Protein 1RSG (pdb70)

CATH classification: 3.50.50.60 (+1 more: 3.90.660.10)

B-factor: mean 35.5, std 12.24, range [12.29, 93.6]

Foldseek 3Di:
DAEAAEEEEAQALLSLLLQLLLVVLPHDRYAYEAQAQDHHQQFDWDADPPRDIDGFGDWKDFLCVDLPLNVVVVVVCVVPVDDFWFQADKQEFEQELPPGTDGPDPPLPLVVVLVCLVQLVVVQFAFQLLSLLVCLVCVVPHDLVNSFCNSLVNQVLCLQFQADRRVHGSNPRDDDINDTMIGGPRVVVSSVVSNVSHDVVRYDYNFQWQEWEQDPVRWIWIAGVVGDIYIHNFYAYAFDPVLALCCLPPDSVQGSHYPYVVGFDPLSNVVNPDDFDKFKKDKKWAWPADLFAPNHQKYKYTADTDSVLSVLSVPQPDSVSSVVDPDAPRHHMDIKGCCCNGPVGRMMMHPPVLVVCLVCVVPFVVVCVRCQSVQQSVVSRVAGGEDDDVPSHIYTHDMDIRNQCPPSRRNGRGGRFACVSLVSCVASDPRYHYAYLCNASRRRHSSRSNVRSSVVSVVSSVVVVCVPPD/DAAEEEEAQALLSLLLQLLLVVLVGDRYAYEYQAQDHHQQFDWDADPPRDIDGQGDWKQFLCVPQPLNVVVVVVCVVVVDDFWFQADDQEFEQELPPGTDGPDPPLVLVVVLVCLVQLCVVCPVNCAFQLLSLCVLLVCVVPHDLVNNWCNVLVNQVLCLQFQADRVPHHSNPRRDDTNDTMIGGPPVVVVSVVSNVSHDPVNYDYSFQWLEWEQDPVRKIKIHGPVGDIDIHNFYAYEFDPQLQLCCVPDDSPQRSHYPYVVGQDPLSNVVVVDDFDKAKKDKKWAWPADLFAPNHQKYKYTAHTDSVLSVLSVPDPDSVSSVCPDDDQDDAPNHHMDIKGCCCNTPVGRMMMHPPVQVVCLVCQVVVVVVCVRCQSVVQSVVSGVAGGEAEQVHDDDCVCVNHTYTHDMGIDNQCPDSRRNTHAGGFHCVSLVSCCASDPRGHYAYLCNHSRRRHSSRSNVRSSVVSVVSSVVVVVVD

Sequence (950 aa):
PAKKKVIIIGAGIAGLKAASTLHQNGIQDCLVLEARDRVGGRLQTVTGYQGRKYDIGASWHHDTLTNPLFLEEAQLSLNDGRTRFVFDDDNFIYIDEERGRVDHDKELLLEIVDNESKFAELEFDCSFFQLVKYLLQRRQFLTNDQIRYLPQLCRYLELWHGLDWKLLSAKDTYFGHQGRNAFALNYDSVVQRIAQSFPQNWLKLSCEVKSITREPSKNVTVNCEDGTVYNADYVIITVPQSVLNLSVQPEKNLRGRIEFQPPLKPVIQDAFDKIHFGALGKVIFEFEECCWSNESSKIVTLANSTNEFVEIVRNAENLDELDSLSVTCWSQPLFFVNLSKSTGVASFLQAPLTNHIESIREDKERLFSFFQPVLNKIKCLDSEDVIDGRANKPVLRNIIVSNWTRDPYSRGAYSACFPVDVVASNGQDSRIRFAGEHTIDGAGCAYGAWESGRREATRISDLLKLEHHHKKKVIIIGAGIAGLKAASTLHQNGIQDCLVLEARDRVGGRLQTVTGYQGRKYDIGASWHHDTLTNPLFLEEAQLSLNDGRTRFVFDDDNFIYIDEERGRVDHDKELLLEIVDNESKFAELEFHQHLCSFFQLVKYLLQRRQFLTNDQIRYLPQLCRYLELWHGLDWKLLSAKDTYFGHQGRNAFALNYDSVVQRIAQSFPQNWLKLSCEVKSITREPSKNVTVNCEDGTVYNADYVIITVPQSVLNLSVQPEKNLRGRIEFQPPLKPVIQDAFDKIHFGALGKVIFEFEECCWSNESSKIVTLANSTNEFVEIVRNAENLDELDSLERETSVTCWSQPLFFVNLSKSTGVASFLQAPLTNHIESIREDKERLFSFFQPVLNKIKCLDSEDVIDGRPIENIANANKPVLRNIIVSNWTRDPYSRGAYSACFPVDVVASNGQDSRIRFAGEHTIDGAGCAYGAWESGRREATRISDLLKLEH

Nearest PDB structures (foldseek):
  1rsg-assembly1_A  TM=1.002E+00  e=1.233E-103  Saccharomyces cerevisiae
  1rsg-assembly1_B  TM=9.920E-01  e=1.516E-94  Saccharomyces cerevisiae
  3cnp-assembly1_A  TM=9.879E-01  e=1.669E-93  Saccharomyces cerevisiae
  3cns-assembly1_A  TM=9.877E-01  e=1.669E-93  Saccharomyces cerevisiae
  4ech-assembly1_B  TM=9.874E-01  e=1.553E-90  Saccharomyces cerevisiae S288C

Structure (mmCIF, N/CA/C/O backbone):
data_1RSG
#
_entry.id   1RSG
#
_cell.length_a   162.385
_cell.length_b   103.126
_cell.length_c   77.590
_cell.angle_alpha   90.00
_cell.angle_beta   94.98
_cell.angle_gamma   90.00
#
_symmetry.space_group_name_H-M   'C 1 2 1'
#
loop_
_entity.id
_entity.type
_entity.pdbx_description
1 polymer 'FMS1 protein'
2 non-polymer 'FLAVIN-ADENINE DINUCLEOTIDE'
3 water water
#
loop_
_atom_site.group_PDB
_atom_site.id
_atom_site.type_symbol
_atom_site.label_atom_id
_atom_site.label_alt_id
_atom_site.label_comp_id
_atom_site.label_asym_id
_atom_site.label_entity_id
_atom_site.label_seq_id
_atom_site.pdbx_PDB_ins_code
_atom_site.Cartn_x
_atom_site.Cartn_y
_atom_site.Cartn_z
_atom_site.occupancy
_atom_site.B_iso_or_equiv
_atom_site.auth_seq_id
_atom_site.auth_comp_id
_atom_site.auth_asym_id
_atom_site.auth_atom_id
_atom_site.pdbx_PDB_model_num
ATOM 1 N N . PRO A 1 6 ? -17.175 46.830 14.569 1.00 43.79 6 PRO A N 1
ATOM 2 C CA . PRO A 1 6 ? -16.120 45.795 14.697 1.00 43.03 6 PRO A CA 1
ATOM 3 C C . PRO A 1 6 ? -16.435 44.794 15.803 1.00 42.41 6 PRO A C 1
ATOM 4 O O . PRO A 1 6 ? -16.923 45.164 16.871 1.00 42.41 6 PRO A O 1
ATOM 8 N N . ALA A 1 7 ? -16.155 43.523 15.538 1.00 41.12 7 ALA A N 1
ATOM 9 C CA . ALA A 1 7 ? -16.409 42.466 16.508 1.00 39.55 7 ALA A CA 1
ATOM 10 C C . ALA A 1 7 ? -15.474 42.589 17.705 1.00 38.02 7 ALA A C 1
ATOM 11 O O . ALA A 1 7 ? -14.266 42.773 17.544 1.00 34.64 7 ALA A O 1
ATOM 13 N N . LYS A 1 8 ? -16.048 42.485 18.902 1.00 36.38 8 LYS A N 1
ATOM 14 C CA . LYS A 1 8 ? -15.295 42.576 20.149 1.00 35.17 8 LYS A CA 1
ATOM 15 C C . LYS A 1 8 ? -14.767 41.209 20.579 1.00 33.47 8 LYS A C 1
ATOM 16 O O . LYS A 1 8 ? -15.501 40.219 20.584 1.00 34.80 8 LYS A O 1
ATOM 22 N N . LYS A 1 9 ? -13.496 41.167 20.958 1.00 30.20 9 LYS A N 1
ATOM 23 C CA . LYS A 1 9 ? -12.857 39.926 21.385 1.00 26.64 9 LYS A CA 1
ATOM 24 C C . LYS A 1 9 ? -12.023 40.192 22.630 1.00 25.76 9 LYS A C 1
ATOM 25 O O . LYS A 1 9 ? -11.586 41.312 22.854 1.00 25.81 9 LYS A O 1
ATOM 31 N N . LYS A 1 10 ? -11.788 39.162 23.434 1.00 26.76 10 LYS A N 1
ATOM 32 C CA . LYS A 1 10 ? -10.985 39.339 24.636 1.00 26.24 10 LYS A CA 1
ATOM 33 C C . LYS A 1 10 ? -9.514 39.439 24.240 1.00 24.31 10 LYS A C 1
ATOM 34 O O . LYS A 1 10 ? -8.801 40.351 24.662 1.00 22.61 10 LYS A O 1
ATOM 40 N N . VAL A 1 11 ? -9.062 38.500 23.417 1.00 21.25 11 VAL A N 1
ATOM 41 C CA . VAL A 1 11 ? -7.670 38.505 22.972 1.00 19.34 11 VAL A CA 1
ATOM 42 C C . VAL A 1 11 ? -7.611 38.135 21.499 1.00 18.30 11 VAL A C 1
ATOM 43 O O . VAL A 1 11 ? -8.342 37.252 21.053 1.00 18.65 11 VAL A O 1
ATOM 47 N N . ILE A 1 12 ? -6.761 38.825 20.748 1.00 19.02 12 ILE A N 1
ATOM 48 C CA . ILE A 1 12 ? -6.572 38.496 19.333 1.00 18.04 12 ILE A CA 1
ATOM 49 C C . ILE A 1 12 ? -5.105 38.119 19.162 1.00 18.08 12 ILE A C 1
ATOM 50 O O . ILE A 1 12 ? -4.210 38.861 19.547 1.00 18.55 12 ILE A O 1
ATOM 55 N N . ILE A 1 13 ? -4.872 36.940 18.606 1.00 17.03 13 ILE A N 1
ATOM 56 C CA . ILE A 1 13 ? -3.525 36.452 18.382 1.00 17.06 13 ILE A CA 1
ATOM 57 C C . ILE A 1 13 ? -3.256 36.578 16.889 1.00 17.86 13 ILE A C 1
ATOM 58 O O . ILE A 1 13 ? -4.071 36.159 16.073 1.00 18.33 13 ILE A O 1
ATOM 63 N N . ILE A 1 14 ? -2.123 37.167 16.537 1.00 17.77 14 ILE A N 1
ATOM 64 C CA . ILE A 1 14 ? -1.781 37.318 15.136 1.00 20.06 14 ILE A CA 1
ATOM 65 C C . ILE A 1 14 ? -0.735 36.261 14.782 1.00 16.65 14 ILE A C 1
ATOM 66 O O . ILE A 1 14 ? 0.367 36.248 15.339 1.00 17.32 14 ILE A O 1
ATOM 71 N N . GLY A 1 15 ? -1.103 35.366 13.871 1.00 16.77 15 GLY A N 1
ATOM 72 C CA . GLY A 1 15 ? -0.203 34.308 13.450 1.00 16.19 15 GLY A CA 1
ATOM 73 C C . GLY A 1 15 ? -0.562 32.980 14.084 1.00 18.17 15 GLY A C 1
ATOM 74 O O . GLY A 1 15 ? -0.727 32.888 15.311 1.00 17.20 15 GLY A O 1
ATOM 75 N N . ALA A 1 16 ? -0.697 31.949 13.255 1.00 17.29 16 ALA A N 1
ATOM 76 C CA . ALA A 1 16 ? -1.037 30.623 13.754 1.00 17.26 16 ALA A CA 1
ATOM 77 C C . ALA A 1 16 ? 0.109 29.621 13.652 1.00 14.44 16 ALA A C 1
ATOM 78 O O . ALA A 1 16 ? -0.092 28.462 13.278 1.00 14.91 16 ALA A O 1
ATOM 80 N N . GLY A 1 17 ? 1.308 30.092 13.970 1.00 15.35 17 GLY A N 1
ATOM 81 C CA . GLY A 1 17 ? 2.468 29.225 14.010 1.00 16.25 17 GLY A CA 1
ATOM 82 C C . GLY A 1 17 ? 2.335 28.574 15.377 1.00 18.15 17 GLY A C 1
ATOM 83 O O . GLY A 1 17 ? 1.296 28.741 16.023 1.00 13.87 17 GLY A O 1
ATOM 84 N N . ILE A 1 18 ? 3.363 27.883 15.856 1.00 16.35 18 ILE A N 1
ATOM 85 C CA . ILE A 1 18 ? 3.225 27.215 17.140 1.00 17.06 18 ILE A CA 1
ATOM 86 C C . ILE A 1 18 ? 3.094 28.181 18.323 1.00 17.11 18 ILE A C 1
ATOM 87 O O . ILE A 1 18 ? 2.426 27.861 19.303 1.00 17.94 18 ILE A O 1
ATOM 92 N N . ALA A 1 19 ? 3.702 29.363 18.235 1.00 16.53 19 ALA A N 1
ATOM 93 C CA . ALA A 1 19 ? 3.587 30.334 19.325 1.00 18.00 19 ALA A CA 1
ATOM 94 C C . ALA A 1 19 ? 2.131 30.778 19.457 1.00 19.24 19 ALA A C 1
ATOM 95 O O . ALA A 1 19 ? 1.548 30.742 20.552 1.00 17.67 19 ALA A O 1
ATOM 97 N N . GLY A 1 20 ? 1.541 31.185 18.336 1.00 15.88 20 GLY A N 1
ATOM 98 C CA . GLY A 1 20 ? 0.153 31.622 18.347 1.00 15.54 20 GLY A CA 1
ATOM 99 C C . GLY A 1 20 ? -0.824 30.523 18.734 1.00 16.56 20 GLY A C 1
ATOM 100 O O . GLY A 1 20 ? -1.806 30.771 19.452 1.00 15.87 20 GLY A O 1
ATOM 101 N N . LEU A 1 21 ? -0.573 29.307 18.256 1.00 15.97 21 LEU A N 1
ATOM 102 C CA . LEU A 1 21 ? -1.444 28.181 18.577 1.00 16.36 21 LEU A CA 1
ATOM 103 C C . LEU A 1 21 ? -1.365 27.849 20.069 1.00 17.60 21 LEU A C 1
ATOM 104 O O . LEU A 1 21 ? -2.393 27.593 20.717 1.00 14.24 21 LEU A O 1
ATOM 109 N N . LYS A 1 22 ? -0.156 27.859 20.625 1.00 15.21 22 LYS A N 1
ATOM 110 C CA . LYS A 1 22 ? -0.017 27.555 22.052 1.00 17.34 22 LYS A CA 1
ATOM 111 C C . LYS A 1 22 ? -0.632 28.691 22.881 1.00 18.43 22 LYS A C 1
ATOM 112 O O . LYS A 1 22 ? -1.195 28.453 23.954 1.00 16.58 22 LYS A O 1
ATOM 118 N N . ALA A 1 23 ? -0.540 29.922 22.387 1.00 17.56 23 ALA A N 1
ATOM 119 C CA . ALA A 1 23 ? -1.136 31.038 23.114 1.00 19.31 23 ALA A CA 1
ATOM 120 C C . ALA A 1 23 ? -2.649 30.801 23.229 1.00 18.56 23 ALA A C 1
ATOM 121 O O . ALA A 1 23 ? -3.227 30.928 24.311 1.00 19.67 23 ALA A O 1
ATOM 123 N N . ALA A 1 24 ? -3.277 30.432 22.113 1.00 18.54 24 ALA A N 1
ATOM 124 C CA . ALA A 1 24 ? -4.716 30.173 22.063 1.00 19.01 24 ALA A CA 1
ATOM 125 C C . ALA A 1 24 ? -5.082 28.987 22.945 1.00 20.74 24 ALA A C 1
ATOM 126 O O . ALA A 1 24 ? -6.077 29.020 23.688 1.00 18.72 24 ALA A O 1
ATOM 128 N N . SER A 1 25 ? -4.270 27.942 22.852 1.00 16.82 25 SER A N 1
ATOM 129 C CA . SER A 1 25 ? -4.458 26.731 23.634 1.00 19.36 25 SER A CA 1
ATOM 130 C C . SER A 1 25 ? -4.437 27.051 25.130 1.00 19.41 25 SER A C 1
ATOM 131 O O . SER A 1 25 ? -5.260 26.544 25.891 1.00 22.29 25 SER A O 1
ATOM 134 N N . THR A 1 26 ? -3.497 27.898 25.539 1.00 19.05 26 THR A N 1
ATOM 135 C CA . THR A 1 26 ? -3.351 28.280 26.939 1.00 19.62 26 THR A CA 1
ATOM 136 C C . THR A 1 26 ? -4.509 29.168 27.417 1.00 19.69 26 THR A C 1
ATOM 137 O O . THR A 1 26 ? -5.031 28.989 28.534 1.00 17.95 26 THR A O 1
ATOM 141 N N . LEU A 1 27 ? -4.912 30.119 26.578 1.00 16.84 27 LEU A N 1
ATOM 142 C CA . LEU A 1 27 ? -6.025 31.001 26.909 1.00 19.43 27 LEU A CA 1
ATOM 143 C C . LEU A 1 27 ? -7.280 30.167 27.171 1.00 22.10 27 LEU A C 1
ATOM 144 O O . LEU A 1 27 ? -7.999 30.399 28.155 1.00 24.23 27 LEU A O 1
ATOM 149 N N . HIS A 1 28 ? -7.537 29.187 26.311 1.00 19.53 28 HIS A N 1
ATOM 150 C CA . HIS A 1 28 ? -8.704 28.325 26.487 1.00 20.73 28 HIS A CA 1
ATOM 151 C C . HIS A 1 28 ? -8.577 27.465 27.744 1.00 22.81 28 HIS A C 1
ATOM 152 O O . HIS A 1 28 ? -9.549 27.300 28.496 1.00 20.41 28 HIS A O 1
ATOM 159 N N . GLN A 1 29 ? -7.385 26.912 27.958 1.00 21.93 29 GLN A N 1
ATOM 160 C CA . GLN A 1 29 ? -7.115 26.081 29.132 1.00 23.96 29 GLN A CA 1
ATOM 161 C C . GLN A 1 29 ? -7.403 26.868 30.409 1.00 24.77 29 GLN A C 1
ATOM 162 O O . GLN A 1 29 ? -7.833 26.301 31.417 1.00 23.19 29 GLN A O 1
ATOM 168 N N . ASN A 1 30 ? -7.163 28.175 30.366 1.00 22.44 30 ASN A N 1
ATOM 169 C CA . ASN A 1 30 ? -7.397 29.022 31.528 1.00 25.49 30 ASN A CA 1
ATOM 170 C C . ASN A 1 30 ? -8.809 29.613 31.579 1.00 24.35 30 ASN A C 1
ATOM 171 O O . ASN A 1 30 ? -9.091 30.518 32.364 1.00 25.99 30 ASN A O 1
ATOM 176 N N . GLY A 1 31 ? -9.692 29.090 30.734 1.00 25.65 31 GLY A N 1
ATOM 177 C CA . GLY A 1 31 ? -11.073 29.544 30.711 1.00 24.96 31 GLY A CA 1
ATOM 178 C C . GLY A 1 31 ? -11.371 30.893 30.084 1.00 26.02 31 GLY A C 1
ATOM 179 O O . GLY A 1 31 ? -12.425 31.471 30.353 1.00 23.76 31 GLY A O 1
ATOM 180 N N . ILE A 1 32 ? -10.466 31.401 29.250 1.00 21.45 32 ILE A N 1
ATOM 181 C CA . ILE A 1 32 ? -10.687 32.689 28.607 1.00 22.90 32 ILE A CA 1
ATOM 182 C C . ILE A 1 32 ? -11.503 32.455 27.340 1.00 24.64 32 ILE A C 1
ATOM 183 O O . ILE A 1 32 ? -11.150 31.620 26.505 1.00 24.00 32 ILE A O 1
ATOM 188 N N . GLN A 1 33 ? -12.596 33.198 27.200 1.00 23.78 33 GLN A N 1
ATOM 189 C CA . GLN A 1 33 ? -13.487 33.050 26.056 1.00 23.79 33 GLN A CA 1
ATOM 190 C C . GLN A 1 33 ? -13.413 34.202 25.048 1.00 23.29 33 GLN A C 1
ATOM 191 O O . GLN A 1 33 ? -12.779 35.231 25.286 1.00 20.52 33 GLN A O 1
ATOM 197 N N . ASP A 1 34 ? -14.075 34.000 23.915 1.00 25.08 34 ASP A N 1
ATOM 198 C CA . ASP A 1 34 ? -14.168 34.999 22.856 1.00 26.57 34 ASP A CA 1
ATOM 199 C C . ASP A 1 34 ? -12.831 35.519 22.368 1.00 25.31 34 ASP A C 1
ATOM 200 O O . ASP A 1 34 ? -12.573 36.724 22.395 1.00 24.33 34 ASP A O 1
ATOM 205 N N . CYS A 1 35 ? -11.976 34.609 21.923 1.00 23.90 35 CYS A N 1
ATOM 206 C CA . CYS A 1 35 ? -10.673 35.002 21.419 1.00 22.23 35 CYS A CA 1
ATOM 207 C C . CYS A 1 35 ? -10.623 34.728 19.921 1.00 21.43 35 CYS A C 1
ATOM 208 O O . CYS A 1 35 ? -11.563 34.181 19.351 1.00 20.11 35 CYS A O 1
ATOM 211 N N 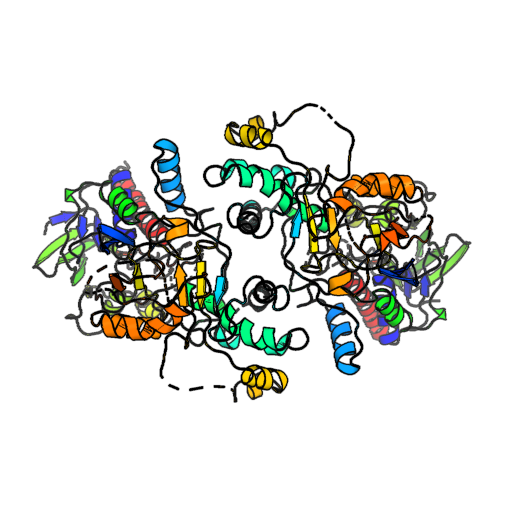. LEU A 1 36 ? -9.526 35.108 19.285 1.00 21.78 36 LEU A N 1
ATOM 212 C CA . LEU A 1 36 ? -9.421 34.914 17.848 1.00 21.19 36 LEU A CA 1
ATOM 213 C C . LEU A 1 36 ? -7.967 34.768 17.428 1.00 18.48 36 LEU A C 1
ATOM 214 O O . LEU A 1 36 ? -7.080 35.379 18.015 1.00 18.13 36 LEU A O 1
ATOM 219 N N . VAL A 1 37 ? -7.730 33.943 16.415 1.00 17.80 37 VAL A N 1
ATOM 220 C CA . VAL A 1 37 ? -6.388 33.742 15.888 1.00 17.72 37 VAL A CA 1
ATOM 221 C C . VAL A 1 37 ? -6.464 34.128 14.412 1.00 17.74 37 VAL A C 1
ATOM 222 O O . VAL A 1 37 ? -7.184 33.497 13.648 1.00 18.05 37 VAL A O 1
ATOM 226 N N . LEU A 1 38 ? -5.731 35.164 14.022 1.00 17.56 38 LEU A N 1
ATOM 227 C CA . LEU A 1 38 ? -5.746 35.629 12.641 1.00 19.28 38 LEU A CA 1
ATOM 228 C C . LEU A 1 38 ? -4.445 35.212 11.967 1.00 17.78 38 LEU A C 1
ATOM 229 O O . LEU A 1 38 ? -3.355 35.570 12.423 1.00 18.41 38 LEU A O 1
ATOM 234 N N . GLU A 1 39 ? -4.575 34.469 10.872 1.00 17.85 39 GLU A N 1
ATOM 235 C CA . GLU A 1 39 ? -3.425 33.955 10.140 1.00 17.56 39 GLU A CA 1
ATOM 236 C C . GLU A 1 39 ? -3.518 34.322 8.656 1.00 15.89 39 GLU A C 1
ATOM 237 O O . GLU A 1 39 ? -4.561 34.133 8.025 1.00 17.16 39 GLU A O 1
ATOM 243 N N . ALA A 1 40 ? -2.427 34.861 8.117 1.00 18.01 40 ALA A N 1
ATOM 244 C CA . ALA A 1 40 ? -2.374 35.283 6.714 1.00 18.01 40 ALA A CA 1
ATOM 245 C C . ALA A 1 40 ? -2.397 34.126 5.710 1.00 20.71 40 ALA A C 1
ATOM 246 O O . ALA A 1 40 ? -2.995 34.246 4.633 1.00 20.69 40 ALA A O 1
ATOM 248 N N . ARG A 1 41 ? -1.742 33.016 6.048 1.00 21.40 41 ARG A N 1
ATOM 249 C CA . ARG A 1 41 ? -1.692 31.840 5.163 1.00 20.36 41 ARG A CA 1
ATOM 250 C C . ARG A 1 41 ? -3.024 31.100 5.190 1.00 21.34 41 ARG A C 1
ATOM 251 O O . ARG A 1 41 ? -3.875 31.377 6.033 1.00 20.16 41 ARG A O 1
ATOM 259 N N . ASP A 1 42 ? -3.208 30.154 4.271 1.00 20.45 42 ASP A N 1
ATOM 260 C CA . ASP A 1 42 ? -4.439 29.372 4.254 1.00 20.68 42 ASP A CA 1
ATOM 261 C C . ASP A 1 42 ? -4.231 28.058 5.020 1.00 20.11 42 ASP A C 1
ATOM 262 O O . ASP A 1 42 ? -4.940 27.076 4.800 1.00 20.75 42 ASP A O 1
ATOM 267 N N . ARG A 1 43 ? -3.260 28.063 5.930 1.00 17.98 43 ARG A N 1
ATOM 268 C CA . ARG A 1 43 ? -2.934 26.892 6.757 1.00 19.03 43 ARG A CA 1
ATOM 269 C C . ARG A 1 43 ? -2.329 27.365 8.077 1.00 18.10 43 ARG A C 1
ATOM 270 O O . ARG A 1 43 ? -1.850 28.498 8.179 1.00 17.24 43 ARG A O 1
ATOM 278 N N . VAL A 1 44 ? -2.346 26.488 9.078 1.00 18.53 44 VAL A N 1
ATOM 279 C CA . VAL A 1 44 ? -1.741 26.793 10.369 1.00 17.64 44 VAL A CA 1
ATOM 280 C C . VAL A 1 44 ? -0.367 26.132 10.367 1.00 17.94 44 VAL A C 1
ATOM 281 O O . VAL A 1 44 ? -0.052 25.371 9.451 1.00 20.16 44 VAL A O 1
ATOM 285 N N . GLY A 1 45 ? 0.456 26.437 11.368 1.00 15.92 45 GLY A N 1
ATOM 286 C CA . GLY A 1 45 ? 1.769 25.813 11.452 1.00 16.87 45 GLY A CA 1
ATOM 287 C C . GLY A 1 45 ? 2.975 26.716 11.266 1.00 15.91 45 GLY A C 1
ATOM 288 O O . GLY A 1 45 ? 4.016 26.501 11.889 1.00 17.12 45 GLY A O 1
ATOM 289 N N . GLY A 1 46 ? 2.842 27.716 10.402 1.00 15.35 46 GLY A N 1
ATOM 290 C CA . GLY A 1 46 ? 3.939 28.631 10.159 1.00 16.29 46 GLY A CA 1
ATOM 291 C C . GLY A 1 46 ? 5.162 27.883 9.670 1.00 17.94 46 GLY A C 1
ATOM 292 O O . GLY A 1 46 ? 5.084 27.140 8.688 1.00 19.42 46 GLY A O 1
ATOM 293 N N . ARG A 1 47 ? 6.284 28.073 10.363 1.00 17.48 47 ARG A N 1
ATOM 294 C CA . ARG A 1 47 ? 7.543 27.425 10.004 1.00 17.73 47 ARG A CA 1
ATOM 295 C C . ARG A 1 47 ? 7.601 25.942 10.355 1.00 18.84 47 ARG A C 1
ATOM 296 O O . ARG A 1 47 ? 8.658 25.307 10.296 1.00 19.20 47 ARG A O 1
ATOM 304 N N . LEU A 1 48 ? 6.444 25.400 10.715 1.00 19.78 48 LEU A N 1
ATOM 305 C CA . LEU A 1 48 ? 6.292 23.976 10.975 1.00 19.37 48 LEU A CA 1
ATOM 306 C C . LEU A 1 48 ? 5.366 23.553 9.838 1.00 21.42 48 LEU A C 1
ATOM 307 O O . LEU A 1 48 ? 4.157 23.802 9.892 1.00 19.16 48 LEU A O 1
ATOM 312 N N . GLN A 1 49 ? 5.930 22.957 8.791 1.00 20.02 49 GLN A N 1
ATOM 313 C CA . GLN A 1 49 ? 5.123 22.511 7.660 1.00 22.68 49 GLN A CA 1
ATOM 314 C C . GLN A 1 49 ? 5.583 21.156 7.154 1.00 22.61 49 GLN A C 1
ATOM 315 O O . GLN A 1 49 ? 6.761 20.961 6.846 1.00 19.11 49 GLN A O 1
ATOM 321 N N . THR A 1 50 ? 4.642 20.221 7.074 1.00 24.11 50 THR A N 1
ATOM 322 C CA . THR A 1 50 ? 4.924 18.880 6.583 1.00 26.15 50 THR A CA 1
ATOM 323 C C . THR A 1 50 ? 4.357 18.787 5.158 1.00 28.34 50 THR A C 1
ATOM 324 O O . THR A 1 50 ? 3.162 18.997 4.945 1.00 27.50 50 THR A O 1
ATOM 328 N N . VAL A 1 51 ? 5.215 18.503 4.182 1.00 28.11 51 VAL A N 1
ATOM 329 C CA . VAL A 1 51 ? 4.762 18.395 2.797 1.00 28.63 51 VAL A CA 1
ATOM 330 C C . VAL A 1 51 ? 4.710 16.946 2.324 1.00 30.92 51 VAL A C 1
ATOM 331 O O . VAL A 1 51 ? 5.259 16.050 2.965 1.00 29.36 51 VAL A O 1
ATOM 335 N N . THR A 1 52 ? 4.036 16.722 1.200 1.00 31.85 52 THR A N 1
ATOM 336 C CA . THR A 1 52 ? 3.904 15.386 0.633 1.00 32.75 52 THR A CA 1
ATOM 337 C C . THR A 1 52 ? 4.674 15.308 -0.681 1.00 32.52 52 THR A C 1
ATOM 338 O O . THR A 1 52 ? 4.659 16.244 -1.482 1.00 33.04 52 THR A O 1
ATOM 342 N N . GLY A 1 53 ? 5.356 14.189 -0.894 1.00 33.19 53 GLY A N 1
ATOM 343 C CA . GLY A 1 53 ? 6.117 14.026 -2.117 1.00 32.88 53 GLY A CA 1
ATOM 344 C C . GLY A 1 53 ? 5.800 12.729 -2.834 1.00 33.69 53 GLY A C 1
ATOM 345 O O . GLY A 1 53 ? 4.656 12.271 -2.847 1.00 31.97 53 GLY A O 1
ATOM 346 N N . TYR A 1 54 ? 6.833 12.141 -3.428 1.00 35.35 54 TYR A N 1
ATOM 347 C CA . TYR A 1 54 ? 6.725 10.890 -4.170 1.00 35.99 54 TYR A CA 1
ATOM 348 C C . TYR A 1 54 ? 6.007 9.783 -3.399 1.00 36.59 54 TYR A C 1
ATOM 349 O O . TYR A 1 54 ? 6.381 9.446 -2.276 1.00 36.57 54 TYR A O 1
ATOM 358 N N . GLN A 1 55 ? 4.972 9.220 -4.016 1.00 37.29 55 GLN A N 1
ATOM 359 C CA . GLN A 1 55 ? 4.197 8.136 -3.421 1.00 38.12 55 GLN A CA 1
ATOM 360 C C . GLN A 1 55 ? 3.615 8.425 -2.039 1.00 37.90 55 GLN A C 1
ATOM 361 O O . GLN A 1 55 ? 3.505 7.526 -1.204 1.00 38.90 55 GLN A O 1
ATOM 367 N N . GLY A 1 56 ? 3.245 9.676 -1.798 1.00 37.33 56 GLY A N 1
ATOM 368 C CA . GLY A 1 56 ? 2.661 10.040 -0.520 1.00 36.95 56 GLY A CA 1
ATOM 369 C C . GLY A 1 56 ? 3.619 10.125 0.655 1.00 35.81 56 GLY A C 1
ATOM 370 O O . GLY A 1 56 ? 3.178 10.149 1.805 1.00 36.47 56 GLY A O 1
ATOM 371 N N . ARG A 1 57 ? 4.922 10.168 0.382 1.00 33.91 57 ARG A N 1
ATOM 372 C CA . ARG A 1 57 ? 5.913 10.260 1.453 1.00 32.44 57 ARG A CA 1
ATOM 373 C C . ARG A 1 57 ? 5.833 11.659 2.054 1.00 30.87 57 ARG A C 1
ATOM 374 O O . ARG A 1 57 ? 5.652 12.637 1.328 1.00 31.16 57 ARG A O 1
ATOM 382 N N . LYS A 1 58 ? 5.976 11.753 3.374 1.00 29.87 58 LYS A N 1
ATOM 383 C CA . LYS A 1 58 ? 5.889 13.041 4.061 1.00 29.17 58 LYS A CA 1
ATOM 384 C C . LYS A 1 58 ? 7.215 13.517 4.658 1.00 27.39 58 LYS A C 1
ATOM 385 O O . LYS A 1 58 ? 8.007 12.712 5.146 1.00 28.59 58 LYS A O 1
ATOM 391 N N . TYR A 1 59 ? 7.447 14.828 4.621 1.00 23.89 59 TYR A N 1
ATOM 392 C CA . TYR A 1 59 ? 8.668 15.410 5.181 1.00 24.72 59 TYR A CA 1
ATOM 393 C C . TYR A 1 59 ? 8.413 16.775 5.807 1.00 23.41 59 TYR A C 1
ATOM 394 O O . TYR A 1 59 ? 7.640 17.575 5.281 1.00 20.95 59 TYR A O 1
ATOM 403 N N . ASP A 1 60 ? 9.078 17.046 6.922 1.00 22.66 60 ASP A N 1
ATOM 404 C CA . ASP A 1 60 ? 8.949 18.349 7.555 1.00 22.33 60 ASP A CA 1
ATOM 405 C C . ASP A 1 60 ? 9.933 19.253 6.812 1.00 23.87 60 ASP A C 1
ATOM 406 O O . ASP A 1 60 ? 11.139 19.036 6.873 1.00 25.35 60 ASP A O 1
ATOM 411 N N . ILE A 1 61 ? 9.422 20.253 6.098 1.00 21.95 61 ILE A N 1
ATOM 412 C CA . ILE A 1 61 ? 10.284 21.143 5.335 1.00 22.14 61 ILE A CA 1
ATOM 413 C C . ILE A 1 61 ? 10.708 22.344 6.179 1.00 21.82 61 ILE A C 1
ATOM 414 O O . ILE A 1 61 ? 11.557 23.136 5.777 1.00 21.75 61 ILE A O 1
ATOM 419 N N . GLY A 1 62 ? 10.090 22.470 7.351 1.00 21.45 62 GLY A N 1
ATOM 420 C CA . GLY A 1 62 ? 10.451 23.512 8.291 1.00 18.62 62 GLY A CA 1
ATOM 421 C C . GLY A 1 62 ? 11.140 22.743 9.411 1.00 20.84 62 GLY A C 1
ATOM 422 O O . GLY A 1 62 ? 12.017 21.927 9.134 1.00 18.54 62 GLY A O 1
ATOM 423 N N . ALA A 1 63 ? 10.745 22.964 10.664 1.00 18.84 63 ALA A N 1
ATOM 424 C CA . ALA A 1 63 ? 11.353 22.239 11.782 1.00 19.43 63 ALA A CA 1
ATOM 425 C C . ALA A 1 63 ? 11.175 20.728 11.641 1.00 19.48 63 ALA A C 1
ATOM 426 O O . ALA A 1 63 ? 10.116 20.264 11.217 1.00 19.48 63 ALA A O 1
ATOM 428 N N . SER A 1 64 ? 12.210 19.970 12.009 1.00 17.78 64 SER A N 1
ATOM 429 C CA . SER A 1 64 ? 12.173 18.506 11.950 1.00 20.34 64 SER A CA 1
ATOM 430 C C . SER A 1 64 ? 12.459 17.811 13.285 1.00 19.86 64 SER A C 1
ATOM 431 O O . SER A 1 64 ? 11.931 16.734 13.548 1.00 19.23 64 SER A O 1
ATOM 434 N N . TRP A 1 65 ? 13.296 18.422 14.119 1.00 18.89 65 TRP A N 1
ATOM 435 C CA . TRP A 1 65 ? 13.682 17.818 15.394 1.00 19.40 65 TRP A CA 1
ATOM 436 C C . TRP A 1 65 ? 13.188 18.477 16.673 1.00 18.91 65 TRP A C 1
ATOM 437 O O . TRP A 1 65 ? 12.923 19.674 16.712 1.00 14.03 65 TRP A O 1
ATOM 448 N N . HIS A 1 66 ? 13.099 17.656 17.718 1.00 19.11 66 HIS A N 1
ATOM 449 C CA . HIS A 1 66 ? 12.786 18.114 19.059 1.00 20.22 66 HIS A CA 1
ATOM 450 C C . HIS A 1 66 ? 14.209 18.175 19.628 1.00 19.11 66 HIS A C 1
ATOM 451 O O . HIS A 1 66 ? 14.853 17.133 19.771 1.00 20.62 66 HIS A O 1
ATOM 458 N N . HIS A 1 67 ? 14.714 19.371 19.922 1.00 20.09 67 HIS A N 1
ATOM 459 C CA . HIS A 1 67 ? 16.062 19.509 20.489 1.00 20.50 67 HIS A CA 1
ATOM 460 C C . HIS A 1 67 ? 15.997 19.559 22.019 1.00 20.48 67 HIS A C 1
ATOM 461 O O . HIS A 1 67 ? 14.920 19.713 22.597 1.00 21.06 67 HIS A O 1
ATOM 468 N N . ASP A 1 68 ? 17.154 19.423 22.664 1.00 20.63 68 ASP A N 1
ATOM 469 C CA . ASP A 1 68 ? 17.260 19.486 24.124 1.00 21.98 68 ASP A CA 1
ATOM 470 C C . ASP A 1 68 ? 16.196 18.656 24.837 1.00 19.58 68 ASP A C 1
ATOM 471 O O . ASP A 1 68 ? 15.525 19.145 25.754 1.00 20.02 68 ASP A O 1
ATOM 476 N N . THR A 1 69 ? 16.068 17.397 24.435 1.00 20.29 69 THR A N 1
ATOM 477 C CA . THR A 1 69 ? 15.055 16.504 24.994 1.00 21.43 69 THR A CA 1
ATOM 478 C C . THR A 1 69 ? 15.084 16.239 26.498 1.00 21.23 69 THR A C 1
ATOM 479 O O . THR A 1 69 ? 14.120 15.698 27.041 1.00 18.43 69 THR A O 1
ATOM 483 N N . LEU A 1 70 ? 16.168 16.605 27.177 1.00 22.49 70 LEU A N 1
ATOM 484 C CA . LEU A 1 70 ? 16.215 16.399 28.621 1.00 23.16 70 LEU A CA 1
ATOM 485 C C . LEU A 1 70 ? 15.315 17.409 29.331 1.00 25.50 70 LEU A C 1
ATOM 486 O O . LEU A 1 70 ? 14.755 17.116 30.384 1.00 24.23 70 LEU A O 1
ATOM 491 N N . THR A 1 71 ? 15.146 18.584 28.731 1.00 25.39 71 THR A N 1
ATOM 492 C CA . THR A 1 71 ? 14.351 19.641 29.350 1.00 25.39 71 THR A CA 1
ATOM 493 C C . THR A 1 71 ? 13.236 20.247 28.489 1.00 24.06 71 THR A C 1
ATOM 494 O O . THR A 1 71 ? 12.371 20.961 29.001 1.00 24.03 71 THR A O 1
ATOM 498 N N . ASN A 1 72 ? 13.265 19.970 27.190 1.00 20.44 72 ASN A N 1
ATOM 499 C CA . ASN A 1 72 ? 12.265 20.489 26.255 1.00 21.20 72 ASN A CA 1
ATOM 500 C C . ASN A 1 72 ? 10.838 20.163 26.718 1.00 20.09 72 ASN A C 1
ATOM 501 O O . ASN A 1 72 ? 10.391 19.028 26.600 1.00 20.09 72 ASN A O 1
ATOM 506 N N . PRO A 1 73 ? 10.095 21.165 27.220 1.00 21.51 73 PRO A N 1
ATOM 507 C CA . PRO A 1 73 ? 8.722 20.945 27.695 1.00 21.41 73 PRO A CA 1
ATOM 508 C C . PRO A 1 73 ? 7.734 20.453 26.633 1.00 21.99 73 PRO A C 1
ATOM 509 O O . PRO A 1 73 ? 6.829 19.674 26.937 1.00 21.45 73 PRO A O 1
ATOM 513 N N . LEU A 1 74 ? 7.900 20.902 25.390 1.00 20.39 74 LEU A N 1
ATOM 514 C CA . LEU A 1 74 ? 7.013 20.466 24.311 1.00 19.53 74 LEU A CA 1
ATOM 515 C C . LEU A 1 74 ? 7.255 18.987 24.047 1.00 20.41 74 LEU A C 1
ATOM 516 O O . LEU A 1 74 ? 6.308 18.193 23.945 1.00 19.57 74 LEU A O 1
ATOM 521 N N . PHE A 1 75 ? 8.527 18.616 23.931 1.00 20.01 75 PHE A N 1
ATOM 522 C CA . PHE A 1 75 ? 8.888 17.219 23.716 1.00 20.90 75 PHE A CA 1
ATOM 523 C C . PHE A 1 75 ? 8.370 16.338 24.853 1.00 20.71 75 PHE A C 1
ATOM 524 O O . PHE A 1 75 ? 7.816 15.270 24.613 1.00 21.99 75 PHE A O 1
ATOM 532 N N . LEU A 1 76 ? 8.576 16.781 26.089 1.00 22.17 76 LEU A N 1
ATOM 533 C CA . LEU A 1 76 ? 8.143 16.006 27.250 1.00 23.37 76 LEU A CA 1
ATOM 534 C C . LEU A 1 76 ? 6.634 15.768 27.232 1.00 25.26 76 LEU A C 1
ATOM 535 O O . LEU A 1 76 ? 6.146 14.738 27.697 1.00 24.30 76 LEU A O 1
ATOM 540 N N . GLU A 1 77 ? 5.901 16.717 26.664 1.00 24.62 77 GLU A N 1
ATOM 541 C CA . GLU A 1 77 ? 4.454 16.613 26.558 1.00 25.75 77 GLU A CA 1
ATOM 542 C C . GLU A 1 77 ? 4.118 15.538 25.517 1.00 25.14 77 GLU A C 1
ATOM 543 O O . GLU A 1 77 ? 3.215 14.723 25.711 1.00 24.00 77 GLU A O 1
ATOM 549 N N . GLU A 1 78 ? 4.869 15.531 24.419 1.00 23.05 78 GLU A N 1
ATOM 550 C CA . GLU A 1 78 ? 4.679 14.562 23.349 1.00 24.26 78 GLU A CA 1
ATOM 551 C C . GLU A 1 78 ? 5.037 13.160 23.839 1.00 24.16 78 GLU A C 1
ATOM 552 O O . GLU A 1 78 ? 4.366 12.181 23.507 1.00 25.11 78 GLU A O 1
ATOM 558 N N . ALA A 1 79 ? 6.108 13.073 24.621 1.00 22.91 79 ALA A N 1
ATOM 559 C CA . ALA A 1 79 ? 6.559 11.794 25.156 1.00 24.26 79 ALA A CA 1
ATOM 560 C C . ALA A 1 79 ? 5.518 11.196 26.107 1.00 24.29 79 ALA A C 1
ATOM 561 O O . ALA A 1 79 ? 5.274 9.987 26.091 1.00 25.22 79 ALA A O 1
ATOM 563 N N . GLN A 1 80 ? 4.907 12.038 26.932 1.00 25.57 80 GLN A N 1
ATOM 564 C CA . GLN A 1 80 ? 3.899 11.553 27.871 1.00 27.35 80 GLN A CA 1
ATOM 565 C C . GLN A 1 80 ? 2.734 10.955 27.089 1.00 27.15 80 GLN A C 1
ATOM 566 O O . GLN A 1 80 ? 2.199 9.906 27.451 1.00 27.99 80 GLN A O 1
ATOM 572 N N . LEU A 1 81 ? 2.356 11.611 25.998 1.00 29.95 81 LEU A N 1
ATOM 573 C CA . LEU A 1 81 ? 1.276 11.121 25.152 1.00 31.14 81 LEU A CA 1
ATOM 574 C C . LEU A 1 81 ? 1.607 9.733 24.605 1.00 32.89 81 LEU A C 1
ATOM 575 O O . LEU A 1 81 ? 0.785 8.818 24.671 1.00 33.09 81 LEU A O 1
ATOM 580 N N . SER A 1 82 ? 2.811 9.579 24.059 1.00 30.44 82 SER A N 1
ATOM 581 C CA . SER A 1 82 ? 3.229 8.299 23.500 1.00 30.28 82 SER A CA 1
ATOM 582 C C . SER A 1 82 ? 3.310 7.212 24.567 1.00 30.75 82 SER A C 1
ATOM 583 O O . SER A 1 82 ? 3.014 6.051 24.302 1.00 29.94 82 SER A O 1
ATOM 586 N N . LEU A 1 83 ? 3.710 7.595 25.773 1.00 33.66 83 LEU A N 1
ATOM 587 C CA . LEU A 1 83 ? 3.817 6.641 26.867 1.00 35.97 83 LEU A CA 1
ATOM 588 C C . LEU A 1 83 ? 2.443 6.089 27.241 1.00 39.16 83 LEU A C 1
ATOM 589 O O . LEU A 1 83 ? 2.331 4.960 27.725 1.00 39.81 83 LEU A O 1
ATOM 594 N N . ASN A 1 84 ? 1.397 6.878 27.006 1.00 40.43 84 ASN A N 1
ATOM 595 C CA . ASN A 1 84 ? 0.040 6.459 27.348 1.00 42.54 84 ASN A CA 1
ATOM 596 C C . ASN A 1 84 ? -0.762 5.750 26.263 1.00 42.63 84 ASN A C 1
ATOM 597 O O . ASN A 1 84 ? -1.643 4.952 26.580 1.00 42.97 84 ASN A O 1
ATOM 602 N N . ASP A 1 85 ? -0.479 6.031 24.995 1.00 42.09 85 ASP A N 1
ATOM 603 C CA . ASP A 1 85 ? -1.227 5.393 23.916 1.00 41.71 85 ASP A CA 1
ATOM 604 C C . ASP A 1 85 ? -0.383 4.521 22.993 1.00 41.59 85 ASP A C 1
ATOM 605 O O . ASP A 1 85 ? -0.897 3.935 22.039 1.00 42.10 85 ASP A O 1
ATOM 610 N N . GLY A 1 86 ? 0.912 4.442 23.277 1.00 40.93 86 GLY A N 1
ATOM 611 C CA . GLY A 1 86 ? 1.799 3.623 22.470 1.00 40.56 86 GLY A CA 1
ATOM 612 C C . GLY A 1 86 ? 1.975 4.057 21.028 1.00 40.57 86 GLY A C 1
ATOM 613 O O . GLY A 1 86 ? 2.560 3.325 20.232 1.00 40.58 86 GLY A O 1
ATOM 614 N N . ARG A 1 87 ? 1.478 5.236 20.674 1.00 39.90 87 ARG A N 1
ATOM 615 C CA . ARG A 1 87 ? 1.628 5.706 19.301 1.00 39.29 87 ARG A CA 1
ATOM 616 C C . ARG A 1 87 ? 3.000 6.350 19.107 1.00 38.51 87 ARG A C 1
ATOM 617 O O . ARG A 1 87 ? 3.512 7.027 19.998 1.00 36.02 87 ARG A O 1
ATOM 625 N N . THR A 1 88 ? 3.594 6.122 17.940 1.00 36.58 88 THR A N 1
ATOM 626 C CA . THR A 1 88 ? 4.908 6.674 17.623 1.00 36.51 88 THR A CA 1
ATOM 627 C C . THR A 1 88 ? 4.778 8.121 17.160 1.00 33.82 88 THR A C 1
ATOM 628 O O . THR A 1 88 ? 4.074 8.406 16.195 1.00 34.92 88 THR A O 1
ATOM 632 N N . ARG A 1 89 ? 5.465 9.026 17.848 1.00 30.99 89 ARG A N 1
ATOM 633 C CA . ARG A 1 89 ? 5.421 10.444 17.500 1.00 29.31 89 ARG A CA 1
ATOM 634 C C . ARG A 1 89 ? 6.802 11.000 17.149 1.00 28.03 89 ARG A C 1
ATOM 635 O O . ARG A 1 89 ? 6.919 12.109 16.625 1.00 26.86 89 ARG A O 1
ATOM 643 N N . PHE A 1 90 ? 7.847 10.230 17.435 1.00 25.98 90 PHE A N 1
ATOM 644 C CA . PHE A 1 90 ? 9.209 10.676 17.169 1.00 23.58 90 PHE A CA 1
ATOM 645 C C . PHE A 1 90 ? 10.186 9.509 17.266 1.00 24.44 90 PHE A C 1
ATOM 646 O O . PHE A 1 90 ? 9.833 8.434 17.742 1.00 24.25 90 PHE A O 1
ATOM 654 N N . VAL A 1 91 ? 11.414 9.726 16.813 1.00 24.98 91 VAL A N 1
ATOM 655 C CA . VAL A 1 91 ? 12.431 8.688 16.883 1.00 25.10 91 VAL A CA 1
ATOM 656 C C . VAL A 1 91 ? 13.788 9.310 17.200 1.00 25.00 91 VAL A C 1
ATOM 657 O O . VAL A 1 91 ? 14.199 10.285 16.567 1.00 25.72 91 VAL A O 1
ATOM 661 N N . PHE A 1 92 ? 14.473 8.773 18.205 1.00 22.65 92 PHE A N 1
ATOM 662 C CA . PHE A 1 92 ? 15.788 9.293 18.556 1.00 25.25 92 PHE A CA 1
ATOM 663 C C . PHE A 1 92 ? 16.761 8.836 17.481 1.00 26.42 92 PHE A C 1
ATOM 664 O O . PHE A 1 92 ? 17.216 7.689 17.482 1.00 27.39 92 PHE A O 1
ATOM 672 N N . ASP A 1 93 ? 17.079 9.750 16.569 1.00 26.37 93 ASP A N 1
ATOM 673 C CA . ASP A 1 93 ? 17.945 9.448 15.434 1.00 27.49 93 ASP A CA 1
ATOM 674 C C . ASP A 1 93 ? 19.394 9.934 15.483 1.00 27.44 93 ASP A C 1
ATOM 675 O O . ASP A 1 93 ? 20.053 9.973 14.443 1.00 28.41 93 ASP A O 1
ATOM 680 N N . ASP A 1 94 ? 19.905 10.323 16.649 1.00 26.90 94 ASP A N 1
ATOM 681 C CA . ASP A 1 94 ? 21.304 10.747 16.684 1.00 27.09 94 ASP A CA 1
ATOM 682 C C . ASP A 1 94 ? 22.123 9.531 16.261 1.00 26.29 94 ASP A C 1
ATOM 683 O O . ASP A 1 94 ? 21.721 8.392 16.506 1.00 24.58 94 ASP A O 1
ATOM 688 N N . ASP A 1 95 ? 23.264 9.765 15.627 1.00 26.25 95 ASP A N 1
ATOM 689 C CA . ASP A 1 95 ? 24.078 8.655 15.152 1.00 25.49 95 ASP A CA 1
ATOM 690 C C . ASP A 1 95 ? 25.529 9.077 15.032 1.00 26.66 95 ASP A C 1
ATOM 691 O O . ASP A 1 95 ? 25.861 10.254 15.174 1.00 25.06 95 ASP A O 1
ATOM 696 N N . ASN A 1 96 ? 26.392 8.104 14.763 1.00 25.98 96 ASN A N 1
ATOM 697 C CA . ASN A 1 96 ? 27.801 8.386 14.574 1.00 26.70 96 ASN A CA 1
ATOM 698 C C . ASN A 1 96 ? 27.867 8.971 13.176 1.00 26.27 96 ASN A C 1
ATOM 699 O O . ASN A 1 96 ? 27.439 8.337 12.215 1.00 26.94 96 ASN A O 1
ATOM 704 N N . PHE A 1 97 ? 28.375 10.192 13.073 1.00 26.51 97 PHE A N 1
ATOM 705 C CA . PHE A 1 97 ? 28.468 10.871 11.788 1.00 27.64 97 PHE A CA 1
ATOM 706 C C . PHE A 1 97 ? 29.457 10.245 10.830 1.00 28.43 97 PHE A C 1
ATOM 707 O O . PHE A 1 97 ? 30.543 9.818 11.220 1.00 30.01 97 PHE A O 1
ATOM 715 N N . ILE A 1 98 ? 29.063 10.192 9.566 1.00 28.62 98 ILE A N 1
ATOM 716 C CA . ILE A 1 98 ? 29.926 9.684 8.515 1.00 27.90 98 ILE A CA 1
ATOM 717 C C . ILE A 1 98 ? 30.391 10.945 7.804 1.00 29.82 98 ILE A C 1
ATOM 718 O O . ILE A 1 98 ? 29.567 11.730 7.323 1.00 29.66 98 ILE A O 1
ATOM 723 N N . TYR A 1 99 ? 31.702 11.164 7.770 1.00 29.75 99 TYR A N 1
ATOM 724 C CA . TYR A 1 99 ? 32.249 12.346 7.119 1.00 29.92 99 TYR A CA 1
ATOM 725 C C . TYR A 1 99 ? 32.894 11.953 5.800 1.00 30.34 99 TYR A C 1
ATOM 726 O O . TYR A 1 99 ? 33.677 11.005 5.742 1.00 27.70 99 TYR A O 1
ATOM 735 N N . ILE A 1 100 ? 32.564 12.695 4.749 1.00 29.77 100 ILE A N 1
ATOM 736 C CA . ILE A 1 100 ? 33.074 12.398 3.419 1.00 31.30 100 ILE A CA 1
ATOM 737 C C . ILE A 1 100 ? 33.792 13.545 2.715 1.00 31.99 100 ILE A C 1
ATOM 738 O O . ILE A 1 100 ? 33.283 14.666 2.636 1.00 33.14 100 ILE A O 1
ATOM 743 N N . ASP A 1 101 ? 34.984 13.247 2.204 1.00 32.57 101 ASP A N 1
ATOM 744 C CA . ASP A 1 101 ? 35.772 14.213 1.451 1.00 32.24 101 ASP A CA 1
ATOM 745 C C . ASP A 1 101 ? 35.695 13.711 0.012 1.00 31.85 101 ASP A C 1
ATOM 746 O O . ASP A 1 101 ? 35.708 12.503 -0.221 1.00 31.71 101 ASP A O 1
ATOM 751 N N . GLU A 1 102 ? 35.614 14.620 -0.952 1.00 30.84 102 GLU A N 1
ATOM 752 C CA . GLU A 1 102 ? 35.495 14.200 -2.342 1.00 33.52 102 GLU A CA 1
ATOM 753 C C . GLU A 1 102 ? 36.631 13.311 -2.833 1.00 34.12 102 GLU A C 1
ATOM 754 O O . GLU A 1 102 ? 36.396 12.328 -3.537 1.00 34.27 102 GLU A O 1
ATOM 760 N N . GLU A 1 103 ? 37.857 13.652 -2.458 1.00 36.71 103 GLU A N 1
ATOM 761 C CA . GLU A 1 103 ? 39.023 12.890 -2.894 1.00 40.23 103 GLU A CA 1
ATOM 762 C C . GLU A 1 103 ? 39.372 11.715 -1.988 1.00 40.03 103 GLU A C 1
ATOM 763 O O . GLU A 1 103 ? 39.532 10.586 -2.453 1.00 40.05 103 GLU A O 1
ATOM 769 N N . ARG A 1 104 ? 39.477 11.979 -0.691 1.00 39.24 104 ARG A N 1
ATOM 770 C CA . ARG A 1 104 ? 39.844 10.946 0.265 1.00 40.13 104 ARG A CA 1
ATOM 771 C C . ARG A 1 104 ? 38.724 10.000 0.681 1.00 39.48 104 ARG A C 1
ATOM 772 O O . ARG A 1 104 ? 38.987 8.910 1.185 1.00 39.72 104 ARG A O 1
ATOM 780 N N . GLY A 1 105 ? 37.477 10.400 0.465 1.00 37.99 105 GLY A N 1
ATOM 781 C CA . GLY A 1 105 ? 36.375 9.543 0.863 1.00 35.55 105 GLY A CA 1
ATOM 782 C C . GLY A 1 105 ? 36.088 9.737 2.344 1.00 34.19 105 GLY A C 1
ATOM 783 O O . GLY A 1 105 ? 36.232 10.844 2.861 1.00 33.11 105 GLY A O 1
ATOM 784 N N . ARG A 1 106 ? 35.698 8.669 3.033 1.00 34.59 106 ARG A N 1
ATOM 785 C CA . ARG A 1 106 ? 35.389 8.771 4.458 1.00 33.92 106 ARG A CA 1
ATOM 786 C C . ARG A 1 106 ? 36.607 9.118 5.300 1.00 34.40 106 ARG A C 1
ATOM 787 O O . ARG A 1 106 ? 37.700 8.586 5.086 1.00 34.16 106 ARG A O 1
ATOM 795 N N . VAL A 1 107 ? 36.413 10.031 6.247 1.00 32.70 107 VAL A N 1
ATOM 796 C CA . VAL A 1 107 ? 37.477 10.451 7.147 1.00 30.78 107 VAL A CA 1
ATOM 797 C C . VAL A 1 107 ? 36.986 10.431 8.587 1.00 30.30 107 VAL A C 1
ATOM 798 O O . VAL A 1 107 ? 37.632 10.982 9.475 1.00 29.42 107 VAL A O 1
ATOM 802 N N . ASP A 1 108 ? 35.840 9.790 8.807 1.00 28.99 108 ASP A N 1
ATOM 803 C CA . ASP A 1 108 ? 35.262 9.684 10.143 1.00 29.74 108 ASP A CA 1
ATOM 804 C C . ASP A 1 108 ? 35.852 8.510 10.915 1.00 30.04 108 ASP A C 1
ATOM 805 O O . ASP A 1 108 ? 36.219 7.489 10.327 1.00 28.75 108 ASP A O 1
ATOM 810 N N . HIS A 1 109 ? 35.929 8.665 12.234 1.00 31.25 109 HIS A N 1
ATOM 811 C CA . HIS A 1 109 ? 36.440 7.625 13.126 1.00 33.40 109 HIS A CA 1
ATOM 812 C C . HIS A 1 109 ? 37.685 6.981 12.525 1.00 35.08 109 HIS A C 1
ATOM 813 O O . HIS A 1 109 ? 37.818 5.755 12.492 1.00 35.16 109 HIS A O 1
ATOM 820 N N . ASP A 1 110 ? 38.595 7.826 12.054 1.00 34.45 110 ASP A N 1
ATOM 821 C CA . ASP A 1 110 ? 39.828 7.367 11.431 1.00 36.10 110 ASP A CA 1
ATOM 822 C C . ASP A 1 110 ? 40.948 7.224 12.465 1.00 35.36 110 ASP A C 1
ATOM 823 O O . ASP A 1 110 ? 41.338 8.193 13.117 1.00 33.95 110 ASP A O 1
ATOM 828 N N . LYS A 1 111 ? 41.459 6.004 12.605 1.00 36.60 111 LYS A N 1
ATOM 829 C CA . LYS A 1 111 ? 42.510 5.709 13.577 1.00 36.80 111 LYS A CA 1
ATOM 830 C C . LYS A 1 111 ? 43.755 6.584 13.455 1.00 36.99 111 LYS A C 1
ATOM 831 O O . LYS A 1 111 ? 44.563 6.649 14.382 1.00 36.73 111 LYS A O 1
ATOM 837 N N . GLU A 1 112 ? 43.909 7.259 12.321 1.00 37.63 112 GLU A N 1
ATOM 838 C CA . GLU A 1 112 ? 45.064 8.122 12.111 1.00 38.70 112 GLU A CA 1
ATOM 839 C C . GLU A 1 112 ? 44.716 9.609 12.148 1.00 37.22 112 GLU A C 1
ATOM 840 O O . GLU A 1 112 ? 45.454 10.413 12.717 1.00 37.05 112 GLU A O 1
ATOM 846 N N . LEU A 1 113 ? 43.592 9.972 11.540 1.00 34.72 113 LEU A N 1
ATOM 847 C CA . LEU A 1 113 ? 43.171 11.367 11.502 1.00 32.40 113 LEU A CA 1
ATOM 848 C C . LEU A 1 113 ? 42.593 11.842 12.831 1.00 29.43 113 LEU A C 1
ATOM 849 O O . LEU A 1 113 ? 42.830 12.975 13.241 1.00 29.60 113 LEU A O 1
ATOM 854 N N . LEU A 1 114 ? 41.840 10.972 13.499 1.00 29.00 114 LEU A N 1
ATOM 855 C CA . LEU A 1 114 ? 41.225 11.300 14.785 1.00 29.27 114 LEU A CA 1
ATOM 856 C C . LEU A 1 114 ? 40.632 12.706 14.769 1.00 28.72 114 LEU A C 1
ATOM 857 O O . LEU A 1 114 ? 40.774 13.466 15.727 1.00 28.61 114 LEU A O 1
ATOM 862 N N . LEU A 1 115 ? 39.958 13.047 13.676 1.00 28.23 115 LEU A N 1
ATOM 863 C CA . LEU A 1 115 ? 39.373 14.371 13.545 1.00 27.82 115 LEU A CA 1
ATOM 864 C C . LEU A 1 115 ? 38.359 14.689 14.641 1.00 27.11 115 LEU A C 1
ATOM 865 O O . LEU A 1 115 ? 38.319 15.811 15.131 1.00 26.56 115 LEU A O 1
ATOM 870 N N . GLU A 1 116 ? 37.552 13.705 15.030 1.00 26.67 116 GLU A N 1
ATOM 871 C CA . GLU A 1 116 ? 36.542 13.925 16.066 1.00 27.87 116 GLU A CA 1
ATOM 872 C C . GLU A 1 116 ? 37.165 14.355 17.387 1.00 28.25 116 GLU A C 1
ATOM 873 O O . GLU A 1 116 ? 36.594 15.164 18.121 1.00 26.19 116 GLU A O 1
ATOM 879 N N . ILE A 1 117 ? 38.338 13.811 17.691 1.00 27.84 117 ILE A N 1
ATOM 880 C CA . ILE A 1 117 ? 39.017 14.147 18.934 1.00 29.18 117 ILE A CA 1
ATOM 881 C C . ILE A 1 117 ? 39.554 15.578 18.944 1.00 29.67 117 ILE A C 1
ATOM 882 O O . ILE A 1 117 ? 39.401 16.290 19.936 1.00 29.95 117 ILE A O 1
ATOM 887 N N . VAL A 1 118 ? 40.173 16.011 17.849 1.00 29.30 118 VAL A N 1
ATOM 888 C CA . VAL A 1 118 ? 40.690 17.373 17.787 1.00 30.05 118 VAL A CA 1
ATOM 889 C C . VAL A 1 118 ? 39.537 18.368 17.643 1.00 28.66 118 VAL A C 1
ATOM 890 O O . VAL A 1 118 ? 39.665 19.532 18.019 1.00 27.42 118 VAL A O 1
ATOM 894 N N . ASP A 1 119 ? 38.416 17.907 17.095 1.00 28.15 119 ASP A N 1
ATOM 895 C CA . ASP A 1 119 ? 37.241 18.765 16.949 1.00 30.26 119 ASP A CA 1
ATOM 896 C C . ASP A 1 119 ? 36.748 19.078 18.358 1.00 30.70 119 ASP A C 1
ATOM 897 O O . ASP A 1 119 ? 36.281 20.182 18.642 1.00 29.28 119 ASP A O 1
ATOM 902 N N . ASN A 1 120 ? 36.867 18.094 19.244 1.00 31.10 120 ASN A N 1
ATOM 903 C CA . ASN A 1 120 ? 36.454 18.279 20.628 1.00 30.92 120 ASN A CA 1
ATOM 904 C C . ASN A 1 120 ? 37.385 19.290 21.300 1.00 29.29 120 ASN A C 1
ATOM 905 O O . ASN A 1 120 ? 36.954 20.085 22.133 1.00 29.41 120 ASN A O 1
ATOM 910 N N . GLU A 1 121 ? 38.667 19.260 20.944 1.00 27.18 121 GLU A N 1
ATOM 911 C CA . GLU A 1 121 ? 39.614 20.204 21.523 1.00 27.70 121 GLU A CA 1
ATOM 912 C C . GLU A 1 121 ? 39.303 21.608 21.004 1.00 28.13 121 GLU A C 1
ATOM 913 O O . GLU A 1 121 ? 39.417 22.590 21.741 1.00 27.04 121 GLU A O 1
ATOM 927 N N . SER A 1 123 ? 36.414 22.761 20.197 1.00 29.16 123 SER A N 1
ATOM 928 C CA . SER A 1 123 ? 35.263 23.196 20.986 1.00 29.49 123 SER A CA 1
ATOM 929 C C . SER A 1 123 ? 35.672 23.723 22.353 1.00 28.48 123 SER A C 1
ATOM 930 O O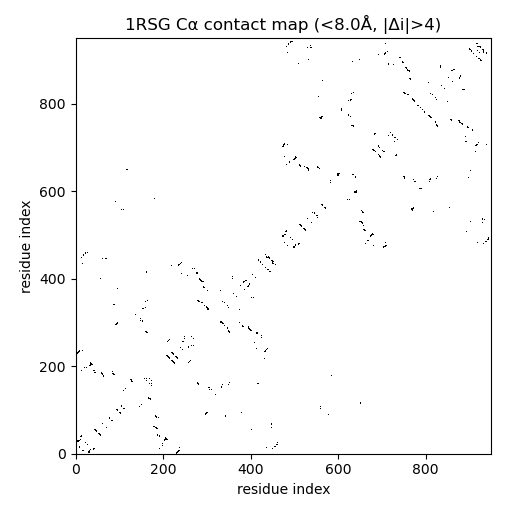 . SER A 1 123 ? 35.162 24.747 22.809 1.00 26.00 123 SER A O 1
ATOM 933 N N . LYS A 1 124 ? 36.578 23.012 23.018 1.00 27.72 124 LYS A N 1
ATOM 934 C CA . LYS A 1 124 ? 37.041 23.436 24.333 1.00 29.39 124 LYS A CA 1
ATOM 935 C C . LYS A 1 124 ? 37.802 24.741 24.175 1.00 28.53 124 LYS A C 1
ATOM 936 O O . LYS A 1 124 ? 37.714 25.630 25.021 1.00 28.77 124 LYS A O 1
ATOM 942 N N . PHE A 1 125 ? 38.556 24.845 23.085 1.00 28.25 125 PHE A N 1
ATOM 943 C CA . PHE A 1 125 ? 39.322 26.049 22.788 1.00 29.75 125 PHE A CA 1
ATOM 944 C C . PHE A 1 125 ? 38.351 27.225 22.725 1.00 29.12 125 PHE A C 1
ATOM 945 O O . PHE A 1 125 ? 38.595 28.278 23.308 1.00 29.25 125 PHE A O 1
ATOM 953 N N . ALA A 1 126 ? 37.246 27.026 22.012 1.00 29.76 126 ALA A N 1
ATOM 954 C CA . ALA A 1 126 ? 36.222 28.055 21.855 1.00 30.00 126 ALA A CA 1
ATOM 955 C C . ALA A 1 126 ? 35.650 28.447 23.209 1.00 31.45 126 ALA A C 1
ATOM 956 O O . ALA A 1 126 ? 35.510 29.630 23.516 1.00 31.19 126 ALA A O 1
ATOM 958 N N . GLU A 1 127 ? 35.324 27.445 24.019 1.00 32.96 127 GLU A N 1
ATOM 959 C CA . GLU A 1 127 ? 34.771 27.690 25.345 1.00 33.72 127 GLU A CA 1
ATOM 960 C C . GLU A 1 127 ? 35.711 28.574 26.160 1.00 33.59 127 GLU A C 1
ATOM 961 O O . GLU A 1 127 ? 35.315 29.625 26.659 1.00 33.26 127 GLU A O 1
ATOM 967 N N . LEU A 1 128 ? 36.962 28.146 26.289 1.00 34.86 128 LEU A N 1
ATOM 968 C CA . LEU A 1 128 ? 37.948 28.898 27.060 1.00 34.54 128 LEU A CA 1
ATOM 969 C C . LEU A 1 128 ? 38.192 30.283 26.481 1.00 34.96 128 LEU A C 1
ATOM 970 O O . LEU A 1 128 ? 38.508 31.223 27.208 1.00 35.05 128 LEU A O 1
ATOM 975 N N . GLU A 1 129 ? 38.041 30.402 25.168 1.00 35.98 129 GLU A N 1
ATOM 976 C CA . GLU A 1 129 ? 38.253 31.671 24.486 1.00 36.13 129 GLU A CA 1
ATOM 977 C C . GLU A 1 129 ? 37.236 32.735 24.918 1.00 36.08 129 GLU A C 1
ATOM 978 O O . GLU A 1 129 ? 37.594 33.898 25.120 1.00 34.75 129 GLU A O 1
ATOM 984 N N . PHE A 1 130 ? 35.974 32.337 25.064 1.00 35.14 130 PHE A N 1
ATOM 985 C CA . PHE A 1 130 ? 34.928 33.277 25.458 1.00 35.70 130 PHE A CA 1
ATOM 986 C C . PHE A 1 130 ? 34.392 33.042 26.860 1.00 37.28 130 PHE A C 1
ATOM 987 O O . PHE A 1 130 ? 33.563 33.815 27.343 1.00 38.00 130 PHE A O 1
ATOM 995 N N . ASP A 1 138 ? 35.040 39.768 19.958 1.00 56.98 138 ASP A N 1
ATOM 996 C CA . ASP A 1 138 ? 34.204 38.874 19.166 1.00 56.43 138 ASP A CA 1
ATOM 997 C C . ASP A 1 138 ? 34.637 38.870 17.703 1.00 54.59 138 ASP A C 1
ATOM 998 O O . ASP A 1 138 ? 34.820 39.927 17.098 1.00 55.93 138 ASP A O 1
ATOM 1003 N N . CYS A 1 139 ? 34.799 37.675 17.142 1.00 51.44 139 CYS A N 1
ATOM 1004 C CA . CYS A 1 139 ? 35.215 37.519 15.751 1.00 46.85 139 CYS A CA 1
ATOM 1005 C C . CYS A 1 139 ? 34.289 36.537 15.047 1.00 43.33 139 CYS A C 1
ATOM 100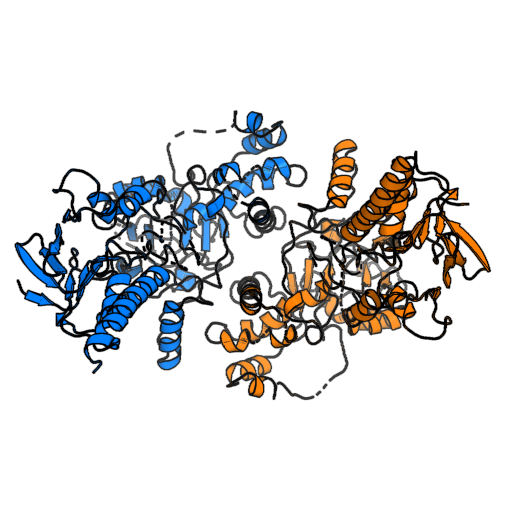6 O O . CYS A 1 139 ? 33.224 36.200 15.564 1.00 42.20 139 CYS A O 1
ATOM 1009 N N . SER A 1 140 ? 34.696 36.074 13.870 1.00 40.05 140 SER A N 1
ATOM 1010 C CA . SER A 1 140 ? 33.886 35.118 13.130 1.00 37.11 140 SER A CA 1
ATOM 1011 C C . SER A 1 140 ? 34.377 33.703 13.406 1.00 35.73 140 SER A C 1
ATOM 1012 O O . SER A 1 140 ? 35.531 33.497 13.784 1.00 36.63 140 SER A O 1
ATOM 1015 N N . PHE A 1 141 ? 33.483 32.738 13.220 1.00 34.43 141 PHE A N 1
ATOM 1016 C CA . PHE A 1 141 ? 33.784 31.328 13.429 1.00 34.22 141 PHE A CA 1
ATOM 1017 C C . PHE A 1 141 ? 35.051 30.965 12.652 1.00 34.15 141 PHE A C 1
ATOM 1018 O O . PHE A 1 141 ? 35.952 30.308 13.174 1.00 32.23 141 PHE A O 1
ATOM 1026 N N . PHE A 1 142 ? 35.115 31.404 11.400 1.00 33.20 142 PHE A N 1
ATOM 1027 C CA . PHE A 1 142 ? 36.273 31.134 10.561 1.00 33.69 142 PHE A CA 1
ATOM 1028 C C . PHE A 1 142 ? 37.569 31.575 11.234 1.00 34.32 142 PHE A C 1
ATOM 1029 O O . PHE A 1 142 ? 38.536 30.815 11.298 1.00 33.70 142 PHE A O 1
ATOM 1037 N N . GLN A 1 143 ? 37.583 32.811 11.724 1.00 35.08 143 GLN A N 1
ATOM 1038 C CA . GLN A 1 143 ? 38.761 33.366 12.383 1.00 36.92 143 GLN A CA 1
ATOM 1039 C C . GLN A 1 143 ? 39.138 32.602 13.650 1.00 36.00 143 GLN A C 1
ATOM 1040 O O . GLN A 1 143 ? 40.320 32.408 13.936 1.00 35.93 143 GLN A O 1
ATOM 1046 N N . LEU A 1 144 ? 38.134 32.177 14.412 1.00 35.32 144 LEU A N 1
ATOM 1047 C CA . LEU A 1 144 ? 38.385 31.423 15.636 1.00 33.48 144 LEU A CA 1
ATOM 1048 C C . LEU A 1 144 ? 39.107 30.125 15.286 1.00 32.87 144 LEU A C 1
ATOM 1049 O O . LEU A 1 144 ? 40.055 29.727 15.964 1.00 32.38 144 LEU A O 1
ATOM 1054 N N . VAL A 1 145 ? 38.659 29.468 14.222 1.00 31.97 145 VAL A N 1
ATOM 1055 C CA . VAL A 1 145 ? 39.277 28.225 13.787 1.00 32.72 145 VAL A CA 1
ATOM 1056 C C . VAL A 1 145 ? 40.714 28.483 13.350 1.00 34.67 145 VAL A C 1
ATOM 1057 O O . VAL A 1 145 ? 41.616 27.696 13.641 1.00 33.25 145 VAL A O 1
ATOM 1069 N N . LYS A 1 147 ? 42.661 30.797 14.420 1.00 35.19 147 LYS A N 1
ATOM 1070 C CA . LYS A 1 147 ? 43.453 31.075 15.609 1.00 35.80 147 LYS A CA 1
ATOM 1071 C C . LYS A 1 147 ? 43.847 29.771 16.295 1.00 34.72 147 LYS A C 1
ATOM 1072 O O . LYS A 1 147 ? 44.976 29.622 16.759 1.00 34.16 147 LYS A O 1
ATOM 1078 N N . TYR A 1 148 ? 42.909 28.830 16.362 1.00 33.58 148 TYR A N 1
ATOM 1079 C CA . TYR A 1 148 ? 43.175 27.536 16.978 1.00 32.62 148 TYR A CA 1
ATOM 1080 C C . TYR A 1 148 ? 44.322 26.850 16.243 1.00 32.67 148 TYR A C 1
ATOM 1081 O O . TYR A 1 148 ? 45.265 26.360 16.860 1.00 31.71 148 TYR A O 1
ATOM 1090 N N . LEU A 1 149 ? 44.239 26.822 14.918 1.00 33.64 149 LEU A N 1
ATOM 1091 C CA . LEU A 1 149 ? 45.268 26.180 14.113 1.00 35.15 149 LEU A CA 1
ATOM 1092 C C . LEU A 1 149 ? 46.655 26.753 14.380 1.00 37.01 149 LEU A C 1
ATOM 1093 O O . LEU A 1 149 ? 47.612 26.003 14.568 1.00 36.89 149 LEU A O 1
ATOM 1098 N N . LEU A 1 150 ? 46.765 28.078 14.410 1.00 38.57 150 LEU A N 1
ATOM 1099 C CA . LEU A 1 150 ? 48.052 28.718 14.661 1.00 40.17 150 LEU A CA 1
ATOM 1100 C C . LEU A 1 150 ? 48.598 28.420 16.053 1.00 40.06 150 LEU A C 1
ATOM 1101 O O . LEU A 1 150 ? 49.799 28.228 16.226 1.00 39.96 150 LEU A O 1
ATOM 1106 N N . GLN A 1 151 ? 47.717 28.379 17.045 1.00 38.89 151 GLN A N 1
ATOM 1107 C CA . GLN A 1 151 ? 48.149 28.122 18.412 1.00 38.16 151 GLN A CA 1
ATOM 1108 C C . GLN A 1 151 ? 48.531 26.670 18.676 1.00 36.31 151 GLN A C 1
ATOM 1109 O O . GLN A 1 151 ? 49.446 26.400 19.453 1.00 36.95 151 GLN A O 1
ATOM 1115 N N . ARG A 1 152 ? 47.845 25.740 18.019 1.00 34.79 152 ARG A N 1
ATOM 1116 C CA . ARG A 1 152 ? 48.094 24.316 18.227 1.00 32.83 152 ARG A CA 1
ATOM 1117 C C . ARG A 1 152 ? 48.816 23.594 17.089 1.00 33.13 152 ARG A C 1
ATOM 1118 O O . ARG A 1 152 ? 48.923 22.368 17.103 1.00 31.52 152 ARG A O 1
ATOM 1126 N N . ARG A 1 153 ? 49.315 24.347 16.113 1.00 33.90 153 ARG A N 1
ATOM 1127 C CA . ARG A 1 153 ? 50.020 23.765 14.967 1.00 34.00 153 ARG A CA 1
ATOM 1128 C C . ARG A 1 153 ? 51.071 22.723 15.373 1.00 34.25 153 ARG A C 1
ATOM 1129 O O . ARG A 1 153 ? 51.224 21.692 14.717 1.00 31.72 153 ARG A O 1
ATOM 1137 N N . GLN A 1 154 ? 51.793 22.996 16.456 1.00 33.77 154 GLN A N 1
ATOM 1138 C CA . GLN A 1 154 ? 52.832 22.086 16.930 1.00 34.38 154 GLN A CA 1
ATOM 1139 C C . GLN A 1 154 ? 52.267 20.711 17.284 1.00 35.32 154 GLN A C 1
ATOM 1140 O O . GLN A 1 154 ? 52.977 19.705 17.224 1.00 34.87 154 GLN A O 1
ATOM 1146 N N . PHE A 1 155 ? 50.986 20.670 17.640 1.00 34.97 155 PHE A N 1
ATOM 1147 C CA . PHE A 1 155 ? 50.351 19.422 18.046 1.00 34.04 155 PHE A CA 1
ATOM 1148 C C . PHE A 1 155 ? 49.306 18.885 17.077 1.00 35.55 155 PHE A C 1
ATOM 1149 O O . PHE A 1 155 ? 48.437 18.103 17.464 1.00 34.84 155 PHE A O 1
ATOM 1157 N N . LEU A 1 156 ? 49.393 19.296 15.816 1.00 35.66 156 LEU A N 1
ATOM 1158 C CA . LEU A 1 156 ? 48.451 18.836 14.801 1.00 35.48 156 LEU A CA 1
ATOM 1159 C C . LEU A 1 156 ? 49.219 18.316 13.594 1.00 35.69 156 LEU A C 1
ATOM 1160 O O . LEU A 1 156 ? 50.197 18.929 13.171 1.00 36.51 156 LEU A O 1
ATOM 1165 N N . THR A 1 157 ? 48.787 17.187 13.042 1.00 35.47 157 THR A N 1
ATOM 1166 C CA . THR A 1 157 ? 49.461 16.638 11.872 1.00 36.72 157 THR A CA 1
ATOM 1167 C C . THR A 1 157 ? 49.023 17.418 10.642 1.00 37.63 157 THR A C 1
ATOM 1168 O O . THR A 1 157 ? 48.059 18.181 10.691 1.00 37.19 157 THR A O 1
ATOM 1172 N N . ASN A 1 158 ? 49.735 17.226 9.539 1.00 38.12 158 ASN A N 1
ATOM 1173 C CA . ASN A 1 158 ? 49.409 17.920 8.305 1.00 37.86 158 ASN A CA 1
ATOM 1174 C C . ASN A 1 158 ? 47.965 17.676 7.882 1.00 37.62 158 ASN A C 1
ATOM 1175 O O . ASN A 1 158 ? 47.234 18.624 7.604 1.00 37.50 158 ASN A O 1
ATOM 1180 N N . ASP A 1 159 ? 47.552 16.412 7.845 1.00 36.91 159 ASP A N 1
ATOM 1181 C CA . ASP A 1 159 ? 46.189 16.084 7.446 1.00 37.32 159 ASP A CA 1
ATOM 1182 C C . ASP A 1 159 ? 45.139 16.564 8.446 1.00 35.84 159 ASP A C 1
ATOM 1183 O O . ASP A 1 159 ? 43.989 16.794 8.073 1.00 34.51 159 ASP A O 1
ATOM 1188 N N . GLN A 1 160 ? 45.519 16.710 9.712 1.00 35.90 160 GLN A N 1
ATOM 1189 C CA . GLN A 1 160 ? 44.568 17.196 10.707 1.00 34.94 160 GLN A CA 1
ATOM 1190 C C . GLN A 1 160 ? 44.314 18.670 10.429 1.00 35.30 160 GLN A C 1
ATOM 1191 O O . GLN A 1 160 ? 43.180 19.139 10.496 1.00 35.04 160 GLN A O 1
ATOM 1197 N N . ILE A 1 161 ? 45.378 19.396 10.104 1.00 35.72 161 ILE A N 1
ATOM 1198 C CA . ILE A 1 161 ? 45.262 20.818 9.809 1.00 35.94 161 ILE A CA 1
ATOM 1199 C C . ILE A 1 161 ? 44.435 21.036 8.549 1.00 35.48 161 ILE A C 1
ATOM 1200 O O . ILE A 1 161 ? 43.678 21.999 8.454 1.00 35.50 161 ILE A O 1
ATOM 1205 N N . ARG A 1 162 ? 44.581 20.135 7.583 1.00 36.50 162 ARG A N 1
ATOM 1206 C CA . ARG A 1 162 ? 43.844 20.247 6.330 1.00 36.34 162 ARG A CA 1
ATOM 1207 C C . ARG A 1 162 ? 42.349 19.980 6.474 1.00 35.47 162 ARG A C 1
ATOM 1208 O O . ARG A 1 162 ? 41.525 20.794 6.066 1.00 35.08 162 ARG A O 1
ATOM 1216 N N . TYR A 1 163 ? 42.001 18.846 7.072 1.00 35.32 163 TYR A N 1
ATOM 1217 C CA . TYR A 1 163 ? 40.602 18.466 7.208 1.00 33.98 163 TYR A CA 1
ATOM 1218 C C . TYR A 1 163 ? 39.810 18.970 8.413 1.00 33.24 163 TYR A C 1
ATOM 1219 O O . TYR A 1 163 ? 38.599 19.164 8.310 1.00 32.64 163 TYR A O 1
ATOM 1228 N N . LEU A 1 164 ? 40.468 19.182 9.548 1.00 31.74 164 LEU A N 1
ATOM 1229 C CA . LEU A 1 164 ? 39.748 19.641 10.735 1.00 31.50 164 LEU A CA 1
ATOM 1230 C C . LEU A 1 164 ? 38.854 20.857 10.491 1.00 30.81 164 LEU A C 1
ATOM 1231 O O . LEU A 1 164 ? 37.674 20.843 10.839 1.00 29.99 164 LEU A O 1
ATOM 1236 N N . PRO A 1 165 ? 39.403 21.928 9.895 1.00 30.19 165 PRO A N 1
ATOM 1237 C CA . PRO A 1 165 ? 38.578 23.114 9.645 1.00 29.79 165 PRO A CA 1
ATOM 1238 C C . PRO A 1 165 ? 37.324 22.838 8.822 1.00 29.70 165 PRO A C 1
ATOM 1239 O O . PRO A 1 165 ? 36.277 23.440 9.065 1.00 29.61 165 PRO A O 1
ATOM 1243 N N . GLN A 1 166 ? 37.421 21.914 7.870 1.00 29.53 166 GLN A N 1
ATOM 1244 C CA . GLN A 1 166 ? 36.278 21.576 7.029 1.00 29.48 166 GLN A CA 1
ATOM 1245 C C . GLN A 1 166 ? 35.258 20.746 7.795 1.00 30.22 166 GLN A C 1
ATOM 1246 O O . GLN A 1 166 ? 34.060 20.825 7.529 1.00 28.76 166 GLN A O 1
ATOM 1252 N N . LEU A 1 167 ? 35.734 19.943 8.740 1.00 30.12 167 LEU A N 1
ATOM 1253 C CA . LEU A 1 167 ? 34.839 19.125 9.542 1.00 30.69 167 LEU A CA 1
ATOM 1254 C C . LEU A 1 167 ? 34.112 20.007 10.557 1.00 29.99 167 LEU A C 1
ATOM 1255 O O . LEU A 1 167 ? 32.919 19.832 10.790 1.00 31.01 167 LEU A O 1
ATOM 1260 N N . CYS A 1 168 ? 34.834 20.955 11.147 1.00 29.07 168 CYS A N 1
ATOM 1261 C CA . CYS A 1 168 ? 34.267 21.878 12.132 1.00 31.02 168 CYS A CA 1
ATOM 1262 C C . CYS A 1 168 ? 33.065 22.645 11.604 1.00 29.91 168 CYS A C 1
ATOM 1263 O O . CYS A 1 168 ? 32.179 23.036 12.367 1.00 27.76 168 CYS A O 1
ATOM 1266 N N . ARG A 1 169 ? 33.052 22.871 10.296 1.00 28.61 169 ARG A N 1
ATOM 1267 C CA . ARG A 1 169 ? 31.985 23.627 9.659 1.00 27.63 169 ARG A CA 1
ATOM 1268 C C . ARG A 1 169 ? 30.609 22.969 9.661 1.00 27.40 169 ARG A C 1
ATOM 1269 O O . ARG A 1 169 ? 29.646 23.565 9.184 1.00 27.54 169 ARG A O 1
ATOM 1277 N N . TYR A 1 170 ? 30.496 21.749 10.183 1.00 27.45 170 TYR A N 1
ATOM 1278 C CA . TYR A 1 170 ? 29.177 21.133 10.228 1.00 28.37 170 TYR A CA 1
ATOM 1279 C C . TYR A 1 170 ? 28.294 22.077 11.038 1.00 26.86 170 TYR A C 1
ATOM 1280 O O . TYR A 1 170 ? 27.073 22.073 10.902 1.00 27.24 170 TYR A O 1
ATOM 1289 N N . LEU A 1 171 ? 28.928 22.902 11.867 1.00 26.07 171 LEU A N 1
ATOM 1290 C CA . LEU A 1 171 ? 28.195 23.862 12.687 1.00 26.27 171 LEU A CA 1
ATOM 1291 C C . LEU A 1 171 ? 27.482 24.906 11.826 1.00 26.65 171 LEU A C 1
ATOM 1292 O O . LEU A 1 171 ? 26.565 25.576 12.303 1.00 26.03 171 LEU A O 1
ATOM 1297 N N . GLU A 1 172 ? 27.901 25.043 10.567 1.00 25.89 172 GLU A N 1
ATOM 1298 C CA . GLU A 1 172 ? 27.257 25.997 9.660 1.00 26.37 172 GLU A CA 1
ATOM 1299 C C . GLU A 1 172 ? 25.810 25.575 9.451 1.00 26.96 172 GLU A C 1
ATOM 1300 O O . GLU A 1 172 ? 24.934 26.414 9.230 1.00 28.95 172 GLU A O 1
ATOM 1306 N N . LEU A 1 173 ? 25.567 24.267 9.510 1.00 25.87 173 LEU A N 1
ATOM 1307 C CA . LEU A 1 173 ? 24.226 23.736 9.321 1.00 26.00 173 LEU A CA 1
ATOM 1308 C C . LEU A 1 173 ? 23.370 23.818 10.577 1.00 27.19 173 LEU A C 1
ATOM 1309 O O . LEU A 1 173 ? 22.193 23.482 10.544 1.00 27.48 173 LEU A O 1
ATOM 1314 N N . TRP A 1 174 ? 23.971 24.246 11.682 1.00 28.92 174 TRP A N 1
ATOM 1315 C CA . TRP A 1 174 ? 23.251 24.414 12.945 1.00 28.98 174 TRP A CA 1
ATOM 1316 C C . TRP A 1 174 ? 22.700 25.837 12.959 1.00 27.58 174 TRP A C 1
ATOM 1317 O O . TRP A 1 174 ? 21.599 26.094 13.445 1.00 28.72 174 TRP A O 1
ATOM 1328 N N . HIS A 1 175 ? 23.496 26.758 12.425 1.00 27.71 175 HIS A N 1
ATOM 1329 C CA . HIS A 1 175 ? 23.153 28.177 12.370 1.00 27.97 175 HIS A CA 1
ATOM 1330 C C . HIS A 1 175 ? 22.646 28.618 10.995 1.00 29.47 175 HIS A C 1
ATOM 1331 O O . HIS A 1 175 ? 22.106 29.713 10.849 1.00 31.43 175 HIS A O 1
ATOM 1338 N N . GLY A 1 176 ? 22.823 27.764 9.993 1.00 29.20 176 GLY A N 1
ATOM 1339 C CA . GLY A 1 176 ? 22.383 28.103 8.650 1.00 30.96 176 GLY A CA 1
ATOM 1340 C C . GLY A 1 176 ? 23.146 29.291 8.097 1.00 30.14 176 GLY A C 1
ATOM 1341 O O . GLY A 1 176 ? 22.597 30.100 7.345 1.00 29.69 176 GLY A O 1
ATOM 1342 N N . LEU A 1 177 ? 24.421 29.393 8.461 1.00 31.34 177 LEU A N 1
ATOM 1343 C CA . LEU A 1 177 ? 25.257 30.506 8.015 1.00 32.44 177 LEU A CA 1
ATOM 1344 C C . LEU A 1 177 ? 26.723 30.128 7.810 1.00 32.83 177 LEU A C 1
ATOM 1345 O O . LEU A 1 177 ? 27.296 29.376 8.599 1.00 32.97 177 LEU A O 1
ATOM 1350 N N . ASP A 1 178 ? 27.323 30.671 6.754 1.00 31.43 178 ASP A N 1
ATOM 1351 C CA . ASP A 1 178 ? 28.724 30.421 6.417 1.00 31.99 178 ASP A CA 1
ATOM 1352 C C . ASP A 1 178 ? 29.623 30.824 7.588 1.00 32.30 178 ASP A C 1
ATOM 1353 O O . ASP A 1 178 ? 29.321 31.783 8.301 1.00 31.92 178 ASP A O 1
ATOM 1358 N N . TRP A 1 179 ? 30.727 30.101 7.774 1.00 32.38 179 TRP A N 1
ATOM 1359 C CA . TRP A 1 179 ? 31.633 30.362 8.893 1.00 32.58 179 TRP A CA 1
ATOM 1360 C C . TRP A 1 179 ? 32.323 31.721 8.925 1.00 33.48 179 TRP A C 1
ATOM 1361 O O . TRP A 1 179 ? 32.782 32.157 9.980 1.00 33.13 179 TRP A O 1
ATOM 1372 N N . LYS A 1 180 ? 32.386 32.404 7.787 1.00 34.83 180 LYS A N 1
ATOM 1373 C CA . LYS A 1 180 ? 33.023 33.715 7.758 1.00 36.25 180 LYS A CA 1
ATOM 1374 C C . LYS A 1 180 ? 32.044 34.826 8.113 1.00 36.30 180 LYS A C 1
ATOM 1375 O O . LYS A 1 180 ? 32.448 35.956 8.380 1.00 38.25 180 LYS A O 1
ATOM 1381 N N . LEU A 1 181 ? 30.757 34.500 8.126 1.00 36.02 181 LEU A N 1
ATOM 1382 C CA . LEU A 1 181 ? 29.732 35.479 8.464 1.00 36.95 181 LEU A CA 1
ATOM 1383 C C . LEU A 1 181 ? 29.173 35.186 9.853 1.00 37.23 181 LEU A C 1
ATOM 1384 O O . LEU A 1 181 ? 28.522 36.033 10.465 1.00 36.73 181 LEU A O 1
ATOM 1389 N N . LEU A 1 182 ? 29.443 33.980 10.341 1.00 36.11 182 LEU A N 1
ATOM 1390 C CA . LEU A 1 182 ? 28.951 33.537 11.643 1.00 37.54 182 LEU A CA 1
ATOM 1391 C C . LEU A 1 182 ? 29.772 34.014 12.837 1.00 37.07 182 LEU A C 1
ATOM 1392 O O . LEU A 1 182 ? 30.994 33.910 12.846 1.00 37.57 182 LEU A O 1
ATOM 1397 N N . SER A 1 183 ? 29.077 34.531 13.845 1.00 39.42 183 SER A N 1
ATOM 1398 C CA . SER A 1 183 ? 29.711 35.015 15.067 1.00 39.89 183 SER A CA 1
ATOM 1399 C C . SER A 1 183 ? 30.337 33.862 15.843 1.00 39.61 183 SER A C 1
ATOM 1400 O O . SER A 1 183 ? 29.648 32.914 16.227 1.00 38.89 183 SER A O 1
ATOM 1403 N N . ALA A 1 184 ? 31.641 33.953 16.082 1.00 39.30 184 ALA A N 1
ATOM 1404 C CA . ALA A 1 184 ? 32.360 32.913 16.808 1.00 40.55 184 ALA A CA 1
ATOM 1405 C C . ALA A 1 184 ? 31.825 32.747 18.227 1.00 41.65 184 ALA A C 1
ATOM 1406 O O . ALA A 1 184 ? 31.750 31.634 18.748 1.00 41.97 184 ALA A O 1
ATOM 1408 N N . LYS A 1 185 ? 31.448 33.860 18.845 1.00 41.98 185 LYS A N 1
ATOM 1409 C CA . LYS A 1 185 ? 30.937 33.845 20.208 1.00 42.85 185 LYS A CA 1
ATOM 1410 C C . LYS A 1 185 ? 29.644 33.049 20.338 1.00 42.88 185 LYS A C 1
ATOM 1411 O O . LYS A 1 185 ? 29.350 32.496 21.398 1.00 42.12 185 LYS A O 1
ATOM 1417 N N . ASP A 1 186 ? 28.876 32.981 19.258 1.00 42.51 186 ASP A N 1
ATOM 1418 C CA . ASP A 1 186 ? 27.605 32.265 19.288 1.00 42.33 186 ASP A CA 1
ATOM 1419 C C . ASP A 1 186 ? 27.649 30.927 18.560 1.00 40.84 186 ASP A C 1
ATOM 1420 O O . ASP A 1 186 ? 26.640 30.230 18.477 1.00 40.75 186 ASP A O 1
ATOM 1425 N N . THR A 1 187 ? 28.818 30.566 18.044 1.00 39.43 187 THR A N 1
ATOM 1426 C CA . THR A 1 187 ? 28.964 29.316 17.305 1.00 39.17 187 THR A CA 1
ATOM 1427 C C . THR A 1 187 ? 28.843 28.052 18.151 1.00 39.65 187 THR A C 1
ATOM 1428 O O . THR A 1 187 ? 27.978 27.213 17.896 1.00 39.70 187 THR A O 1
ATOM 1432 N N . TYR A 1 188 ? 29.709 27.915 19.151 1.00 40.16 188 TYR A N 1
ATOM 1433 C CA . TYR A 1 188 ? 29.704 26.733 20.005 1.00 40.89 188 TYR A CA 1
ATOM 1434 C C . TYR A 1 188 ? 28.781 26.812 21.209 1.00 42.06 188 TYR A C 1
ATOM 1435 O O . TYR A 1 188 ? 28.732 27.818 21.913 1.00 42.54 188 TYR A O 1
ATOM 1444 N N . PHE A 1 189 ? 28.050 25.725 21.428 1.00 42.76 189 PHE A N 1
ATOM 1445 C CA . PHE A 1 189 ? 27.128 25.601 22.549 1.00 43.41 189 PHE A CA 1
ATOM 1446 C C . PHE A 1 189 ? 26.664 24.152 22.576 1.00 42.91 189 PHE A C 1
ATOM 1447 O O . PHE A 1 189 ? 26.686 23.469 21.550 1.00 43.19 189 PHE A O 1
ATOM 1455 N N . GLY A 1 190 ? 26.261 23.676 23.746 1.00 41.82 190 GLY A N 1
ATOM 1456 C CA . GLY A 1 190 ? 25.824 22.298 23.850 1.00 40.77 190 GLY A CA 1
ATOM 1457 C C . GLY A 1 190 ? 24.331 22.132 24.040 1.00 38.89 190 GLY A C 1
ATOM 1458 O O . GLY A 1 190 ? 23.683 22.940 24.701 1.00 39.34 190 GLY A O 1
ATOM 1459 N N . HIS A 1 191 ? 23.780 21.079 23.450 1.00 37.63 191 HIS A N 1
ATOM 1460 C CA . HIS A 1 191 ? 22.360 20.812 23.582 1.00 37.05 191 HIS A CA 1
ATOM 1461 C C . HIS A 1 191 ? 22.101 19.993 24.840 1.00 36.05 191 HIS A C 1
ATOM 1462 O O . HIS A 1 191 ? 22.934 19.184 25.257 1.00 34.26 191 HIS A O 1
ATOM 1469 N N . GLN A 1 192 ? 20.941 20.216 25.442 1.00 31.54 192 GLN A N 1
ATOM 1470 C CA . GLN A 1 192 ? 20.572 19.520 26.660 1.00 31.46 192 GLN A CA 1
ATOM 1471 C C . GLN A 1 192 ? 19.978 18.152 26.358 1.00 28.15 192 GLN A C 1
ATOM 1472 O O . GLN A 1 192 ? 18.785 17.937 26.528 1.00 27.68 192 GLN A O 1
ATOM 1478 N N . GLY A 1 193 ? 20.826 17.233 25.909 1.00 28.00 193 GLY A N 1
ATOM 1479 C CA . GLY A 1 193 ? 20.372 15.890 25.601 1.00 26.02 193 GLY A CA 1
ATOM 1480 C C . GLY A 1 193 ? 20.285 15.575 24.120 1.00 24.13 193 GLY A C 1
ATOM 1481 O O . GLY A 1 193 ? 20.587 16.407 23.271 1.00 24.56 193 GLY A O 1
ATOM 1482 N N . ARG A 1 194 ? 19.857 14.358 23.815 1.00 22.33 194 ARG A N 1
ATOM 1483 C CA . ARG A 1 194 ? 19.730 13.906 22.439 1.00 24.53 194 ARG A CA 1
ATOM 1484 C C . ARG A 1 194 ? 18.582 14.582 21.711 1.00 23.56 194 ARG A C 1
ATOM 1485 O O . ARG A 1 194 ? 17.690 15.172 22.324 1.00 22.72 194 ARG A O 1
ATOM 1493 N N . ASN A 1 195 ? 18.609 14.481 20.392 1.00 22.41 195 ASN A N 1
ATOM 1494 C CA . ASN A 1 195 ? 17.565 15.063 19.563 1.00 22.41 195 ASN A CA 1
ATOM 1495 C C . ASN A 1 195 ? 16.554 13.986 19.211 1.00 22.45 195 ASN A C 1
ATOM 1496 O O . ASN A 1 195 ? 16.904 12.813 19.123 1.00 23.56 195 ASN A O 1
ATOM 1501 N N . ALA A 1 196 ? 15.298 14.388 19.025 1.00 22.15 196 ALA A N 1
ATOM 1502 C CA . ALA A 1 196 ? 14.246 13.459 18.638 1.00 21.37 196 ALA A CA 1
ATOM 1503 C C . ALA A 1 196 ? 13.604 13.952 17.339 1.00 21.80 196 ALA A C 1
ATOM 1504 O O . ALA A 1 196 ? 12.989 15.019 17.303 1.00 20.58 196 ALA A O 1
ATOM 1506 N N . PHE A 1 197 ? 13.763 13.169 16.275 1.00 21.76 197 PHE A N 1
ATOM 1507 C CA . PHE A 1 197 ? 13.215 13.497 14.958 1.00 21.77 197 PHE A CA 1
ATOM 1508 C C . PHE A 1 197 ? 11.693 13.354 15.034 1.00 22.98 197 PHE A C 1
ATOM 1509 O O . PHE A 1 197 ? 11.185 12.277 15.348 1.00 22.54 197 PHE A O 1
ATOM 1517 N N . ALA A 1 198 ? 10.968 14.440 14.774 1.00 22.21 198 ALA A N 1
ATOM 1518 C CA . ALA A 1 198 ? 9.506 14.397 14.827 1.00 23.72 198 ALA A CA 1
ATOM 1519 C C . ALA A 1 198 ? 8.955 13.601 13.655 1.00 24.85 198 ALA A C 1
ATOM 1520 O O . ALA A 1 198 ? 9.347 13.810 12.511 1.00 25.06 198 ALA A O 1
ATOM 1522 N N . LEU A 1 199 ? 8.053 12.676 13.936 1.00 26.83 199 LEU A N 1
ATOM 1523 C CA . LEU A 1 199 ? 7.475 11.897 12.865 1.00 29.15 199 LEU A CA 1
ATOM 1524 C C . LEU A 1 199 ? 6.144 12.544 12.580 1.00 32.34 199 LEU A C 1
ATOM 1525 O O . LEU A 1 199 ? 5.068 11.987 12.813 1.00 34.28 199 LEU A O 1
ATOM 1530 N N . ASN A 1 200 ? 6.281 13.771 12.088 1.00 33.05 200 ASN A N 1
ATOM 1531 C CA . ASN A 1 200 ? 5.164 14.603 11.746 1.00 31.95 200 ASN A CA 1
ATOM 1532 C C . ASN A 1 200 ? 5.056 15.739 12.742 1.00 27.31 200 ASN A C 1
ATOM 1533 O O . ASN A 1 200 ? 4.359 15.608 13.743 1.00 26.37 200 ASN A O 1
ATOM 1534 N N . TYR A 1 201 ? 5.765 16.840 12.507 1.00 23.78 201 TYR A N 1
ATOM 1535 C CA . TYR A 1 201 ? 5.623 17.969 13.412 1.00 23.63 201 TYR A CA 1
ATOM 1536 C C . TYR A 1 201 ? 4.189 18.456 13.177 1.00 23.12 201 TYR A C 1
ATOM 1537 O O . TYR A 1 201 ? 3.609 19.142 14.012 1.00 23.56 201 TYR A O 1
ATOM 1546 N N . ASP A 1 202 ? 3.613 18.071 12.038 1.00 23.98 202 ASP A N 1
ATOM 1547 C CA . ASP A 1 202 ? 2.249 18.475 11.720 1.00 24.13 202 ASP A CA 1
ATOM 1548 C C . ASP A 1 202 ? 1.274 17.856 12.719 1.00 23.52 202 ASP A C 1
ATOM 1549 O O . ASP A 1 202 ? 0.221 18.425 12.984 1.00 21.21 202 ASP A O 1
ATOM 1554 N N . SER A 1 203 ? 1.629 16.706 13.291 1.00 23.67 203 SER A N 1
ATOM 1555 C CA . SER A 1 203 ? 0.763 16.073 14.288 1.00 26.30 203 SER A CA 1
ATOM 1556 C C . SER A 1 203 ? 0.807 16.894 15.579 1.00 25.25 203 SER A C 1
ATOM 1557 O O . SER A 1 203 ? -0.163 16.922 16.339 1.00 24.75 203 SER A O 1
ATOM 1560 N N . VAL A 1 204 ? 1.937 17.553 15.830 1.00 22.73 204 VAL A N 1
ATOM 1561 C CA . VAL A 1 204 ? 2.074 18.394 17.013 1.00 21.41 204 VAL A CA 1
ATOM 1562 C C . VAL A 1 204 ? 1.202 19.626 16.776 1.00 20.67 204 VAL A C 1
ATOM 1563 O O . VAL A 1 204 ? 0.436 20.046 17.644 1.00 19.15 204 VAL A O 1
ATOM 1567 N N . VAL A 1 205 ? 1.328 20.198 15.584 1.00 19.56 205 VAL A N 1
ATOM 1568 C CA . VAL A 1 205 ? 0.547 21.364 15.200 1.00 20.38 205 VAL A CA 1
ATOM 1569 C C . VAL A 1 205 ? -0.956 21.086 15.292 1.00 21.15 205 VAL A C 1
ATOM 1570 O O . VAL A 1 205 ? -1.704 21.882 15.861 1.00 21.00 205 VAL A O 1
ATOM 1574 N N . GLN A 1 206 ? -1.398 19.956 14.743 1.00 20.07 206 GLN A N 1
ATOM 1575 C CA . GLN A 1 206 ? -2.818 19.623 14.766 1.00 22.72 206 GLN A CA 1
ATOM 1576 C C . GLN A 1 206 ? -3.363 19.463 16.185 1.00 21.79 206 GLN A C 1
ATOM 1577 O O . GLN A 1 206 ? -4.457 19.947 16.490 1.00 20.74 206 GLN A O 1
ATOM 1583 N N . ARG A 1 207 ? -2.607 18.779 17.041 1.00 20.63 207 ARG A N 1
ATOM 1584 C CA . ARG A 1 207 ? -3.022 18.568 18.428 1.00 23.21 207 ARG A CA 1
ATOM 1585 C C . ARG A 1 207 ? -3.278 19.893 19.129 1.00 21.58 207 ARG A C 1
ATOM 1586 O O . ARG A 1 207 ? -4.326 20.096 19.744 1.00 23.46 207 ARG A O 1
ATOM 1594 N N . ILE A 1 208 ? -2.315 20.797 19.036 1.00 20.04 208 ILE A N 1
ATOM 1595 C CA . ILE A 1 208 ? -2.445 22.100 19.674 1.00 19.30 208 ILE A CA 1
ATOM 1596 C C . ILE A 1 208 ? -3.588 22.916 19.058 1.00 20.29 208 ILE A C 1
ATOM 1597 O O . ILE A 1 208 ? -4.355 23.558 19.777 1.00 19.60 208 ILE A O 1
ATOM 1602 N N . ALA A 1 209 ? -3.709 22.882 17.733 1.00 18.61 209 ALA A N 1
ATOM 1603 C CA . ALA A 1 209 ? -4.760 23.627 17.044 1.00 19.52 209 ALA A CA 1
ATOM 1604 C C . ALA A 1 209 ? -6.163 23.129 17.399 1.00 20.13 209 ALA A C 1
ATOM 1605 O O . ALA A 1 209 ? -7.123 23.897 17.376 1.00 20.11 209 ALA A O 1
ATOM 1607 N N . GLN A 1 210 ? -6.282 21.848 17.722 1.00 20.99 210 GLN A N 1
ATOM 1608 C CA . GLN A 1 210 ? -7.581 21.275 18.073 1.00 23.62 210 GLN A CA 1
ATOM 1609 C C . GLN A 1 210 ? -7.897 21.411 19.560 1.00 23.48 210 GLN A C 1
ATOM 1610 O O . GLN A 1 210 ? -8.968 20.988 20.004 1.00 25.90 210 GLN A O 1
ATOM 1616 N N . SER A 1 211 ? -6.981 22.005 20.324 1.00 22.03 211 SER A N 1
ATOM 1617 C CA . SER A 1 211 ? -7.169 22.154 21.768 1.00 23.34 211 SER A CA 1
ATOM 1618 C C . SER A 1 211 ? -7.892 23.428 22.226 1.00 23.39 211 SER A C 1
ATOM 1619 O O . SER A 1 211 ? -7.925 23.731 23.422 1.00 24.66 211 SER A O 1
ATOM 1622 N N . PHE A 1 212 ? -8.439 24.190 21.285 1.00 20.70 212 PHE A N 1
ATOM 1623 C CA . PHE A 1 212 ? -9.202 25.389 21.631 1.00 20.46 212 PHE A CA 1
ATOM 1624 C C . PHE A 1 212 ? -10.374 25.493 20.660 1.00 21.57 212 PHE A C 1
ATOM 1625 O O . PHE A 1 212 ? -10.388 24.807 19.638 1.00 21.67 212 PHE A O 1
ATOM 1633 N N . PRO A 1 213 ? -11.386 26.328 20.973 1.00 22.17 213 PRO A N 1
ATOM 1634 C CA . PRO A 1 213 ? -12.558 26.482 20.101 1.00 22.57 213 PRO A CA 1
ATOM 1635 C C . PRO A 1 213 ? -12.204 26.638 18.626 1.00 23.75 213 PRO A C 1
ATOM 1636 O O . PRO A 1 213 ? -11.491 27.557 18.248 1.00 20.70 213 PRO A O 1
ATOM 1640 N N . GLN A 1 214 ? -12.721 25.740 17.798 1.00 24.03 214 GLN A N 1
ATOM 1641 C CA . GLN A 1 214 ? -12.425 25.778 16.374 1.00 25.77 214 GLN A CA 1
ATOM 1642 C C . GLN A 1 214 ? -12.927 27.025 15.653 1.00 27.35 214 GLN A C 1
ATOM 1643 O O . GLN A 1 214 ? -12.434 27.355 14.574 1.00 28.23 214 GLN A O 1
ATOM 1649 N N . ASN A 1 215 ? -13.887 27.729 16.247 1.00 24.48 215 ASN A N 1
ATOM 1650 C CA . ASN A 1 215 ? -14.411 28.946 15.634 1.00 23.88 215 ASN A CA 1
ATOM 1651 C C . ASN A 1 215 ? -13.460 30.126 15.834 1.00 20.07 215 ASN A C 1
ATOM 1652 O O . ASN A 1 215 ? -13.648 31.191 15.249 1.00 21.45 215 ASN A O 1
ATOM 1657 N N . TRP A 1 216 ? -12.432 29.940 16.655 1.00 18.04 216 TRP A N 1
ATOM 1658 C CA . TRP A 1 216 ? -11.473 31.009 16.909 1.00 17.46 216 TRP A CA 1
ATOM 1659 C C . TRP A 1 216 ? -10.532 31.256 15.728 1.00 19.23 216 TRP A C 1
ATOM 1660 O O . TRP A 1 216 ? -10.056 32.366 15.529 1.00 19.33 216 TRP A O 1
ATOM 1671 N N . LEU A 1 217 ? -10.261 30.218 14.953 1.00 20.57 217 LEU A N 1
ATOM 1672 C CA . LEU A 1 217 ? -9.322 30.352 13.841 1.00 21.30 217 LEU A CA 1
ATOM 1673 C C . LEU A 1 217 ? -9.889 30.981 12.583 1.00 21.60 217 LEU A C 1
ATOM 1674 O O . LEU A 1 217 ? -10.943 30.574 12.093 1.00 21.96 217 LEU A O 1
ATOM 1679 N N . LYS A 1 218 ? -9.179 31.983 12.069 1.00 22.27 218 LYS A N 1
ATOM 1680 C CA . LYS A 1 218 ? -9.571 32.648 10.838 1.00 22.94 218 LYS A CA 1
ATOM 1681 C C . LYS A 1 218 ? -8.346 32.701 9.928 1.00 20.47 218 LYS A C 1
ATOM 1682 O O . LYS A 1 218 ? -7.463 33.535 10.110 1.00 20.02 218 LYS A O 1
ATOM 1688 N N . LEU A 1 219 ? -8.300 31.804 8.956 1.00 21.69 219 LEU A N 1
ATOM 1689 C CA . LEU A 1 219 ? -7.185 31.758 8.017 1.00 21.31 219 LEU A CA 1
ATOM 1690 C C . LEU A 1 219 ? -7.389 32.787 6.909 1.00 23.46 219 LEU A C 1
ATOM 1691 O O . LEU A 1 219 ? -8.460 33.381 6.789 1.00 22.31 219 LEU A O 1
ATOM 1696 N N . SER A 1 220 ? -6.349 33.000 6.107 1.00 21.45 220 SER A N 1
ATOM 1697 C CA . SER A 1 220 ? -6.398 33.949 5.009 1.00 23.09 220 SER A CA 1
ATOM 1698 C C . SER A 1 220 ? -6.657 35.417 5.390 1.00 24.50 220 SER A C 1
ATOM 1699 O O . SER A 1 220 ? -7.115 36.195 4.550 1.00 25.56 220 SER A O 1
ATOM 1702 N N . CYS A 1 221 ? -6.392 35.800 6.642 1.00 23.41 221 CYS A N 1
ATOM 1703 C CA . CYS A 1 221 ? -6.559 37.202 7.039 1.00 23.15 221 CYS A CA 1
ATOM 1704 C C . CYS A 1 221 ? -5.180 37.783 7.290 1.00 21.40 221 CYS A C 1
ATOM 1705 O O . CYS A 1 221 ? -4.578 37.532 8.335 1.00 20.15 221 CYS A O 1
ATOM 1708 N N . GLU A 1 222 ? -4.658 38.529 6.324 1.00 21.24 222 GLU A N 1
ATOM 1709 C CA . GLU A 1 222 ? -3.362 39.159 6.509 1.00 20.41 222 GLU A CA 1
ATOM 1710 C C . GLU A 1 222 ? -3.640 40.420 7.316 1.00 20.35 222 GLU A C 1
ATOM 1711 O O . GLU A 1 222 ? -4.371 41.301 6.863 1.00 20.85 222 GLU A O 1
ATOM 1717 N N . VAL A 1 223 ? -3.082 40.506 8.519 1.00 18.75 223 VAL A N 1
ATOM 1718 C CA . VAL A 1 223 ? -3.297 41.694 9.340 1.00 19.62 223 VAL A CA 1
ATOM 1719 C C . VAL A 1 223 ? -2.445 42.834 8.796 1.00 19.83 223 VAL A C 1
ATOM 1720 O O . VAL A 1 223 ? -1.249 42.667 8.572 1.00 19.64 223 VAL A O 1
ATOM 1724 N N . LYS A 1 224 ? -3.060 43.993 8.577 1.00 20.04 224 LYS A N 1
ATOM 1725 C CA . LYS A 1 224 ? -2.321 45.132 8.032 1.00 22.30 224 LYS A CA 1
ATOM 1726 C C . LYS A 1 224 ? -2.118 46.279 9.014 1.00 22.43 224 LYS A C 1
ATOM 1727 O O . LYS A 1 224 ? -1.265 47.137 8.796 1.00 21.54 224 LYS A O 1
ATOM 1733 N N . SER A 1 225 ? -2.895 46.314 10.093 1.00 21.39 225 SER A N 1
ATOM 1734 C CA . SER A 1 225 ? -2.715 47.385 11.060 1.00 21.53 225 SER A CA 1
ATOM 1735 C C . SER A 1 225 ? -3.215 47.030 12.456 1.00 21.45 225 SER A C 1
ATOM 1736 O O . SER A 1 225 ? -4.183 46.281 12.620 1.00 21.83 225 SER A O 1
ATOM 1739 N N . ILE A 1 226 ? -2.525 47.578 13.446 1.00 20.97 226 ILE A N 1
ATOM 1740 C CA . ILE A 1 226 ? -2.852 47.377 14.858 1.00 23.21 226 ILE A CA 1
ATOM 1741 C C . ILE A 1 226 ? -2.782 48.765 15.485 1.00 23.62 226 ILE A C 1
ATOM 1742 O O . ILE A 1 226 ? -1.747 49.435 15.416 1.00 24.91 226 ILE A O 1
ATOM 1747 N N . THR A 1 227 ? -3.880 49.191 16.096 1.00 25.93 227 THR A N 1
ATOM 1748 C CA . THR A 1 227 ? -3.940 50.522 16.686 1.00 27.27 227 THR A CA 1
ATOM 1749 C C . THR A 1 227 ? -4.410 50.508 18.134 1.00 28.41 227 THR A C 1
ATOM 1750 O O . THR A 1 227 ? -5.451 49.936 18.442 1.00 26.70 227 THR A O 1
ATOM 1754 N N . ARG A 1 228 ? -3.634 51.128 19.020 1.00 32.04 228 ARG A N 1
ATOM 1755 C CA . ARG A 1 228 ? -4.017 51.195 20.428 1.00 35.17 228 ARG A CA 1
ATOM 1756 C C . ARG A 1 228 ? -4.987 52.359 20.570 1.00 37.22 228 ARG A C 1
ATOM 1757 O O . ARG A 1 228 ? -4.625 53.512 20.345 1.00 34.81 228 ARG A O 1
ATOM 1765 N N . GLU A 1 229 ? -6.224 52.041 20.930 1.00 41.40 229 GLU A N 1
ATOM 1766 C CA . GLU A 1 229 ? -7.266 53.043 21.088 1.00 44.98 229 GLU A CA 1
ATOM 1767 C C . GLU A 1 229 ? -7.181 53.801 22.410 1.00 48.04 229 GLU A C 1
ATOM 1768 O O . GLU A 1 229 ? -6.612 53.315 23.389 1.00 46.89 229 GLU A O 1
ATOM 1774 N N . PRO A 1 230 ? -7.750 55.016 22.450 1.00 51.18 230 PRO A N 1
ATOM 1775 C CA . PRO A 1 230 ? -7.724 55.812 23.680 1.00 53.42 230 PRO A CA 1
ATOM 1776 C C . PRO A 1 230 ? -8.548 55.113 24.757 1.00 54.06 230 PRO A C 1
ATOM 1777 O O . PRO A 1 230 ? -8.245 55.208 25.946 1.00 54.93 230 PRO A O 1
ATOM 1781 N N . SER A 1 231 ? -9.584 54.398 24.324 1.00 55.48 231 SER A N 1
ATOM 1782 C CA . SER A 1 231 ? -10.459 53.667 25.235 1.00 55.79 231 SER A CA 1
ATOM 1783 C C . SER A 1 231 ? -9.699 52.495 25.843 1.00 55.86 231 SER A C 1
ATOM 1784 O O . SER A 1 231 ? -10.273 51.674 26.564 1.00 56.01 231 SER A O 1
ATOM 1787 N N . LYS A 1 232 ? -8.407 52.426 25.531 1.00 54.43 232 LYS A N 1
ATOM 1788 C CA . LYS A 1 232 ? -7.519 51.379 26.021 1.00 53.64 232 LYS A CA 1
ATOM 1789 C C . LYS A 1 232 ? -7.580 50.079 25.218 1.00 50.58 232 LYS A C 1
ATOM 1790 O O . LYS A 1 232 ? -6.766 49.184 25.429 1.00 52.51 232 LYS A O 1
ATOM 1796 N N . ASN A 1 233 ? -8.536 49.971 24.302 1.00 47.28 233 ASN A N 1
ATOM 1797 C CA . ASN A 1 233 ? -8.658 48.766 23.482 1.00 43.61 233 ASN A CA 1
ATOM 1798 C C . ASN A 1 233 ? -7.693 48.797 22.301 1.00 38.77 233 ASN A C 1
ATOM 1799 O O . ASN A 1 233 ? -7.017 49.798 22.068 1.00 36.03 233 ASN A O 1
ATOM 1804 N N . VAL A 1 234 ? -7.640 47.692 21.562 1.00 33.50 234 VAL A N 1
ATOM 1805 C CA . VAL A 1 234 ? -6.761 47.578 20.402 1.00 29.98 234 VAL A CA 1
ATOM 1806 C C . VAL A 1 234 ? -7.598 47.202 19.186 1.00 28.43 234 VAL A C 1
ATOM 1807 O O . VAL A 1 234 ? -8.372 46.250 19.226 1.00 28.65 234 VAL A O 1
ATOM 1811 N N . THR A 1 235 ? -7.445 47.961 18.110 1.00 27.14 235 THR A N 1
ATOM 1812 C CA . THR A 1 235 ? -8.183 47.702 16.887 1.00 26.33 235 THR A CA 1
ATOM 1813 C C . THR A 1 235 ? -7.262 46.987 15.898 1.00 24.97 235 THR A C 1
ATOM 1814 O O . THR A 1 235 ? -6.149 47.442 15.644 1.00 25.26 235 THR A O 1
ATOM 1818 N N . VAL A 1 236 ? -7.731 45.865 15.360 1.00 24.74 236 VAL A N 1
ATOM 1819 C CA . VAL A 1 236 ? -6.944 45.083 14.404 1.00 24.65 236 VAL A CA 1
ATOM 1820 C C . VAL A 1 236 ? -7.710 44.981 13.086 1.00 24.31 236 VAL A C 1
ATOM 1821 O O . VAL A 1 236 ? -8.875 44.589 13.066 1.00 26.35 236 VAL A O 1
ATOM 1825 N N . ASN A 1 237 ? -7.048 45.327 11.987 1.00 26.03 237 ASN A N 1
ATOM 1826 C CA . ASN A 1 237 ? -7.678 45.285 10.667 1.00 26.21 237 ASN A CA 1
ATOM 1827 C C . ASN A 1 237 ? -7.045 44.252 9.739 1.00 26.63 237 ASN A C 1
ATOM 1828 O O . ASN A 1 237 ? -5.820 44.158 9.663 1.00 25.44 237 ASN A O 1
ATOM 1833 N N . CYS A 1 238 ? -7.879 43.481 9.042 1.00 26.53 238 CYS A N 1
ATOM 1834 C CA . CYS A 1 238 ? -7.389 42.502 8.071 1.00 28.96 238 CYS A CA 1
ATOM 1835 C C . CYS A 1 238 ? -7.397 43.257 6.733 1.00 29.40 238 CYS A C 1
ATOM 1836 O O . CYS A 1 238 ? -8.168 44.206 6.555 1.00 24.27 238 CYS A O 1
ATOM 1839 N N . GLU A 1 239 ? -6.557 42.856 5.787 1.00 29.55 239 GLU A N 1
ATOM 1840 C CA . GLU A 1 239 ? -6.535 43.572 4.518 1.00 31.73 239 GLU A CA 1
ATOM 1841 C C . GLU A 1 239 ? -7.839 43.481 3.728 1.00 32.53 239 GLU A C 1
ATOM 1842 O O . GLU A 1 239 ? -8.077 44.294 2.841 1.00 35.83 239 GLU A O 1
ATOM 1848 N N . ASP A 1 240 ? -8.681 42.502 4.040 1.00 34.55 240 ASP A N 1
ATOM 1849 C CA . ASP A 1 240 ? -9.950 42.354 3.330 1.00 35.49 240 ASP A CA 1
ATOM 1850 C C . ASP A 1 240 ? -11.004 43.331 3.850 1.00 36.38 240 ASP A C 1
ATOM 1851 O O . ASP A 1 240 ? -12.150 43.321 3.397 1.00 37.58 240 ASP A O 1
ATOM 1856 N N . GLY A 1 241 ? -10.616 44.169 4.807 1.00 36.52 241 GLY A N 1
ATOM 1857 C CA . GLY A 1 241 ? -11.548 45.147 5.344 1.00 35.31 241 GLY A CA 1
ATOM 1858 C C . GLY A 1 241 ? -12.196 44.819 6.679 1.00 34.12 241 GLY A C 1
ATOM 1859 O O . GLY A 1 241 ? -12.792 45.697 7.307 1.00 33.05 241 GLY A O 1
ATOM 1860 N N . THR A 1 242 ? -12.096 43.570 7.121 1.00 31.51 242 THR A N 1
ATOM 1861 C CA . THR A 1 242 ? -12.694 43.190 8.395 1.00 31.25 242 THR A CA 1
ATOM 1862 C C . THR A 1 242 ? -11.967 43.868 9.557 1.00 29.12 242 THR A C 1
ATOM 1863 O O . THR A 1 242 ? -10.736 43.974 9.566 1.00 25.36 242 THR A O 1
ATOM 1867 N N . VAL A 1 243 ? -12.739 44.332 10.536 1.00 27.71 243 VAL A N 1
ATOM 1868 C CA . VAL A 1 243 ? -12.175 45.015 11.695 1.00 26.68 243 VAL A CA 1
ATOM 1869 C C . VAL A 1 243 ? -12.579 44.318 12.994 1.00 26.26 243 VAL A C 1
ATOM 1870 O O . VAL A 1 243 ? -13.698 43.823 13.115 1.00 24.51 243 VAL A O 1
ATOM 1874 N N . TYR A 1 244 ? -11.656 44.280 13.951 1.00 25.06 244 TYR A N 1
ATOM 1875 C CA . TYR A 1 244 ? -11.909 43.668 15.253 1.00 26.61 244 TYR A CA 1
ATOM 1876 C C . TYR A 1 244 ? -11.357 44.564 16.350 1.00 27.16 244 TYR A C 1
ATOM 1877 O O . TYR A 1 244 ? -10.414 45.321 16.130 1.00 27.46 244 TYR A O 1
ATOM 1886 N N . ASN A 1 245 ? -11.944 44.470 17.538 1.00 28.85 245 ASN A N 1
ATOM 1887 C CA . ASN A 1 245 ? -11.469 45.251 18.672 1.00 29.28 245 ASN A CA 1
ATOM 1888 C C . ASN A 1 245 ? -11.225 44.263 19.805 1.00 28.15 245 ASN A C 1
ATOM 1889 O O . ASN A 1 245 ? -12.052 43.384 20.055 1.00 27.55 245 ASN A O 1
ATOM 1894 N N . ALA A 1 246 ? -10.094 44.394 20.485 1.00 27.53 246 ALA A N 1
ATOM 1895 C CA . ALA A 1 246 ? -9.796 43.474 21.576 1.00 28.95 246 ALA A CA 1
ATOM 1896 C C . ALA A 1 246 ? -9.085 44.148 22.733 1.00 27.88 246 ALA A C 1
ATOM 1897 O O . ALA A 1 246 ? -8.461 45.197 22.570 1.00 29.59 246 ALA A O 1
ATOM 1899 N N . ASP A 1 247 ? -9.185 43.531 23.904 1.00 28.20 247 ASP A N 1
ATOM 1900 C CA . ASP A 1 247 ? -8.546 44.047 25.102 1.00 28.70 247 ASP A CA 1
ATOM 1901 C C . ASP A 1 247 ? -7.039 43.864 25.023 1.00 27.59 247 ASP A C 1
ATOM 1902 O O . ASP A 1 247 ? -6.276 44.729 25.447 1.00 26.39 247 ASP A O 1
ATOM 1907 N N . TYR A 1 248 ? -6.616 42.728 24.478 1.00 25.81 248 TYR A N 1
ATOM 1908 C CA . TYR A 1 248 ? -5.195 42.430 24.336 1.00 23.32 248 TYR A CA 1
ATOM 1909 C C . TYR A 1 248 ? -4.905 41.804 22.978 1.00 21.33 248 TYR A C 1
ATOM 1910 O O . TYR A 1 248 ? -5.776 41.182 22.379 1.00 19.88 248 TYR A O 1
ATOM 1919 N N . VAL A 1 249 ? -3.676 41.968 22.505 1.00 21.99 249 VAL A N 1
ATOM 1920 C CA . VAL A 1 249 ? -3.266 41.344 21.255 1.00 21.45 249 VAL A CA 1
ATOM 1921 C C . VAL A 1 249 ? -1.899 40.716 21.474 1.00 20.59 249 VAL A C 1
ATOM 1922 O O . VAL A 1 249 ? -1.053 41.252 22.195 1.00 21.75 249 VAL A O 1
ATOM 1926 N N . ILE A 1 250 ? -1.709 39.538 20.896 1.00 19.46 250 ILE A N 1
ATOM 1927 C CA . ILE A 1 250 ? -0.442 38.850 21.000 1.00 16.44 250 ILE A CA 1
ATOM 1928 C C . ILE A 1 250 ? 0.051 38.690 19.564 1.00 16.51 250 ILE A C 1
ATOM 1929 O O . ILE A 1 250 ? -0.547 37.960 18.775 1.00 18.11 250 ILE A O 1
ATOM 1934 N N . ILE A 1 251 ? 1.147 39.366 19.253 1.00 18.87 251 ILE A N 1
ATOM 1935 C CA . ILE A 1 251 ? 1.730 39.357 17.909 1.00 19.13 251 ILE A CA 1
ATOM 1936 C C . ILE A 1 251 ? 2.840 38.320 17.799 1.00 17.67 251 ILE A C 1
ATOM 1937 O O . ILE A 1 251 ? 3.845 38.405 18.500 1.00 16.19 251 ILE A O 1
ATOM 1942 N N . THR A 1 252 ? 2.663 37.344 16.910 1.00 17.92 252 THR A N 1
ATOM 1943 C CA . THR A 1 252 ? 3.660 36.288 16.766 1.00 15.63 252 THR A CA 1
ATOM 1944 C C . THR A 1 252 ? 4.300 36.201 15.380 1.00 17.07 252 THR A C 1
ATOM 1945 O O . THR A 1 252 ? 4.927 35.185 15.064 1.00 18.64 252 THR A O 1
ATOM 1949 N N . VAL A 1 253 ? 4.139 37.236 14.557 1.00 17.12 253 VAL A N 1
ATOM 1950 C CA . VAL A 1 253 ? 4.749 37.214 13.225 1.00 16.59 253 VAL A CA 1
ATOM 1951 C C . VAL A 1 253 ? 6.268 37.145 13.401 1.00 18.68 253 VAL A C 1
ATOM 1952 O O . VAL A 1 253 ? 6.822 37.633 14.404 1.00 16.44 253 VAL A O 1
ATOM 1956 N N . PRO A 1 254 ? 6.969 36.529 12.435 1.00 17.80 254 PRO A N 1
ATOM 1957 C CA . PRO A 1 254 ? 8.427 36.410 12.524 1.00 17.47 254 PRO A CA 1
ATOM 1958 C C . PRO A 1 254 ? 9.117 37.748 12.707 1.00 17.21 254 PRO A C 1
ATOM 1959 O O . PRO A 1 254 ? 8.582 38.782 12.336 1.00 18.36 254 PRO A O 1
ATOM 1963 N N . GLN A 1 255 ? 10.313 37.718 13.280 1.00 16.19 255 GLN A N 1
ATOM 1964 C CA . GLN A 1 255 ? 11.072 38.939 13.491 1.00 19.01 255 GLN A CA 1
ATOM 1965 C C . GLN A 1 255 ? 11.282 39.697 12.173 1.00 21.17 255 GLN A C 1
ATOM 1966 O O . GLN A 1 255 ? 11.204 40.922 12.128 1.00 19.27 255 GLN A O 1
ATOM 1972 N N . SER A 1 256 ? 11.544 38.953 11.105 1.00 21.84 256 SER A N 1
ATOM 1973 C CA . SER A 1 256 ? 11.772 39.552 9.789 1.00 22.27 256 SER A CA 1
ATOM 1974 C C . SER A 1 256 ? 10.536 40.280 9.256 1.00 22.58 256 SER A C 1
ATOM 1975 O O . SER A 1 256 ? 10.654 41.316 8.604 1.00 22.32 256 SER A O 1
ATOM 1978 N N . VAL A 1 257 ? 9.350 39.739 9.523 1.00 19.73 257 VAL A N 1
ATOM 1979 C CA . VAL A 1 257 ? 8.119 40.380 9.074 1.00 18.89 257 VAL A CA 1
ATOM 1980 C C . VAL A 1 257 ? 7.836 41.597 9.952 1.00 19.92 257 VAL A C 1
ATOM 1981 O O . VAL A 1 257 ? 7.423 42.649 9.463 1.00 20.12 257 VAL A O 1
ATOM 1985 N N . LEU A 1 258 ? 8.072 41.455 11.254 1.00 18.69 258 LEU A N 1
ATOM 1986 C CA . LEU A 1 258 ? 7.846 42.558 12.179 1.00 21.33 258 LEU A CA 1
ATOM 1987 C C . LEU A 1 258 ? 8.775 43.723 11.818 1.00 21.97 258 LEU A C 1
ATOM 1988 O O . LEU A 1 258 ? 8.396 44.888 11.913 1.00 22.71 258 LEU A O 1
ATOM 1993 N N . ASN A 1 259 ? 9.987 43.395 11.385 1.00 22.17 259 ASN A N 1
ATOM 1994 C CA . ASN A 1 259 ? 10.975 44.408 11.012 1.00 24.82 259 ASN A CA 1
ATOM 1995 C C . ASN A 1 259 ? 10.420 45.364 9.953 1.00 25.71 259 ASN A C 1
ATOM 1996 O O . ASN A 1 259 ? 10.790 46.539 9.913 1.00 26.84 259 ASN A O 1
ATOM 2001 N N . LEU A 1 260 ? 9.535 44.855 9.097 1.00 25.51 260 LEU A N 1
ATOM 2002 C CA . LEU A 1 260 ? 8.934 45.662 8.038 1.00 25.11 260 LEU A CA 1
ATOM 2003 C C . LEU A 1 260 ? 8.187 46.875 8.586 1.00 26.56 260 LEU A C 1
ATOM 2004 O O . LEU A 1 260 ? 8.086 47.911 7.920 1.00 24.16 260 LEU A O 1
ATOM 2009 N N . SER A 1 261 ? 7.649 46.733 9.795 1.00 26.33 261 SER A N 1
ATOM 2010 C CA . SER A 1 261 ? 6.893 47.804 10.438 1.00 27.16 261 SER A CA 1
ATOM 2011 C C . SER A 1 261 ? 7.666 49.104 10.618 1.00 29.65 261 SER A C 1
ATOM 2012 O O . SER A 1 261 ? 7.067 50.182 10.650 1.00 29.18 261 SER A O 1
ATOM 2015 N N . VAL A 1 262 ? 8.988 49.004 10.737 1.00 32.90 262 VAL A N 1
ATOM 2016 C CA . VAL A 1 262 ? 9.827 50.184 10.935 1.00 39.27 262 VAL A CA 1
ATOM 2017 C C . VAL A 1 262 ? 10.288 50.803 9.619 1.00 42.69 262 VAL A C 1
ATOM 2018 O O . VAL A 1 262 ? 10.827 51.909 9.599 1.00 42.25 262 VAL A O 1
ATOM 2022 N N . GLN A 1 263 ? 10.076 50.083 8.524 1.00 45.85 263 GLN A N 1
ATOM 2023 C CA . GLN A 1 263 ? 10.474 50.558 7.207 1.00 49.63 263 GLN A CA 1
ATOM 2024 C C . GLN A 1 263 ? 9.317 51.248 6.491 1.00 51.68 263 GLN A C 1
ATOM 2025 O O . GLN A 1 263 ? 8.149 50.923 6.715 1.00 51.29 263 GLN A O 1
ATOM 2031 N N . PRO A 1 264 ? 9.631 52.228 5.628 1.00 53.73 264 PRO A N 1
ATOM 2032 C CA . PRO A 1 264 ? 8.601 52.950 4.877 1.00 54.44 264 PRO A CA 1
ATOM 2033 C C . PRO A 1 264 ? 8.228 52.092 3.667 1.00 54.95 264 PRO A C 1
ATOM 2034 O O . PRO A 1 264 ? 9.109 51.532 3.009 1.00 54.65 264 PRO A O 1
ATOM 2038 N N . GLU A 1 265 ? 6.927 52.001 3.395 1.00 54.68 265 GLU A N 1
ATOM 2039 C CA . GLU A 1 265 ? 6.352 51.203 2.302 1.00 55.63 265 GLU A CA 1
ATOM 2040 C C . GLU A 1 265 ? 5.340 50.286 2.977 1.00 55.23 265 GLU A C 1
ATOM 2041 O O . GLU A 1 265 ? 5.715 49.286 3.591 1.00 54.39 265 GLU A O 1
ATOM 2047 N N . LYS A 1 266 ? 4.062 50.637 2.868 1.00 54.91 266 LYS A N 1
ATOM 2048 C CA . LYS A 1 266 ? 2.995 49.864 3.492 1.00 54.61 266 LYS A CA 1
ATOM 2049 C C . LYS A 1 266 ? 2.452 48.738 2.621 1.00 53.15 266 LYS A C 1
ATOM 2050 O O . LYS A 1 266 ? 1.736 47.863 3.111 1.00 54.05 266 LYS A O 1
ATOM 2056 N N . ASN A 1 267 ? 2.787 48.756 1.335 1.00 50.93 267 ASN A N 1
ATOM 2057 C CA . ASN A 1 267 ? 2.304 47.730 0.417 1.00 48.84 267 ASN A CA 1
ATOM 2058 C C . ASN A 1 267 ? 3.066 46.421 0.614 1.00 46.56 267 ASN A C 1
ATOM 2059 O O . ASN A 1 267 ? 2.683 45.394 0.071 1.00 47.93 267 ASN A O 1
ATOM 2064 N N . LEU A 1 268 ? 4.140 46.454 1.398 1.00 45.64 268 LEU A N 1
ATOM 2065 C CA . LEU A 1 268 ? 4.925 45.246 1.644 1.00 43.66 268 LEU A CA 1
ATOM 2066 C C . LEU A 1 268 ? 4.067 44.146 2.260 1.00 41.60 268 LEU A C 1
ATOM 2067 O O . LEU A 1 268 ? 3.320 44.379 3.212 1.00 40.56 268 LEU A O 1
ATOM 2072 N N . ARG A 1 269 ? 4.182 42.944 1.706 1.00 37.48 269 ARG A N 1
ATOM 2073 C CA . ARG A 1 269 ? 3.410 41.793 2.157 1.00 34.01 269 ARG A CA 1
ATOM 2074 C C . ARG A 1 269 ? 3.671 41.412 3.614 1.00 30.16 269 ARG A C 1
ATOM 2075 O O . ARG A 1 269 ? 4.816 41.258 4.014 1.00 28.55 269 ARG A O 1
ATOM 2083 N N . GLY A 1 270 ? 2.600 41.258 4.391 1.00 28.39 270 GLY A N 1
ATOM 2084 C CA . GLY A 1 270 ? 2.730 40.883 5.791 1.00 26.34 270 GLY A CA 1
ATOM 2085 C C . GLY A 1 270 ? 3.007 42.009 6.771 1.00 25.54 270 GLY A C 1
ATOM 2086 O O . GLY A 1 270 ? 2.831 41.839 7.986 1.00 22.47 270 GLY A O 1
ATOM 2087 N N . ARG A 1 271 ? 3.431 43.160 6.257 1.00 23.80 271 ARG A N 1
ATOM 2088 C CA . ARG A 1 271 ? 3.742 44.310 7.096 1.00 24.05 271 ARG A CA 1
ATOM 2089 C C . ARG A 1 271 ? 2.549 44.841 7.893 1.00 22.75 271 ARG A C 1
ATOM 2090 O O . ARG A 1 271 ? 1.456 45.025 7.360 1.00 23.61 271 ARG A O 1
ATOM 2098 N N . ILE A 1 272 ? 2.785 45.098 9.172 1.00 22.11 272 ILE A N 1
ATOM 2099 C CA . ILE A 1 272 ? 1.749 45.623 10.050 1.00 21.73 272 ILE A CA 1
ATOM 2100 C C . ILE A 1 272 ? 2.046 47.077 10.388 1.00 18.87 272 ILE A C 1
ATOM 2101 O O . ILE A 1 272 ? 3.133 47.397 10.858 1.00 21.83 272 ILE A O 1
ATOM 2106 N N . GLU A 1 273 ? 1.078 47.950 10.142 1.00 20.46 273 GLU A N 1
ATOM 2107 C CA . GLU A 1 273 ? 1.221 49.370 10.460 1.00 24.83 273 GLU A CA 1
ATOM 2108 C C . GLU A 1 273 ? 0.791 49.547 11.921 1.00 23.24 273 GLU A C 1
ATOM 2109 O O . GLU A 1 273 ? -0.354 49.277 12.259 1.00 25.47 273 GLU A O 1
ATOM 2115 N N . PHE A 1 274 ? 1.711 49.989 12.773 1.00 25.01 274 PHE A N 1
ATOM 2116 C CA . PHE A 1 274 ? 1.419 50.201 14.192 1.00 25.91 274 PHE A CA 1
ATOM 2117 C C . PHE A 1 274 ? 1.163 51.673 14.516 1.00 27.15 274 PHE A C 1
ATOM 2118 O O . PHE A 1 274 ? 1.880 52.553 14.055 1.00 26.28 274 PHE A O 1
ATOM 2126 N N . GLN A 1 275 ? 0.136 51.926 15.318 1.00 27.63 275 GLN A N 1
ATOM 2127 C CA . GLN A 1 275 ? -0.186 53.279 15.748 1.00 30.11 275 GLN A CA 1
ATOM 2128 C C . GLN A 1 275 ? -0.617 53.200 17.209 1.00 30.82 275 GLN A C 1
ATOM 2129 O O . GLN A 1 275 ? -1.609 52.555 17.528 1.00 30.48 275 GLN A O 1
ATOM 2135 N N . PRO A 1 276 ? 0.170 53.795 18.120 1.00 31.76 276 PRO A N 1
ATOM 2136 C CA . PRO A 1 276 ? 1.410 54.500 17.783 1.00 32.60 276 PRO A CA 1
ATOM 2137 C C . PRO A 1 276 ? 2.463 53.510 17.291 1.00 33.53 276 PRO A C 1
ATOM 2138 O O . PRO A 1 276 ? 2.335 52.302 17.499 1.00 32.20 276 PRO A O 1
ATOM 2142 N N . PRO A 1 277 ? 3.509 54.006 16.618 1.00 33.98 277 PRO A N 1
ATOM 2143 C CA . PRO A 1 277 ? 4.567 53.133 16.106 1.00 34.43 277 PRO A CA 1
ATOM 2144 C C . PRO A 1 277 ? 5.281 52.345 17.198 1.00 34.15 277 PRO A C 1
ATOM 2145 O O . PRO A 1 277 ? 5.167 52.665 18.383 1.00 35.07 277 PRO A O 1
ATOM 2149 N N . LEU A 1 278 ? 6.016 51.314 16.792 1.00 32.01 278 LEU A N 1
ATOM 2150 C CA . LEU A 1 278 ? 6.753 50.481 17.733 1.00 32.02 278 LEU A CA 1
ATOM 2151 C C . LEU A 1 278 ? 7.768 51.330 18.495 1.00 33.34 278 LEU A C 1
ATOM 2152 O O . LEU A 1 278 ? 8.436 52.185 17.912 1.00 32.56 278 LEU A O 1
ATOM 2157 N N . LYS A 1 279 ? 7.880 51.085 19.795 1.00 33.48 279 LYS A N 1
ATOM 2158 C CA . LYS A 1 279 ? 8.800 51.834 20.648 1.00 33.87 279 LYS A CA 1
ATOM 2159 C C . LYS A 1 279 ? 10.240 51.830 20.147 1.00 32.62 279 LYS A C 1
ATOM 2160 O O . LYS A 1 279 ? 10.705 50.853 19.561 1.00 31.40 279 LYS A O 1
ATOM 2166 N N . PRO A 1 280 ? 10.978 52.924 20.398 1.00 33.15 280 PRO A N 1
ATOM 2167 C CA . PRO A 1 280 ? 12.373 53.003 19.955 1.00 33.31 280 PRO A CA 1
ATOM 2168 C C . PRO A 1 280 ? 13.245 51.841 20.421 1.00 31.27 280 PRO A C 1
ATOM 2169 O O . PRO A 1 280 ? 14.153 51.423 19.701 1.00 32.01 280 PRO A O 1
ATOM 2173 N N . VAL A 1 281 ? 12.983 51.315 21.617 1.00 30.72 281 VAL A N 1
ATOM 2174 C CA . VAL A 1 281 ? 13.777 50.192 22.110 1.00 30.51 281 VAL A CA 1
ATOM 2175 C C . VAL A 1 281 ? 13.531 48.970 21.229 1.00 28.46 281 VAL A C 1
ATOM 2176 O O . VAL A 1 281 ? 14.431 48.164 21.007 1.00 27.92 281 VAL A O 1
ATOM 2180 N N . ILE A 1 282 ? 12.307 48.838 20.731 1.00 28.01 282 ILE A N 1
ATOM 2181 C CA . ILE A 1 282 ? 11.959 47.730 19.851 1.00 27.82 282 ILE A CA 1
ATOM 2182 C C . ILE A 1 282 ? 12.547 48.036 18.474 1.00 27.79 282 ILE A C 1
ATOM 2183 O O . ILE A 1 282 ? 13.297 47.240 17.918 1.00 26.06 282 ILE A O 1
ATOM 2188 N N . GLN A 1 283 ? 12.220 49.208 17.939 1.00 29.86 283 GLN A N 1
ATOM 2189 C CA . GLN A 1 283 ? 12.736 49.608 16.635 1.00 33.31 283 GLN A CA 1
ATOM 2190 C C . GLN A 1 283 ? 14.240 49.395 16.525 1.00 33.32 283 GLN A C 1
ATOM 2191 O O . GLN A 1 283 ? 14.722 48.827 15.548 1.00 32.57 283 GLN A O 1
ATOM 2197 N N . ASP A 1 284 ? 14.977 49.851 17.536 1.00 34.31 284 ASP A N 1
ATOM 2198 C CA . ASP A 1 284 ? 16.434 49.748 17.529 1.00 34.78 284 ASP A CA 1
ATOM 2199 C C . ASP A 1 284 ? 17.013 48.344 17.663 1.00 34.47 284 ASP A C 1
ATOM 2200 O O . ASP A 1 284 ? 18.115 48.079 17.182 1.00 35.99 284 ASP A O 1
ATOM 2205 N N . ALA A 1 285 ? 16.289 47.443 18.314 1.00 34.86 285 ALA A N 1
ATOM 2206 C CA . ALA A 1 285 ? 16.781 46.077 18.478 1.00 35.17 285 ALA A CA 1
ATOM 2207 C C . ALA A 1 285 ? 16.946 45.357 17.135 1.00 35.00 285 ALA A C 1
ATOM 2208 O O . ALA A 1 285 ? 17.713 44.404 17.034 1.00 34.08 285 ALA A O 1
ATOM 2210 N N . PHE A 1 286 ? 16.233 45.812 16.106 1.00 37.04 286 PHE A N 1
ATOM 2211 C CA . PHE A 1 286 ? 16.327 45.188 14.785 1.00 40.24 286 PHE A CA 1
ATOM 2212 C C . PHE A 1 286 ? 17.682 45.404 14.108 1.00 44.28 286 PHE A C 1
ATOM 2213 O O . PHE A 1 286 ? 17.845 45.069 12.935 1.00 44.87 286 PHE A O 1
ATOM 2221 N N . ASP A 1 287 ? 18.650 45.953 14.837 1.00 48.58 287 ASP A N 1
ATOM 2222 C CA . ASP A 1 287 ? 19.965 46.215 14.258 1.00 52.62 287 ASP A CA 1
ATOM 2223 C C . ASP A 1 287 ? 21.015 45.125 14.473 1.00 55.47 287 ASP A C 1
ATOM 2224 O O . ASP A 1 287 ? 21.912 44.964 13.646 1.00 56.20 287 ASP A O 1
ATOM 2229 N N . LYS A 1 288 ? 20.914 44.377 15.569 1.00 58.14 288 LYS A N 1
ATOM 2230 C CA . LYS A 1 288 ? 21.892 43.324 15.843 1.00 60.00 288 LYS A CA 1
ATOM 2231 C C . LYS A 1 288 ? 21.310 41.932 16.070 1.00 60.18 288 LYS A C 1
ATOM 2232 O O . LYS A 1 288 ? 21.307 41.436 17.195 1.00 60.05 288 LYS A O 1
ATOM 2238 N N . ILE A 1 289 ? 20.835 41.305 14.995 1.00 61.49 289 ILE A N 1
ATOM 2239 C CA . ILE A 1 289 ? 20.263 39.956 15.053 1.00 62.05 289 ILE A CA 1
ATOM 2240 C C . ILE A 1 289 ? 19.929 39.412 13.662 1.00 62.39 289 ILE A C 1
ATOM 2241 O O . ILE A 1 289 ? 19.627 40.174 12.743 1.00 63.44 289 ILE A O 1
ATOM 2246 N N . HIS A 1 290 ? 19.993 38.089 13.522 1.00 63.33 290 HIS A N 1
ATOM 2247 C CA . HIS A 1 290 ? 19.711 37.394 12.261 1.00 63.02 290 HIS A CA 1
ATOM 2248 C C . HIS A 1 290 ? 20.668 37.731 11.120 1.00 61.98 290 HIS A C 1
ATOM 2249 O O . HIS A 1 290 ? 21.285 38.797 11.106 1.00 61.35 290 HIS A O 1
ATOM 2256 N N . PHE A 1 291 ? 20.776 36.807 10.164 1.00 60.68 291 PHE A N 1
ATOM 2257 C CA . PHE A 1 291 ? 21.639 36.964 8.992 1.00 58.37 291 PHE A CA 1
ATOM 2258 C C . PHE A 1 291 ? 21.719 35.654 8.198 1.00 55.66 291 PHE A C 1
ATOM 2259 O O . PHE A 1 291 ? 21.952 35.663 6.986 1.00 55.53 291 PHE A O 1
ATOM 2267 N N . GLY A 1 292 ? 21.520 34.532 8.889 1.00 51.54 292 GLY A N 1
ATOM 2268 C CA . GLY A 1 292 ? 21.572 33.232 8.239 1.00 46.43 292 GLY A CA 1
ATOM 2269 C C . GLY A 1 292 ? 20.253 32.796 7.622 1.00 42.60 292 GLY A C 1
ATOM 2270 O O . GLY A 1 292 ? 19.280 33.549 7.623 1.00 43.55 292 GLY A O 1
ATOM 2271 N N . ALA A 1 293 ? 20.224 31.578 7.088 1.00 37.45 293 ALA A N 1
ATOM 2272 C CA . ALA A 1 293 ? 19.028 31.021 6.459 1.00 32.08 293 ALA A CA 1
ATOM 2273 C C . ALA A 1 293 ? 19.208 29.523 6.254 1.00 30.23 293 ALA A C 1
ATOM 2274 O O . ALA A 1 293 ? 19.935 29.093 5.359 1.00 30.38 293 ALA A O 1
ATOM 2276 N N . LEU A 1 294 ? 18.551 28.728 7.087 1.00 26.81 294 LEU A N 1
ATOM 2277 C CA . LEU A 1 294 ? 18.657 27.280 6.975 1.00 26.86 294 LEU A CA 1
ATOM 2278 C C . LEU A 1 294 ? 17.743 26.796 5.857 1.00 24.87 294 LEU A C 1
ATOM 2279 O O . LEU A 1 294 ? 16.553 27.111 5.839 1.00 23.32 294 LEU A O 1
ATOM 2284 N N . GLY A 1 295 ? 18.311 26.043 4.919 1.00 25.58 295 GLY A N 1
ATOM 2285 C CA . GLY A 1 295 ? 17.533 25.525 3.810 1.00 24.95 295 GLY A CA 1
ATOM 2286 C C . GLY A 1 295 ? 17.489 24.011 3.808 1.00 25.23 295 GLY A C 1
ATOM 2287 O O . GLY A 1 295 ? 18.345 23.361 4.413 1.00 23.83 295 GLY A O 1
ATOM 2288 N N . LYS A 1 296 ? 16.488 23.455 3.131 1.00 23.13 296 LYS A N 1
ATOM 2289 C CA . LYS A 1 296 ? 16.304 22.013 3.034 1.00 25.31 296 LYS A CA 1
ATOM 2290 C C . LYS A 1 296 ? 16.028 21.555 1.607 1.00 27.61 296 LYS A C 1
ATOM 2291 O O . LYS A 1 296 ? 15.358 22.248 0.832 1.00 26.02 296 LYS A O 1
ATOM 2297 N N . VAL A 1 297 ? 16.554 20.379 1.278 1.00 26.97 297 VAL A N 1
ATOM 2298 C CA . VAL A 1 297 ? 16.350 19.757 -0.022 1.00 26.10 297 VAL A CA 1
ATOM 2299 C C . VAL A 1 297 ? 16.111 18.287 0.277 1.00 26.85 297 VAL A C 1
ATOM 2300 O O . VAL A 1 297 ? 16.909 17.652 0.970 1.00 26.79 297 VAL A O 1
ATOM 2304 N N . ILE A 1 298 ? 14.997 17.753 -0.212 1.00 25.80 298 ILE A N 1
ATOM 2305 C CA . ILE A 1 298 ? 14.675 16.350 0.005 1.00 25.14 298 ILE A CA 1
ATOM 2306 C C . ILE A 1 298 ? 14.929 15.574 -1.290 1.00 25.68 298 ILE A C 1
ATOM 2307 O O . ILE A 1 298 ? 14.404 15.933 -2.344 1.00 25.36 298 ILE A O 1
ATOM 2312 N N . PHE A 1 299 ? 15.737 14.520 -1.212 1.00 25.47 299 PHE A N 1
ATOM 2313 C CA . PHE A 1 299 ? 16.016 13.701 -2.389 1.00 26.44 299 PHE A CA 1
ATOM 2314 C C . PHE A 1 299 ? 15.284 12.381 -2.203 1.00 27.14 299 PHE A C 1
ATOM 2315 O O . PHE A 1 299 ? 15.636 11.583 -1.335 1.00 27.00 299 PHE A O 1
ATOM 2323 N N . GLU A 1 300 ? 14.260 12.153 -3.019 1.00 27.16 300 GLU A N 1
ATOM 2324 C CA . GLU A 1 300 ? 13.474 10.930 -2.922 1.00 27.57 300 GLU A CA 1
ATOM 2325 C C . GLU A 1 300 ? 13.897 9.887 -3.956 1.00 29.00 300 GLU A C 1
ATOM 2326 O O . GLU A 1 300 ? 13.879 10.159 -5.159 1.00 30.31 300 GLU A O 1
ATOM 2332 N N . PHE A 1 301 ? 14.271 8.701 -3.481 1.00 29.51 301 PHE A N 1
ATOM 2333 C CA . PHE A 1 301 ? 14.691 7.610 -4.358 1.00 30.37 301 PHE A CA 1
ATOM 2334 C C . PHE A 1 301 ? 13.639 6.509 -4.381 1.00 31.50 301 PHE A C 1
ATOM 2335 O O . PHE A 1 301 ? 12.836 6.379 -3.455 1.00 31.21 301 PHE A O 1
ATOM 2343 N N . GLU A 1 302 ? 13.654 5.709 -5.442 1.00 32.81 302 GLU A N 1
ATOM 2344 C CA . GLU A 1 302 ? 12.702 4.619 -5.591 1.00 34.10 302 GLU A CA 1
ATOM 2345 C C . GLU A 1 302 ? 12.740 3.693 -4.384 1.00 35.41 302 GLU A C 1
ATOM 2346 O O . GLU A 1 302 ? 11.704 3.393 -3.791 1.00 35.67 302 GLU A O 1
ATOM 2352 N N . GLU A 1 303 ? 13.935 3.238 -4.023 1.00 36.75 303 GLU A N 1
ATOM 2353 C CA . GLU A 1 303 ? 14.094 2.348 -2.879 1.00 38.87 303 GLU A CA 1
ATOM 2354 C C . GLU A 1 303 ? 15.539 2.391 -2.388 1.00 38.54 303 GLU A C 1
ATOM 2355 O O . GLU A 1 303 ? 16.427 2.852 -3.106 1.00 37.16 303 GLU A O 1
ATOM 2361 N N . CYS A 1 304 ? 15.772 1.915 -1.167 1.00 38.44 304 CYS A N 1
ATOM 2362 C CA . CYS A 1 304 ? 17.119 1.913 -0.599 1.00 40.00 304 CYS A CA 1
ATOM 2363 C C . CYS A 1 304 ? 17.975 0.784 -1.159 1.00 40.63 304 CYS A C 1
ATOM 2364 O O . CYS A 1 304 ? 17.565 -0.378 -1.178 1.00 39.73 304 CYS A O 1
ATOM 2367 N N . CYS A 1 305 ? 19.164 1.142 -1.627 1.00 41.21 305 CYS A N 1
ATOM 2368 C CA . CYS A 1 305 ? 20.104 0.171 -2.170 1.00 42.11 305 CYS A CA 1
ATOM 2369 C C . CYS A 1 305 ? 21.500 0.598 -1.730 1.00 41.66 305 CYS A C 1
ATOM 2370 O O . CYS A 1 305 ? 22.489 0.361 -2.424 1.00 43.03 305 CYS A O 1
ATOM 2373 N N . TRP A 1 306 ? 21.562 1.239 -0.566 1.00 39.78 306 TRP A N 1
ATOM 2374 C CA . TRP A 1 306 ? 22.821 1.712 -0.006 1.00 38.42 306 TRP A CA 1
ATOM 2375 C C . TRP A 1 306 ? 22.962 1.281 1.451 1.00 36.86 306 TRP A C 1
ATOM 2376 O O . TRP A 1 306 ? 22.015 0.774 2.053 1.00 37.34 306 TRP A O 1
ATOM 2387 N N . SER A 1 307 ? 24.150 1.478 2.011 1.00 35.98 307 SER A N 1
ATOM 2388 C CA . SER A 1 307 ? 24.415 1.103 3.395 1.00 35.49 307 SER A CA 1
ATOM 2389 C C . SER A 1 307 ? 23.689 1.985 4.399 1.00 33.78 307 SER A C 1
ATOM 2390 O O . SER A 1 307 ? 23.746 3.208 4.310 1.00 34.38 307 SER A O 1
ATOM 2393 N N . ASN A 1 308 ? 23.011 1.360 5.356 1.00 34.07 308 ASN A N 1
ATOM 2394 C CA . ASN A 1 308 ? 22.306 2.106 6.393 1.00 33.59 308 ASN A CA 1
ATOM 2395 C C . ASN A 1 308 ? 23.115 2.093 7.686 1.00 34.23 308 ASN A C 1
ATOM 2396 O O . ASN A 1 308 ? 22.557 1.993 8.780 1.00 31.89 308 ASN A O 1
ATOM 2401 N N . GLU A 1 309 ? 24.434 2.195 7.551 1.00 32.53 309 GLU A N 1
ATOM 2402 C CA . GLU A 1 309 ? 25.318 2.207 8.711 1.00 33.54 309 GLU A CA 1
ATOM 2403 C C . GLU A 1 309 ? 24.962 3.358 9.646 1.00 31.86 309 GLU A C 1
ATOM 2404 O O . GLU A 1 309 ? 24.960 3.199 10.866 1.00 31.54 309 GLU A O 1
ATOM 2410 N N . SER A 1 310 ? 24.663 4.517 9.067 1.00 30.96 310 SER A N 1
ATOM 2411 C CA . SER A 1 310 ? 24.325 5.698 9.857 1.00 29.19 310 SER A CA 1
ATOM 2412 C C . SER A 1 310 ? 23.244 6.553 9.201 1.00 29.19 310 SER A C 1
ATOM 2413 O O . SER A 1 310 ? 23.047 6.500 7.991 1.00 28.47 310 SER A O 1
ATOM 2416 N N . SER A 1 311 ? 22.546 7.347 10.008 1.00 28.02 311 SER A N 1
ATOM 2417 C CA . SER A 1 311 ? 21.509 8.221 9.476 1.00 27.01 311 SER A CA 1
ATOM 2418 C C . SER A 1 311 ? 22.063 9.640 9.344 1.00 26.39 311 SER A C 1
ATOM 2419 O O . SER A 1 311 ? 21.362 10.549 8.906 1.00 27.21 311 SER A O 1
ATOM 2422 N N . LYS A 1 312 ? 23.328 9.823 9.719 1.00 24.30 312 LYS A N 1
ATOM 2423 C CA . LYS A 1 312 ? 23.965 11.135 9.660 1.00 23.96 312 LYS A CA 1
ATOM 2424 C C . LYS A 1 312 ? 25.210 11.120 8.776 1.00 24.48 312 LYS A C 1
ATOM 2425 O O . LYS A 1 312 ? 26.169 10.397 9.046 1.00 24.48 312 LYS A O 1
ATOM 2431 N N . ILE A 1 313 ? 25.185 11.939 7.732 1.00 24.77 313 ILE A N 1
ATOM 2432 C CA . ILE A 1 313 ? 26.287 12.030 6.783 1.00 27.38 313 ILE A CA 1
ATOM 2433 C C . ILE A 1 313 ? 26.588 13.484 6.447 1.00 27.25 313 ILE A C 1
ATOM 2434 O O . ILE A 1 313 ? 25.682 14.254 6.125 1.00 28.48 313 ILE A O 1
ATOM 2439 N N . VAL A 1 314 ? 27.857 13.862 6.527 1.00 26.27 314 VAL A N 1
ATOM 2440 C CA . VAL A 1 314 ? 28.262 15.221 6.201 1.00 26.45 314 VAL A CA 1
ATOM 2441 C C . VAL A 1 314 ? 29.355 15.211 5.142 1.00 28.11 314 VAL A C 1
ATOM 2442 O O . VAL A 1 314 ? 30.341 14.482 5.268 1.00 28.41 314 VAL A O 1
ATOM 2446 N N . THR A 1 315 ? 29.169 16.010 4.094 1.00 27.71 315 THR A N 1
ATOM 2447 C CA . THR A 1 315 ? 30.163 16.116 3.030 1.00 29.13 315 THR A CA 1
ATOM 2448 C C . THR A 1 315 ? 30.976 17.373 3.305 1.00 29.33 315 THR A C 1
ATOM 2449 O O . THR A 1 315 ? 30.425 18.462 3.468 1.00 29.32 315 THR A O 1
ATOM 2453 N N . LEU A 1 316 ? 32.291 17.216 3.376 1.00 28.65 316 LEU A N 1
ATOM 2454 C CA . LEU A 1 316 ? 33.169 18.340 3.649 1.00 28.42 316 LEU A CA 1
ATOM 2455 C C . LEU A 1 316 ? 33.482 19.106 2.376 1.00 29.87 316 LEU A C 1
ATOM 2456 O O . LEU A 1 316 ? 33.575 18.519 1.299 1.00 30.55 316 LEU A O 1
ATOM 2461 N N . ALA A 1 317 ? 33.641 20.418 2.505 1.00 29.12 317 ALA A N 1
ATOM 2462 C CA . ALA A 1 317 ? 33.982 21.250 1.364 1.00 30.73 317 ALA A CA 1
ATOM 2463 C C . ALA A 1 317 ? 35.425 20.899 1.014 1.00 31.21 317 ALA A C 1
ATOM 2464 O O . ALA A 1 317 ? 36.154 20.355 1.847 1.00 29.55 317 ALA A O 1
ATOM 2466 N N . ASN A 1 318 ? 35.841 21.194 -0.213 1.00 32.54 318 ASN A N 1
ATOM 2467 C CA . ASN A 1 318 ? 37.204 20.883 -0.624 1.00 32.42 318 ASN A CA 1
ATOM 2468 C C . ASN A 1 318 ? 38.247 21.643 0.185 1.00 32.22 318 ASN A C 1
ATOM 2469 O O . ASN A 1 318 ? 38.037 22.787 0.585 1.00 31.85 318 ASN A O 1
ATOM 2474 N N . SER A 1 319 ? 39.376 20.984 0.423 1.00 33.53 319 SER A N 1
ATOM 2475 C CA . SER A 1 319 ? 40.496 21.562 1.157 1.00 34.62 319 SER A CA 1
ATOM 2476 C C . SER A 1 319 ? 41.748 21.321 0.320 1.00 36.07 319 SER A C 1
ATOM 2477 O O . SER A 1 319 ? 41.698 20.604 -0.677 1.00 37.10 319 SER A O 1
ATOM 2480 N N . THR A 1 320 ? 42.869 21.909 0.722 1.00 38.42 320 THR A N 1
ATOM 2481 C CA . THR A 1 320 ? 44.110 21.738 -0.031 1.00 39.77 320 THR A CA 1
ATOM 2482 C C . THR A 1 320 ? 45.323 21.567 0.871 1.00 41.41 320 THR A C 1
ATOM 2483 O O . THR A 1 320 ? 45.288 21.916 2.053 1.00 41.08 320 THR A O 1
ATOM 2487 N N . ASN A 1 321 ? 46.397 21.026 0.302 1.00 42.70 321 ASN A N 1
ATOM 2488 C CA . ASN A 1 321 ? 47.635 20.836 1.044 1.00 44.36 321 ASN A CA 1
ATOM 2489 C C . ASN A 1 321 ? 48.364 22.175 1.104 1.00 44.64 321 ASN A C 1
ATOM 2490 O O . ASN A 1 321 ? 49.283 22.353 1.898 1.00 45.49 321 ASN A O 1
ATOM 2493 N N . GLU A 1 322 ? 47.948 23.112 0.254 1.00 45.21 322 GLU A N 1
ATOM 2494 C CA . GLU A 1 322 ? 48.545 24.446 0.227 1.00 44.90 322 GLU A CA 1
ATOM 2495 C C . GLU A 1 322 ? 48.120 25.206 1.475 1.00 43.70 322 GLU A C 1
ATOM 2496 O O . GLU A 1 322 ? 48.872 26.023 2.008 1.00 42.52 322 GLU A O 1
ATOM 2502 N N . PHE A 1 323 ? 46.899 24.946 1.928 1.00 42.69 323 PHE A N 1
ATOM 2503 C CA . PHE A 1 323 ? 46.394 25.600 3.127 1.00 41.31 323 PHE A CA 1
ATOM 2504 C C . PHE A 1 323 ? 47.313 25.223 4.283 1.00 40.54 323 PHE A C 1
ATOM 2505 O O . PHE A 1 323 ? 47.720 26.073 5.079 1.00 39.94 323 PHE A O 1
ATOM 2513 N N . VAL A 1 324 ? 47.637 23.936 4.365 1.00 40.91 324 VAL A N 1
ATOM 2514 C CA . VAL A 1 324 ? 48.510 23.430 5.416 1.00 41.28 324 VAL A CA 1
ATOM 2515 C C . VAL A 1 324 ? 49.850 24.156 5.369 1.00 42.67 324 VAL A C 1
ATOM 2516 O O . VAL A 1 324 ? 50.395 24.549 6.402 1.00 40.18 324 VAL A O 1
ATOM 2520 N N . GLU A 1 325 ? 50.374 24.333 4.159 1.00 44.41 325 GLU A N 1
ATOM 2521 C CA . GLU A 1 325 ? 51.647 25.018 3.970 1.00 45.81 325 GLU A CA 1
ATOM 2522 C C . GLU A 1 325 ? 51.577 26.403 4.595 1.00 44.83 325 GLU A C 1
ATOM 2523 O O . GLU A 1 325 ? 52.470 26.809 5.334 1.00 45.57 325 GLU A O 1
ATOM 2529 N N . ILE A 1 326 ? 50.499 27.116 4.293 1.00 43.97 326 ILE A N 1
ATOM 2530 C CA . ILE A 1 326 ? 50.275 28.460 4.802 1.00 43.43 326 ILE A CA 1
ATOM 2531 C C . ILE A 1 326 ? 50.207 28.485 6.325 1.00 43.28 326 ILE A C 1
ATOM 2532 O O . ILE A 1 326 ? 50.765 29.375 6.963 1.00 43.21 326 ILE A O 1
ATOM 2537 N N . VAL A 1 327 ? 49.519 27.508 6.903 1.00 42.61 327 VAL A N 1
ATOM 2538 C CA . VAL A 1 327 ? 49.392 27.433 8.355 1.00 42.70 327 VAL A CA 1
ATOM 2539 C C . VAL A 1 327 ? 50.766 27.262 9.002 1.00 42.84 327 VAL A C 1
ATOM 2540 O O . VAL A 1 327 ? 51.098 27.944 9.972 1.00 43.18 327 VAL A O 1
ATOM 2544 N N . ARG A 1 328 ? 51.562 26.350 8.454 1.00 43.83 328 ARG A N 1
ATOM 2545 C CA . ARG A 1 328 ? 52.900 26.085 8.973 1.00 45.37 328 ARG A CA 1
ATOM 2546 C C . ARG A 1 328 ? 53.829 27.294 8.846 1.00 46.73 328 ARG A C 1
ATOM 2547 O O . ARG A 1 328 ? 54.600 27.597 9.758 1.00 46.26 328 ARG A O 1
ATOM 2555 N N . ASN A 1 329 ? 53.750 27.984 7.712 1.00 48.73 329 ASN A N 1
ATOM 2556 C CA . ASN A 1 329 ? 54.618 29.129 7.459 1.00 50.79 329 ASN A CA 1
ATOM 2557 C C . ASN A 1 329 ? 54.201 30.435 8.126 1.00 52.19 329 ASN A C 1
ATOM 2558 O O . ASN A 1 329 ? 55.053 31.254 8.469 1.00 52.61 329 ASN A O 1
ATOM 2563 N N . ALA A 1 330 ? 52.901 30.632 8.311 1.00 53.55 330 ALA A N 1
ATOM 2564 C CA . ALA A 1 330 ? 52.401 31.854 8.931 1.00 55.04 330 ALA A CA 1
ATOM 2565 C C . ALA A 1 330 ? 53.159 32.191 10.212 1.00 56.84 330 ALA A C 1
ATOM 2566 O O . ALA A 1 330 ? 53.425 31.317 11.040 1.00 56.74 330 ALA A O 1
ATOM 2568 N N . GLU A 1 331 ? 53.507 33.465 10.362 1.00 57.78 331 GLU A N 1
ATOM 2569 C CA . GLU A 1 331 ? 54.230 33.936 11.535 1.00 59.20 331 GLU A CA 1
ATOM 2570 C C . GLU A 1 331 ? 53.245 34.381 12.612 1.00 59.93 331 GLU A C 1
ATOM 2571 O O . GLU A 1 331 ? 53.568 34.391 13.802 1.00 59.83 331 GLU A O 1
ATOM 2577 N N . ASN A 1 332 ? 52.042 34.752 12.183 1.00 60.43 332 ASN A N 1
ATOM 2578 C CA . ASN A 1 332 ? 50.993 35.188 13.097 1.00 61.16 332 ASN A CA 1
ATOM 2579 C C . ASN A 1 332 ? 49.662 35.290 12.355 1.00 61.43 332 ASN A C 1
ATOM 2580 O O . ASN A 1 332 ? 49.562 34.911 11.186 1.00 60.28 332 ASN A O 1
ATOM 2585 N N . LEU A 1 333 ? 48.643 35.804 13.039 1.00 62.38 333 LEU A N 1
ATOM 2586 C CA . LEU A 1 333 ? 47.318 35.948 12.445 1.00 63.36 333 LEU A CA 1
ATOM 2587 C C . LEU A 1 333 ? 47.309 36.897 11.254 1.00 63.86 333 LEU A C 1
ATOM 2588 O O . LEU A 1 333 ? 46.697 36.604 10.226 1.00 63.35 333 LEU A O 1
ATOM 2593 N N . ASP A 1 334 ? 47.987 38.032 11.391 1.00 64.80 334 ASP A N 1
ATOM 2594 C CA . ASP A 1 334 ? 48.048 39.011 10.313 1.00 65.59 334 ASP A CA 1
ATOM 2595 C C . ASP A 1 334 ? 48.683 38.404 9.067 1.00 65.63 334 ASP A C 1
ATOM 2596 O O . ASP A 1 334 ? 48.140 38.511 7.966 1.00 65.76 334 ASP A O 1
ATOM 2601 N N . GLU A 1 335 ? 49.835 37.765 9.246 1.00 65.67 335 GLU A N 1
ATOM 2602 C CA . GLU A 1 335 ? 50.542 37.145 8.134 1.00 66.02 335 GLU A CA 1
ATOM 2603 C C . GLU A 1 335 ? 49.766 35.961 7.565 1.00 66.68 335 GLU A C 1
ATOM 2604 O O . GLU A 1 335 ? 49.965 35.577 6.411 1.00 66.50 335 GLU A O 1
ATOM 2610 N N . LEU A 1 336 ? 48.883 35.383 8.374 1.00 67.09 336 LEU A N 1
ATOM 2611 C CA . LEU A 1 336 ? 48.086 34.244 7.930 1.00 67.17 336 LEU A CA 1
ATOM 2612 C C . LEU A 1 336 ? 46.957 34.686 7.004 1.00 67.39 336 LEU A C 1
ATOM 2613 O O . LEU A 1 336 ? 46.767 34.113 5.932 1.00 67.29 336 LEU A O 1
ATOM 2618 N N . ASP A 1 337 ? 46.213 35.707 7.420 1.00 68.17 337 ASP A N 1
ATOM 2619 C CA . ASP A 1 337 ? 45.103 36.221 6.622 1.00 69.36 337 ASP A CA 1
ATOM 2620 C C . ASP A 1 337 ? 45.556 36.728 5.259 1.00 69.57 337 ASP A C 1
ATOM 2621 O O . ASP A 1 337 ? 44.815 36.638 4.279 1.00 70.02 337 ASP A O 1
ATOM 2626 N N . SER A 1 338 ? 46.771 37.264 5.198 1.00 69.51 338 SER A N 1
ATOM 2627 C CA . SER A 1 338 ? 47.307 37.776 3.944 1.00 70.05 338 SER A CA 1
ATOM 2628 C C . SER A 1 338 ? 47.651 36.616 3.018 1.00 69.94 338 SER A C 1
ATOM 2629 O O . SER A 1 338 ? 47.216 36.580 1.867 1.00 70.02 338 SER A O 1
ATOM 2640 N N . LEU A 1 340 ? 46.500 33.859 2.941 1.00 68.97 340 LEU A N 1
ATOM 2641 C CA . LEU A 1 340 ? 45.257 33.207 2.545 1.00 68.27 340 LEU A CA 1
ATOM 2642 C C . LEU A 1 340 ? 44.501 34.049 1.525 1.00 68.58 340 LEU A C 1
ATOM 2643 O O . LEU A 1 340 ? 44.444 33.707 0.343 1.00 69.05 340 LEU A O 1
ATOM 2648 N N . SER A 1 350 ? 33.357 30.328 -8.505 1.00 45.88 350 SER A N 1
ATOM 2649 C CA . SER A 1 350 ? 32.209 29.512 -8.862 1.00 45.68 350 SER A CA 1
ATOM 2650 C C . SER A 1 350 ? 31.842 28.537 -7.759 1.00 44.81 350 SER A C 1
ATOM 2651 O O . SER A 1 350 ? 32.690 27.785 -7.274 1.00 46.37 350 SER A O 1
ATOM 2652 N N . VAL A 1 351 ? 30.573 28.547 -7.365 1.00 42.74 351 VAL A N 1
ATOM 2653 C CA . VAL A 1 351 ? 30.088 27.671 -6.304 1.00 39.47 351 VAL A CA 1
ATOM 2654 C C . VAL A 1 351 ? 29.545 26.336 -6.816 1.00 36.70 351 VAL A C 1
ATOM 2655 O O . VAL A 1 351 ? 28.766 26.290 -7.765 1.00 37.62 351 VAL A O 1
ATOM 2659 N N . THR A 1 352 ? 29.972 25.251 -6.179 1.00 32.76 352 THR A N 1
ATOM 2660 C CA . THR A 1 352 ? 29.514 23.912 -6.528 1.00 31.53 352 THR A CA 1
ATOM 2661 C C . THR A 1 352 ? 29.110 23.240 -5.223 1.00 29.77 352 THR A C 1
ATOM 2662 O O . THR A 1 352 ? 29.235 23.836 -4.157 1.00 29.83 352 THR A O 1
ATOM 2666 N N . CYS A 1 353 ? 28.636 22.004 -5.303 1.00 31.18 353 CYS A N 1
ATOM 2667 C CA . CYS A 1 353 ? 28.218 21.276 -4.109 1.00 31.57 353 CYS A CA 1
ATOM 2668 C C . CYS A 1 353 ? 29.377 20.974 -3.155 1.00 32.62 353 CYS A C 1
ATOM 2669 O O . CYS A 1 353 ? 29.151 20.514 -2.036 1.00 31.51 353 CYS A O 1
ATOM 2672 N N . TRP A 1 354 ? 30.609 21.235 -3.596 1.00 32.35 354 TRP A N 1
ATOM 2673 C CA . TRP A 1 354 ? 31.797 20.988 -2.773 1.00 32.05 354 TRP A CA 1
ATOM 2674 C C . TRP A 1 354 ? 32.405 22.271 -2.210 1.00 31.13 354 TRP A C 1
ATOM 2675 O O . TRP A 1 354 ? 33.463 22.232 -1.581 1.00 32.81 354 TRP A O 1
ATOM 2686 N N . SER A 1 355 ? 31.741 23.403 -2.428 1.00 30.58 355 SER A N 1
ATOM 2687 C CA . SER A 1 355 ? 32.245 24.686 -1.944 1.00 30.46 355 SER A CA 1
ATOM 2688 C C . SER A 1 355 ? 31.854 24.970 -0.499 1.00 29.19 355 SER A C 1
ATOM 2689 O O . SER A 1 355 ? 32.278 25.967 0.083 1.00 29.05 355 SER A O 1
ATOM 2692 N N . GLN A 1 356 ? 31.036 24.096 0.073 1.00 28.43 356 GLN A N 1
ATOM 2693 C CA . GLN A 1 356 ? 30.609 24.271 1.454 1.00 28.68 356 GLN A CA 1
ATOM 2694 C C . GLN A 1 356 ? 30.158 22.935 2.008 1.00 27.23 356 GLN A C 1
ATOM 2695 O O . GLN A 1 356 ? 29.794 22.025 1.260 1.00 28.46 356 GLN A O 1
ATOM 2701 N N . PRO A 1 357 ? 30.189 22.789 3.336 1.00 26.48 357 PRO A N 1
ATOM 2702 C CA . PRO A 1 357 ? 29.753 21.514 3.902 1.00 25.86 357 PRO A CA 1
ATOM 2703 C C . PRO A 1 357 ? 28.249 21.328 3.713 1.00 25.17 357 PRO A C 1
ATOM 2704 O O . PRO A 1 357 ? 27.494 22.303 3.674 1.00 25.21 357 PRO A O 1
ATOM 2708 N N . LEU A 1 358 ? 27.823 20.078 3.567 1.00 25.40 358 LEU A N 1
ATOM 2709 C CA . LEU A 1 358 ? 26.406 19.772 3.418 1.00 27.27 358 LEU A CA 1
ATOM 2710 C C . LEU A 1 358 ? 26.069 18.629 4.364 1.00 27.33 358 LEU A C 1
ATOM 2711 O O . LEU A 1 358 ? 26.843 17.677 4.518 1.00 27.80 358 LEU A O 1
ATOM 2716 N N . PHE A 1 359 ? 24.910 18.732 5.004 1.00 27.40 359 PHE A N 1
ATOM 2717 C CA . PHE A 1 359 ? 24.467 17.728 5.958 1.00 26.41 359 PHE A CA 1
ATOM 2718 C C . PHE A 1 359 ? 23.295 16.928 5.413 1.00 26.43 359 PHE A C 1
ATOM 2719 O O . PHE A 1 359 ? 22.263 17.493 5.060 1.00 26.93 359 PHE A O 1
ATOM 2727 N N . PHE A 1 360 ? 23.465 15.610 5.338 1.00 24.86 360 PHE A N 1
ATOM 2728 C CA . PHE A 1 360 ? 22.422 14.731 4.828 1.00 25.43 360 PHE A CA 1
ATOM 2729 C C . PHE A 1 360 ? 21.904 13.780 5.889 1.00 25.57 360 PHE A C 1
ATOM 2730 O O . PHE A 1 360 ? 22.677 13.185 6.638 1.00 27.79 360 PHE A O 1
ATOM 2738 N N . VAL A 1 361 ? 20.588 13.646 5.952 1.00 25.05 361 VAL A N 1
ATOM 2739 C CA . VAL A 1 361 ? 19.976 12.726 6.887 1.00 23.32 361 VAL A CA 1
ATOM 2740 C C . VAL A 1 361 ? 19.525 11.530 6.057 1.00 24.15 361 VAL A C 1
ATOM 2741 O O . VAL A 1 361 ? 18.720 11.673 5.136 1.00 24.25 361 VAL A O 1
ATOM 2745 N N . ASN A 1 362 ? 20.072 10.361 6.372 1.00 23.66 362 ASN A N 1
ATOM 2746 C CA . ASN A 1 362 ? 19.729 9.120 5.682 1.00 25.28 362 ASN A CA 1
ATOM 2747 C C . ASN A 1 362 ? 18.485 8.571 6.375 1.00 25.53 362 ASN A C 1
ATOM 2748 O O . ASN A 1 362 ? 18.591 7.814 7.339 1.00 23.52 362 ASN A O 1
ATOM 2753 N N . LEU A 1 363 ? 17.310 8.952 5.876 1.00 26.03 363 LEU A N 1
ATOM 2754 C CA . LEU A 1 363 ? 16.043 8.539 6.477 1.00 26.77 363 LEU A CA 1
ATOM 2755 C C . LEU A 1 363 ? 15.745 7.048 6.414 1.00 28.18 363 LEU A C 1
ATOM 2756 O O . LEU A 1 363 ? 14.915 6.548 7.172 1.00 29.38 363 LEU A O 1
ATOM 2761 N N . SER A 1 364 ? 16.415 6.330 5.519 1.00 28.06 364 SER A N 1
ATOM 2762 C CA . SER A 1 364 ? 16.171 4.902 5.419 1.00 29.24 364 SER A CA 1
ATOM 2763 C C . SER A 1 364 ? 16.472 4.199 6.740 1.00 30.05 364 SER A C 1
ATOM 2764 O O . SER A 1 364 ? 15.723 3.322 7.169 1.00 28.87 364 SER A O 1
ATOM 2767 N N . LYS A 1 365 ? 17.564 4.581 7.393 1.00 28.91 365 LYS A N 1
ATOM 2768 C CA . LYS A 1 365 ? 17.905 3.951 8.663 1.00 30.63 365 LYS A CA 1
ATOM 2769 C C . LYS A 1 365 ? 16.975 4.377 9.793 1.00 29.60 365 LYS A C 1
ATOM 2770 O O . LYS A 1 365 ? 16.474 3.541 10.538 1.00 31.46 365 LYS A O 1
ATOM 2776 N N . SER A 1 366 ? 16.745 5.680 9.913 1.00 29.89 366 SER A N 1
ATOM 2777 C CA . SER A 1 366 ? 15.907 6.209 10.984 1.00 31.21 366 SER A CA 1
ATOM 2778 C C . SER A 1 366 ? 14.400 6.041 10.814 1.00 30.87 366 SER A C 1
ATOM 2779 O O . SER A 1 366 ? 13.688 5.793 11.789 1.00 31.92 366 SER A O 1
ATOM 2782 N N . THR A 1 367 ? 13.908 6.161 9.586 1.00 30.05 367 THR A N 1
ATOM 2783 C CA . THR A 1 367 ? 12.471 6.053 9.355 1.00 28.38 367 THR A CA 1
ATOM 2784 C C . THR A 1 367 ? 12.058 4.945 8.400 1.00 29.41 367 THR A C 1
ATOM 2785 O O . THR A 1 367 ? 10.879 4.613 8.309 1.00 27.91 367 THR A O 1
ATOM 2789 N N . GLY A 1 368 ? 13.021 4.384 7.678 1.00 29.61 368 GLY A N 1
ATOM 2790 C CA . GLY A 1 368 ? 12.698 3.324 6.745 1.00 30.98 368 GLY A CA 1
ATOM 2791 C C . GLY A 1 368 ? 12.256 3.853 5.396 1.00 31.47 368 GLY A C 1
ATOM 2792 O O . GLY A 1 368 ? 11.786 3.096 4.552 1.00 33.82 368 GLY A O 1
ATOM 2793 N N . VAL A 1 369 ? 12.407 5.156 5.189 1.00 31.84 369 VAL A N 1
ATOM 2794 C CA . VAL A 1 369 ? 12.017 5.780 3.931 1.00 30.87 369 VAL A CA 1
ATOM 2795 C C . VAL A 1 369 ? 13.252 6.019 3.061 1.00 30.77 369 VAL A C 1
ATOM 2796 O O . VAL A 1 369 ? 14.250 6.567 3.523 1.00 27.29 369 VAL A O 1
ATOM 2800 N N . ALA A 1 370 ? 13.172 5.610 1.798 1.00 31.57 370 ALA A N 1
ATOM 2801 C CA . ALA A 1 370 ? 14.290 5.748 0.866 1.00 29.82 370 ALA A CA 1
ATOM 2802 C C . ALA A 1 370 ? 14.525 7.165 0.361 1.00 29.85 370 ALA A C 1
ATOM 2803 O O . ALA A 1 370 ? 14.431 7.425 -0.839 1.00 29.10 370 ALA A O 1
ATOM 2805 N N . SER A 1 371 ? 14.854 8.077 1.271 1.00 27.95 371 SER A N 1
ATOM 2806 C CA . SER A 1 371 ? 15.101 9.465 0.896 1.00 28.11 371 SER A CA 1
ATOM 2807 C C . SER A 1 371 ? 16.197 10.089 1.753 1.00 25.76 371 SER A C 1
ATOM 2808 O O . SER A 1 371 ? 16.533 9.581 2.820 1.00 24.86 371 SER A O 1
ATOM 2811 N N . PHE A 1 372 ? 16.750 11.193 1.266 1.00 27.99 372 PHE A N 1
ATOM 2812 C CA . PHE A 1 372 ? 17.771 11.939 1.991 1.00 27.70 372 PHE A CA 1
ATOM 2813 C C . PHE A 1 372 ? 17.209 13.330 2.286 1.00 27.98 372 PHE A C 1
ATOM 2814 O O . PHE A 1 372 ? 16.627 13.960 1.404 1.00 26.48 372 PHE A O 1
ATOM 2838 N N . LEU A 1 375 ? 20.434 19.551 4.618 1.00 22.95 375 LEU A N 1
ATOM 2839 C CA . LEU A 1 375 ? 20.394 20.904 5.150 1.00 24.06 375 LEU A CA 1
ATOM 2840 C C . LEU A 1 375 ? 21.497 21.722 4.480 1.00 24.63 375 LEU A C 1
ATOM 2841 O O . LEU A 1 375 ? 22.575 21.202 4.185 1.00 24.40 375 LEU A O 1
ATOM 2854 N N . GLN A 1 377 ? 23.164 26.027 4.131 1.00 23.27 377 GLN A N 1
ATOM 2855 C CA . GLN A 1 377 ? 23.270 27.312 4.796 1.00 25.00 377 GLN A CA 1
ATOM 2856 C C . GLN A 1 377 ? 23.384 28.481 3.823 1.00 26.62 377 GLN A C 1
ATOM 2857 O O . GLN A 1 377 ? 23.588 28.295 2.625 1.00 25.64 377 GLN A O 1
ATOM 2863 N N . ALA A 1 378 ? 23.255 29.690 4.361 1.00 27.70 378 ALA A N 1
ATOM 2864 C CA . ALA A 1 378 ? 23.390 30.900 3.560 1.00 28.22 378 ALA A CA 1
ATOM 2865 C C . ALA A 1 378 ? 24.891 31.023 3.332 1.00 28.38 378 ALA A C 1
ATOM 2866 O O . ALA A 1 378 ? 25.682 30.678 4.214 1.00 27.92 378 ALA A O 1
ATOM 2868 N N . PRO A 1 379 ? 25.309 31.541 2.167 1.00 28.24 379 PRO A N 1
ATOM 2869 C CA . PRO A 1 379 ? 24.512 32.031 1.036 1.00 27.26 379 PRO A CA 1
ATOM 2870 C C . PRO A 1 379 ? 23.927 30.988 0.078 1.00 27.01 379 PRO A C 1
ATOM 2871 O O . PRO A 1 379 ? 23.067 31.319 -0.742 1.00 28.18 379 PRO A O 1
ATOM 2875 N N . LEU A 1 380 ? 24.382 29.741 0.162 1.00 25.47 380 LEU A N 1
ATOM 2876 C CA . LEU A 1 380 ? 23.879 28.702 -0.736 1.00 25.32 380 LEU A CA 1
ATOM 2877 C C . LEU A 1 380 ? 22.357 28.542 -0.707 1.00 26.20 380 LEU A C 1
ATOM 2878 O O . LEU A 1 380 ? 21.720 28.360 -1.743 1.00 23.10 380 LEU A O 1
ATOM 2883 N N . THR A 1 381 ? 21.770 28.603 0.483 1.00 23.58 381 THR A N 1
ATOM 2884 C CA . THR A 1 381 ? 20.325 28.452 0.603 1.00 24.05 381 THR A CA 1
ATOM 2885 C C . THR A 1 381 ? 19.543 29.417 -0.287 1.00 24.42 381 THR A C 1
ATOM 2886 O O . THR A 1 381 ? 18.623 29.018 -1.003 1.00 24.80 381 THR A O 1
ATOM 2890 N N . ASN A 1 382 ? 19.911 30.688 -0.238 1.00 25.33 382 ASN A N 1
ATOM 2891 C CA . ASN A 1 382 ? 19.212 31.696 -1.020 1.00 27.66 382 ASN A CA 1
ATOM 2892 C C . ASN A 1 382 ? 19.311 31.420 -2.512 1.00 28.93 382 ASN A C 1
ATOM 2893 O O . ASN A 1 382 ? 18.356 31.631 -3.260 1.00 28.45 382 ASN A O 1
ATOM 2898 N N . HIS A 1 383 ? 20.469 30.934 -2.939 1.00 28.77 383 HIS A N 1
ATOM 2899 C CA . HIS A 1 383 ? 20.679 30.633 -4.344 1.00 29.99 383 HIS A CA 1
ATOM 2900 C C . HIS A 1 383 ? 19.877 29.411 -4.780 1.00 29.44 383 HIS A C 1
ATOM 2901 O O . HIS A 1 383 ? 19.198 29.442 -5.806 1.00 29.44 383 HIS A O 1
ATOM 2908 N N . ILE A 1 384 ? 19.934 28.342 -3.993 1.00 26.87 384 ILE A N 1
ATOM 2909 C CA . ILE A 1 384 ? 19.217 27.118 -4.331 1.00 26.79 384 ILE A CA 1
ATOM 2910 C C . ILE A 1 384 ? 17.697 27.293 -4.276 1.00 27.93 384 ILE A C 1
ATOM 2911 O O . ILE A 1 384 ? 16.971 26.781 -5.135 1.00 26.48 384 ILE A O 1
ATOM 2916 N N . GLU A 1 385 ? 17.202 28.005 -3.270 1.00 27.50 385 GLU A N 1
ATOM 2917 C CA . GLU A 1 385 ? 15.761 28.208 -3.196 1.00 27.61 385 GLU A CA 1
ATOM 2918 C C . GLU A 1 385 ? 15.291 29.036 -4.392 1.00 27.28 385 GLU A C 1
ATOM 2919 O O . GLU A 1 385 ? 14.170 28.871 -4.863 1.00 27.57 385 GLU A O 1
ATOM 2925 N N . SER A 1 386 ? 16.151 29.914 -4.894 1.00 28.11 386 SER A N 1
ATOM 2926 C CA . SER A 1 386 ? 15.761 30.742 -6.031 1.00 31.66 386 SER A CA 1
ATOM 2927 C C . SER A 1 386 ? 15.612 29.931 -7.320 1.00 33.03 386 SER A C 1
ATOM 2928 O O . SER A 1 386 ? 14.912 30.355 -8.241 1.00 35.77 386 SER A O 1
ATOM 2931 N N . ILE A 1 387 ? 16.247 28.760 -7.386 1.00 31.83 387 ILE A N 1
ATOM 2932 C CA . ILE A 1 387 ? 16.156 27.923 -8.582 1.00 31.28 387 ILE A CA 1
ATOM 2933 C C . ILE A 1 387 ? 15.471 26.599 -8.291 1.00 30.18 387 ILE A C 1
ATOM 2934 O O . ILE A 1 387 ? 15.662 25.623 -9.016 1.00 29.65 387 ILE A O 1
ATOM 2939 N N . ARG A 1 388 ? 14.648 26.565 -7.249 1.00 28.26 388 ARG A N 1
ATOM 2940 C CA . ARG A 1 388 ? 13.986 25.323 -6.877 1.00 27.25 388 ARG A CA 1
ATOM 2941 C C . ARG A 1 388 ? 13.007 24.768 -7.898 1.00 27.98 388 ARG A C 1
ATOM 2942 O O . ARG A 1 388 ? 12.613 23.605 -7.807 1.00 26.00 388 ARG A O 1
ATOM 2950 N N . GLU A 1 389 ? 12.606 25.584 -8.868 1.00 30.17 389 GLU A N 1
ATOM 2951 C CA . GLU A 1 389 ? 11.671 25.118 -9.888 1.00 32.66 389 GLU A CA 1
ATOM 2952 C C . GLU A 1 389 ? 12.360 24.398 -11.047 1.00 31.47 389 GLU A C 1
ATOM 2953 O O . GLU A 1 389 ? 11.709 23.737 -11.858 1.00 32.32 389 GLU A O 1
ATOM 2959 N N . ASP A 1 390 ? 13.677 24.528 -11.119 1.00 31.29 390 ASP A N 1
ATOM 2960 C CA . ASP A 1 390 ? 14.456 23.885 -12.175 1.00 28.89 390 ASP A CA 1
ATOM 2961 C C . ASP A 1 390 ? 15.038 22.582 -11.620 1.00 28.38 390 ASP A C 1
ATOM 2962 O O . ASP A 1 390 ? 16.197 22.541 -11.214 1.00 30.43 390 ASP A O 1
ATOM 2967 N N . LYS A 1 391 ? 14.235 21.521 -11.607 1.00 28.71 391 LYS A N 1
ATOM 2968 C CA . LYS A 1 391 ? 14.673 20.236 -11.061 1.00 29.75 391 LYS A CA 1
ATOM 2969 C C . LYS A 1 391 ? 15.946 19.671 -11.700 1.00 31.85 391 LYS A C 1
ATOM 2970 O O . LYS A 1 391 ? 16.843 19.204 -10.995 1.00 30.07 391 LYS A O 1
ATOM 2976 N N . GLU A 1 392 ? 16.025 19.710 -13.026 1.00 30.83 392 GLU A N 1
ATOM 2977 C CA . GLU A 1 392 ? 17.203 19.193 -13.721 1.00 33.65 392 GLU A CA 1
ATOM 2978 C C . GLU A 1 392 ? 18.459 19.933 -13.272 1.00 32.13 392 GLU A C 1
ATOM 2979 O O . GLU A 1 392 ? 19.511 19.324 -13.071 1.00 34.22 392 GLU A O 1
ATOM 2985 N N . ARG A 1 393 ? 18.345 21.247 -13.114 1.00 30.99 393 ARG A N 1
ATOM 2986 C CA . ARG A 1 393 ? 19.475 22.058 -12.679 1.00 30.09 393 ARG A CA 1
ATOM 2987 C C . ARG A 1 393 ? 19.870 21.698 -11.249 1.00 31.14 393 ARG A C 1
ATOM 2988 O O . ARG A 1 393 ? 21.049 21.719 -10.898 1.00 30.53 393 ARG A O 1
ATOM 2996 N N . LEU A 1 394 ? 18.879 21.377 -10.422 1.00 31.90 394 LEU A N 1
ATOM 2997 C CA . LEU A 1 394 ? 19.151 21.003 -9.038 1.00 31.18 394 LEU A CA 1
ATOM 2998 C C . LEU A 1 394 ? 19.917 19.690 -9.017 1.00 31.19 394 LEU A C 1
ATOM 2999 O O . LEU A 1 394 ? 20.890 19.540 -8.279 1.00 32.32 394 LEU A O 1
ATOM 3004 N N . PHE A 1 395 ? 19.465 18.741 -9.831 1.00 32.20 395 PHE A N 1
ATOM 3005 C CA . PHE A 1 395 ? 20.100 17.433 -9.914 1.00 33.30 395 PHE A CA 1
ATOM 3006 C C . PHE A 1 395 ? 21.560 17.542 -10.330 1.00 33.02 395 PHE A C 1
ATOM 3007 O O . PHE A 1 395 ? 22.427 16.894 -9.744 1.00 32.66 395 PHE A O 1
ATOM 3015 N N . SER A 1 396 ? 21.834 18.365 -11.338 1.00 34.44 396 SER A N 1
ATOM 3016 C CA . SER A 1 396 ? 23.202 18.532 -11.816 1.00 34.44 396 SER A CA 1
ATOM 3017 C C . SER A 1 396 ? 24.098 19.177 -10.765 1.00 35.03 396 SER A C 1
ATOM 3018 O O . SER A 1 396 ? 25.290 18.872 -10.677 1.00 33.49 396 SER A O 1
ATOM 3021 N N . PHE A 1 397 ? 23.528 20.071 -9.966 1.00 32.80 397 PHE A N 1
ATOM 3022 C CA . PHE A 1 397 ? 24.309 20.743 -8.939 1.00 31.80 397 PHE A CA 1
ATOM 3023 C C . PHE A 1 397 ? 24.720 19.807 -7.804 1.00 29.00 397 PHE A C 1
ATOM 3024 O O . PHE A 1 397 ? 25.834 19.896 -7.298 1.00 29.23 397 PHE A O 1
ATOM 3032 N N . PHE A 1 398 ? 23.824 18.914 -7.402 1.00 30.49 398 PHE A N 1
ATOM 3033 C CA . PHE A 1 398 ? 24.115 18.000 -6.299 1.00 30.39 398 PHE A CA 1
ATOM 3034 C C . PHE A 1 398 ? 24.552 16.599 -6.718 1.00 29.77 398 PHE A C 1
ATOM 3035 O O . PHE A 1 398 ? 24.976 15.810 -5.881 1.00 29.65 398 PHE A O 1
ATOM 3043 N N . GLN A 1 399 ? 24.452 16.289 -8.004 1.00 30.12 399 GLN A N 1
ATOM 3044 C CA . GLN A 1 399 ? 24.828 14.964 -8.491 1.00 31.02 399 GLN A CA 1
ATOM 3045 C C . GLN A 1 399 ? 26.190 14.484 -7.975 1.00 30.74 399 GLN A C 1
ATOM 3046 O O . GLN A 1 399 ? 26.330 13.330 -7.564 1.00 31.11 399 GLN A O 1
ATOM 3052 N N . PRO A 1 400 ? 27.208 15.358 -7.987 1.00 31.73 400 PRO A N 1
ATOM 3053 C CA . PRO A 1 400 ? 28.525 14.928 -7.500 1.00 32.66 400 PRO A CA 1
ATOM 3054 C C . PRO A 1 400 ? 28.608 14.521 -6.023 1.00 32.92 400 PRO A C 1
ATOM 3055 O O . PRO A 1 400 ? 29.305 13.562 -5.692 1.00 29.90 400 PRO A O 1
ATOM 3059 N N . VAL A 1 401 ? 27.917 15.231 -5.131 1.00 31.74 401 VAL A N 1
ATOM 3060 C CA . VAL A 1 401 ? 27.954 14.835 -3.726 1.00 31.40 401 VAL A CA 1
ATOM 3061 C C . VAL A 1 401 ? 27.075 13.605 -3.540 1.00 30.04 401 VAL A C 1
ATOM 3062 O O . VAL A 1 401 ? 27.386 12.727 -2.738 1.00 33.12 401 VAL A O 1
ATOM 3066 N N . LEU A 1 402 ? 25.983 13.530 -4.294 1.00 30.10 402 LEU A N 1
ATOM 3067 C CA . LEU A 1 402 ? 25.087 12.384 -4.198 1.00 29.71 402 LEU A CA 1
ATOM 3068 C C . LEU A 1 402 ? 25.840 11.125 -4.616 1.00 29.92 402 LEU A C 1
ATOM 3069 O O . LEU A 1 402 ? 25.730 10.081 -3.975 1.00 26.88 402 LEU A O 1
ATOM 3074 N N . ASN A 1 403 ? 26.619 11.231 -5.688 1.00 30.48 403 ASN A N 1
ATOM 3075 C CA . ASN A 1 403 ? 27.387 10.084 -6.169 1.00 31.30 403 ASN A CA 1
ATOM 3076 C C . ASN A 1 403 ? 28.484 9.660 -5.198 1.00 30.40 403 ASN A C 1
ATOM 3077 O O . ASN A 1 403 ? 28.677 8.470 -4.953 1.00 31.24 403 ASN A O 1
ATOM 3082 N N . LYS A 1 404 ? 29.207 10.629 -4.652 1.00 30.79 404 LYS A N 1
ATOM 3083 C CA . LYS A 1 404 ? 30.274 10.318 -3.710 1.00 31.94 404 LYS A CA 1
ATOM 3084 C C . LYS A 1 404 ? 29.681 9.606 -2.492 1.00 33.57 404 LYS A C 1
ATOM 3085 O O . LYS A 1 404 ? 30.267 8.659 -1.959 1.00 34.13 404 LYS A O 1
ATOM 3091 N N . ILE A 1 405 ? 28.511 10.067 -2.056 1.00 32.70 405 ILE A N 1
ATOM 3092 C CA . ILE A 1 405 ? 27.842 9.461 -0.914 1.00 31.39 405 ILE A CA 1
ATOM 3093 C C . ILE A 1 405 ? 27.459 8.017 -1.229 1.00 31.99 405 ILE A C 1
ATOM 3094 O O . ILE A 1 405 ? 27.734 7.111 -0.443 1.00 30.26 405 ILE A O 1
ATOM 3107 N N . LYS A 1 407 ? 28.762 6.078 -3.303 1.00 36.30 407 LYS A N 1
ATOM 3108 C CA . LYS A 1 407 ? 29.991 5.301 -3.399 1.00 37.47 407 LYS A CA 1
ATOM 3109 C C . LYS A 1 407 ? 30.481 4.888 -2.016 1.00 37.35 407 LYS A C 1
ATOM 3110 O O . LYS A 1 407 ? 30.806 3.722 -1.787 1.00 35.94 407 LYS A O 1
ATOM 3116 N N . CYS A 1 408 ? 30.531 5.847 -1.096 1.00 36.97 408 CYS A N 1
ATOM 3117 C CA . CYS A 1 408 ? 30.989 5.571 0.260 1.00 37.78 408 CYS A CA 1
ATOM 3118 C C . CYS A 1 408 ? 30.013 4.700 1.038 1.00 37.91 408 CYS A C 1
ATOM 3119 O O . CYS A 1 408 ? 30.359 4.156 2.085 1.00 38.44 408 CYS A O 1
ATOM 3122 N N . LEU A 1 409 ? 28.793 4.567 0.529 1.00 37.39 409 LEU A N 1
ATOM 3123 C CA . LEU A 1 409 ? 27.797 3.735 1.186 1.00 38.49 409 LEU A CA 1
ATOM 3124 C C . LEU A 1 409 ? 27.636 2.430 0.416 1.00 39.24 409 LEU A C 1
ATOM 3125 O O . LEU A 1 409 ? 26.583 1.794 0.448 1.00 38.65 409 LEU A O 1
ATOM 3130 N N . ASP A 1 410 ? 28.703 2.049 -0.282 1.00 42.33 410 ASP A N 1
ATOM 3131 C CA . ASP A 1 410 ? 28.748 0.820 -1.063 1.00 43.33 410 ASP A CA 1
ATOM 3132 C C . ASP A 1 410 ? 27.649 0.729 -2.114 1.00 43.97 410 ASP A C 1
ATOM 3133 O O . ASP A 1 410 ? 26.966 -0.290 -2.234 1.00 43.88 410 ASP A O 1
ATOM 3138 N N . SER A 1 411 ? 27.487 1.799 -2.883 1.00 44.07 411 SER A N 1
ATOM 3139 C CA . SER A 1 411 ? 26.477 1.832 -3.929 1.00 45.22 411 SER A CA 1
ATOM 3140 C C . SER A 1 411 ? 27.082 2.367 -5.222 1.00 45.60 411 SER A C 1
ATOM 3141 O O . SER A 1 411 ? 28.299 2.367 -5.385 1.00 46.36 411 SER A O 1
ATOM 3144 N N . GLU A 1 412 ? 26.230 2.834 -6.130 1.00 46.30 412 GLU A N 1
ATOM 3145 C CA . GLU A 1 412 ? 26.681 3.350 -7.419 1.00 46.52 412 GLU A CA 1
ATOM 3146 C C . GLU A 1 412 ? 26.103 4.733 -7.711 1.00 44.76 412 GLU A C 1
ATOM 3147 O O . GLU A 1 412 ? 25.318 5.262 -6.925 1.00 42.95 412 GLU A O 1
ATOM 3153 N N . ASP A 1 413 ? 26.494 5.314 -8.844 1.00 42.67 413 ASP A N 1
ATOM 3154 C CA . ASP A 1 413 ? 26.001 6.635 -9.223 1.00 41.43 413 ASP A CA 1
ATOM 3155 C C . ASP A 1 413 ? 24.479 6.646 -9.311 1.00 39.92 413 ASP A C 1
ATOM 3156 O O . ASP A 1 413 ? 23.850 5.611 -9.548 1.00 40.45 413 ASP A O 1
ATOM 3161 N N . VAL A 1 414 ? 23.895 7.824 -9.120 1.00 38.05 414 VAL A N 1
ATOM 3162 C CA . VAL A 1 414 ? 22.445 7.991 -9.152 1.00 36.15 414 VAL A CA 1
ATOM 3163 C C . VAL A 1 414 ? 21.861 8.150 -10.553 1.00 36.63 414 VAL A C 1
ATOM 3164 O O . VAL A 1 414 ? 22.393 8.886 -11.381 1.00 35.43 414 VAL A O 1
ATOM 3168 N N . ILE A 1 415 ? 20.750 7.462 -10.798 1.00 37.83 415 ILE A N 1
ATOM 3169 C CA . ILE A 1 415 ? 20.059 7.537 -12.082 1.00 38.91 415 ILE A CA 1
ATOM 3170 C C . ILE A 1 415 ? 18.893 8.518 -11.970 1.00 39.19 415 ILE A C 1
ATOM 3171 O O . ILE A 1 415 ? 18.039 8.377 -11.093 1.00 36.70 415 ILE A O 1
ATOM 3176 N N . ASP A 1 416 ? 18.860 9.504 -12.860 1.00 39.50 416 ASP A N 1
ATOM 3177 C CA . ASP A 1 416 ? 17.791 10.494 -12.857 1.00 41.51 416 ASP A CA 1
ATOM 3178 C C . ASP A 1 416 ? 16.503 9.884 -13.397 1.00 41.88 416 ASP A C 1
ATOM 3179 O O . ASP A 1 416 ? 16.357 9.683 -14.604 1.00 42.27 416 ASP A O 1
ATOM 3184 N N . GLY A 1 417 ? 15.572 9.587 -12.498 1.00 40.97 417 GLY A N 1
ATOM 3185 C CA . GLY A 1 417 ? 14.306 9.011 -12.907 1.00 39.54 417 GLY A CA 1
ATOM 3186 C C . GLY A 1 417 ? 13.139 9.880 -12.477 1.00 39.84 417 GLY A C 1
ATOM 3187 O O . GLY A 1 417 ? 12.072 9.373 -12.122 1.00 37.99 417 GLY A O 1
ATOM 3196 N N . ARG A 1 419 ? 11.367 11.628 -14.298 1.00 47.68 419 ARG A N 1
ATOM 3197 C CA . ARG A 1 419 ? 10.359 11.666 -15.354 1.00 50.20 419 ARG A CA 1
ATOM 3198 C C . ARG A 1 419 ? 10.197 10.321 -16.053 1.00 51.07 419 ARG A C 1
ATOM 3199 O O . ARG A 1 419 ? 10.724 9.306 -15.598 1.00 53.25 419 ARG A O 1
ATOM 3207 N N . ALA A 1 427 ? 18.444 -1.958 -10.955 1.00 63.75 427 ALA A N 1
ATOM 3208 C CA . ALA A 1 427 ? 18.125 -2.873 -9.866 1.00 63.71 427 ALA A CA 1
ATOM 3209 C C . ALA A 1 427 ? 18.957 -2.549 -8.631 1.00 63.31 427 ALA A C 1
ATOM 3210 O O . ALA A 1 427 ? 18.417 -2.216 -7.576 1.00 63.63 427 ALA A O 1
ATOM 3212 N N . ASN A 1 428 ? 20.276 -2.652 -8.767 1.00 62.58 428 ASN A N 1
ATOM 3213 C CA . ASN A 1 428 ? 21.186 -2.365 -7.664 1.00 61.40 428 ASN A CA 1
ATOM 3214 C C . ASN A 1 428 ? 21.665 -0.920 -7.739 1.00 59.42 428 ASN A C 1
ATOM 3215 O O . ASN A 1 428 ? 22.656 -0.551 -7.105 1.00 59.21 428 ASN A O 1
ATOM 3220 N N . LYS A 1 429 ? 20.957 -0.107 -8.516 1.00 56.51 429 LYS A N 1
ATOM 3221 C CA . LYS A 1 429 ? 21.318 1.297 -8.679 1.00 53.98 429 LYS A CA 1
ATOM 3222 C C . LYS A 1 429 ? 20.249 2.231 -8.109 1.00 50.61 429 LYS A C 1
ATOM 3223 O O . LYS A 1 429 ? 19.051 1.969 -8.228 1.00 50.57 429 LYS A O 1
ATOM 3229 N N . PRO A 1 430 ? 20.675 3.333 -7.474 1.00 47.32 430 PRO A N 1
ATOM 3230 C CA . PRO A 1 430 ? 19.753 4.310 -6.885 1.00 44.69 430 PRO A CA 1
ATOM 3231 C C . PRO A 1 430 ? 19.084 5.179 -7.943 1.00 41.54 430 PRO A C 1
ATOM 3232 O O . PRO A 1 430 ? 19.754 5.836 -8.740 1.00 42.12 430 PRO A O 1
ATOM 3236 N N . VAL A 1 431 ? 17.758 5.177 -7.943 1.00 38.82 431 VAL A N 1
ATOM 3237 C CA . VAL A 1 431 ? 16.999 5.962 -8.906 1.00 35.92 431 VAL A CA 1
ATOM 3238 C C . VAL A 1 431 ? 16.298 7.127 -8.218 1.00 34.41 431 VAL A C 1
ATOM 3239 O O . VAL A 1 431 ? 15.423 6.928 -7.380 1.00 35.00 431 VAL A O 1
ATOM 3243 N N . LEU A 1 432 ? 16.703 8.341 -8.568 1.00 33.56 432 LEU A N 1
ATOM 3244 C CA . LEU A 1 432 ? 16.107 9.543 -7.999 1.00 33.65 432 LEU A CA 1
ATOM 3245 C C . LEU A 1 432 ? 14.750 9.770 -8.662 1.00 33.57 432 LEU A C 1
ATOM 3246 O O . LEU A 1 432 ? 14.658 9.851 -9.886 1.00 34.22 432 LEU A O 1
ATOM 3251 N N . ARG A 1 433 ? 13.700 9.865 -7.855 1.00 32.98 433 ARG A N 1
ATOM 3252 C CA . ARG A 1 433 ? 12.353 10.067 -8.379 1.00 33.67 433 ARG A CA 1
ATOM 3253 C C . ARG A 1 433 ? 11.826 11.487 -8.206 1.00 34.02 433 ARG A C 1
ATOM 3254 O O . ARG A 1 433 ? 10.965 11.928 -8.968 1.00 33.10 433 ARG A O 1
ATOM 3262 N N . ASN A 1 434 ? 12.338 12.207 -7.211 1.00 33.19 434 ASN A N 1
ATOM 3263 C CA . ASN A 1 434 ? 11.859 13.563 -6.967 1.00 33.19 434 ASN A CA 1
ATOM 3264 C C . ASN A 1 434 ? 12.763 14.366 -6.041 1.00 32.39 434 ASN A C 1
ATOM 3265 O O . ASN A 1 434 ? 13.486 13.807 -5.219 1.00 29.83 434 ASN A O 1
ATOM 3270 N N . ILE A 1 435 ? 12.713 15.686 -6.198 1.00 30.44 435 ILE A N 1
ATOM 3271 C CA . ILE A 1 435 ? 13.477 16.607 -5.367 1.00 29.51 435 ILE A CA 1
ATOM 3272 C C . ILE A 1 435 ? 12.501 17.658 -4.834 1.00 29.19 435 ILE A C 1
ATOM 3273 O O . ILE A 1 435 ? 11.698 18.211 -5.593 1.00 26.26 435 ILE A O 1
ATOM 3278 N N . ILE A 1 436 ? 12.560 17.912 -3.528 1.00 27.66 436 ILE A N 1
ATOM 3279 C CA . ILE A 1 436 ? 11.705 18.915 -2.889 1.00 25.84 436 ILE A CA 1
ATOM 3280 C C . ILE A 1 436 ? 12.620 19.949 -2.238 1.00 24.74 436 ILE A C 1
ATOM 3281 O O . ILE A 1 436 ? 13.607 19.592 -1.597 1.00 24.44 436 ILE A O 1
ATOM 3286 N N . VAL A 1 437 ? 12.302 21.228 -2.408 1.00 22.80 437 VAL A N 1
ATOM 3287 C CA . VAL A 1 437 ? 13.125 22.289 -1.842 1.00 22.92 437 VAL A CA 1
ATOM 3288 C C . VAL A 1 437 ? 12.314 23.227 -0.961 1.00 23.06 437 VAL A C 1
ATOM 3289 O O . VAL A 1 437 ? 11.156 23.512 -1.257 1.00 25.53 437 VAL A O 1
ATOM 3293 N N . SER A 1 438 ? 12.932 23.710 0.113 1.00 23.43 438 SER A N 1
ATOM 3294 C CA . SER A 1 438 ? 12.269 24.634 1.028 1.00 23.38 438 SER A CA 1
ATOM 3295 C C . SER A 1 438 ? 12.070 25.973 0.307 1.00 24.14 438 SER A C 1
ATOM 3296 O O . SER A 1 438 ? 12.627 26.184 -0.779 1.00 22.71 438 SER A O 1
ATOM 3299 N N . ASN A 1 439 ? 11.289 26.878 0.895 1.00 20.24 439 ASN A N 1
ATOM 3300 C CA . ASN A 1 439 ? 11.025 28.164 0.247 1.00 21.33 439 ASN A CA 1
ATOM 3301 C C . ASN A 1 439 ? 11.019 29.348 1.212 1.00 20.26 439 ASN A C 1
ATOM 3302 O O . ASN A 1 439 ? 10.608 30.453 0.854 1.00 19.14 439 ASN A O 1
ATOM 3307 N N . TRP A 1 440 ? 11.514 29.122 2.424 1.00 21.31 440 TRP A N 1
ATOM 3308 C CA . TRP A 1 440 ? 11.515 30.146 3.467 1.00 21.14 440 TRP A CA 1
ATOM 3309 C C . TRP A 1 440 ? 12.130 31.514 3.138 1.00 20.88 440 TRP A C 1
ATOM 3310 O O . TRP A 1 440 ? 11.679 32.529 3.665 1.00 19.27 440 TRP A O 1
ATOM 3321 N N . THR A 1 441 ? 13.147 31.564 2.281 1.00 20.73 441 THR A N 1
ATOM 3322 C CA . THR A 1 441 ? 13.739 32.857 1.947 1.00 20.92 441 THR A CA 1
ATOM 3323 C C . THR A 1 441 ? 12.851 33.652 0.980 1.00 20.03 441 THR A C 1
ATOM 3324 O O . THR A 1 441 ? 12.939 34.877 0.919 1.00 20.64 441 THR A O 1
ATOM 3328 N N . ARG A 1 442 ? 11.986 32.965 0.238 1.00 19.44 442 ARG A N 1
ATOM 3329 C CA . ARG A 1 442 ? 11.116 33.645 -0.727 1.00 20.97 442 ARG A CA 1
ATOM 3330 C C . ARG A 1 442 ? 9.691 33.857 -0.219 1.00 22.61 442 ARG A C 1
ATOM 3331 O O . ARG A 1 442 ? 8.943 34.679 -0.749 1.00 21.57 442 ARG A O 1
ATOM 3339 N N . ASP A 1 443 ? 9.335 33.110 0.820 1.00 20.04 443 ASP A N 1
ATOM 3340 C CA . ASP A 1 443 ? 8.018 33.184 1.450 1.00 18.87 443 ASP A CA 1
ATOM 3341 C C . ASP A 1 443 ? 7.912 34.538 2.174 1.00 18.42 443 ASP A C 1
ATOM 3342 O O . ASP A 1 443 ? 8.632 34.796 3.135 1.00 17.65 443 ASP A O 1
ATOM 3347 N N . PRO A 1 444 ? 7.001 35.417 1.726 1.00 17.41 444 PRO A N 1
ATOM 3348 C CA . PRO A 1 444 ? 6.859 36.729 2.360 1.00 18.63 444 PRO A CA 1
ATOM 3349 C C . PRO A 1 444 ? 6.440 36.689 3.823 1.00 19.35 444 PRO A C 1
ATOM 3350 O O . PRO A 1 444 ? 6.593 37.677 4.541 1.00 20.32 444 PRO A O 1
ATOM 3354 N N . TYR A 1 445 ? 5.911 35.550 4.261 1.00 19.29 445 TYR A N 1
ATOM 3355 C CA . TYR A 1 445 ? 5.477 35.428 5.647 1.00 20.02 445 TYR A CA 1
ATOM 3356 C C . TYR A 1 445 ? 6.531 34.810 6.563 1.00 22.61 445 TYR A C 1
ATOM 3357 O O . TYR A 1 445 ? 6.287 34.623 7.759 1.00 22.85 445 TYR A O 1
ATOM 3366 N N . SER A 1 446 ? 7.705 34.507 6.005 1.00 22.58 446 SER A N 1
ATOM 3367 C CA . SER A 1 446 ? 8.809 33.959 6.794 1.00 24.33 446 SER A CA 1
ATOM 3368 C C . SER A 1 446 ? 10.091 34.765 6.538 1.00 25.69 446 SER A C 1
ATOM 3369 O O . SER A 1 446 ? 10.773 35.171 7.477 1.00 24.84 446 SER A O 1
ATOM 3372 N N . ARG A 1 447 ? 10.414 35.006 5.267 1.00 27.31 447 ARG A N 1
ATOM 3373 C CA . ARG A 1 447 ? 11.598 35.793 4.915 1.00 30.08 447 ARG A CA 1
ATOM 3374 C C . ARG A 1 447 ? 12.893 35.299 5.573 1.00 33.31 447 ARG A C 1
ATOM 3375 O O . ARG A 1 447 ? 13.621 36.070 6.201 1.00 35.15 447 ARG A O 1
ATOM 3383 N N . GLY A 1 448 ? 13.163 34.010 5.395 1.00 35.91 448 GLY A N 1
ATOM 3384 C CA . GLY A 1 448 ? 14.341 33.347 5.936 1.00 41.12 448 GLY A CA 1
ATOM 3385 C C . GLY A 1 448 ? 15.454 34.089 6.659 1.00 45.36 448 GLY A C 1
ATOM 3386 O O . GLY A 1 448 ? 16.557 34.218 6.121 1.00 47.64 448 GLY A O 1
ATOM 3387 N N . ALA A 1 449 ? 15.191 34.553 7.878 1.00 46.45 449 ALA A N 1
ATOM 3388 C CA . ALA A 1 449 ? 16.210 35.252 8.666 1.00 47.37 449 ALA A CA 1
ATOM 3389 C C . ALA A 1 449 ? 17.034 34.207 9.427 1.00 47.91 449 ALA A C 1
ATOM 3390 O O . ALA A 1 449 ? 18.227 34.391 9.684 1.00 49.23 449 ALA A O 1
ATOM 3392 N N . TYR A 1 450 ? 16.360 33.114 9.774 1.00 47.41 450 TYR A N 1
ATOM 3393 C CA . TYR A 1 450 ? 16.919 31.969 10.495 1.00 44.39 450 TYR A CA 1
ATOM 3394 C C . TYR A 1 450 ? 18.042 32.158 11.511 1.00 44.39 450 TYR A C 1
ATOM 3395 O O . TYR A 1 450 ? 19.077 32.774 11.238 1.00 44.67 450 TYR A O 1
ATOM 3404 N N . SER A 1 451 ? 17.825 31.569 12.680 1.00 42.38 451 SER A N 1
ATOM 3405 C CA . SER A 1 451 ? 18.783 31.581 13.777 1.00 40.89 451 SER A CA 1
ATOM 3406 C C . SER A 1 451 ? 18.869 30.138 14.265 1.00 39.08 451 SER A C 1
ATOM 3407 O O . SER A 1 451 ? 17.966 29.334 14.011 1.00 37.28 451 SER A O 1
ATOM 3410 N N . ALA A 1 452 ? 19.953 29.802 14.951 1.00 35.92 452 ALA A N 1
ATOM 3411 C CA . ALA A 1 452 ? 20.104 28.448 15.458 1.00 35.13 452 ALA A CA 1
ATOM 3412 C C . ALA A 1 452 ? 19.227 28.283 16.694 1.00 34.27 452 ALA A C 1
ATOM 3413 O O . ALA A 1 452 ? 18.887 29.262 17.359 1.00 33.01 452 ALA A O 1
ATOM 3415 N N . CYS A 1 453 ? 18.847 27.047 16.985 1.00 34.31 453 CYS A N 1
ATOM 3416 C CA . CYS A 1 453 ? 18.041 26.760 18.162 1.00 37.41 453 CYS A CA 1
ATOM 3417 C C . CYS A 1 453 ? 18.986 26.650 19.360 1.00 38.93 453 CYS A C 1
ATOM 3418 O O . CYS A 1 453 ? 19.834 25.759 19.404 1.00 39.86 453 CYS A O 1
ATOM 3421 N N . PHE A 1 454 ? 18.850 27.572 20.312 1.00 41.01 454 PHE A N 1
ATOM 3422 C CA . PHE A 1 454 ? 19.692 27.580 21.510 1.00 42.54 454 PHE A CA 1
ATOM 3423 C C . PHE A 1 454 ? 18.858 27.329 22.763 1.00 42.13 454 PHE A C 1
ATOM 3424 O O . PHE A 1 454 ? 17.768 27.881 22.911 1.00 41.42 454 PHE A O 1
ATOM 3432 N N . PRO A 1 455 ? 19.366 26.497 23.688 1.00 42.01 455 PRO A N 1
ATOM 3433 C CA . PRO A 1 455 ? 18.646 26.195 24.930 1.00 41.92 455 PRO A CA 1
ATOM 3434 C C . PRO A 1 455 ? 18.620 27.365 25.916 1.00 42.86 455 PRO A C 1
ATOM 3435 O O . PRO A 1 455 ? 19.359 28.343 25.766 1.00 42.98 455 PRO A O 1
ATOM 3439 N N . VAL A 1 460 ? 20.327 39.280 22.985 1.00 39.68 460 VAL A N 1
ATOM 3440 C CA . VAL A 1 460 ? 19.600 39.520 24.226 1.00 38.94 460 VAL A CA 1
ATOM 3441 C C . VAL A 1 460 ? 18.676 40.731 24.106 1.00 37.80 460 VAL A C 1
ATOM 3442 O O . VAL A 1 460 ? 17.567 40.723 24.639 1.00 37.89 460 VAL A O 1
ATOM 3446 N N . ASP A 1 461 ? 19.134 41.764 23.402 1.00 36.88 461 ASP A N 1
ATOM 3447 C CA . ASP A 1 461 ? 18.353 42.990 23.224 1.00 36.85 461 ASP A CA 1
ATOM 3448 C C . ASP A 1 461 ? 16.935 42.752 22.714 1.00 33.65 461 ASP A C 1
ATOM 3449 O O . ASP A 1 461 ? 15.966 43.197 23.330 1.00 32.10 461 ASP A O 1
ATOM 3462 N N . VAL A 1 463 ? 15.169 39.980 22.606 1.00 26.84 463 VAL A N 1
ATOM 3463 C CA . VAL A 1 463 ? 14.392 39.194 23.557 1.00 28.44 463 VAL A CA 1
ATOM 3464 C C . VAL A 1 463 ? 13.778 40.089 24.629 1.00 27.91 463 VAL A C 1
ATOM 3465 O O . VAL A 1 463 ? 12.574 40.036 24.873 1.00 28.91 463 VAL A O 1
ATOM 3469 N N . VAL A 1 464 ? 14.604 40.918 25.260 1.00 30.09 464 VAL A N 1
ATOM 3470 C CA . VAL A 1 464 ? 14.117 41.811 26.306 1.00 31.72 464 VAL A CA 1
ATOM 3471 C C . VAL A 1 464 ? 13.040 42.756 25.775 1.00 31.88 464 VAL A C 1
ATOM 3472 O O . VAL A 1 464 ? 11.969 42.893 26.376 1.00 32.49 464 VAL A O 1
ATOM 3476 N N . ALA A 1 465 ? 13.326 43.404 24.650 1.00 30.27 465 ALA A N 1
ATOM 3477 C CA . ALA A 1 465 ? 12.378 44.327 24.042 1.00 28.08 465 ALA A CA 1
ATOM 3478 C C . ALA A 1 465 ? 11.063 43.628 23.712 1.00 27.57 465 ALA A C 1
ATOM 3479 O O . ALA A 1 465 ? 9.993 44.183 23.937 1.00 27.23 465 ALA A O 1
ATOM 3489 N N . SER A 1 467 ? 9.861 40.605 25.016 1.00 28.13 467 SER A N 1
ATOM 3490 C CA . SER A 1 467 ? 9.212 40.106 26.225 1.00 30.10 467 SER A CA 1
ATOM 3491 C C . SER A 1 467 ? 8.618 41.216 27.096 1.00 29.76 467 SER A C 1
ATOM 3492 O O . SER A 1 467 ? 7.723 40.961 27.902 1.00 28.96 467 SER A O 1
ATOM 3495 N N . ASN A 1 468 ? 9.113 42.441 26.947 1.00 30.08 468 ASN A N 1
ATOM 3496 C CA . ASN A 1 468 ? 8.583 43.557 27.725 1.00 30.08 468 ASN A CA 1
ATOM 3497 C C . ASN A 1 468 ? 7.353 44.130 27.041 1.00 30.57 468 ASN A C 1
ATOM 3498 O O . ASN A 1 468 ? 6.560 44.829 27.669 1.00 29.88 468 ASN A O 1
ATOM 3503 N N . GLY A 1 469 ? 7.209 43.832 25.748 1.00 30.08 469 GLY A N 1
ATOM 3504 C CA . GLY A 1 469 ? 6.064 44.292 24.977 1.00 30.14 469 GLY A CA 1
ATOM 3505 C C . GLY A 1 469 ? 6.055 45.736 24.505 1.00 30.77 469 GLY A C 1
ATOM 3506 O O . GLY A 1 469 ? 6.880 46.545 24.931 1.00 31.72 469 GLY A O 1
ATOM 3507 N N . GLN A 1 470 ? 5.116 46.047 23.608 1.00 29.73 470 GLN A N 1
ATOM 3508 C CA . GLN A 1 470 ? 4.930 47.398 23.069 1.00 30.50 470 GLN A CA 1
ATOM 3509 C C . GLN A 1 470 ? 4.283 48.215 24.187 1.00 31.74 470 GLN A C 1
ATOM 3510 O O . GLN A 1 470 ? 4.649 49.366 24.425 1.00 31.05 470 GLN A O 1
ATOM 3516 N N . ASP A 1 471 ? 3.309 47.602 24.855 1.00 30.23 471 ASP A N 1
ATOM 3517 C CA . ASP A 1 471 ? 2.631 48.204 26.001 1.00 30.45 471 ASP A CA 1
ATOM 3518 C C . ASP A 1 471 ? 1.860 47.108 26.732 1.00 29.77 471 ASP A C 1
ATOM 3519 O O . ASP A 1 471 ? 1.971 45.936 26.375 1.00 28.37 471 ASP A O 1
ATOM 3524 N N . SER A 1 472 ? 1.096 47.472 27.758 1.00 28.35 472 SER A N 1
ATOM 3525 C CA . SER A 1 472 ? 0.358 46.476 28.530 1.00 27.63 472 SER A CA 1
ATOM 3526 C C . SER A 1 472 ? -0.630 45.641 27.714 1.00 25.42 472 SER A C 1
ATOM 3527 O O . SER A 1 472 ? -0.939 44.510 28.084 1.00 25.72 472 SER A O 1
ATOM 3530 N N . ARG A 1 473 ? -1.105 46.197 26.600 1.00 24.57 473 ARG A N 1
ATOM 3531 C CA . ARG A 1 473 ? -2.086 45.534 25.749 1.00 23.72 473 ARG A CA 1
ATOM 3532 C C . ARG A 1 473 ? -1.524 44.879 24.490 1.00 24.18 473 ARG A C 1
ATOM 3533 O O . ARG A 1 473 ? -2.102 43.923 23.984 1.00 23.68 473 ARG A O 1
ATOM 3541 N N . ILE A 1 474 ? -0.427 45.418 23.974 1.00 21.09 474 ILE A N 1
ATOM 3542 C CA . ILE A 1 474 ? 0.179 44.899 22.748 1.00 22.87 474 ILE A CA 1
ATOM 3543 C C . ILE A 1 474 ? 1.422 44.093 23.092 1.00 21.91 474 ILE A C 1
ATOM 3544 O O . ILE A 1 474 ? 2.471 44.649 23.434 1.00 21.53 474 ILE A O 1
ATOM 3549 N N . ARG A 1 475 ? 1.282 42.772 22.992 1.00 20.82 475 ARG A N 1
ATOM 3550 C CA . ARG A 1 475 ? 2.340 41.833 23.343 1.00 20.62 475 ARG A CA 1
ATOM 3551 C C . ARG A 1 475 ? 2.929 41.060 22.170 1.00 18.35 475 ARG A C 1
ATOM 3552 O O . ARG A 1 475 ? 2.367 41.047 21.073 1.00 21.98 475 ARG A O 1
ATOM 3560 N N . PHE A 1 476 ? 4.052 40.395 22.425 1.00 18.10 476 PHE A N 1
ATOM 3561 C CA . PHE A 1 476 ? 4.731 39.604 21.394 1.00 20.90 476 PHE A CA 1
ATOM 3562 C C . PHE A 1 476 ? 5.120 38.207 21.845 1.00 19.15 476 PHE A C 1
ATOM 3563 O O . PHE A 1 476 ? 5.518 37.995 22.991 1.00 18.46 476 PHE A O 1
ATOM 3571 N N . ALA A 1 477 ? 5.003 37.255 20.925 1.00 17.42 477 ALA A N 1
ATOM 3572 C CA . ALA A 1 477 ? 5.407 35.879 21.172 1.00 16.03 477 ALA A CA 1
ATOM 3573 C C . ALA A 1 477 ? 6.125 35.435 19.893 1.00 18.25 477 ALA A C 1
ATOM 3574 O O . ALA A 1 477 ? 6.047 36.118 18.874 1.00 17.00 477 ALA A O 1
ATOM 3576 N N . GLY A 1 478 ? 6.820 34.307 19.952 1.00 17.18 478 GLY A N 1
ATOM 3577 C CA . GLY A 1 478 ? 7.553 33.828 18.791 1.00 19.83 478 GLY A CA 1
ATOM 3578 C C . GLY A 1 478 ? 8.963 33.408 19.164 1.00 19.61 478 GLY A C 1
ATOM 3579 O O . GLY A 1 478 ? 9.469 33.795 20.210 1.00 17.05 478 GLY A O 1
ATOM 3580 N N . GLU A 1 479 ? 9.610 32.627 18.302 1.00 20.18 479 GLU A N 1
ATOM 3581 C CA . GLU A 1 479 ? 10.961 32.135 18.577 1.00 21.02 479 GLU A CA 1
ATOM 3582 C C . GLU A 1 479 ? 12.023 33.193 18.901 1.00 20.35 479 GLU A C 1
ATOM 3583 O O . GLU A 1 479 ? 13.046 32.882 19.504 1.00 19.50 479 GLU A O 1
ATOM 3589 N N . HIS A 1 480 ? 11.783 34.429 18.487 1.00 20.28 480 HIS A N 1
ATOM 3590 C CA . HIS A 1 480 ? 12.713 35.534 18.700 1.00 21.46 480 HIS A CA 1
ATOM 3591 C C . HIS A 1 480 ? 12.414 36.333 19.971 1.00 20.86 480 HIS A C 1
ATOM 3592 O O . HIS A 1 480 ? 13.068 37.338 20.235 1.00 21.54 480 HIS A O 1
ATOM 3599 N N . THR A 1 481 ? 11.436 35.890 20.752 1.00 19.82 481 THR A N 1
ATOM 3600 C CA . THR A 1 481 ? 11.037 36.628 21.947 1.00 19.96 481 THR A CA 1
ATOM 3601 C C . THR A 1 481 ? 11.351 35.937 23.267 1.00 21.81 481 THR A C 1
ATOM 3602 O O . THR A 1 481 ? 10.809 36.323 24.303 1.00 22.36 481 THR A O 1
ATOM 3606 N N . ILE A 1 482 ? 12.224 34.938 23.244 1.00 22.56 482 ILE A N 1
ATOM 3607 C CA . ILE A 1 482 ? 12.516 34.190 24.455 1.00 26.24 482 ILE A CA 1
ATOM 3608 C C . ILE A 1 482 ? 13.973 33.747 24.526 1.00 29.19 482 ILE A C 1
ATOM 3609 O O . ILE A 1 482 ? 14.599 33.467 23.502 1.00 26.33 482 ILE A O 1
ATOM 3622 N N . ASP A 1 484 ? 15.363 31.032 26.684 1.00 34.50 484 ASP A N 1
ATOM 3623 C CA . ASP A 1 484 ? 15.466 29.580 26.659 1.00 33.38 484 ASP A CA 1
ATOM 3624 C C . ASP A 1 484 ? 14.733 29.023 25.444 1.00 31.37 484 ASP A C 1
ATOM 3625 O O . ASP A 1 484 ? 13.534 29.248 25.275 1.00 31.89 484 ASP A O 1
ATOM 3630 N N . GLY A 1 485 ? 15.460 28.296 24.603 1.00 28.37 485 GLY A N 1
ATOM 3631 C CA . GLY A 1 485 ? 14.861 27.734 23.407 1.00 25.29 485 GLY A CA 1
ATOM 3632 C C . GLY A 1 485 ? 14.759 28.749 22.278 1.00 24.52 485 GLY A C 1
ATOM 3633 O O . GLY A 1 485 ? 13.994 28.557 21.331 1.00 22.93 485 GLY A O 1
ATOM 3634 N N . ALA A 1 486 ? 15.516 29.838 22.379 1.00 23.31 486 ALA A N 1
ATOM 3635 C CA . ALA A 1 486 ? 15.499 30.867 21.343 1.00 24.89 486 ALA A CA 1
ATOM 3636 C C . ALA A 1 486 ? 15.771 30.198 19.998 1.00 24.38 486 ALA A C 1
ATOM 3637 O O . ALA A 1 486 ? 16.685 29.381 19.877 1.00 23.66 486 ALA A O 1
ATOM 3639 N N . GLY A 1 487 ? 14.962 30.532 18.999 1.00 24.29 487 GLY A N 1
ATOM 3640 C CA . GLY A 1 487 ? 15.134 29.946 17.680 1.00 22.76 487 GLY A CA 1
ATOM 3641 C C . GLY A 1 487 ? 14.627 28.516 17.569 1.00 24.19 487 GLY A C 1
ATOM 3642 O O . GLY A 1 487 ? 14.756 27.902 16.511 1.00 23.27 487 GLY A O 1
ATOM 3643 N N . CYS A 1 488 ? 14.047 27.986 18.648 1.00 20.97 488 CYS A N 1
ATOM 3644 C CA . CYS A 1 488 ? 13.528 26.615 18.662 1.00 22.24 488 CYS A CA 1
ATOM 3645 C C . CYS A 1 488 ? 12.007 26.578 18.676 1.00 20.63 488 CYS A C 1
ATOM 3646 O O . CYS A 1 488 ? 11.358 27.491 19.187 1.00 21.29 488 CYS A O 1
ATOM 3649 N N . ALA A 1 489 ? 11.449 25.487 18.159 1.00 17.56 489 ALA A N 1
ATOM 3650 C CA . ALA A 1 489 ? 10.005 25.311 18.141 1.00 17.54 489 ALA A CA 1
ATOM 3651 C C . ALA A 1 489 ? 9.465 25.323 19.580 1.00 18.12 489 ALA A C 1
ATOM 3652 O O . ALA A 1 489 ? 8.386 25.856 19.839 1.00 17.56 489 ALA A O 1
ATOM 3654 N N . TYR A 1 490 ? 10.207 24.740 20.521 1.00 18.93 490 TYR A N 1
ATOM 3655 C CA . TYR A 1 490 ? 9.722 24.731 21.904 1.00 18.87 490 TYR A CA 1
ATOM 3656 C C . TYR A 1 490 ? 9.887 26.104 22.547 1.00 19.49 490 TYR A C 1
ATOM 3657 O O . TYR A 1 490 ? 9.176 26.446 23.494 1.00 21.33 490 TYR A O 1
ATOM 3666 N N . GLY A 1 491 ? 10.814 26.899 22.021 1.00 17.18 491 GLY A N 1
ATOM 3667 C CA . GLY A 1 491 ? 10.997 28.245 22.533 1.00 19.18 491 GLY A CA 1
ATOM 3668 C C . GLY A 1 491 ? 9.806 29.091 22.095 1.00 18.83 491 GLY A C 1
ATOM 3669 O O . GLY A 1 491 ? 9.264 29.881 22.875 1.00 18.31 491 GLY A O 1
ATOM 3670 N N . ALA A 1 492 ? 9.389 28.929 20.841 1.00 16.53 492 ALA A N 1
ATOM 3671 C CA . ALA A 1 492 ? 8.236 29.678 20.332 1.00 16.60 492 ALA A CA 1
ATOM 3672 C C . ALA A 1 492 ? 7.002 29.239 21.126 1.00 14.78 492 ALA A C 1
ATOM 3673 O O . ALA A 1 492 ? 6.190 30.061 21.565 1.00 17.67 492 ALA A O 1
ATOM 3675 N N . TRP A 1 493 ? 6.888 27.933 21.305 1.00 15.61 493 TRP A N 1
ATOM 3676 C CA . TRP A 1 493 ? 5.789 27.314 22.043 1.00 18.49 493 TRP A CA 1
ATOM 3677 C C . TRP A 1 493 ? 5.676 27.933 23.438 1.00 17.88 493 TRP A C 1
ATOM 3678 O O . TRP A 1 493 ? 4.608 28.383 23.858 1.00 20.67 493 TRP A O 1
ATOM 3689 N N . GLU A 1 494 ? 6.792 27.949 24.151 1.00 18.08 494 GLU A N 1
ATOM 3690 C CA . GLU A 1 494 ? 6.823 28.495 25.502 1.00 19.45 494 GLU A CA 1
ATOM 3691 C C . GLU A 1 494 ? 6.475 29.982 25.534 1.00 19.22 494 GLU A C 1
ATOM 3692 O O . GLU A 1 494 ? 5.764 30.443 26.431 1.00 18.47 494 GLU A O 1
ATOM 3698 N N . SER A 1 495 ? 6.960 30.738 24.554 1.00 17.86 495 SER A N 1
ATOM 3699 C CA . SER A 1 495 ? 6.679 32.173 24.521 1.00 15.76 495 SER A CA 1
ATOM 3700 C C . SER A 1 495 ? 5.183 32.424 24.371 1.00 17.64 495 SER A C 1
ATOM 3701 O O . SER A 1 495 ? 4.654 33.399 24.905 1.00 18.65 495 SER A O 1
ATOM 3704 N N . GLY A 1 496 ? 4.499 31.551 23.640 1.00 16.68 496 GLY A N 1
ATOM 3705 C CA . GLY A 1 496 ? 3.064 31.711 23.482 1.00 17.28 496 GLY A CA 1
ATOM 3706 C C . GLY A 1 496 ? 2.373 31.457 24.819 1.00 17.76 496 GLY A C 1
ATOM 3707 O O . GLY A 1 496 ? 1.468 32.203 25.220 1.00 17.04 496 GLY A O 1
ATOM 3708 N N . ARG A 1 497 ? 2.811 30.402 25.503 1.00 16.67 497 ARG A N 1
ATOM 3709 C CA . ARG A 1 497 ? 2.259 30.030 26.810 1.00 19.83 497 ARG A CA 1
ATOM 3710 C C . ARG A 1 497 ? 2.471 31.178 27.804 1.00 20.04 497 ARG A C 1
ATOM 3711 O O . ARG A 1 497 ? 1.595 31.481 28.623 1.00 20.36 497 ARG A O 1
ATOM 3719 N N . ARG A 1 498 ? 3.635 31.812 27.720 1.00 18.45 498 ARG A N 1
ATOM 3720 C CA . ARG A 1 498 ? 3.993 32.936 28.587 1.00 22.83 498 ARG A CA 1
ATOM 3721 C C . ARG A 1 498 ? 3.051 34.132 28.435 1.00 22.78 498 ARG A C 1
ATOM 3722 O O . ARG A 1 498 ? 2.544 34.667 29.423 1.00 21.74 498 ARG A O 1
ATOM 3730 N N . GLU A 1 499 ? 2.823 34.565 27.199 1.00 21.83 499 GLU A N 1
ATOM 3731 C CA . GLU A 1 499 ? 1.951 35.711 26.973 1.00 20.87 499 GLU A CA 1
ATOM 3732 C C . GLU A 1 499 ? 0.500 35.425 27.320 1.00 20.37 499 GLU A C 1
ATOM 3733 O O . GLU A 1 499 ? -0.200 36.304 27.827 1.00 21.20 499 GLU A O 1
ATOM 3739 N N . ALA A 1 500 ? 0.050 34.205 27.050 1.00 17.66 500 ALA A N 1
ATOM 3740 C CA . ALA A 1 500 ? -1.323 33.813 27.348 1.00 19.14 500 ALA A CA 1
ATOM 3741 C C . ALA A 1 500 ? -1.530 33.778 28.868 1.00 20.69 500 ALA A C 1
ATOM 3742 O O . ALA A 1 500 ? -2.578 34.194 29.379 1.00 19.40 500 ALA A O 1
ATOM 3744 N N . THR A 1 501 ? -0.528 33.276 29.582 1.00 18.44 501 THR A N 1
ATOM 3745 C CA . THR A 1 501 ? -0.603 33.191 31.045 1.00 21.45 501 THR A CA 1
ATOM 3746 C C . THR A 1 501 ? -0.611 34.582 31.679 1.00 22.32 501 THR A C 1
ATOM 3747 O O . THR A 1 501 ? -1.380 34.844 32.613 1.00 22.93 501 THR A O 1
ATOM 3751 N N . ARG A 1 502 ? 0.243 35.474 31.183 1.00 21.73 502 ARG A N 1
ATOM 3752 C CA . ARG A 1 502 ? 0.281 36.836 31.706 1.00 24.18 502 ARG A CA 1
ATOM 3753 C C . ARG A 1 502 ? -1.108 37.465 31.563 1.00 26.02 502 ARG A C 1
ATOM 3754 O O . ARG A 1 502 ? -1.630 38.078 32.505 1.00 22.69 502 ARG A O 1
ATOM 3762 N N . ILE A 1 503 ? -1.709 37.305 30.385 1.00 22.01 503 ILE A N 1
ATOM 3763 C CA . ILE A 1 503 ? -3.034 37.860 30.139 1.00 22.57 503 ILE A CA 1
ATOM 3764 C C . ILE A 1 503 ? -4.081 37.220 31.053 1.00 23.37 503 ILE A C 1
ATOM 3765 O O . ILE A 1 503 ? -4.950 37.916 31.592 1.00 22.22 503 ILE A O 1
ATOM 3770 N N . SER A 1 504 ? -3.992 35.905 31.240 1.00 23.24 504 SER A N 1
ATOM 3771 C CA . SER A 1 504 ? -4.927 35.200 32.112 1.00 26.64 504 SER A CA 1
ATOM 3772 C C . SER A 1 504 ? -4.800 35.728 33.542 1.00 24.77 504 SER A C 1
ATOM 3773 O O . SER A 1 504 ? -5.805 35.906 34.242 1.00 26.02 504 SER A O 1
ATOM 3776 N N . ASP A 1 505 ? -3.565 35.967 33.974 1.00 24.46 505 ASP A N 1
ATOM 3777 C CA . ASP A 1 505 ? -3.310 36.481 35.323 1.00 25.38 505 ASP A CA 1
ATOM 3778 C C . ASP A 1 505 ? -3.987 37.836 35.520 1.00 27.72 505 ASP A C 1
ATOM 3779 O O . ASP A 1 505 ? -4.544 38.119 36.584 1.00 27.47 505 ASP A O 1
ATOM 3784 N N . LEU A 1 506 ? -3.916 38.676 34.493 1.00 26.89 506 LEU A N 1
ATOM 3785 C CA . LEU A 1 506 ? -4.514 40.003 34.539 1.00 29.18 506 LEU A CA 1
ATOM 3786 C C . LEU A 1 506 ? -6.037 39.945 34.494 1.00 30.59 506 LEU A C 1
ATOM 3787 O O . LEU A 1 506 ? -6.711 40.704 35.190 1.00 30.72 506 LEU A O 1
ATOM 3792 N N . LEU A 1 507 ? -6.582 39.050 33.678 1.00 30.76 507 LEU A N 1
ATOM 3793 C CA . LEU A 1 507 ? -8.030 38.919 33.565 1.00 32.61 507 LEU A CA 1
ATOM 3794 C C . LEU A 1 507 ? -8.622 38.311 34.831 1.00 33.90 507 LEU A C 1
ATOM 3795 O O . LEU A 1 507 ? -9.805 38.487 35.125 1.00 34.36 507 LEU A O 1
ATOM 3800 N N . LYS A 1 508 ? -7.784 37.602 35.578 1.00 35.05 508 LYS A N 1
ATOM 3801 C CA . LYS A 1 508 ? -8.189 36.965 36.827 1.00 37.14 508 LYS A CA 1
ATOM 3802 C C . LYS A 1 508 ? -8.761 38.016 37.779 1.00 37.20 508 LYS A C 1
ATOM 3803 O O . LYS A 1 508 ? -9.752 37.777 38.471 1.00 35.78 508 LYS A O 1
ATOM 3809 N N . LEU A 1 509 ? -8.128 39.184 37.800 1.00 38.03 509 LEU A N 1
ATOM 3810 C CA . LEU A 1 509 ? -8.533 40.278 38.678 1.00 42.07 509 LEU A CA 1
ATOM 3811 C C . LEU A 1 509 ? -9.964 40.765 38.475 1.00 44.47 509 LEU A C 1
ATOM 3812 O O . LEU A 1 509 ? -10.546 41.387 39.366 1.00 45.57 509 LEU A O 1
ATOM 3817 N N . GLU A 1 510 ? -10.532 40.483 37.308 1.00 46.21 510 GLU A N 1
ATOM 3818 C CA . GLU A 1 510 ? -11.893 40.905 37.007 1.00 48.67 510 GLU A CA 1
ATOM 3819 C C . GLU A 1 510 ? -12.949 40.224 37.878 1.00 48.80 510 GLU A C 1
ATOM 3820 O O . GLU A 1 510 ? -14.069 40.717 37.997 1.00 49.55 510 GLU A O 1
ATOM 3826 N N . HIS A 1 511 ? -12.597 39.100 38.492 1.00 48.73 511 HIS A N 1
ATOM 3827 C CA . HIS A 1 511 ? -13.551 38.380 39.330 1.00 49.25 511 HIS A CA 1
ATOM 3828 C C . HIS A 1 511 ? -13.407 38.673 40.823 1.00 48.06 511 HIS A C 1
ATOM 3829 O O . HIS A 1 511 ? -14.213 38.213 41.629 1.00 48.63 511 HIS A O 1
ATOM 3836 N N . HIS A 1 512 ? -12.386 39.439 41.190 1.00 46.60 512 HIS A N 1
ATOM 3837 C CA . HIS A 1 512 ? -12.161 39.788 42.590 1.00 45.95 512 HIS A CA 1
ATOM 3838 C C . HIS A 1 512 ? -13.307 40.653 43.113 1.00 47.92 512 HIS A C 1
ATOM 3839 O O . HIS A 1 512 ? -13.964 41.350 42.338 1.00 48.17 512 HIS A O 1
ATOM 3846 N N . HIS A 1 513 ? -13.546 40.607 44.422 1.00 49.65 513 HIS A N 1
ATOM 3847 C CA . HIS A 1 513 ? -14.615 41.400 45.027 1.00 52.05 513 HIS A CA 1
ATOM 3848 C C . HIS A 1 513 ? -14.163 42.839 45.258 1.00 53.16 513 HIS A C 1
ATOM 3849 O O . HIS A 1 513 ? -12.939 43.079 45.269 1.00 54.36 513 HIS A O 1
ATOM 3856 N N . LYS B 1 8 ? 69.872 29.472 59.980 1.00 55.61 8 LYS B N 1
ATOM 3857 C CA . LYS B 1 8 ? 71.043 29.094 59.142 1.00 54.46 8 LYS B CA 1
ATOM 3858 C C . LYS B 1 8 ? 70.645 29.028 57.670 1.00 52.92 8 LYS B C 1
ATOM 3859 O O . LYS B 1 8 ? 71.434 29.371 56.788 1.00 53.38 8 LYS B O 1
ATOM 3865 N N . LYS B 1 9 ? 69.419 28.583 57.413 1.00 50.59 9 LYS B N 1
ATOM 3866 C CA . LYS B 1 9 ? 68.916 28.463 56.049 1.00 48.43 9 LYS B CA 1
ATOM 3867 C C . LYS B 1 9 ? 67.767 29.433 55.791 1.00 47.02 9 LYS B C 1
ATOM 3868 O O . LYS B 1 9 ? 67.020 29.788 56.703 1.00 46.06 9 LYS B O 1
ATOM 3874 N N . LYS B 1 10 ? 67.635 29.861 54.540 1.00 45.30 10 LYS B N 1
ATOM 3875 C CA . LYS B 1 10 ? 66.569 30.776 54.156 1.00 44.40 10 LYS B CA 1
ATOM 3876 C C . LYS B 1 10 ? 65.247 30.026 54.070 1.00 43.74 10 LYS B C 1
ATOM 3877 O O . LYS B 1 10 ? 64.248 30.439 54.663 1.00 43.80 10 LYS B O 1
ATOM 3883 N N . VAL B 1 11 ? 65.250 28.916 53.336 1.00 41.80 11 VAL B N 1
ATOM 3884 C CA . VAL B 1 11 ? 64.045 28.112 53.174 1.00 39.00 11 VAL B CA 1
ATOM 3885 C C . VAL B 1 11 ? 64.336 26.614 53.242 1.00 38.25 11 VAL B C 1
ATOM 3886 O O . VAL B 1 11 ? 65.321 26.136 52.678 1.00 37.54 11 VAL B O 1
ATOM 3890 N N . ILE B 1 12 ? 63.482 25.883 53.947 1.00 36.88 12 ILE B N 1
ATOM 3891 C CA . ILE B 1 12 ? 63.614 24.434 54.044 1.00 36.70 12 ILE B CA 1
ATOM 3892 C C . ILE B 1 12 ? 62.371 23.811 53.413 1.00 35.75 12 ILE B C 1
ATOM 3893 O O . ILE B 1 12 ? 61.252 23.996 53.896 1.00 35.29 12 ILE B O 1
ATOM 3898 N N . ILE B 1 13 ? 62.582 23.084 52.322 1.00 34.39 13 ILE B N 1
ATOM 3899 C CA . ILE B 1 13 ? 61.499 22.435 51.601 1.00 32.82 13 ILE B CA 1
ATOM 3900 C C . ILE B 1 13 ? 61.397 20.980 52.038 1.00 34.26 13 ILE B C 1
ATOM 3901 O O . ILE B 1 13 ? 62.377 20.239 51.973 1.00 34.15 13 ILE B O 1
ATOM 3906 N N . ILE B 1 14 ? 60.217 20.578 52.501 1.00 32.73 14 ILE B N 1
ATOM 3907 C CA . ILE B 1 14 ? 60.019 19.202 52.932 1.00 32.77 14 ILE B CA 1
ATOM 3908 C C . ILE B 1 14 ? 59.307 18.426 51.837 1.00 32.62 14 ILE B C 1
ATOM 3909 O O . ILE B 1 14 ? 58.133 18.671 51.551 1.00 32.33 14 ILE B O 1
ATOM 3914 N N . GLY B 1 15 ? 60.035 17.497 51.221 1.00 31.38 15 GLY B N 1
ATOM 3915 C CA . GLY B 1 15 ? 59.476 16.696 50.149 1.00 28.45 15 GLY B CA 1
ATOM 3916 C C . GLY B 1 15 ? 60.136 17.027 48.826 1.00 28.93 15 GLY B C 1
ATOM 3917 O O . GLY B 1 15 ? 60.236 18.196 48.441 1.00 27.54 15 GLY B O 1
ATOM 3918 N N . ALA B 1 16 ? 60.590 15.994 48.124 1.00 29.02 16 ALA B N 1
ATOM 3919 C CA . ALA B 1 16 ? 61.247 16.175 46.840 1.00 28.48 16 ALA B CA 1
ATOM 3920 C C . ALA B 1 16 ? 60.383 15.696 45.676 1.00 28.91 16 ALA B C 1
ATOM 3921 O O . ALA B 1 16 ? 60.893 15.151 44.697 1.00 29.04 16 ALA B O 1
ATOM 3923 N N . GLY B 1 17 ? 59.073 15.882 45.800 1.00 27.59 17 GLY B N 1
ATOM 3924 C CA . GLY B 1 17 ? 58.165 15.521 44.723 1.00 28.16 17 GLY B CA 1
ATOM 3925 C C . GLY B 1 17 ? 58.227 16.689 43.748 1.00 25.99 17 GLY B C 1
ATOM 3926 O O . GLY B 1 17 ? 59.030 17.600 43.953 1.00 27.58 17 GLY B O 1
ATOM 3927 N N . ILE B 1 18 ? 57.401 16.700 42.709 1.00 25.01 18 ILE B N 1
ATOM 3928 C CA . ILE B 1 18 ? 57.461 17.804 41.751 1.00 24.55 18 ILE B CA 1
ATOM 3929 C C . ILE B 1 18 ? 57.190 19.153 42.435 1.00 24.73 18 ILE B C 1
ATOM 3930 O O . ILE B 1 18 ? 57.772 20.172 42.060 1.00 24.88 18 ILE B O 1
ATOM 3935 N N . ALA B 1 19 ? 56.339 19.155 43.458 1.00 23.20 19 ALA B N 1
ATOM 3936 C CA . ALA B 1 19 ? 56.037 20.388 44.181 1.00 24.74 19 ALA B CA 1
ATOM 3937 C C . ALA B 1 19 ? 57.286 20.936 44.872 1.00 26.84 19 ALA B C 1
ATOM 3938 O O . ALA B 1 19 ? 57.621 22.116 44.729 1.00 27.83 19 ALA B O 1
ATOM 3940 N N . GLY B 1 20 ? 57.964 20.076 45.631 1.00 25.36 20 GLY B N 1
ATOM 3941 C CA . GLY B 1 20 ? 59.167 20.493 46.335 1.00 25.29 20 GLY B CA 1
ATOM 3942 C C . GLY B 1 20 ? 60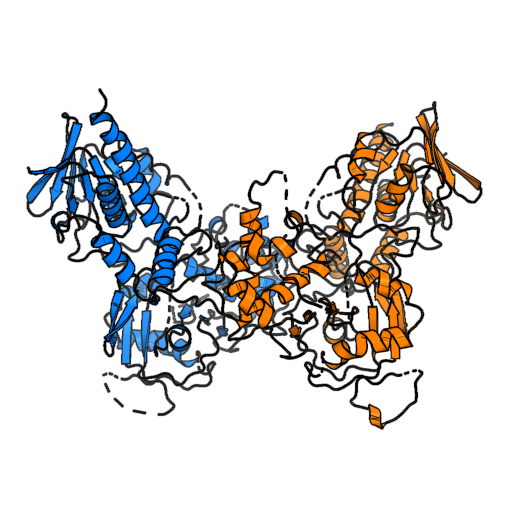.312 20.836 45.398 1.00 25.68 20 GLY B C 1
ATOM 3943 O O . GLY B 1 20 ? 61.051 21.792 45.634 1.00 27.55 20 GLY B O 1
ATOM 3944 N N . LEU B 1 21 ? 60.464 20.063 44.328 1.00 26.67 21 LEU B N 1
ATOM 3945 C CA . LEU B 1 21 ? 61.535 20.307 43.363 1.00 28.35 21 LEU B CA 1
ATOM 3946 C C . LEU B 1 21 ? 61.363 21.629 42.607 1.00 29.90 21 LEU B C 1
ATOM 3947 O O . LEU B 1 21 ? 62.335 22.366 42.409 1.00 30.29 21 LEU B O 1
ATOM 3952 N N . LYS B 1 22 ? 60.139 21.934 42.182 1.00 30.04 22 LYS B N 1
ATOM 3953 C CA . LYS B 1 22 ? 59.898 23.179 41.452 1.00 30.96 22 LYS B CA 1
ATOM 3954 C C . LYS B 1 22 ? 60.140 24.358 42.389 1.00 29.58 22 LYS B C 1
ATOM 3955 O O . LYS B 1 22 ? 60.693 25.377 41.985 1.00 30.52 22 LYS B O 1
ATOM 3961 N N . ALA B 1 23 ? 59.725 24.210 43.644 1.00 29.99 23 ALA B N 1
ATOM 3962 C CA . ALA B 1 23 ? 59.917 25.258 44.639 1.00 29.09 23 ALA B CA 1
ATOM 3963 C C . ALA B 1 23 ? 61.406 25.579 44.766 1.00 30.76 23 ALA B C 1
ATOM 3964 O O . ALA B 1 23 ? 61.803 26.746 44.797 1.00 28.74 23 ALA B O 1
ATOM 3966 N N . ALA B 1 24 ? 62.225 24.535 44.846 1.00 30.88 24 ALA B N 1
ATOM 3967 C CA . ALA B 1 24 ? 63.669 24.709 44.961 1.00 32.36 24 ALA B CA 1
ATOM 3968 C C . ALA B 1 24 ? 64.222 25.346 43.695 1.00 32.84 24 ALA B C 1
ATOM 3969 O O . ALA B 1 24 ? 65.071 26.236 43.756 1.00 35.74 24 ALA B O 1
ATOM 3971 N N . SER B 1 25 ? 63.738 24.884 42.548 1.00 32.90 25 SER B N 1
ATOM 3972 C CA . SER B 1 25 ? 64.173 25.409 41.258 1.00 33.16 25 SER B CA 1
ATOM 3973 C C . SER B 1 25 ? 63.854 26.896 41.145 1.00 33.85 25 SER B C 1
ATOM 3974 O O . SER B 1 25 ? 64.642 27.679 40.609 1.00 34.43 25 SER B O 1
ATOM 3977 N N . THR B 1 26 ? 62.687 27.275 41.654 1.00 34.11 26 THR B N 1
ATOM 3978 C CA . THR B 1 26 ? 62.235 28.659 41.618 1.00 33.01 26 THR B CA 1
ATOM 3979 C C . THR B 1 26 ? 63.090 29.540 42.533 1.00 32.53 26 THR B C 1
ATOM 3980 O O . THR B 1 26 ? 63.550 30.610 42.124 1.00 32.57 26 THR B O 1
ATOM 3984 N N . LEU B 1 27 ? 63.303 29.090 43.766 1.00 32.27 27 LEU B N 1
ATOM 3985 C CA . LEU B 1 27 ? 64.120 29.839 44.719 1.00 32.67 27 LEU B CA 1
ATOM 3986 C C . LEU B 1 27 ? 65.508 30.106 44.144 1.00 34.20 27 LEU B C 1
ATOM 3987 O O . LEU B 1 27 ? 65.991 31.241 44.162 1.00 34.60 27 LEU B O 1
ATOM 3992 N N . HIS B 1 28 ? 66.149 29.060 43.634 1.00 35.33 28 HIS B N 1
ATOM 3993 C CA . HIS B 1 28 ? 67.478 29.205 43.049 1.00 36.70 28 HIS B CA 1
ATOM 3994 C C . HIS B 1 28 ? 67.395 30.173 41.875 1.00 38.46 28 HIS B C 1
ATOM 3995 O O . HIS B 1 28 ? 68.217 31.079 41.739 1.00 38.62 28 HIS B O 1
ATOM 4002 N N . GLN B 1 29 ? 66.387 29.970 41.032 1.00 39.02 29 GLN B N 1
ATOM 4003 C CA . GLN B 1 29 ? 66.166 30.812 39.867 1.00 39.90 29 GLN B CA 1
ATOM 4004 C C . GLN B 1 29 ? 66.088 32.287 40.257 1.00 39.35 29 GLN B C 1
ATOM 4005 O O . GLN B 1 29 ? 66.540 33.157 39.513 1.00 38.63 29 GLN B O 1
ATOM 4011 N N . ASN B 1 30 ? 65.516 32.563 41.424 1.00 38.85 30 ASN B N 1
ATOM 4012 C CA . ASN B 1 30 ? 65.379 33.934 41.891 1.00 39.48 30 ASN B CA 1
ATOM 4013 C C . ASN B 1 30 ? 66.525 34.383 42.797 1.00 40.11 30 ASN B C 1
ATOM 4014 O O . ASN B 1 30 ? 66.384 35.338 43.564 1.00 40.63 30 ASN B O 1
ATOM 4019 N N . GLY B 1 31 ? 67.653 33.683 42.706 1.00 40.00 31 GLY B N 1
ATOM 4020 C CA . GLY B 1 31 ? 68.825 34.039 43.488 1.00 41.26 31 GLY B CA 1
ATOM 4021 C C . GLY B 1 31 ? 68.826 33.791 44.986 1.00 41.42 31 GLY B C 1
ATOM 4022 O O . GLY B 1 31 ? 69.676 34.328 45.697 1.00 43.12 31 GLY B O 1
ATOM 4023 N N . ILE B 1 32 ? 67.892 32.991 45.483 1.00 41.49 32 ILE B N 1
ATOM 4024 C CA . ILE B 1 32 ? 67.857 32.708 46.913 1.00 40.53 32 ILE B CA 1
ATOM 4025 C C . ILE B 1 32 ? 68.867 31.605 47.227 1.00 41.56 32 ILE B C 1
ATOM 4026 O O . ILE B 1 32 ? 68.895 30.567 46.562 1.00 40.01 32 ILE B O 1
ATOM 4031 N N . GLN B 1 33 ? 69.702 31.835 48.237 1.00 41.80 33 GLN B N 1
ATOM 4032 C CA . GLN B 1 33 ? 70.713 30.858 48.618 1.00 42.30 33 GLN B CA 1
ATOM 4033 C C . GLN B 1 33 ? 70.455 30.248 49.991 1.00 41.47 33 GLN B C 1
ATOM 4034 O O . GLN B 1 33 ? 69.556 30.672 50.718 1.00 40.60 33 GLN B O 1
ATOM 4040 N N . ASP B 1 34 ? 71.253 29.240 50.330 1.00 41.75 34 ASP B N 1
ATOM 4041 C CA . ASP B 1 34 ? 71.151 28.561 51.613 1.00 42.06 34 ASP B CA 1
ATOM 4042 C C . ASP B 1 34 ? 69.782 27.946 51.883 1.00 41.43 34 ASP B C 1
ATOM 4043 O O . ASP B 1 34 ? 69.137 28.253 52.884 1.00 40.80 34 ASP B O 1
ATOM 4048 N N . CYS B 1 35 ? 69.349 27.069 50.984 1.00 40.66 35 CYS B N 1
ATOM 4049 C CA . CYS B 1 35 ? 68.073 26.385 51.135 1.00 39.41 35 CYS B CA 1
ATOM 4050 C C . CYS B 1 35 ? 68.316 24.883 51.186 1.00 38.97 35 CYS B C 1
ATOM 4051 O O . CYS B 1 35 ? 69.372 24.406 50.771 1.00 38.33 35 CYS B O 1
ATOM 4054 N N . LEU B 1 36 ? 67.337 24.149 51.701 1.00 38.03 36 LEU B N 1
ATOM 4055 C CA . LEU B 1 36 ? 67.436 22.698 51.813 1.00 38.17 36 LEU B CA 1
ATOM 4056 C C . LEU B 1 36 ? 66.142 22.005 51.407 1.00 37.61 36 LEU B C 1
ATOM 4057 O O . LEU B 1 36 ? 65.045 22.532 51.613 1.00 35.93 36 LEU B O 1
ATOM 4062 N N . VAL B 1 37 ? 66.287 20.817 50.830 1.00 35.65 37 VAL B N 1
ATOM 4063 C CA . VAL B 1 37 ? 65.148 20.005 50.425 1.00 33.50 37 VAL B CA 1
ATOM 4064 C C . VAL B 1 37 ? 65.301 18.689 51.175 1.00 33.78 37 VAL B C 1
ATOM 4065 O O . VAL B 1 37 ? 66.208 17.907 50.888 1.00 32.73 37 VAL B O 1
ATOM 4069 N N . LEU B 1 38 ? 64.424 18.458 52.145 1.00 32.00 38 LEU B N 1
ATOM 4070 C CA . LEU B 1 38 ? 64.473 17.242 52.944 1.00 32.57 38 LEU B CA 1
ATOM 4071 C C . LEU B 1 38 ? 63.465 16.213 52.439 1.00 31.02 38 LEU B C 1
ATOM 4072 O O . LEU B 1 38 ? 62.258 16.449 52.468 1.00 31.11 38 LEU B O 1
ATOM 4077 N N . GLU B 1 39 ? 63.968 15.072 51.982 1.00 31.06 39 GLU B N 1
ATOM 4078 C CA . GLU B 1 39 ? 63.124 14.004 51.457 1.00 29.15 39 GLU B CA 1
ATOM 4079 C C . GLU B 1 39 ? 63.274 12.715 52.262 1.00 29.80 39 GLU B C 1
ATOM 4080 O O . GLU B 1 39 ? 64.390 12.271 52.531 1.00 29.65 39 GLU B O 1
ATOM 4086 N N . ALA B 1 40 ? 62.143 12.117 52.630 1.00 29.39 40 ALA B N 1
ATOM 4087 C CA . ALA B 1 40 ? 62.127 10.883 53.409 1.00 30.89 40 ALA B CA 1
ATOM 4088 C C . ALA B 1 40 ? 62.632 9.663 52.640 1.00 32.38 40 ALA B C 1
ATOM 4089 O O . ALA B 1 40 ? 63.290 8.796 53.217 1.00 32.63 40 ALA B O 1
ATOM 4091 N N . ARG B 1 41 ? 62.323 9.590 51.347 1.00 32.39 41 ARG B N 1
ATOM 4092 C CA . ARG B 1 41 ? 62.758 8.464 50.518 1.00 32.44 41 ARG B CA 1
ATOM 4093 C C . ARG B 1 41 ? 64.228 8.597 50.127 1.00 32.54 41 ARG B C 1
ATOM 4094 O O . ARG B 1 41 ? 64.866 9.614 50.399 1.00 33.07 41 ARG B O 1
ATOM 4102 N N . ASP B 1 42 ? 64.761 7.564 49.481 1.00 33.21 42 ASP B N 1
ATOM 4103 C CA . ASP B 1 42 ? 66.148 7.583 49.025 1.00 33.42 42 ASP B CA 1
ATOM 4104 C C . ASP B 1 42 ? 66.194 8.035 47.569 1.00 31.93 42 ASP B C 1
ATOM 4105 O O . ASP B 1 42 ? 67.180 7.808 46.867 1.00 32.85 42 ASP B O 1
ATOM 4110 N N . ARG B 1 43 ? 65.113 8.665 47.116 1.00 30.13 43 ARG B N 1
ATOM 4111 C CA . ARG B 1 43 ? 65.025 9.161 45.746 1.00 30.18 43 ARG B CA 1
ATOM 4112 C C . ARG B 1 43 ? 64.103 10.376 45.712 1.00 29.66 43 ARG B C 1
ATOM 4113 O O . ARG B 1 43 ? 63.338 10.604 46.649 1.00 28.08 43 ARG B O 1
ATOM 4121 N N . VAL B 1 44 ? 64.179 11.150 44.637 1.00 29.03 44 VAL B N 1
ATOM 4122 C CA . VAL B 1 44 ? 63.300 12.307 44.480 1.00 29.66 44 VAL B CA 1
ATOM 4123 C C . VAL B 1 44 ? 62.170 11.871 43.549 1.00 29.17 44 VAL B C 1
ATOM 4124 O O . VAL B 1 44 ? 62.160 10.732 43.078 1.00 28.56 44 VAL B O 1
ATOM 4128 N N . GLY B 1 45 ? 61.217 12.766 43.298 1.00 29.58 45 GLY B N 1
ATOM 4129 C CA . GLY B 1 45 ? 60.124 12.448 42.396 1.00 27.51 45 GLY B CA 1
ATOM 4130 C C . GLY B 1 45 ? 58.776 12.195 43.045 1.00 27.71 45 GLY B C 1
ATOM 4131 O O . GLY B 1 45 ? 57.737 12.514 42.465 1.00 27.30 45 GLY B O 1
ATOM 4132 N N . GLY B 1 46 ? 58.789 11.614 44.238 1.00 27.28 46 GLY B N 1
ATOM 4133 C CA . GLY B 1 46 ? 57.550 11.324 44.934 1.00 27.36 46 GLY B CA 1
ATOM 4134 C C . GLY B 1 46 ? 56.622 10.420 44.142 1.00 28.02 46 GLY B C 1
ATOM 4135 O O . GLY B 1 46 ? 56.967 9.277 43.827 1.00 26.55 46 GLY B O 1
ATOM 4136 N N . ARG B 1 47 ? 55.439 10.931 43.810 1.00 26.82 47 ARG B N 1
ATOM 4137 C CA . ARG B 1 47 ? 54.474 10.142 43.061 1.00 27.08 47 ARG B CA 1
ATOM 4138 C C . ARG B 1 47 ? 54.766 10.136 41.576 1.00 27.16 47 ARG B C 1
ATOM 4139 O O . ARG B 1 47 ? 53.942 9.714 40.762 1.00 25.69 47 ARG B O 1
ATOM 4147 N N . LEU B 1 48 ? 55.948 10.631 41.232 1.00 26.98 48 LEU B N 1
ATOM 4148 C CA . LEU B 1 48 ? 56.421 10.595 39.857 1.00 28.23 48 LEU B CA 1
ATOM 4149 C C . LEU B 1 48 ? 57.572 9.610 39.945 1.00 28.88 48 LEU B C 1
ATOM 4150 O O . LEU B 1 48 ? 58.621 9.931 40.504 1.00 28.51 48 LEU B O 1
ATOM 4155 N N . GLN B 1 49 ? 57.362 8.400 39.435 1.00 29.25 49 GLN B N 1
ATOM 4156 C CA . GLN B 1 49 ? 58.402 7.379 39.463 1.00 28.82 49 GLN B CA 1
ATOM 4157 C C . GLN B 1 49 ? 58.347 6.523 38.207 1.00 28.80 49 GLN B C 1
ATOM 4158 O O . GLN B 1 49 ? 57.313 5.939 37.881 1.00 26.38 49 GLN B O 1
ATOM 4164 N N . THR B 1 50 ? 59.466 6.467 37.496 1.00 28.79 50 THR B N 1
ATOM 4165 C CA . THR B 1 50 ? 59.556 5.672 36.280 1.00 31.21 50 THR B CA 1
ATOM 4166 C C . THR B 1 50 ? 60.303 4.393 36.646 1.00 31.95 50 THR B C 1
ATOM 4167 O O . THR B 1 50 ? 61.425 4.452 37.149 1.00 34.15 50 THR B O 1
ATOM 4171 N N . VAL B 1 51 ? 59.676 3.244 36.414 1.00 31.88 51 VAL B N 1
ATOM 4172 C CA . VAL B 1 51 ? 60.293 1.959 36.729 1.00 31.13 51 VAL B CA 1
ATOM 4173 C C . VAL B 1 51 ? 60.776 1.249 35.468 1.00 32.72 51 VAL B C 1
ATOM 4174 O O . VAL B 1 51 ? 60.286 1.512 34.371 1.00 32.16 51 VAL B O 1
ATOM 4178 N N . THR B 1 52 ? 61.735 0.344 35.637 1.00 32.59 52 THR B N 1
ATOM 4179 C CA . THR B 1 52 ? 62.302 -0.404 34.521 1.00 32.73 52 THR B CA 1
ATOM 4180 C C . THR B 1 52 ? 61.873 -1.872 34.563 1.00 31.51 52 THR B C 1
ATOM 4181 O O . THR B 1 52 ? 61.868 -2.493 35.624 1.00 30.85 52 THR B O 1
ATOM 4185 N N . GLY B 1 53 ? 61.507 -2.418 33.406 1.00 30.97 53 GLY B N 1
ATOM 4186 C CA . GLY B 1 53 ? 61.076 -3.804 33.347 1.00 30.49 53 GLY B CA 1
ATOM 4187 C C . GLY B 1 53 ? 61.783 -4.641 32.294 1.00 32.10 53 GLY B C 1
ATOM 4188 O O . GLY B 1 53 ? 62.975 -4.465 32.035 1.00 32.06 53 GLY B O 1
ATOM 4189 N N . TYR B 1 54 ? 61.034 -5.551 31.679 1.00 31.31 54 TYR B N 1
ATOM 4190 C CA . TYR B 1 54 ? 61.557 -6.449 30.654 1.00 31.36 54 TYR B CA 1
ATOM 4191 C C . TYR B 1 54 ? 62.362 -5.732 29.565 1.00 31.70 54 TYR B C 1
ATOM 4192 O O . TYR B 1 54 ? 61.922 -4.723 29.011 1.00 30.17 54 TYR B O 1
ATOM 4201 N N . GLN B 1 55 ? 63.543 -6.273 29.266 1.00 31.36 55 GLN B N 1
ATOM 4202 C CA . GLN B 1 55 ? 64.443 -5.715 28.261 1.00 31.45 55 GLN B CA 1
ATOM 4203 C C . GLN B 1 55 ? 64.730 -4.238 28.509 1.00 31.80 55 GLN B C 1
ATOM 4204 O O . GLN B 1 55 ? 65.055 -3.498 27.583 1.00 33.63 55 GLN B O 1
ATOM 4210 N N . GLY B 1 56 ? 64.602 -3.810 29.758 1.00 31.53 56 GLY B N 1
ATOM 4211 C CA . GLY B 1 56 ? 64.874 -2.425 30.089 1.00 31.82 56 GLY B CA 1
ATOM 4212 C C . GLY B 1 56 ? 63.771 -1.434 29.765 1.00 31.76 56 GLY B C 1
ATOM 4213 O O . GLY B 1 56 ? 63.979 -0.227 29.875 1.00 33.50 56 GLY B O 1
ATOM 4214 N N . ARG B 1 57 ? 62.602 -1.922 29.361 1.00 30.30 57 ARG B N 1
ATOM 4215 C CA . ARG B 1 57 ? 61.493 -1.028 29.046 1.00 29.25 57 ARG B CA 1
ATOM 4216 C C . ARG B 1 57 ? 61.186 -0.195 30.284 1.00 29.61 57 ARG B C 1
ATOM 4217 O O . ARG B 1 57 ? 61.274 -0.694 31.403 1.00 28.45 57 ARG B O 1
ATOM 4225 N N . LYS B 1 58 ? 60.825 1.068 30.078 1.00 29.61 58 LYS B N 1
ATOM 4226 C CA . LYS B 1 58 ? 60.518 1.969 31.185 1.00 31.73 58 LYS B CA 1
ATOM 4227 C C . LYS B 1 58 ? 59.041 2.355 31.228 1.00 30.62 58 LYS B C 1
ATOM 4228 O O . LYS B 1 58 ? 58.389 2.466 30.188 1.00 30.28 58 LYS B O 1
ATOM 4234 N N . TYR B 1 59 ? 58.517 2.556 32.435 1.00 29.16 59 TYR B N 1
ATOM 4235 C CA . TYR B 1 59 ? 57.121 2.946 32.598 1.00 27.95 59 TYR B CA 1
ATOM 4236 C C . TYR B 1 59 ? 56.915 3.877 33.782 1.00 28.02 59 TYR B C 1
ATOM 4237 O O . TYR B 1 59 ? 57.499 3.676 34.848 1.00 28.85 59 TYR B O 1
ATOM 4246 N N . ASP B 1 60 ? 56.075 4.889 33.595 1.00 27.71 60 ASP B N 1
ATOM 4247 C CA . ASP B 1 60 ? 55.757 5.808 34.678 1.00 29.05 60 ASP B CA 1
ATOM 4248 C C . ASP B 1 60 ? 54.688 5.113 35.503 1.00 28.96 60 ASP B C 1
ATOM 4249 O O . ASP B 1 60 ? 53.535 5.035 35.080 1.00 29.33 60 ASP B O 1
ATOM 4254 N N . ILE B 1 61 ? 55.071 4.610 36.673 1.00 26.70 61 ILE B N 1
ATOM 4255 C CA . ILE B 1 61 ? 54.141 3.886 37.532 1.00 26.93 61 ILE B CA 1
ATOM 4256 C C . ILE B 1 61 ? 53.271 4.832 38.360 1.00 27.25 61 ILE B C 1
ATOM 4257 O O . ILE B 1 61 ? 52.296 4.417 38.992 1.00 26.78 61 ILE B O 1
ATOM 4262 N N . GLY B 1 62 ? 53.647 6.106 38.359 1.00 25.87 62 GLY B N 1
ATOM 4263 C CA . GLY B 1 62 ? 52.879 7.123 39.054 1.00 24.31 62 GLY B CA 1
ATOM 4264 C C . GLY B 1 62 ? 52.204 7.911 37.943 1.00 25.77 62 GLY B C 1
ATOM 4265 O O . GLY B 1 62 ? 51.529 7.320 37.103 1.00 25.24 62 GLY B O 1
ATOM 4266 N N . ALA B 1 63 ? 52.394 9.227 37.913 1.00 25.39 63 ALA B N 1
ATOM 4267 C CA . ALA B 1 63 ? 51.799 10.048 36.861 1.00 26.42 63 ALA B CA 1
ATOM 4268 C C . ALA B 1 63 ? 52.345 9.626 35.506 1.00 26.55 63 ALA B C 1
ATOM 4269 O O . ALA B 1 63 ? 53.525 9.302 35.376 1.00 26.04 63 ALA B O 1
ATOM 4271 N N . SER B 1 64 ? 51.489 9.640 34.494 1.00 24.87 64 SER B N 1
ATOM 4272 C CA . SER B 1 64 ? 51.908 9.243 33.162 1.00 27.07 64 SER B CA 1
ATOM 4273 C C . SER B 1 64 ? 51.533 10.247 32.065 1.00 26.00 64 SER B C 1
ATOM 4274 O O . SER B 1 64 ? 52.214 10.335 31.042 1.00 26.18 64 SER B O 1
ATOM 4277 N N . TRP B 1 65 ? 50.465 11.010 32.283 1.00 24.49 65 TRP B N 1
ATOM 4278 C CA . TRP B 1 65 ? 49.994 11.975 31.284 1.00 24.40 65 TRP B CA 1
ATOM 4279 C C . TRP B 1 65 ? 50.091 13.444 31.663 1.00 24.76 65 TRP B C 1
ATOM 4280 O O . TRP B 1 65 ? 50.090 13.809 32.839 1.00 23.59 65 TRP B O 1
ATOM 4291 N N . HIS B 1 66 ? 50.163 14.279 30.633 1.00 26.55 66 HIS B N 1
ATOM 4292 C CA . HIS B 1 66 ? 50.142 15.720 30.802 1.00 26.37 66 HIS B CA 1
ATOM 4293 C C . HIS B 1 66 ? 48.671 15.995 30.475 1.00 26.69 66 HIS B C 1
ATOM 4294 O O . HIS B 1 66 ? 48.232 15.754 29.349 1.00 26.53 66 HIS B O 1
ATOM 4301 N N . HIS B 1 67 ? 47.902 16.452 31.455 1.00 26.34 67 HIS B N 1
ATOM 4302 C CA . HIS B 1 67 ? 46.492 16.742 31.222 1.00 27.07 67 HIS B CA 1
ATOM 4303 C C . HIS B 1 67 ? 46.288 18.208 30.837 1.00 26.99 67 HIS B C 1
ATOM 4304 O O . HIS B 1 67 ? 47.207 19.018 30.949 1.00 27.76 67 HIS B O 1
ATOM 4311 N N . ASP B 1 68 ? 45.084 18.527 30.365 1.00 26.41 68 ASP B N 1
ATOM 4312 C CA . ASP B 1 68 ? 44.706 19.893 29.995 1.00 26.26 68 ASP B CA 1
ATOM 4313 C C . ASP B 1 68 ? 45.812 20.613 29.227 1.00 24.30 68 ASP B C 1
ATOM 4314 O O . ASP B 1 68 ? 46.214 21.711 29.603 1.00 25.59 68 ASP B O 1
ATOM 4319 N N . THR B 1 69 ? 46.285 20.007 28.141 1.00 25.61 69 THR B N 1
ATOM 4320 C CA . THR B 1 69 ? 47.376 20.586 27.366 1.00 27.00 69 THR B CA 1
ATOM 4321 C C . THR B 1 69 ? 47.135 21.961 26.753 1.00 28.03 69 THR B C 1
ATOM 4322 O O . THR B 1 69 ? 48.068 22.581 26.249 1.00 27.91 69 THR B O 1
ATOM 4326 N N . LEU B 1 70 ? 45.897 22.446 26.786 1.00 28.71 70 LEU B N 1
ATOM 4327 C CA . LEU B 1 70 ? 45.619 23.770 26.237 1.00 30.52 70 LEU B CA 1
ATOM 4328 C C . LEU B 1 70 ? 46.081 24.845 27.216 1.00 30.89 70 LEU B C 1
ATOM 4329 O O . LEU B 1 70 ? 46.436 25.949 26.809 1.00 31.58 70 LEU B O 1
ATOM 4334 N N . THR B 1 71 ? 46.096 24.507 28.502 1.00 29.92 71 THR B N 1
ATOM 4335 C CA . THR B 1 71 ? 46.479 25.463 29.537 1.00 30.50 71 THR B CA 1
ATOM 4336 C C . THR B 1 71 ? 47.560 24.995 30.515 1.00 29.95 71 THR B C 1
ATOM 4337 O O . THR B 1 71 ? 48.084 25.793 31.292 1.00 31.00 71 THR B O 1
ATOM 4341 N N . ASN B 1 72 ? 47.887 23.709 30.480 1.00 27.57 72 ASN B N 1
ATOM 4342 C CA . ASN B 1 72 ? 48.901 23.133 31.372 1.00 26.26 72 ASN B CA 1
ATOM 4343 C C . ASN B 1 72 ? 50.266 23.818 31.182 1.00 25.05 72 ASN B C 1
ATOM 4344 O O . ASN B 1 72 ? 50.945 23.590 30.186 1.00 25.44 72 ASN B O 1
ATOM 4349 N N . PRO B 1 73 ? 50.681 24.656 32.151 1.00 24.37 73 PRO B N 1
ATOM 4350 C CA . PRO B 1 73 ? 51.956 25.385 32.112 1.00 26.43 73 PRO B CA 1
ATOM 4351 C C . PRO B 1 73 ? 53.194 24.489 32.067 1.00 28.53 73 PRO B C 1
ATOM 4352 O O . PRO B 1 73 ? 54.178 24.806 31.392 1.00 29.87 73 PRO B O 1
ATOM 4356 N N . LEU B 1 74 ? 53.148 23.372 32.783 1.00 27.57 74 LEU B N 1
ATOM 4357 C CA . LEU B 1 74 ? 54.272 22.445 32.782 1.00 27.04 74 LEU B CA 1
ATOM 4358 C C . LEU B 1 74 ? 54.398 21.818 31.391 1.00 26.67 74 LEU B C 1
ATOM 4359 O O . LEU B 1 74 ? 55.498 21.704 30.851 1.00 27.07 74 LEU B O 1
ATOM 4364 N N . PHE B 1 75 ? 53.270 21.417 30.809 1.00 26.30 75 PHE B N 1
ATOM 4365 C CA . PHE B 1 75 ? 53.286 20.831 29.475 1.00 27.60 75 PHE B CA 1
ATOM 4366 C C . PHE B 1 75 ? 53.798 21.843 28.454 1.00 28.89 75 PHE B C 1
ATOM 4367 O O . PHE B 1 75 ? 54.591 21.507 27.573 1.00 28.77 75 PHE B O 1
ATOM 4375 N N . LEU B 1 76 ? 53.323 23.079 28.564 1.00 31.14 76 LEU B N 1
ATOM 4376 C CA . LEU B 1 76 ? 53.731 24.127 27.637 1.00 32.64 76 LEU B CA 1
ATOM 4377 C C . LEU B 1 76 ? 55.234 24.373 27.714 1.00 33.95 76 LEU B C 1
ATOM 4378 O O . LEU B 1 76 ? 55.870 24.702 26.713 1.00 33.96 76 LEU B O 1
ATOM 4383 N N . GLU B 1 77 ? 55.800 24.200 28.904 1.00 33.96 77 GLU B N 1
ATOM 4384 C CA . GLU B 1 77 ? 57.233 24.383 29.097 1.00 34.55 77 GLU B CA 1
ATOM 4385 C C . GLU B 1 77 ? 57.976 23.246 28.393 1.00 34.71 77 GLU B C 1
ATOM 4386 O O . GLU B 1 77 ? 59.021 23.456 27.773 1.00 33.36 77 GLU B O 1
ATOM 4392 N N . GLU B 1 78 ? 57.421 22.041 28.493 1.00 33.86 78 GLU B N 1
ATOM 4393 C CA . GLU B 1 78 ? 57.996 20.858 27.862 1.00 33.69 78 GLU B CA 1
ATOM 4394 C C . GLU B 1 78 ? 57.909 20.983 26.344 1.00 33.76 78 GLU B C 1
ATOM 4395 O O . GLU B 1 78 ? 58.839 20.611 25.622 1.00 32.54 78 GLU B O 1
ATOM 4401 N N . ALA B 1 79 ? 56.781 21.503 25.867 1.00 33.51 79 ALA B N 1
ATOM 4402 C CA . ALA B 1 79 ? 56.557 21.686 24.438 1.00 34.00 79 ALA B CA 1
ATOM 4403 C C . ALA B 1 79 ? 57.565 22.673 23.850 1.00 34.40 79 ALA B C 1
ATOM 4404 O O . ALA B 1 79 ? 58.097 22.451 22.763 1.00 33.57 79 ALA B O 1
ATOM 4406 N N . GLN B 1 80 ? 57.819 23.762 24.570 1.00 36.08 80 GLN B N 1
ATOM 4407 C CA . GLN B 1 80 ? 58.775 24.769 24.118 1.00 38.60 80 GLN B CA 1
ATOM 4408 C C . GLN B 1 80 ? 60.151 24.142 23.945 1.00 38.93 80 GLN B C 1
ATOM 4409 O O . GLN B 1 80 ? 60.847 24.410 22.965 1.00 39.33 80 GLN B O 1
ATOM 4415 N N . LEU B 1 81 ? 60.538 23.304 24.901 1.00 38.20 81 LEU B N 1
ATOM 4416 C CA . LEU B 1 81 ? 61.829 22.636 24.842 1.00 37.49 81 LEU B CA 1
ATOM 4417 C C . LEU B 1 81 ? 61.935 21.763 23.598 1.00 37.66 81 LEU B C 1
ATOM 4418 O O . LEU B 1 81 ? 62.949 21.789 22.902 1.00 37.74 81 LEU B O 1
ATOM 4423 N N . SER B 1 82 ? 60.888 20.993 23.319 1.00 36.35 82 SER B N 1
ATOM 4424 C CA . SER B 1 82 ? 60.881 20.111 22.156 1.00 37.89 82 SER B CA 1
ATOM 4425 C C . SER B 1 82 ? 60.812 20.887 20.848 1.00 39.79 82 SER B C 1
ATOM 4426 O O . SER B 1 82 ? 61.222 20.389 19.795 1.00 40.66 82 SER B O 1
ATOM 4429 N N . LEU B 1 83 ? 60.283 22.103 20.912 1.00 40.64 83 LEU B N 1
ATOM 4430 C CA . LEU B 1 83 ? 60.192 22.941 19.728 1.00 44.60 83 LEU B CA 1
ATOM 4431 C C . LEU B 1 83 ? 61.582 23.512 19.452 1.00 45.88 83 LEU B C 1
ATOM 4432 O O . LEU B 1 83 ? 61.951 23.745 18.301 1.00 47.53 83 LEU B O 1
ATOM 4437 N N . ASN B 1 84 ? 62.354 23.715 20.517 1.00 47.22 84 ASN B N 1
ATOM 4438 C CA . ASN B 1 84 ? 63.703 24.260 20.398 1.00 49.14 84 ASN B CA 1
ATOM 4439 C C . ASN B 1 84 ? 64.791 23.235 20.084 1.00 49.76 84 ASN B C 1
ATOM 4440 O O . ASN B 1 84 ? 65.805 23.585 19.481 1.00 50.77 84 ASN B O 1
ATOM 4445 N N . ASP B 1 85 ? 64.603 21.981 20.487 1.00 49.67 85 ASP B N 1
ATOM 4446 C CA . ASP B 1 85 ? 65.621 20.964 20.222 1.00 49.51 85 ASP B CA 1
ATOM 4447 C C . ASP B 1 85 ? 65.144 19.764 19.409 1.00 49.06 85 ASP B C 1
ATOM 4448 O O . ASP B 1 85 ? 65.927 18.865 19.104 1.00 48.90 85 ASP B O 1
ATOM 4453 N N . GLY B 1 86 ? 63.864 19.748 19.060 1.00 48.49 86 GLY B N 1
ATOM 4454 C CA . GLY B 1 86 ? 63.334 18.649 18.272 1.00 46.81 86 GLY B CA 1
ATOM 4455 C C . GLY B 1 86 ? 63.276 17.303 18.973 1.00 46.19 86 GLY B C 1
ATOM 4456 O O . GLY B 1 86 ? 62.857 16.315 18.371 1.00 46.75 86 GLY B O 1
ATOM 4457 N N . ARG B 1 87 ? 63.688 17.246 20.236 1.00 45.37 87 ARG B N 1
ATOM 4458 C CA . ARG B 1 87 ? 63.653 15.987 20.972 1.00 45.24 87 ARG B CA 1
ATOM 4459 C C . ARG B 1 87 ? 62.216 15.636 21.353 1.00 43.74 87 ARG B C 1
ATOM 4460 O O . ARG B 1 87 ? 61.403 16.524 21.616 1.00 43.32 87 ARG B O 1
ATOM 4468 N N . THR B 1 88 ? 61.906 14.343 21.380 1.00 41.28 88 THR B N 1
ATOM 4469 C CA . THR B 1 88 ? 60.564 13.887 21.728 1.00 39.10 88 THR B CA 1
ATOM 4470 C C . THR B 1 88 ? 60.416 13.760 23.236 1.00 37.18 88 THR B C 1
ATOM 4471 O O . THR B 1 88 ? 61.151 13.007 23.876 1.00 35.64 88 THR B O 1
ATOM 4475 N N . ARG B 1 89 ? 59.462 14.492 23.802 1.00 34.50 89 ARG B N 1
ATOM 4476 C CA . ARG B 1 89 ? 59.236 14.450 25.241 1.00 34.32 89 ARG B CA 1
ATOM 4477 C C . ARG B 1 89 ? 57.852 13.921 25.613 1.00 33.71 89 ARG B C 1
ATOM 4478 O O . ARG B 1 89 ? 57.576 13.662 26.784 1.00 33.21 89 ARG B O 1
ATOM 4486 N N . PHE B 1 90 ? 56.994 13.750 24.615 1.00 32.20 90 PHE B N 1
ATOM 4487 C CA . PHE B 1 90 ? 55.641 13.261 24.845 1.00 32.93 90 PHE B CA 1
ATOM 4488 C C . PHE B 1 90 ? 54.985 12.854 23.532 1.00 32.67 90 PHE B C 1
ATOM 4489 O O . PHE B 1 90 ? 55.536 13.085 22.456 1.00 32.83 90 PHE B O 1
ATOM 4497 N N . VAL B 1 91 ? 53.813 12.235 23.627 1.00 30.71 91 VAL B N 1
ATOM 4498 C CA . VAL B 1 91 ? 53.066 11.821 22.449 1.00 30.26 91 VAL B CA 1
ATOM 4499 C C . VAL B 1 91 ? 51.573 11.950 22.737 1.00 30.43 91 VAL B C 1
ATOM 4500 O O . VAL B 1 91 ? 51.092 11.500 23.780 1.00 30.54 91 VAL B O 1
ATOM 4504 N N . PHE B 1 92 ? 50.844 12.597 21.832 1.00 29.79 92 PHE B N 1
ATOM 4505 C CA . PHE B 1 92 ? 49.405 12.747 22.012 1.00 29.60 92 PHE B CA 1
ATOM 4506 C C . PHE B 1 92 ? 48.773 11.401 21.699 1.00 28.81 92 PHE B C 1
ATOM 4507 O O . PHE B 1 92 ? 48.676 11.005 20.540 1.00 31.22 92 PHE B O 1
ATOM 4515 N N . ASP B 1 93 ? 48.349 10.695 22.742 1.00 29.06 93 ASP B N 1
ATOM 4516 C CA . ASP B 1 93 ? 47.783 9.365 22.571 1.00 28.77 93 ASP B CA 1
ATOM 4517 C C . ASP B 1 93 ? 46.276 9.219 22.749 1.00 30.28 93 ASP B C 1
ATOM 4518 O O . ASP B 1 93 ? 45.792 8.099 22.948 1.00 29.34 93 ASP B O 1
ATOM 4523 N N . ASP B 1 94 ? 45.523 10.316 22.700 1.00 28.91 94 ASP B N 1
ATOM 4524 C CA . ASP B 1 94 ? 44.075 10.175 22.827 1.00 30.27 94 ASP B CA 1
ATOM 4525 C C . ASP B 1 94 ? 43.650 9.367 21.610 1.00 29.96 94 ASP B C 1
ATOM 4526 O O . ASP B 1 94 ? 44.253 9.475 20.541 1.00 31.18 94 ASP B O 1
ATOM 4531 N N . ASP B 1 95 ? 42.623 8.545 21.767 1.00 28.60 95 ASP B N 1
ATOM 4532 C CA . ASP B 1 95 ? 42.183 7.696 20.671 1.00 29.29 95 ASP B CA 1
ATOM 4533 C C . ASP B 1 95 ? 40.715 7.353 20.849 1.00 28.68 95 ASP B C 1
ATOM 4534 O O . ASP B 1 95 ? 40.114 7.690 21.865 1.00 30.98 95 ASP B O 1
ATOM 4539 N N . ASN B 1 96 ? 40.141 6.682 19.857 1.00 29.29 96 ASN B N 1
ATOM 4540 C CA . ASN B 1 96 ? 38.752 6.258 19.944 1.00 29.49 96 ASN B CA 1
ATOM 4541 C C . ASN B 1 96 ? 38.787 5.004 20.814 1.00 29.45 96 ASN B C 1
ATOM 4542 O O . ASN B 1 96 ? 39.463 4.027 20.489 1.00 27.88 96 ASN B O 1
ATOM 4547 N N . PHE B 1 97 ? 38.073 5.041 21.928 1.00 28.25 97 PHE B N 1
ATOM 4548 C CA . PHE B 1 97 ? 38.059 3.911 22.846 1.00 29.05 97 PHE B CA 1
ATOM 4549 C C . PHE B 1 97 ? 37.422 2.653 22.289 1.00 29.00 97 PHE B C 1
ATOM 4550 O O . PHE B 1 97 ? 36.414 2.706 21.579 1.00 28.98 97 PHE B O 1
ATOM 4558 N N . ILE B 1 98 ? 38.031 1.520 22.614 1.00 26.00 98 ILE B N 1
ATOM 4559 C CA . ILE B 1 98 ? 37.506 0.224 22.228 1.00 26.22 98 ILE B CA 1
ATOM 4560 C C . ILE B 1 98 ? 36.916 -0.290 23.534 1.00 25.35 98 ILE B C 1
ATOM 4561 O O . ILE B 1 98 ? 37.602 -0.324 24.555 1.00 29.08 98 ILE B O 1
ATOM 4566 N N . TYR B 1 99 ? 35.637 -0.641 23.517 1.00 24.90 99 TYR B N 1
ATOM 4567 C CA . TYR B 1 99 ? 34.968 -1.138 24.714 1.00 23.42 99 TYR B CA 1
ATOM 4568 C C . TYR B 1 99 ? 34.647 -2.610 24.525 1.00 23.15 99 TYR B C 1
ATOM 4569 O O . TYR B 1 99 ? 34.037 -2.998 23.531 1.00 22.89 99 TYR B O 1
ATOM 4578 N N . ILE B 1 100 ? 35.052 -3.424 25.493 1.00 22.56 100 ILE B N 1
ATOM 4579 C CA . ILE B 1 100 ? 34.840 -4.858 25.413 1.00 23.71 100 ILE B CA 1
ATOM 4580 C C . ILE B 1 100 ? 34.022 -5.459 26.551 1.00 23.80 100 ILE B C 1
ATOM 4581 O O . ILE B 1 100 ? 34.301 -5.228 27.729 1.00 24.48 100 ILE B O 1
ATOM 4586 N N . ASP B 1 101 ? 33.000 -6.224 26.178 1.00 23.33 101 ASP B N 1
ATOM 4587 C CA . ASP B 1 101 ? 32.160 -6.924 27.144 1.00 24.65 101 ASP B CA 1
ATOM 4588 C C . ASP B 1 101 ? 32.545 -8.393 26.989 1.00 24.24 101 ASP B C 1
ATOM 4589 O O . ASP B 1 101 ? 32.741 -8.864 25.873 1.00 25.63 101 ASP B O 1
ATOM 4594 N N . GLU B 1 102 ? 32.663 -9.112 28.098 1.00 25.58 102 GLU B N 1
ATOM 4595 C CA . GLU B 1 102 ? 33.070 -10.514 28.047 1.00 25.33 102 GLU B CA 1
ATOM 4596 C C . GLU B 1 102 ? 32.247 -11.407 27.122 1.00 27.87 102 GLU B C 1
ATOM 4597 O O . GLU B 1 102 ? 32.797 -12.278 26.448 1.00 26.72 102 GLU B O 1
ATOM 4603 N N . GLU B 1 103 ? 30.937 -11.195 27.084 1.00 28.13 103 GLU B N 1
ATOM 4604 C CA . GLU B 1 103 ? 30.074 -12.024 26.249 1.00 31.75 103 GLU B CA 1
ATOM 4605 C C . GLU B 1 103 ? 29.890 -11.496 24.831 1.00 32.34 103 GLU B C 1
ATOM 4606 O O . GLU B 1 103 ? 30.052 -12.234 23.859 1.00 33.53 103 GLU B O 1
ATOM 4612 N N . ARG B 1 104 ? 29.573 -10.212 24.713 1.00 30.80 104 ARG B N 1
ATOM 4613 C CA . ARG B 1 104 ? 29.324 -9.607 23.411 1.00 31.27 104 ARG B CA 1
ATOM 4614 C C . ARG B 1 104 ? 30.547 -9.137 22.630 1.00 29.91 104 ARG B C 1
ATOM 4615 O O . ARG B 1 104 ? 30.458 -8.889 21.426 1.00 31.32 104 ARG B O 1
ATOM 4623 N N . GLY B 1 105 ? 31.690 -9.026 23.294 1.00 28.02 105 GLY B N 1
ATOM 4624 C CA . GLY B 1 105 ? 32.873 -8.548 22.602 1.00 26.46 105 GLY B CA 1
ATOM 4625 C C . GLY B 1 105 ? 32.821 -7.032 22.517 1.00 26.66 105 GLY B C 1
ATOM 4626 O O . GLY B 1 105 ? 32.342 -6.378 23.444 1.00 25.12 105 GLY B O 1
ATOM 4627 N N . ARG B 1 106 ? 33.294 -6.465 21.409 1.00 27.35 106 ARG B N 1
ATOM 4628 C CA . ARG B 1 106 ? 33.300 -5.015 21.241 1.00 25.52 106 ARG B CA 1
ATOM 4629 C C . ARG B 1 106 ? 31.904 -4.408 21.154 1.00 25.80 106 ARG B C 1
ATOM 4630 O O . ARG B 1 106 ? 31.026 -4.933 20.461 1.00 26.37 106 ARG B O 1
ATOM 4638 N N . VAL B 1 107 ? 31.709 -3.299 21.864 1.00 24.22 107 VAL B N 1
ATOM 4639 C CA . VAL B 1 107 ? 30.426 -2.600 21.878 1.00 25.17 107 VAL B CA 1
ATOM 4640 C C . VAL B 1 107 ? 30.601 -1.112 21.578 1.00 26.29 107 VAL B C 1
ATOM 4641 O O . VAL B 1 107 ? 29.654 -0.336 21.690 1.00 26.14 107 VAL B O 1
ATOM 4645 N N . ASP B 1 108 ? 31.814 -0.723 21.197 1.00 25.55 108 ASP B N 1
ATOM 4646 C CA . ASP B 1 108 ? 32.119 0.667 20.883 1.00 26.92 108 ASP B CA 1
ATOM 4647 C C . ASP B 1 108 ? 31.685 1.043 19.466 1.00 27.12 108 ASP B C 1
ATOM 4648 O O . ASP B 1 108 ? 31.670 0.198 18.572 1.00 27.85 108 ASP B O 1
ATOM 4653 N N . HIS B 1 109 ? 31.331 2.312 19.271 1.00 28.38 109 HIS B N 1
ATOM 4654 C CA . HIS B 1 109 ? 30.937 2.806 17.950 1.00 30.63 109 HIS B CA 1
ATOM 4655 C C . HIS B 1 109 ? 29.972 1.816 17.290 1.00 29.38 109 HIS B C 1
ATOM 4656 O O . HIS B 1 109 ? 30.112 1.490 16.115 1.00 29.18 109 HIS B O 1
ATOM 4663 N N . ASP B 1 110 ? 28.997 1.339 18.053 1.00 27.44 110 ASP B N 1
ATOM 4664 C CA . ASP B 1 110 ? 28.036 0.367 17.550 1.00 29.22 110 ASP B CA 1
ATOM 4665 C C . ASP B 1 110 ? 26.825 1.044 16.905 1.00 30.15 110 ASP B C 1
ATOM 4666 O O . ASP B 1 110 ? 26.176 1.892 17.520 1.00 29.42 110 ASP B O 1
ATOM 4671 N N . LYS B 1 111 ? 26.532 0.656 15.663 1.00 30.08 111 LYS B N 1
ATOM 4672 C CA . LYS B 1 111 ? 25.421 1.226 14.898 1.00 31.67 111 LYS B CA 1
ATOM 4673 C C . LYS B 1 111 ? 24.052 1.070 15.553 1.00 31.81 111 LYS B C 1
ATOM 4674 O O . LYS B 1 111 ? 23.116 1.794 15.214 1.00 31.01 111 LYS B O 1
ATOM 4680 N N . GLU B 1 112 ? 23.936 0.125 16.479 1.00 31.25 112 GLU B N 1
ATOM 4681 C CA . GLU B 1 112 ? 22.678 -0.121 17.176 1.00 33.07 112 GLU B CA 1
ATOM 4682 C C . GLU B 1 112 ? 22.701 0.334 18.630 1.00 31.13 112 GLU B C 1
ATOM 4683 O O . GLU B 1 112 ? 21.737 0.922 19.113 1.00 28.02 112 GLU B O 1
ATOM 4689 N N . LEU B 1 113 ? 23.801 0.045 19.322 1.00 28.44 113 LEU B N 1
ATOM 4690 C CA . LEU B 1 113 ? 23.952 0.402 20.729 1.00 27.25 113 LEU B CA 1
ATOM 4691 C C . LEU B 1 113 ? 24.159 1.894 20.928 1.00 27.04 113 LEU B C 1
ATOM 4692 O O . LEU B 1 113 ? 23.596 2.484 21.852 1.00 26.53 113 LEU B O 1
ATOM 4697 N N . LEU B 1 114 ? 24.980 2.493 20.066 1.00 24.64 114 LEU B N 1
ATOM 4698 C CA . LEU B 1 114 ? 25.267 3.920 20.135 1.00 25.87 114 LEU B CA 1
ATOM 4699 C C . LEU B 1 114 ? 25.519 4.349 21.574 1.00 25.84 114 LEU B C 1
ATOM 4700 O O . LEU B 1 114 ? 25.033 5.386 22.017 1.00 22.78 114 LEU B O 1
ATOM 4705 N N . LEU B 1 115 ? 26.297 3.551 22.297 1.00 23.54 115 LEU B N 1
ATOM 4706 C CA . LEU B 1 115 ? 26.578 3.835 23.697 1.00 23.19 115 LEU B CA 1
ATOM 4707 C C . LEU B 1 115 ? 27.259 5.173 23.958 1.00 23.57 115 LEU B C 1
ATOM 4708 O O . LEU B 1 115 ? 26.922 5.856 24.923 1.00 23.16 115 LEU B O 1
ATOM 4713 N N . GLU B 1 116 ? 28.212 5.550 23.108 1.00 23.39 116 GLU B N 1
ATOM 4714 C CA . GLU B 1 116 ? 28.920 6.813 23.286 1.00 23.95 116 GLU B CA 1
ATOM 4715 C C . GLU B 1 116 ? 27.972 8.012 23.233 1.00 24.38 116 GLU B C 1
ATOM 4716 O O . GLU B 1 116 ? 28.177 9.013 23.925 1.00 25.03 116 GLU B O 1
ATOM 4722 N N . ILE B 1 117 ? 26.937 7.911 22.408 1.00 23.07 117 ILE B N 1
ATOM 4723 C CA . ILE B 1 117 ? 25.984 8.998 22.286 1.00 24.38 117 ILE B CA 1
ATOM 4724 C C . ILE B 1 117 ? 25.152 9.131 23.558 1.00 23.99 117 ILE B C 1
ATOM 4725 O O . ILE B 1 117 ? 24.951 10.238 24.051 1.00 25.35 117 ILE B O 1
ATOM 4730 N N . VAL B 1 118 ? 24.678 8.017 24.107 1.00 24.73 118 VAL B N 1
ATOM 4731 C CA . VAL B 1 118 ? 23.892 8.106 25.330 1.00 27.17 118 VAL B CA 1
ATOM 4732 C C . VAL B 1 118 ? 24.768 8.455 26.538 1.00 25.91 118 VAL B C 1
ATOM 4733 O O . VAL B 1 118 ? 24.279 9.016 27.517 1.00 26.31 118 VAL B O 1
ATOM 4737 N N . ASP B 1 119 ? 26.058 8.127 26.472 1.00 25.01 119 ASP B N 1
ATOM 4738 C CA . ASP B 1 119 ? 26.982 8.464 27.559 1.00 23.95 119 ASP B CA 1
ATOM 4739 C C . ASP B 1 119 ? 27.093 9.991 27.562 1.00 24.04 119 ASP B C 1
ATOM 4740 O O . ASP B 1 119 ? 27.179 10.623 28.615 1.00 23.23 119 ASP B O 1
ATOM 4745 N N . ASN B 1 120 ? 27.082 10.582 26.373 1.00 23.00 120 ASN B N 1
ATOM 4746 C CA . ASN B 1 120 ? 27.156 12.036 26.265 1.00 24.25 120 ASN B CA 1
ATOM 4747 C C . ASN B 1 120 ? 25.918 12.647 26.913 1.00 21.38 120 ASN B C 1
ATOM 4748 O O . ASN B 1 120 ? 26.008 13.675 27.580 1.00 23.63 120 ASN B O 1
ATOM 4753 N N . GLU B 1 121 ? 24.761 12.016 26.725 1.00 20.48 121 GLU B N 1
ATOM 4754 C CA . GLU B 1 121 ? 23.537 12.530 27.333 1.00 21.76 121 GLU B CA 1
ATOM 4755 C C . GLU B 1 121 ? 23.633 12.418 28.852 1.00 22.30 121 GLU B C 1
ATOM 4756 O O . GLU B 1 121 ? 23.213 13.320 29.579 1.00 23.11 121 GLU B O 1
ATOM 4770 N N . SER B 1 123 ? 26.268 12.592 30.699 1.00 24.14 123 SER B N 1
ATOM 4771 C CA . SER B 1 123 ? 27.120 13.663 31.215 1.00 24.87 123 SER B CA 1
ATOM 4772 C C . SER B 1 123 ? 26.344 14.974 31.292 1.00 24.97 123 SER B C 1
ATOM 4773 O O . SER B 1 123 ? 26.529 15.759 32.219 1.00 22.26 123 SER B O 1
ATOM 4776 N N . LYS B 1 124 ? 25.480 15.207 30.308 1.00 25.59 124 LYS B N 1
ATOM 4777 C CA . LYS B 1 124 ? 24.665 16.416 30.288 1.00 26.06 124 LYS B CA 1
ATOM 4778 C C . LYS B 1 124 ? 23.665 16.352 31.426 1.00 24.28 124 LYS B C 1
ATOM 4779 O O . LYS B 1 124 ? 23.402 17.350 32.093 1.00 26.41 124 LYS B O 1
ATOM 4785 N N . PHE B 1 125 ? 23.113 15.165 31.638 1.00 25.49 125 PHE B N 1
ATOM 4786 C CA . PHE B 1 125 ? 22.157 14.933 32.714 1.00 25.29 125 PHE B CA 1
ATOM 4787 C C . PHE B 1 125 ? 22.814 15.280 34.054 1.00 25.23 125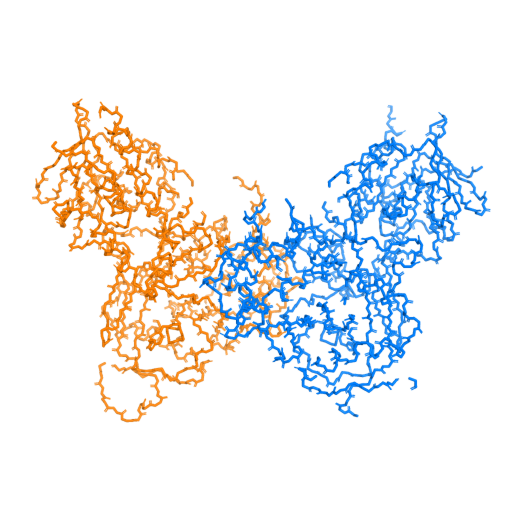 PHE B C 1
ATOM 4788 O O . PHE B 1 125 ? 22.211 15.935 34.904 1.00 25.48 125 PHE B O 1
ATOM 4796 N N . ALA B 1 126 ? 24.054 14.835 34.234 1.00 24.68 126 ALA B N 1
ATOM 4797 C CA . ALA B 1 126 ? 24.794 15.101 35.464 1.00 26.37 126 ALA B CA 1
ATOM 4798 C C . ALA B 1 126 ? 25.023 16.597 35.653 1.00 27.32 126 ALA B C 1
ATOM 4799 O O . ALA B 1 126 ? 24.905 17.116 36.765 1.00 26.91 126 ALA B O 1
ATOM 4801 N N . GLU B 1 127 ? 25.356 17.286 34.565 1.00 28.05 127 GLU B N 1
ATOM 4802 C CA . GLU B 1 127 ? 25.601 18.724 34.615 1.00 29.87 127 GLU B CA 1
ATOM 4803 C C . GLU B 1 127 ? 24.345 19.460 35.077 1.00 29.40 127 GLU B C 1
ATOM 4804 O O . GLU B 1 127 ? 24.406 20.327 35.947 1.00 30.68 127 GLU B O 1
ATOM 4810 N N . LEU B 1 128 ? 23.204 19.109 34.496 1.00 30.39 128 LEU B N 1
ATOM 4811 C CA . LEU B 1 128 ? 21.943 19.746 34.861 1.00 31.77 128 LEU B CA 1
ATOM 4812 C C . LEU B 1 128 ? 21.502 19.380 36.274 1.00 32.83 128 LEU B C 1
ATOM 4813 O O . LEU B 1 128 ? 20.930 20.205 36.986 1.00 31.71 128 LEU B O 1
ATOM 4818 N N . GLU B 1 129 ? 21.768 18.144 36.684 1.00 33.02 129 GLU B N 1
ATOM 4819 C CA . GLU B 1 129 ? 21.382 17.703 38.019 1.00 34.63 129 GLU B CA 1
ATOM 4820 C C . GLU B 1 129 ? 22.023 18.526 39.133 1.00 35.31 129 GLU B C 1
ATOM 4821 O O . GLU B 1 129 ? 21.403 18.745 40.174 1.00 35.91 129 GLU B O 1
ATOM 4827 N N . PHE B 1 130 ? 23.254 18.983 38.921 1.00 34.82 130 PHE B N 1
ATOM 4828 C CA . PHE B 1 130 ? 23.951 19.759 39.944 1.00 37.79 130 PHE B CA 1
ATOM 4829 C C . PHE B 1 130 ? 24.116 21.238 39.626 1.00 40.12 130 PHE B C 1
ATOM 4830 O O . PHE B 1 130 ? 24.889 21.938 40.284 1.00 39.80 130 PHE B O 1
ATOM 4838 N N . HIS B 1 131 ? 23.389 21.716 38.624 1.00 43.04 131 HIS B N 1
ATOM 4839 C CA . HIS B 1 131 ? 23.465 23.119 38.244 1.00 46.43 131 HIS B CA 1
ATOM 4840 C C . HIS B 1 131 ? 23.056 23.997 39.422 1.00 48.86 131 HIS B C 1
ATOM 4841 O O . HIS B 1 131 ? 21.937 23.897 39.925 1.00 48.55 131 HIS B O 1
ATOM 4848 N N . GLN B 1 132 ? 23.976 24.852 39.860 1.00 51.76 132 GLN B N 1
ATOM 4849 C CA . GLN B 1 132 ? 23.729 25.758 40.976 1.00 54.91 132 GLN B CA 1
ATOM 4850 C C . GLN B 1 132 ? 23.490 25.028 42.295 1.00 56.21 132 GLN B C 1
ATOM 4851 O O . GLN B 1 132 ? 22.850 25.564 43.202 1.00 56.43 132 GLN B O 1
ATOM 4857 N N . HIS B 1 133 ? 23.997 23.804 42.403 1.00 56.81 133 HIS B N 1
ATOM 4858 C CA . HIS B 1 133 ? 23.838 23.037 43.631 1.00 58.22 133 HIS B CA 1
ATOM 4859 C C . HIS B 1 133 ? 24.901 23.476 44.631 1.00 58.61 133 HIS B C 1
ATOM 4860 O O . HIS B 1 133 ? 26.084 23.560 44.296 1.00 58.57 133 HIS B O 1
ATOM 4867 N N . LEU B 1 134 ? 24.473 23.767 45.854 1.00 59.00 134 LEU B N 1
ATOM 4868 C CA . LEU B 1 134 ? 25.389 24.195 46.904 1.00 58.94 134 LEU B CA 1
ATOM 4869 C C . LEU B 1 134 ? 25.447 23.153 48.017 1.00 58.60 134 LEU B C 1
ATOM 4870 O O . LEU B 1 134 ? 24.436 22.538 48.354 1.00 58.35 134 LEU B O 1
ATOM 4875 N N . CYS B 1 139 ? 24.615 11.729 47.287 1.00 40.31 139 CYS B N 1
ATOM 4876 C CA . CYS B 1 139 ? 24.389 10.949 46.077 1.00 38.33 139 CYS B CA 1
ATOM 4877 C C . CYS B 1 139 ? 25.702 10.399 45.517 1.00 35.07 139 CYS B C 1
ATOM 4878 O O . CYS B 1 139 ? 26.679 11.133 45.356 1.00 35.03 139 CYS B O 1
ATOM 4881 N N . SER B 1 140 ? 25.728 9.102 45.235 1.00 32.31 140 SER B N 1
ATOM 4882 C CA . SER B 1 140 ? 26.921 8.474 44.675 1.00 29.00 140 SER B CA 1
ATOM 4883 C C . SER B 1 140 ? 26.780 8.461 43.157 1.00 26.64 140 SER B C 1
ATOM 4884 O O . SER B 1 140 ? 25.691 8.684 42.632 1.00 24.93 140 SER B O 1
ATOM 4887 N N . PHE B 1 141 ? 27.885 8.200 42.464 1.00 26.30 141 PHE B N 1
ATOM 4888 C CA . PHE B 1 141 ? 27.893 8.136 41.006 1.00 24.01 141 PHE B CA 1
ATOM 4889 C C . PHE B 1 141 ? 26.907 7.058 40.565 1.00 24.99 141 PHE B C 1
ATOM 4890 O O . PHE B 1 141 ? 26.154 7.244 39.605 1.00 23.15 141 PHE B O 1
ATOM 4898 N N . PHE B 1 142 ? 26.893 5.942 41.293 1.00 24.40 142 PHE B N 1
ATOM 4899 C CA . PHE B 1 142 ? 25.984 4.837 41.000 1.00 24.80 142 PHE B CA 1
ATOM 4900 C C . PHE B 1 142 ? 24.527 5.294 41.010 1.00 25.47 142 PHE B C 1
ATOM 4901 O O . PHE B 1 142 ? 23.774 5.039 40.068 1.00 25.95 142 PHE B O 1
ATOM 4909 N N . GLN B 1 143 ? 24.134 5.960 42.089 1.00 26.64 143 GLN B N 1
ATOM 4910 C CA . GLN B 1 143 ? 22.771 6.448 42.238 1.00 27.52 143 GLN B CA 1
ATOM 4911 C C . GLN B 1 143 ? 22.390 7.428 41.127 1.00 26.05 143 GLN B C 1
ATOM 4912 O O . GLN B 1 143 ? 21.255 7.422 40.650 1.00 26.49 143 GLN B O 1
ATOM 4918 N N . LEU B 1 144 ? 23.340 8.262 40.716 1.00 25.58 144 LEU B N 1
ATOM 4919 C CA . LEU B 1 144 ? 23.086 9.230 39.652 1.00 24.80 144 LEU B CA 1
ATOM 4920 C C . LEU B 1 144 ? 22.760 8.507 38.344 1.00 24.31 144 LEU B C 1
ATOM 4921 O O . LEU B 1 144 ? 21.877 8.928 37.596 1.00 25.07 144 LEU B O 1
ATOM 4926 N N . VAL B 1 145 ? 23.476 7.418 38.067 1.00 23.86 145 VAL B N 1
ATOM 4927 C CA . VAL B 1 145 ? 23.234 6.640 36.855 1.00 23.35 145 VAL B CA 1
ATOM 4928 C C . VAL B 1 145 ? 21.865 5.979 36.934 1.00 22.57 145 VAL B C 1
ATOM 4929 O O . VAL B 1 145 ? 21.122 5.960 35.958 1.00 21.78 145 VAL B O 1
ATOM 4941 N N . LYS B 1 147 ? 19.331 7.045 38.533 1.00 26.37 147 LYS B N 1
ATOM 4942 C CA . LYS B 1 147 ? 18.341 8.113 38.377 1.00 27.36 147 LYS B CA 1
ATOM 4943 C C . LYS B 1 147 ? 18.124 8.388 36.892 1.00 26.39 147 LYS B C 1
ATOM 4944 O O . LYS B 1 147 ? 16.998 8.569 36.434 1.00 25.12 147 LYS B O 1
ATOM 4950 N N . TYR B 1 148 ? 19.224 8.427 36.148 1.00 26.69 148 TYR B N 1
ATOM 4951 C CA . TYR B 1 148 ? 19.174 8.676 34.714 1.00 24.57 148 TYR B CA 1
ATOM 4952 C C . TYR B 1 148 ? 18.365 7.604 33.985 1.00 22.97 148 TYR B C 1
ATOM 4953 O O . TYR B 1 148 ? 17.511 7.913 33.152 1.00 22.64 148 TYR B O 1
ATOM 4962 N N . LEU B 1 149 ? 18.642 6.342 34.300 1.00 23.83 149 LEU B N 1
ATOM 4963 C CA . LEU B 1 149 ? 17.956 5.222 33.669 1.00 24.98 149 LEU B CA 1
ATOM 4964 C C . LEU B 1 149 ? 16.449 5.229 33.911 1.00 26.58 149 LEU B C 1
ATOM 4965 O O . LEU B 1 149 ? 15.666 4.951 33.003 1.00 27.23 149 LEU B O 1
ATOM 4970 N N . LEU B 1 150 ? 16.035 5.538 35.133 1.00 27.99 150 LEU B N 1
ATOM 4971 C CA . LEU B 1 150 ? 14.608 5.572 35.434 1.00 29.60 150 LEU B CA 1
ATOM 4972 C C . LEU B 1 150 ? 13.916 6.701 34.677 1.00 28.89 150 LEU B C 1
ATOM 4973 O O . LEU B 1 150 ? 12.837 6.520 34.106 1.00 28.48 150 LEU B O 1
ATOM 4978 N N . GLN B 1 151 ? 14.560 7.861 34.660 1.00 28.02 151 GLN B N 1
ATOM 4979 C CA . GLN B 1 151 ? 14.017 9.037 33.995 1.00 28.66 151 GLN B CA 1
ATOM 4980 C C . GLN B 1 151 ? 13.978 8.934 32.475 1.00 28.48 151 GLN B C 1
ATOM 4981 O O . GLN B 1 151 ? 13.039 9.425 31.841 1.00 29.58 151 GLN B O 1
ATOM 4987 N N . ARG B 1 152 ? 14.980 8.276 31.895 1.00 24.87 152 ARG B N 1
ATOM 4988 C CA . ARG B 1 152 ? 15.082 8.172 30.444 1.00 24.00 152 ARG B CA 1
ATOM 4989 C C . ARG B 1 152 ? 14.833 6.810 29.799 1.00 23.80 152 ARG B C 1
ATOM 4990 O O . ARG B 1 152 ? 15.081 6.652 28.604 1.00 23.53 152 ARG B O 1
ATOM 4998 N N . ARG B 1 153 ? 14.333 5.837 30.558 1.00 23.57 153 ARG B N 1
ATOM 4999 C CA . ARG B 1 153 ? 14.084 4.501 30.007 1.00 24.57 153 ARG B CA 1
ATOM 5000 C C . ARG B 1 153 ? 13.148 4.477 28.798 1.00 25.08 153 ARG B C 1
ATOM 5001 O O . ARG B 1 153 ? 13.305 3.640 27.902 1.00 24.85 153 ARG B O 1
ATOM 5009 N N . GLN B 1 154 ? 12.181 5.388 28.752 1.00 24.98 154 GLN B N 1
ATOM 5010 C CA . GLN B 1 154 ? 11.265 5.415 27.617 1.00 25.01 154 GLN B CA 1
ATOM 5011 C C . GLN B 1 154 ? 12.050 5.683 26.336 1.00 23.86 154 GLN B C 1
ATOM 5012 O O . GLN B 1 154 ? 11.599 5.354 25.238 1.00 25.75 154 GLN B O 1
ATOM 5018 N N . PHE B 1 155 ? 13.235 6.265 26.492 1.00 23.49 155 PHE B N 1
ATOM 5019 C CA . PHE B 1 155 ? 14.076 6.627 25.351 1.00 24.05 155 PHE B CA 1
ATOM 5020 C C . PHE B 1 155 ? 15.368 5.820 25.242 1.00 24.72 155 PHE B C 1
ATOM 5021 O O . PHE B 1 155 ? 16.346 6.275 24.636 1.00 24.79 155 PHE B O 1
ATOM 5029 N N . LEU B 1 156 ? 15.370 4.625 25.823 1.00 24.47 156 LEU B N 1
ATOM 5030 C CA . LEU B 1 156 ? 16.543 3.758 25.786 1.00 24.24 156 LEU B CA 1
ATOM 5031 C C . LEU B 1 156 ? 16.123 2.348 25.416 1.00 24.92 156 LEU B C 1
ATOM 5032 O O . LEU B 1 156 ? 15.078 1.871 25.859 1.00 25.66 156 LEU B O 1
ATOM 5037 N N . THR B 1 157 ? 16.928 1.686 24.591 1.00 23.93 157 THR B N 1
ATOM 5038 C CA . THR B 1 157 ? 16.624 0.316 24.203 1.00 24.17 157 THR B CA 1
ATOM 5039 C C . THR B 1 157 ? 17.064 -0.582 25.350 1.00 24.99 157 THR B C 1
ATOM 5040 O O . THR B 1 157 ? 17.738 -0.132 26.285 1.00 24.20 157 THR B O 1
ATOM 5044 N N . ASN B 1 158 ? 16.692 -1.852 25.276 1.00 23.83 158 ASN B N 1
ATOM 5045 C CA . ASN B 1 158 ? 17.070 -2.791 26.319 1.00 25.75 158 ASN B CA 1
ATOM 5046 C C . ASN B 1 158 ? 18.582 -2.883 26.466 1.00 24.29 158 ASN B C 1
ATOM 5047 O O . ASN B 1 158 ? 19.100 -2.797 27.572 1.00 23.86 158 ASN B O 1
ATOM 5052 N N . ASP B 1 159 ? 19.291 -3.039 25.353 1.00 25.51 159 ASP B N 1
ATOM 5053 C CA . ASP B 1 159 ? 20.744 -3.150 25.418 1.00 25.96 159 ASP B CA 1
ATOM 5054 C C . ASP B 1 159 ? 21.438 -1.879 25.906 1.00 24.92 159 ASP B C 1
ATOM 5055 O O . ASP B 1 159 ? 22.514 -1.945 26.498 1.00 23.42 159 ASP B O 1
ATOM 5060 N N . GLN B 1 160 ? 20.834 -0.720 25.668 1.00 23.32 160 GLN B N 1
ATOM 5061 C CA . GLN B 1 160 ? 21.441 0.516 26.145 1.00 23.77 160 GLN B CA 1
ATOM 5062 C C . GLN B 1 160 ? 21.334 0.567 27.669 1.00 21.67 160 GLN B C 1
ATOM 5063 O O . GLN B 1 160 ? 22.268 0.981 28.359 1.00 21.01 160 GLN B O 1
ATOM 5069 N N . ILE B 1 161 ? 20.196 0.146 28.204 1.00 22.00 161 ILE B N 1
ATOM 5070 C CA . ILE B 1 161 ? 20.031 0.152 29.648 1.00 21.93 161 ILE B CA 1
ATOM 5071 C C . ILE B 1 161 ? 21.016 -0.846 30.258 1.00 22.76 161 ILE B C 1
ATOM 5072 O O . ILE B 1 161 ? 21.545 -0.626 31.342 1.00 22.58 161 ILE B O 1
ATOM 5077 N N . ARG B 1 162 ? 21.272 -1.938 29.548 1.00 23.06 162 ARG B N 1
ATOM 5078 C CA . ARG B 1 162 ? 22.186 -2.955 30.058 1.00 23.40 162 ARG B CA 1
ATOM 5079 C C . ARG B 1 162 ? 23.661 -2.561 30.036 1.00 23.21 162 ARG B C 1
ATOM 5080 O O . ARG B 1 162 ? 24.366 -2.697 31.037 1.00 24.39 162 ARG B O 1
ATOM 5088 N N . TYR B 1 163 ? 24.123 -2.062 28.898 1.00 22.46 163 TYR B N 1
ATOM 5089 C CA . TYR B 1 163 ? 25.533 -1.728 28.754 1.00 22.36 163 TYR B CA 1
ATOM 5090 C C . TYR B 1 163 ? 25.994 -0.317 29.110 1.00 21.37 163 TYR B C 1
ATOM 5091 O O . TYR B 1 163 ? 27.110 -0.144 29.598 1.00 20.31 163 TYR B O 1
ATOM 5100 N N . LEU B 1 164 ? 25.155 0.689 28.875 1.00 21.23 164 LEU B N 1
ATOM 5101 C CA . LEU B 1 164 ? 25.540 2.064 29.187 1.00 21.73 164 LEU B CA 1
ATOM 5102 C C . LEU B 1 164 ? 26.087 2.267 30.600 1.00 22.28 164 LEU B C 1
ATOM 5103 O O . LEU B 1 164 ? 27.132 2.893 30.782 1.00 23.27 164 LEU B O 1
ATOM 5108 N N . PRO B 1 165 ? 25.387 1.757 31.624 1.00 22.19 165 PRO B N 1
ATOM 5109 C CA . PRO B 1 165 ? 25.921 1.962 32.971 1.00 23.62 165 PRO B CA 1
ATOM 5110 C C . PRO B 1 165 ? 27.321 1.378 33.186 1.00 23.23 165 PRO B C 1
ATOM 5111 O O . PRO B 1 165 ? 28.105 1.923 33.956 1.00 22.49 165 PRO B O 1
ATOM 5115 N N . GLN B 1 166 ? 27.641 0.286 32.495 1.00 23.76 166 GLN B N 1
ATOM 5116 C CA . GLN B 1 166 ? 28.964 -0.322 32.637 1.00 22.25 166 GLN B CA 1
ATOM 5117 C C . GLN B 1 166 ? 30.009 0.476 31.865 1.00 23.21 166 GLN B C 1
ATOM 5118 O O . GLN B 1 166 ? 31.176 0.542 32.256 1.00 23.48 166 GLN B O 1
ATOM 5124 N N . LEU B 1 167 ? 29.589 1.083 30.761 1.00 23.87 167 LEU B N 1
ATOM 5125 C CA . LEU B 1 167 ? 30.506 1.870 29.955 1.00 23.78 167 LEU B CA 1
ATOM 5126 C C . LEU B 1 167 ? 30.855 3.172 30.657 1.00 23.98 167 LEU B C 1
ATOM 5127 O O . LEU B 1 167 ? 32.024 3.538 30.755 1.00 20.94 167 LEU B O 1
ATOM 5132 N N . CYS B 1 168 ? 29.842 3.861 31.170 1.00 24.79 168 CYS B N 1
ATOM 5133 C CA . CYS B 1 168 ? 30.075 5.134 31.832 1.00 26.10 168 CYS B CA 1
ATOM 5134 C C . CYS B 1 168 ? 31.005 4.998 33.034 1.00 24.32 168 CYS B C 1
ATOM 5135 O O . CYS B 1 168 ? 31.617 5.974 33.455 1.00 22.47 168 CYS B O 1
ATOM 5138 N N . ARG B 1 169 ? 31.130 3.787 33.569 1.00 23.79 169 ARG B N 1
ATOM 5139 C CA . ARG B 1 169 ? 32.000 3.558 34.722 1.00 22.36 169 ARG B CA 1
ATOM 5140 C C . ARG B 1 169 ? 33.484 3.708 34.397 1.00 24.20 169 ARG B C 1
ATOM 5141 O O . ARG B 1 169 ? 34.335 3.459 35.253 1.00 23.22 169 ARG B O 1
ATOM 5149 N N . TYR B 1 170 ? 33.812 4.102 33.167 1.00 24.67 170 TYR B N 1
ATOM 5150 C CA . TYR B 1 170 ? 35.224 4.296 32.832 1.00 24.80 170 TYR B CA 1
ATOM 5151 C C . TYR B 1 170 ? 35.711 5.458 33.692 1.00 23.56 170 TYR B C 1
ATOM 5152 O O . TYR B 1 170 ? 36.908 5.623 33.933 1.00 21.76 170 TYR B O 1
ATOM 5161 N N . LEU B 1 171 ? 34.764 6.256 34.174 1.00 22.55 171 LEU B N 1
ATOM 5162 C CA . LEU B 1 171 ? 35.101 7.389 35.021 1.00 22.42 171 LEU B CA 1
ATOM 5163 C C . LEU B 1 171 ? 35.699 6.920 36.345 1.00 23.00 171 LEU B C 1
ATOM 5164 O O . LEU B 1 171 ? 36.346 7.698 37.047 1.00 23.24 171 LEU B O 1
ATOM 5169 N N . GLU B 1 172 ? 35.481 5.654 36.690 1.00 23.33 172 GLU B N 1
ATOM 5170 C CA . GLU B 1 172 ? 36.045 5.116 37.932 1.00 24.84 172 GLU B CA 1
ATOM 5171 C C . GLU B 1 172 ? 37.568 5.173 37.851 1.00 24.64 172 GLU B C 1
ATOM 5172 O O . GLU B 1 172 ? 38.247 5.350 38.864 1.00 25.34 172 GLU B O 1
ATOM 5178 N N . LEU B 1 173 ? 38.100 5.018 36.640 1.00 23.95 173 LEU B N 1
ATOM 5179 C CA . LEU B 1 173 ? 39.549 5.045 36.442 1.00 25.54 173 LEU B CA 1
ATOM 5180 C C . LEU B 1 173 ? 40.122 6.456 36.413 1.00 27.02 173 LEU B C 1
ATOM 5181 O O . LEU B 1 173 ? 41.340 6.640 36.428 1.00 27.61 173 LEU B O 1
ATOM 5186 N N . TRP B 1 174 ? 39.241 7.451 36.361 1.00 26.86 174 TRP B N 1
ATOM 5187 C CA . TRP B 1 174 ? 39.657 8.850 36.392 1.00 26.43 174 TRP B CA 1
ATOM 5188 C C . TRP B 1 174 ? 39.819 9.223 37.864 1.00 24.64 174 TRP B C 1
ATOM 5189 O O . TRP B 1 174 ? 40.736 9.939 38.244 1.00 24.78 174 TRP B O 1
ATOM 5200 N N . HIS B 1 175 ? 38.902 8.724 38.684 1.00 26.43 175 HIS B N 1
ATOM 5201 C CA . HIS B 1 175 ? 38.879 9.028 40.109 1.00 26.78 175 HIS B CA 1
ATOM 5202 C C . HIS B 1 175 ? 39.483 7.952 41.009 1.00 27.55 175 HIS B C 1
ATOM 5203 O O . HIS B 1 175 ? 39.590 8.147 42.221 1.00 28.17 175 HIS B O 1
ATOM 5210 N N . GLY B 1 176 ? 39.852 6.817 40.423 1.00 27.41 176 GLY B N 1
ATOM 5211 C CA . GLY B 1 176 ? 40.423 5.735 41.207 1.00 27.47 176 GLY B CA 1
ATOM 5212 C C . GLY B 1 176 ? 39.462 5.238 42.272 1.00 26.06 176 GLY B C 1
ATOM 5213 O O . GLY B 1 176 ? 39.888 4.821 43.348 1.00 27.51 176 GLY B O 1
ATOM 5214 N N . LEU B 1 177 ? 38.165 5.263 41.972 1.00 26.45 177 LEU B N 1
ATOM 5215 C CA . LEU B 1 177 ? 37.158 4.830 42.937 1.00 26.55 177 LEU B CA 1
ATOM 5216 C C . LEU B 1 177 ? 35.879 4.237 42.343 1.00 26.81 177 LEU B C 1
ATOM 5217 O O . LEU B 1 177 ? 35.345 4.736 41.343 1.00 24.66 177 LEU B O 1
ATOM 5222 N N . ASP B 1 178 ? 35.383 3.183 42.990 1.00 25.22 178 ASP B N 1
ATOM 5223 C CA . ASP B 1 178 ? 34.160 2.488 42.580 1.00 26.07 178 ASP B CA 1
ATOM 5224 C C . ASP B 1 178 ? 32.974 3.454 42.545 1.00 26.15 178 ASP B C 1
ATOM 5225 O O . ASP B 1 178 ? 32.897 4.373 43.365 1.00 27.08 178 ASP B O 1
ATOM 5230 N N . TRP B 1 179 ? 32.043 3.228 41.619 1.00 23.94 179 TRP B N 1
ATOM 5231 C CA . TRP B 1 179 ? 30.896 4.119 41.466 1.00 24.22 179 TRP B CA 1
ATOM 5232 C C . TRP B 1 179 ? 29.951 4.237 42.661 1.00 25.61 179 TRP B C 1
ATOM 5233 O O . TRP B 1 179 ? 29.255 5.239 42.798 1.00 26.31 179 TRP B O 1
ATOM 5244 N N . LYS B 1 180 ? 29.938 3.242 43.540 1.00 27.32 180 LYS B N 1
ATOM 5245 C CA . LYS B 1 180 ? 29.068 3.314 44.709 1.00 28.43 180 LYS B CA 1
ATOM 5246 C C . LYS B 1 180 ? 29.703 4.105 45.850 1.00 29.47 180 LYS B C 1
ATOM 5247 O O . LYS B 1 180 ? 29.039 4.439 46.835 1.00 30.99 180 LYS B O 1
ATOM 5253 N N . LEU B 1 181 ? 30.984 4.420 45.711 1.00 29.43 181 LEU B N 1
ATOM 5254 C CA . LEU B 1 181 ? 31.697 5.178 46.733 1.00 30.87 181 LEU B CA 1
ATOM 5255 C C . LEU B 1 181 ? 32.048 6.587 46.247 1.00 30.94 181 LEU B C 1
ATOM 5256 O O . LEU B 1 181 ? 32.310 7.483 47.050 1.00 32.46 181 LEU B O 1
ATOM 5261 N N . LEU B 1 182 ? 32.055 6.775 44.932 1.00 28.39 182 LEU B N 1
ATOM 5262 C CA . LEU B 1 182 ? 32.378 8.067 44.334 1.00 29.36 182 LEU B CA 1
ATOM 5263 C C . LEU B 1 182 ? 31.188 9.024 44.397 1.00 30.13 182 LEU B C 1
ATOM 5264 O O . LEU B 1 182 ? 30.063 8.649 44.067 1.00 30.47 182 LEU B O 1
ATOM 5269 N N . SER B 1 183 ? 31.439 10.259 44.818 1.00 32.51 183 SER B N 1
ATOM 5270 C CA . SER B 1 183 ? 30.373 11.250 44.913 1.00 34.78 183 SER B CA 1
ATOM 5271 C C . SER B 1 183 ? 29.954 11.720 43.518 1.00 33.62 183 SER B C 1
ATOM 5272 O O . SER B 1 183 ? 30.789 12.076 42.684 1.00 33.50 183 SER B O 1
ATOM 5275 N N . ALA B 1 184 ? 28.649 11.717 43.280 1.00 33.35 184 ALA B N 1
ATOM 5276 C CA . ALA B 1 184 ? 28.082 12.117 41.997 1.00 32.97 184 ALA B CA 1
ATOM 5277 C C . ALA B 1 184 ? 28.468 13.528 41.557 1.00 32.31 184 ALA B C 1
ATOM 5278 O O . ALA B 1 184 ? 28.771 13.764 40.387 1.00 31.34 184 ALA B O 1
ATOM 5280 N N . LYS B 1 185 ? 28.461 14.461 42.500 1.00 32.43 185 LYS B N 1
ATOM 5281 C CA . LYS B 1 185 ? 28.775 15.857 42.206 1.00 34.42 185 LYS B CA 1
ATOM 5282 C C . LYS B 1 185 ? 30.180 16.116 41.667 1.00 35.95 185 LYS B C 1
ATOM 5283 O O . LYS B 1 185 ? 30.404 17.089 40.944 1.00 36.11 185 LYS B O 1
ATOM 5285 N N . ASP B 1 186 ? 31.126 15.250 42.005 1.00 36.02 186 ASP B N 1
ATOM 5286 C CA . ASP B 1 186 ? 32.502 15.454 41.571 1.00 37.47 186 ASP B CA 1
ATOM 5287 C C . ASP B 1 186 ? 32.951 14.549 40.426 1.00 36.26 186 ASP B C 1
ATOM 5288 O O . ASP B 1 186 ? 34.083 14.652 39.961 1.00 36.50 186 ASP B O 1
ATOM 5293 N N . THR B 1 187 ? 32.052 13.686 39.966 1.00 36.34 187 THR B N 1
ATOM 5294 C CA . THR B 1 187 ? 32.351 12.735 38.900 1.00 35.42 187 THR B CA 1
ATOM 5295 C C . THR B 1 187 ? 32.563 13.325 37.510 1.00 37.49 187 THR B C 1
ATOM 5296 O O . THR B 1 187 ? 33.646 13.191 36.936 1.00 37.10 187 THR B O 1
ATOM 5300 N N . TYR B 1 188 ? 31.530 13.962 36.965 1.00 38.63 188 TYR B N 1
ATOM 5301 C CA . TYR B 1 188 ? 31.618 14.536 35.625 1.00 38.98 188 TYR B CA 1
ATOM 5302 C C . TYR B 1 188 ? 32.241 15.919 35.552 1.00 40.13 188 TYR B C 1
ATOM 5303 O O . TYR B 1 188 ? 31.779 16.860 36.196 1.00 42.56 188 TYR B O 1
ATOM 5312 N N . PHE B 1 189 ? 33.294 16.032 34.753 1.00 40.67 189 PHE B N 1
ATOM 5313 C CA . PHE B 1 189 ? 33.976 17.301 34.553 1.00 41.75 189 PHE B CA 1
ATOM 5314 C C . PHE B 1 189 ? 34.705 17.228 33.220 1.00 41.26 189 PHE B C 1
ATOM 5315 O O . PHE B 1 189 ? 34.994 16.140 32.728 1.00 42.80 189 PHE B O 1
ATOM 5323 N N . GLY B 1 190 ? 34.991 18.384 32.632 1.00 40.97 190 GLY B N 1
ATOM 5324 C CA . GLY B 1 190 ? 35.676 18.401 31.355 1.00 39.80 190 GLY B CA 1
ATOM 5325 C C . GLY B 1 190 ? 37.145 18.764 31.441 1.00 38.72 190 GLY B C 1
ATOM 5326 O O . GLY B 1 190 ? 37.559 19.549 32.298 1.00 38.25 190 GLY B O 1
ATOM 5327 N N . HIS B 1 191 ? 37.939 18.181 30.550 1.00 37.55 191 HIS B N 1
ATOM 5328 C CA . HIS B 1 191 ? 39.366 18.457 30.502 1.00 38.31 191 HIS B CA 1
ATOM 5329 C C . HIS B 1 191 ? 39.625 19.523 29.445 1.00 37.68 191 HIS B C 1
ATOM 5330 O O . HIS B 1 191 ? 38.967 19.551 28.401 1.00 36.89 191 HIS B O 1
ATOM 5337 N N . GLN B 1 192 ? 40.582 20.401 29.722 1.00 34.78 192 GLN B N 1
ATOM 5338 C CA . GLN B 1 192 ? 40.905 21.481 28.800 1.00 33.23 192 GLN B CA 1
ATOM 5339 C C . GLN B 1 192 ? 41.863 21.059 27.693 1.00 30.21 192 GLN B C 1
ATOM 5340 O O . GLN B 1 192 ? 43.037 21.427 27.698 1.00 30.52 192 GLN B O 1
ATOM 5346 N N . GLY B 1 193 ? 41.353 20.281 26.745 1.00 29.90 193 GLY B N 1
ATOM 5347 C CA . GLY B 1 193 ? 42.172 19.829 25.632 1.00 28.40 193 GLY B CA 1
ATOM 5348 C C . GLY B 1 193 ? 42.659 18.395 25.735 1.00 28.91 193 GLY B C 1
ATOM 5349 O O . GLY B 1 193 ? 42.385 17.696 26.712 1.00 26.33 193 GLY B O 1
ATOM 5350 N N . ARG B 1 194 ? 43.392 17.963 24.715 1.00 27.96 194 ARG B N 1
ATOM 5351 C CA . ARG B 1 194 ? 43.925 16.611 24.664 1.00 28.17 194 ARG B CA 1
ATOM 5352 C C . ARG B 1 194 ? 44.935 16.311 25.759 1.00 27.84 194 ARG B C 1
ATOM 5353 O O . ARG B 1 194 ? 45.459 17.214 26.416 1.00 28.10 194 ARG B O 1
ATOM 5361 N N . ASN B 1 195 ? 45.183 15.022 25.962 1.00 27.60 195 ASN B N 1
ATOM 5362 C CA . ASN B 1 195 ? 46.155 14.566 26.945 1.00 27.85 195 ASN B CA 1
ATOM 5363 C C . ASN B 1 195 ? 47.405 14.195 26.161 1.00 26.45 195 ASN B C 1
ATOM 5364 O O . ASN B 1 195 ? 47.320 13.825 24.995 1.00 27.35 195 ASN B O 1
ATOM 5369 N N . ALA B 1 196 ? 48.565 14.302 26.793 1.00 26.84 196 ALA B N 1
ATOM 5370 C CA . ALA B 1 196 ? 49.808 13.941 26.121 1.00 25.81 196 ALA B CA 1
ATOM 5371 C C . ALA B 1 196 ? 50.603 13.024 27.041 1.00 24.48 196 ALA B C 1
ATOM 5372 O O . ALA B 1 196 ? 51.029 13.432 28.118 1.00 23.63 196 ALA B O 1
ATOM 5374 N N . PHE B 1 197 ? 50.774 11.781 26.607 1.00 24.65 197 PHE B N 1
ATOM 5375 C CA . PHE B 1 197 ? 51.516 10.771 27.360 1.00 24.52 197 PHE B CA 1
ATOM 5376 C C . PHE B 1 197 ? 52.977 11.211 27.495 1.00 26.05 197 PHE B C 1
ATOM 5377 O O . PHE B 1 197 ? 53.675 11.380 26.498 1.00 24.49 197 PHE B O 1
ATOM 5385 N N . ALA B 1 198 ? 53.434 11.408 28.728 1.00 27.05 198 ALA B N 1
ATOM 5386 C CA . ALA B 1 198 ? 54.809 11.830 28.954 1.00 29.25 198 ALA B CA 1
ATOM 5387 C C . ALA B 1 198 ? 55.773 10.701 28.617 1.00 30.51 198 ALA B C 1
ATOM 5388 O O . ALA B 1 198 ? 55.629 9.583 29.100 1.00 30.35 198 ALA B O 1
ATOM 5390 N N . LEU B 1 199 ? 56.751 10.981 27.769 1.00 33.03 199 LEU B N 1
ATOM 5391 C CA . LEU B 1 199 ? 57.709 9.949 27.431 1.00 35.44 199 LEU B CA 1
ATOM 5392 C C . LEU B 1 199 ? 58.901 10.176 28.318 1.00 38.58 199 LEU B C 1
ATOM 5393 O O . LEU B 1 199 ? 60.011 10.484 27.868 1.00 39.70 199 LEU B O 1
ATOM 5398 N N . ASN B 1 200 ? 58.615 10.039 29.609 1.00 38.47 200 ASN B N 1
ATOM 5399 C CA . ASN B 1 200 ? 59.609 10.215 30.633 1.00 37.26 200 ASN B CA 1
ATOM 5400 C C . ASN B 1 200 ? 59.260 11.292 31.639 1.00 32.72 200 ASN B C 1
ATOM 5401 O O . ASN B 1 200 ? 59.785 12.395 31.553 1.00 33.13 200 ASN B O 1
ATOM 5402 N N . TYR B 1 201 ? 58.367 11.006 32.582 1.00 31.20 201 TYR B N 1
ATOM 5403 C CA . TYR B 1 201 ? 58.071 12.009 33.597 1.00 29.82 201 TYR B CA 1
ATOM 5404 C C . TYR B 1 201 ? 59.344 12.099 34.436 1.00 28.90 201 TYR B C 1
ATOM 5405 O O . TYR B 1 201 ? 59.578 13.083 35.127 1.00 27.28 201 TYR B O 1
ATOM 5414 N N . ASP B 1 202 ? 60.171 11.058 34.363 1.00 30.22 202 ASP B N 1
ATOM 5415 C CA . ASP B 1 202 ? 61.423 11.050 35.108 1.00 32.37 202 ASP B CA 1
ATOM 5416 C C . ASP B 1 202 ? 62.349 12.098 34.509 1.00 32.74 202 ASP B C 1
ATOM 5417 O O . ASP B 1 202 ? 63.151 12.701 35.218 1.00 33.11 202 ASP B O 1
ATOM 5422 N N . SER B 1 203 ? 62.221 12.324 33.204 1.00 32.83 203 SER B N 1
ATOM 5423 C CA . SER B 1 203 ? 63.039 13.322 32.522 1.00 34.68 203 SER B CA 1
ATOM 5424 C C . SER B 1 203 ? 62.611 14.709 32.981 1.00 33.36 203 SER B C 1
ATOM 5425 O O . SER B 1 203 ? 63.392 15.658 32.944 1.00 33.60 203 SER B O 1
ATOM 5428 N N . VAL B 1 204 ? 61.356 14.817 33.406 1.00 34.05 204 VAL B N 1
ATOM 5429 C CA . VAL B 1 204 ? 60.821 16.077 33.896 1.00 31.56 204 VAL B CA 1
ATOM 5430 C C . VAL B 1 204 ? 61.379 16.268 35.301 1.00 31.74 204 VAL B C 1
ATOM 5431 O O . VAL B 1 204 ? 61.858 17.347 35.654 1.00 32.01 204 VAL B O 1
ATOM 5435 N N . VAL B 1 205 ? 61.325 15.200 36.091 1.00 31.14 205 VAL B N 1
ATOM 5436 C CA . VAL B 1 205 ? 61.832 15.224 37.458 1.00 30.77 205 VAL B CA 1
ATOM 5437 C C . VAL B 1 205 ? 63.325 15.565 37.462 1.00 31.72 205 VAL B C 1
ATOM 5438 O O . VAL B 1 205 ? 63.779 16.375 38.270 1.00 29.12 205 VAL B O 1
ATOM 5442 N N . GLN B 1 206 ? 64.071 14.945 36.550 1.00 33.18 206 GLN B N 1
ATOM 5443 C CA . GLN B 1 206 ? 65.513 15.160 36.419 1.00 35.61 206 GLN B CA 1
ATOM 5444 C C . GLN B 1 206 ? 65.857 16.605 36.073 1.00 36.04 206 GLN B C 1
ATOM 5445 O O . GLN B 1 206 ? 66.703 17.223 36.720 1.00 36.61 206 GLN B O 1
ATOM 5451 N N . ARG B 1 207 ? 65.215 17.133 35.034 1.00 34.88 207 ARG B N 1
ATOM 5452 C CA . ARG B 1 207 ? 65.470 18.504 34.609 1.00 35.51 207 ARG B CA 1
ATOM 5453 C C . ARG B 1 207 ? 65.281 19.489 35.751 1.00 34.82 207 ARG B C 1
ATOM 5454 O O . ARG B 1 207 ? 66.127 20.349 35.982 1.00 35.28 207 ARG B O 1
ATOM 5462 N N . ILE B 1 208 ? 64.173 19.359 36.472 1.00 33.38 208 ILE B N 1
ATOM 5463 C CA . ILE B 1 208 ? 63.897 20.263 37.578 1.00 32.09 208 ILE B CA 1
ATOM 5464 C C . ILE B 1 208 ? 64.864 20.044 38.736 1.00 33.38 208 ILE B C 1
ATOM 5465 O O . ILE B 1 208 ? 65.391 21.004 39.302 1.00 33.34 208 ILE B O 1
ATOM 5470 N N . ALA B 1 209 ? 65.104 18.780 39.076 1.00 33.27 209 ALA B N 1
ATOM 5471 C CA . ALA B 1 209 ? 66.002 18.433 40.176 1.00 34.08 209 ALA B CA 1
ATOM 5472 C C . ALA B 1 209 ? 67.426 18.946 39.968 1.00 35.59 209 ALA B C 1
ATOM 5473 O O . ALA B 1 209 ? 68.124 19.253 40.934 1.00 35.78 209 ALA B O 1
ATOM 5475 N N . GLN B 1 210 ? 67.855 19.035 38.711 1.00 37.25 210 GLN B N 1
ATOM 5476 C CA . GLN B 1 210 ? 69.200 19.508 38.397 1.00 38.84 210 GLN B CA 1
ATOM 5477 C C . GLN B 1 210 ? 69.236 21.009 38.129 1.00 39.62 210 GLN B C 1
ATOM 5478 O O . GLN B 1 210 ? 70.259 21.538 37.688 1.00 39.34 210 GLN B O 1
ATOM 5484 N N . SER B 1 211 ? 68.126 21.694 38.393 1.00 39.07 211 SER B N 1
ATOM 5485 C CA . SER B 1 211 ? 68.058 23.130 38.155 1.00 38.63 211 SER B CA 1
ATOM 5486 C C . SER B 1 211 ? 68.468 23.940 39.381 1.00 38.89 211 SER B C 1
ATOM 5487 O O . SER B 1 211 ? 68.413 25.170 39.364 1.00 38.70 211 SER B O 1
ATOM 5490 N N . PHE B 1 212 ? 68.864 23.248 40.447 1.00 38.69 212 PHE B N 1
ATOM 5491 C CA . PHE B 1 212 ? 69.324 23.914 41.662 1.00 39.91 212 PHE B CA 1
ATOM 5492 C C . PHE B 1 212 ? 70.529 23.157 42.233 1.00 40.47 212 PHE B C 1
ATOM 5493 O O . PHE B 1 212 ? 70.780 22.009 41.865 1.00 40.08 212 PHE B O 1
ATOM 5501 N N . PRO B 1 213 ? 71.303 23.796 43.126 1.00 42.67 213 PRO B N 1
ATOM 5502 C CA . PRO B 1 213 ? 72.480 23.133 43.707 1.00 43.37 213 PRO B CA 1
ATOM 5503 C C . PRO B 1 213 ? 72.236 21.797 44.412 1.00 43.43 213 PRO B C 1
ATOM 5504 O O . PRO B 1 213 ? 71.345 21.669 45.249 1.00 43.87 213 PRO B O 1
ATOM 5508 N N . GLN B 1 214 ? 73.053 20.808 44.054 1.00 45.20 214 GLN B N 1
ATOM 5509 C CA . GLN B 1 214 ? 72.972 19.456 44.606 1.00 45.52 214 GLN B CA 1
ATOM 5510 C C . GLN B 1 214 ? 73.003 19.372 46.130 1.00 44.34 214 GLN B C 1
ATOM 5511 O O . GLN B 1 214 ? 72.217 18.639 46.730 1.00 43.02 214 GLN B O 1
ATOM 5517 N N . ASN B 1 215 ? 73.918 20.109 46.752 1.00 43.33 215 ASN B N 1
ATOM 5518 C CA . ASN B 1 215 ? 74.059 20.080 48.206 1.00 43.39 215 ASN B CA 1
ATOM 5519 C C . ASN B 1 215 ? 72.803 20.498 48.967 1.00 42.58 215 ASN B C 1
ATOM 5520 O O . ASN B 1 215 ? 72.740 20.368 50.191 1.00 42.13 215 ASN B O 1
ATOM 5525 N N . TRP B 1 216 ? 71.806 20.999 48.246 1.00 41.12 216 TRP B N 1
ATOM 5526 C CA . TRP B 1 216 ? 70.551 21.406 48.869 1.00 40.64 216 TRP B CA 1
ATOM 5527 C C . TRP B 1 216 ? 69.733 20.172 49.247 1.00 40.24 216 TRP B C 1
ATOM 5528 O O . TRP B 1 216 ? 69.005 20.169 50.239 1.00 39.25 216 TRP B O 1
ATOM 5539 N N . LEU B 1 217 ? 69.876 19.116 48.452 1.00 40.73 217 LEU B N 1
ATOM 5540 C CA . LEU B 1 217 ? 69.130 17.882 48.662 1.00 40.49 217 LEU B CA 1
ATOM 5541 C C . LEU B 1 217 ? 69.644 16.976 49.773 1.00 40.80 217 LEU B C 1
ATOM 5542 O O . LEU B 1 217 ? 70.840 16.692 49.861 1.00 40.75 217 LEU B O 1
ATOM 5547 N N . LYS B 1 218 ? 68.720 16.520 50.614 1.00 39.51 218 LYS B N 1
ATOM 5548 C CA . LYS B 1 218 ? 69.037 15.624 51.719 1.00 40.07 218 LYS B CA 1
ATOM 5549 C C . LYS B 1 218 ? 68.055 14.452 51.721 1.00 39.56 218 LYS B C 1
ATOM 5550 O O . LYS B 1 218 ? 66.963 14.546 52.284 1.00 38.46 218 LYS B O 1
ATOM 5553 N N . LEU B 1 219 ? 68.447 13.351 51.084 1.00 38.87 219 LEU B N 1
ATOM 5554 C CA . LEU B 1 219 ? 67.602 12.164 51.015 1.00 38.00 219 LEU B CA 1
ATOM 5555 C C . LEU B 1 219 ? 67.618 11.385 52.329 1.00 37.69 219 LEU B C 1
ATOM 5556 O O . LEU B 1 219 ? 68.489 11.592 53.174 1.00 37.91 219 LEU B O 1
ATOM 5561 N N . SER B 1 220 ? 66.648 10.490 52.490 1.00 36.09 220 SER B N 1
ATOM 5562 C CA . SER B 1 220 ? 66.519 9.683 53.697 1.00 37.64 220 SER B CA 1
ATOM 5563 C C . SER B 1 220 ? 66.428 10.550 54.944 1.00 38.46 220 SER B C 1
ATOM 5564 O O . SER B 1 220 ? 66.965 10.205 56.000 1.00 38.69 220 SER B O 1
ATOM 5567 N N . CYS B 1 221 ? 65.741 11.679 54.812 1.00 38.30 221 CYS B N 1
ATOM 5568 C CA . CYS B 1 221 ? 65.548 12.607 55.920 1.00 39.06 221 CYS B CA 1
ATOM 5569 C C . CYS B 1 221 ? 64.050 12.643 56.174 1.00 37.72 221 CYS B C 1
ATOM 5570 O O . CYS B 1 221 ? 63.341 13.466 55.593 1.00 35.85 221 CYS B O 1
ATOM 5573 N N . GLU B 1 222 ? 63.567 11.734 57.013 1.00 35.36 222 GLU B N 1
ATOM 5574 C CA . GLU B 1 222 ? 62.150 11.694 57.330 1.00 35.48 222 GLU B CA 1
ATOM 5575 C C . GLU B 1 222 ? 61.875 12.735 58.399 1.00 35.07 222 GLU B C 1
ATOM 5576 O O . GLU B 1 222 ? 62.193 12.526 59.570 1.00 35.07 222 GLU B O 1
ATOM 5582 N N . VAL B 1 223 ? 61.295 13.860 57.997 1.00 34.63 223 VAL B N 1
ATOM 5583 C CA . VAL B 1 223 ? 60.986 14.920 58.948 1.00 35.28 223 VAL B CA 1
ATOM 5584 C C . VAL B 1 223 ? 59.953 14.413 59.942 1.00 35.54 223 VAL B C 1
ATOM 5585 O O . VAL B 1 223 ? 58.900 13.918 59.550 1.00 34.56 223 VAL B O 1
ATOM 5589 N N . LYS B 1 224 ? 60.258 14.539 61.230 1.00 37.21 224 LYS B N 1
ATOM 5590 C CA . LYS B 1 224 ? 59.351 14.075 62.274 1.00 38.58 224 LYS B CA 1
ATOM 5591 C C . LYS B 1 224 ? 58.718 15.209 63.075 1.00 39.22 224 LYS B C 1
ATOM 5592 O O . LYS B 1 224 ? 57.731 14.997 63.782 1.00 39.70 224 LYS B O 1
ATOM 5598 N N . SER B 1 225 ? 59.281 16.409 62.972 1.00 40.62 225 SER B N 1
ATOM 5599 C CA . SER B 1 225 ? 58.742 17.548 63.708 1.00 40.63 225 SER B CA 1
ATOM 5600 C C . SER B 1 225 ? 59.098 18.903 63.102 1.00 40.77 225 SER B C 1
ATOM 5601 O O . SER B 1 225 ? 60.180 19.090 62.541 1.00 39.76 225 SER B O 1
ATOM 5604 N N . ILE B 1 226 ? 58.165 19.841 63.227 1.00 41.90 226 ILE B N 1
ATOM 5605 C CA . ILE B 1 226 ? 58.328 21.203 62.729 1.00 43.65 226 ILE B CA 1
ATOM 5606 C C . ILE B 1 226 ? 57.828 22.132 63.828 1.00 45.71 226 ILE B C 1
ATOM 5607 O O . ILE B 1 226 ? 56.669 22.053 64.232 1.00 45.88 226 ILE B O 1
ATOM 5612 N N . THR B 1 227 ? 58.703 23.006 64.313 1.00 48.48 227 THR B N 1
ATOM 5613 C CA . THR B 1 227 ? 58.333 23.914 65.392 1.00 51.30 227 THR B CA 1
ATOM 5614 C C . THR B 1 227 ? 58.623 25.382 65.100 1.00 53.26 227 THR B C 1
ATOM 5615 O O . THR B 1 227 ? 59.647 25.721 64.505 1.00 53.51 227 THR B O 1
ATOM 5619 N N . ARG B 1 228 ? 57.712 26.249 65.531 1.00 56.40 228 ARG B N 1
ATOM 5620 C CA . ARG B 1 228 ? 57.874 27.686 65.345 1.00 60.34 228 ARG B CA 1
ATOM 5621 C C . ARG B 1 228 ? 58.480 28.230 66.631 1.00 61.62 228 ARG B C 1
ATOM 5622 O O . ARG B 1 228 ? 57.777 28.409 67.626 1.00 61.43 228 ARG B O 1
ATOM 5630 N N . GLU B 1 229 ? 59.784 28.482 66.617 1.00 63.77 229 GLU B N 1
ATOM 5631 C CA . GLU B 1 229 ? 60.466 29.006 67.794 1.00 66.11 229 GLU B CA 1
ATOM 5632 C C . GLU B 1 229 ? 59.967 30.416 68.108 1.00 66.88 229 GLU B C 1
ATOM 5633 O O . GLU B 1 229 ? 59.445 31.108 67.231 1.00 67.10 229 GLU B O 1
ATOM 5639 N N . PRO B 1 230 ? 60.120 30.860 69.367 1.00 67.22 230 PRO B N 1
ATOM 5640 C CA . PRO B 1 230 ? 59.670 32.202 69.750 1.00 67.74 230 PRO B CA 1
ATOM 5641 C C . PRO B 1 230 ? 60.405 33.289 68.973 1.00 67.71 230 PRO B C 1
ATOM 5642 O O . PRO B 1 230 ? 59.874 34.379 68.754 1.00 67.93 230 PRO B O 1
ATOM 5646 N N . SER B 1 231 ? 61.627 32.980 68.550 1.00 67.63 231 SER B N 1
ATOM 5647 C CA . SER B 1 231 ? 62.441 33.924 67.794 1.00 67.60 231 SER B CA 1
ATOM 5648 C C . SER B 1 231 ? 62.011 33.986 66.330 1.00 67.10 231 SER B C 1
ATOM 5649 O O . SER B 1 231 ? 62.793 34.368 65.458 1.00 66.79 231 SER B O 1
ATOM 5652 N N . LYS B 1 232 ? 60.763 33.607 66.072 1.00 66.51 232 LYS B N 1
ATOM 5653 C CA . LYS B 1 232 ? 60.206 33.617 64.723 1.00 66.24 232 LYS B CA 1
ATOM 5654 C C . LYS B 1 232 ? 60.906 32.640 63.781 1.00 65.14 232 LYS B C 1
ATOM 5655 O O . LYS B 1 232 ? 60.658 32.649 62.575 1.00 65.01 232 LYS B O 1
ATOM 5661 N N . ASN B 1 233 ? 61.778 31.801 64.330 1.00 63.84 233 ASN B N 1
ATOM 5662 C CA . ASN B 1 233 ? 62.504 30.823 63.524 1.00 61.84 233 ASN B CA 1
ATOM 5663 C C . ASN B 1 233 ? 61.772 29.484 63.511 1.00 59.20 233 ASN B C 1
ATOM 5664 O O . ASN B 1 233 ? 61.060 29.148 64.455 1.00 58.42 233 ASN B O 1
ATOM 5669 N N . VAL B 1 234 ? 61.947 28.726 62.433 1.00 56.85 234 VAL B N 1
ATOM 5670 C CA . VAL B 1 234 ? 61.306 27.422 62.311 1.00 53.45 234 VAL B CA 1
ATOM 5671 C C . VAL B 1 234 ? 62.346 26.309 62.422 1.00 52.09 234 VAL B C 1
ATOM 5672 O O . VAL B 1 234 ? 63.343 26.301 61.699 1.00 51.56 234 VAL B O 1
ATOM 5676 N N . THR B 1 235 ? 62.110 25.378 63.338 1.00 50.36 235 THR B N 1
ATOM 5677 C CA . THR B 1 235 ? 63.020 24.258 63.546 1.00 50.21 235 THR B CA 1
ATOM 5678 C C . THR B 1 235 ? 62.462 22.987 62.913 1.00 48.98 235 THR B C 1
ATOM 5679 O O . THR B 1 235 ? 61.270 22.703 63.019 1.00 48.90 235 THR B O 1
ATOM 5683 N N . VAL B 1 236 ? 63.331 22.226 62.253 1.00 48.20 236 VAL B N 1
ATOM 5684 C CA . VAL B 1 236 ? 62.921 20.987 61.600 1.00 46.82 236 VAL B CA 1
ATOM 5685 C C . VAL B 1 236 ? 63.853 19.831 61.962 1.00 46.98 236 VAL B C 1
ATOM 5686 O O . VAL B 1 236 ? 65.071 19.935 61.818 1.00 46.36 236 VAL B O 1
ATOM 5690 N N . ASN B 1 237 ? 63.273 18.726 62.420 1.00 47.37 237 ASN B N 1
ATOM 5691 C CA . ASN B 1 237 ? 64.056 17.555 62.802 1.00 48.95 237 ASN B CA 1
ATOM 5692 C C . ASN B 1 237 ? 63.656 16.312 62.003 1.00 48.98 237 ASN B C 1
ATOM 5693 O O . ASN B 1 237 ? 62.467 16.032 61.848 1.00 47.70 237 ASN B O 1
ATOM 5698 N N . CYS B 1 238 ? 64.646 15.579 61.490 1.00 49.33 238 CYS B N 1
ATOM 5699 C CA . CYS B 1 238 ? 64.379 14.346 60.748 1.00 51.33 238 CYS B CA 1
ATOM 5700 C C . CYS B 1 238 ? 64.571 13.166 61.704 1.00 51.95 238 CYS B C 1
ATOM 5701 O O . CYS B 1 238 ? 65.190 13.302 62.762 1.00 51.61 238 CYS B O 1
ATOM 5704 N N . GLU B 1 239 ? 64.037 12.012 61.327 1.00 52.30 239 GLU B N 1
ATOM 5705 C CA . GLU B 1 239 ? 64.127 10.811 62.147 1.00 54.42 239 GLU B CA 1
ATOM 5706 C C . GLU B 1 239 ? 65.561 10.457 62.548 1.00 54.98 239 GLU B C 1
ATOM 5707 O O . GLU B 1 239 ? 65.821 10.097 63.697 1.00 54.62 239 GLU B O 1
ATOM 5713 N N . ASP B 1 240 ? 66.487 10.569 61.600 1.00 56.00 240 ASP B N 1
ATOM 5714 C CA . ASP B 1 240 ? 67.888 10.237 61.839 1.00 56.64 240 ASP B CA 1
ATOM 5715 C C . ASP B 1 240 ? 68.586 11.103 62.883 1.00 56.41 240 ASP B C 1
ATOM 5716 O O . ASP B 1 240 ? 69.801 11.007 63.057 1.00 57.22 240 ASP B O 1
ATOM 5721 N N . GLY B 1 241 ? 67.828 11.954 63.567 1.00 55.73 241 GLY B N 1
ATOM 5722 C CA . GLY B 1 241 ? 68.417 12.800 64.591 1.00 54.08 241 GLY B CA 1
ATOM 5723 C C . GLY B 1 241 ? 68.851 14.192 64.160 1.00 53.30 241 GLY B C 1
ATOM 5724 O O . GLY B 1 241 ? 68.918 15.100 64.990 1.00 53.45 241 GLY B O 1
ATOM 5725 N N . THR B 1 242 ? 69.149 14.373 62.877 1.00 52.22 242 THR B N 1
ATOM 5726 C CA . THR B 1 242 ? 69.579 15.677 62.376 1.00 50.88 242 THR B CA 1
ATOM 5727 C C . THR B 1 242 ? 68.549 16.775 62.639 1.00 50.65 242 THR B C 1
ATOM 5728 O O . THR B 1 242 ? 67.344 16.535 62.587 1.00 49.30 242 THR B O 1
ATOM 5732 N N . VAL B 1 243 ? 69.039 17.980 62.922 1.00 50.72 243 VAL B N 1
ATOM 5733 C CA . VAL B 1 243 ? 68.179 19.128 63.207 1.00 50.17 243 VAL B CA 1
ATOM 5734 C C . VAL B 1 243 ? 68.518 20.308 62.297 1.00 49.78 243 VAL B C 1
ATOM 5735 O O . VAL B 1 243 ? 69.681 20.533 61.966 1.00 49.38 243 VAL B O 1
ATOM 5739 N N . TYR B 1 244 ? 67.496 21.057 61.892 1.00 49.79 244 TYR B N 1
ATOM 5740 C CA . TYR B 1 244 ? 67.693 22.210 61.019 1.00 50.34 244 TYR B CA 1
ATOM 5741 C C . TYR B 1 244 ? 66.791 23.375 61.424 1.00 49.80 244 TYR B C 1
ATOM 5742 O O . TYR B 1 244 ? 65.856 23.205 62.205 1.00 50.28 244 TYR B O 1
ATOM 5751 N N . ASN B 1 245 ? 67.083 24.558 60.891 1.00 49.83 245 ASN B N 1
ATOM 5752 C CA . ASN B 1 245 ? 66.284 25.747 61.172 1.00 50.24 245 ASN B CA 1
ATOM 5753 C C . ASN B 1 245 ? 66.389 26.722 59.999 1.00 49.62 245 ASN B C 1
ATOM 5754 O O . ASN B 1 245 ? 67.436 26.821 59.353 1.00 48.09 245 ASN B O 1
ATOM 5759 N N . ALA B 1 246 ? 65.302 27.436 59.721 1.00 49.24 246 ALA B N 1
ATOM 5760 C CA . ALA B 1 246 ? 65.296 28.384 58.611 1.00 48.28 246 ALA B CA 1
ATOM 5761 C C . ALA B 1 246 ? 64.264 29.496 58.764 1.00 47.35 246 ALA B C 1
ATOM 5762 O O . ALA B 1 246 ? 63.421 29.464 59.663 1.00 47.00 246 ALA B O 1
ATOM 5764 N N . ASP B 1 247 ? 64.341 30.477 57.869 1.00 46.57 247 ASP B N 1
ATOM 5765 C CA . ASP B 1 247 ? 63.426 31.612 57.875 1.00 46.73 247 ASP B CA 1
ATOM 5766 C C . ASP B 1 247 ? 62.019 31.187 57.456 1.00 45.82 247 ASP B C 1
ATOM 5767 O O . ASP B 1 247 ? 61.029 31.654 58.020 1.00 45.16 247 ASP B O 1
ATOM 5772 N N . TYR B 1 248 ? 61.942 30.303 56.463 1.00 44.65 248 TYR B N 1
ATOM 5773 C CA . TYR B 1 248 ? 60.662 29.806 55.959 1.00 43.61 248 TYR B CA 1
ATOM 5774 C C . TYR B 1 248 ? 60.714 28.308 55.672 1.00 43.02 248 TYR B C 1
ATOM 5775 O O . TYR B 1 248 ? 61.785 27.748 55.435 1.00 42.34 248 TYR B O 1
ATOM 5784 N N . VAL B 1 249 ? 59.548 27.669 55.686 1.00 41.60 249 VAL B N 1
ATOM 5785 C CA . VAL B 1 249 ? 59.455 26.245 55.392 1.00 41.18 249 VAL B CA 1
ATOM 5786 C C . VAL B 1 249 ? 58.268 25.981 54.468 1.00 40.01 249 VAL B C 1
ATOM 5787 O O . VAL B 1 249 ? 57.180 26.527 54.663 1.00 39.10 249 VAL B O 1
ATOM 5791 N N . ILE B 1 250 ? 58.496 25.159 53.449 1.00 38.07 250 ILE B N 1
ATOM 5792 C CA . ILE B 1 250 ? 57.455 24.797 52.496 1.00 35.59 250 ILE B CA 1
ATOM 5793 C C . ILE B 1 250 ? 57.224 23.293 52.614 1.00 35.78 250 ILE B C 1
ATOM 5794 O O . ILE B 1 250 ? 58.069 22.494 52.214 1.00 35.59 250 ILE B O 1
ATOM 5799 N N . ILE B 1 251 ? 56.081 22.922 53.178 1.00 32.93 251 ILE B N 1
ATOM 5800 C CA . ILE B 1 251 ? 55.718 21.523 53.378 1.00 33.88 251 ILE B CA 1
ATOM 5801 C C . ILE B 1 251 ? 54.965 20.990 52.159 1.00 32.58 251 ILE B C 1
ATOM 5802 O O . ILE B 1 251 ? 53.901 21.506 51.811 1.00 32.03 251 ILE B O 1
ATOM 5807 N N . THR B 1 252 ? 55.513 19.965 51.507 1.00 32.16 252 THR B N 1
ATOM 5808 C CA . THR B 1 252 ? 54.868 19.407 50.323 1.00 31.21 252 THR B CA 1
ATOM 5809 C C . THR B 1 252 ? 54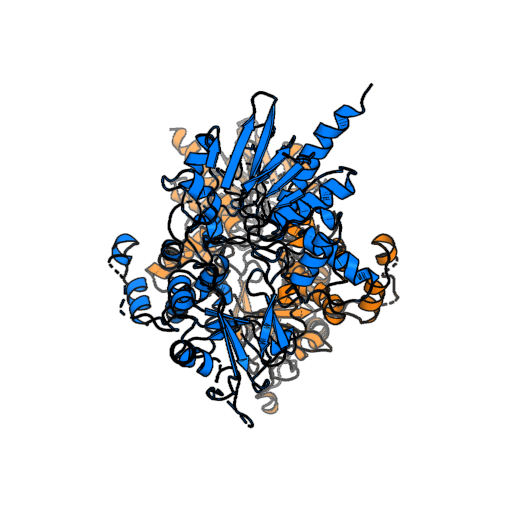.452 17.945 50.450 1.00 32.20 252 THR B C 1
ATOM 5810 O O . THR B 1 252 ? 54.086 17.320 49.453 1.00 31.01 252 THR B O 1
ATOM 5814 N N . VAL B 1 253 ? 54.498 17.394 51.662 1.00 32.28 253 VAL B N 1
ATOM 5815 C CA . VAL B 1 253 ? 54.109 16.003 51.855 1.00 30.77 253 VAL B CA 1
ATOM 5816 C C . VAL B 1 253 ? 52.656 15.828 51.421 1.00 32.16 253 VAL B C 1
ATOM 5817 O O . VAL B 1 253 ? 51.858 16.762 51.503 1.00 30.90 253 VAL B O 1
ATOM 5821 N N . PRO B 1 254 ? 52.297 14.628 50.938 1.00 32.62 254 PRO B N 1
ATOM 5822 C CA . PRO B 1 254 ? 50.923 14.376 50.499 1.00 32.54 254 PRO B CA 1
ATOM 5823 C C . PRO B 1 254 ? 49.882 14.640 51.579 1.00 32.21 254 PRO B C 1
ATOM 5824 O O . PRO B 1 254 ? 50.163 14.531 52.771 1.00 31.90 254 PRO B O 1
ATOM 5828 N N . GLN B 1 255 ? 48.681 15.000 51.143 1.00 32.06 255 GLN B N 1
ATOM 5829 C CA . GLN B 1 255 ? 47.583 15.294 52.052 1.00 33.56 255 GLN B CA 1
ATOM 5830 C C . GLN B 1 255 ? 47.367 14.141 53.027 1.00 33.78 255 GLN B C 1
ATOM 5831 O O . GLN B 1 255 ? 47.071 14.358 54.201 1.00 33.57 255 GLN B O 1
ATOM 5837 N N . SER B 1 256 ? 47.528 12.916 52.532 1.00 32.47 256 SER B N 1
ATOM 5838 C CA . SER B 1 256 ? 47.342 11.720 53.347 1.00 33.95 256 SER B CA 1
ATOM 5839 C C . SER B 1 256 ? 48.325 11.649 54.513 1.00 33.84 256 SER B C 1
ATOM 5840 O O . SER B 1 256 ? 47.963 11.244 55.617 1.00 33.88 256 SER B O 1
ATOM 5843 N N . VAL B 1 257 ? 49.569 12.035 54.262 1.00 32.91 257 VAL B N 1
ATOM 5844 C CA . VAL B 1 257 ? 50.588 12.017 55.303 1.00 34.31 257 VAL B CA 1
ATOM 5845 C C . VAL B 1 257 ? 50.313 13.137 56.298 1.00 36.40 257 VAL B C 1
ATOM 5846 O O . VAL B 1 257 ? 50.318 12.924 57.511 1.00 34.83 257 VAL B O 1
ATOM 5850 N N . LEU B 1 258 ? 50.060 14.331 55.774 1.00 37.57 258 LEU B N 1
ATOM 5851 C CA . LEU B 1 258 ? 49.779 15.482 56.618 1.00 40.15 258 LEU B CA 1
ATOM 5852 C C . LEU B 1 258 ? 48.598 15.173 57.537 1.00 40.91 258 LEU B C 1
ATOM 5853 O O . LEU B 1 258 ? 48.569 15.603 58.692 1.00 41.37 258 LEU B O 1
ATOM 5858 N N . ASN B 1 259 ? 47.637 14.408 57.027 1.00 41.43 259 ASN B N 1
ATOM 5859 C CA . ASN B 1 259 ? 46.453 14.049 57.804 1.00 42.43 259 ASN B CA 1
ATOM 5860 C C . ASN B 1 259 ? 46.837 13.337 59.099 1.00 42.55 259 ASN B C 1
ATOM 5861 O O . ASN B 1 259 ? 46.125 13.425 60.099 1.00 42.27 259 ASN B O 1
ATOM 5866 N N . LEU B 1 260 ? 47.963 12.632 59.081 1.00 41.40 260 LEU B N 1
ATOM 5867 C CA . LEU B 1 260 ? 48.420 11.912 60.264 1.00 41.72 260 LEU B CA 1
ATOM 5868 C C . LEU B 1 260 ? 48.701 12.859 61.429 1.00 42.38 260 LEU B C 1
ATOM 5869 O O . LEU B 1 260 ? 48.547 12.483 62.589 1.00 41.58 260 LEU B O 1
ATOM 5874 N N . SER B 1 261 ? 49.108 14.084 61.109 1.00 43.57 261 SER B N 1
ATOM 5875 C CA . SER B 1 261 ? 49.439 15.090 62.117 1.00 45.95 261 SER B CA 1
ATOM 5876 C C . SER B 1 261 ? 48.326 15.400 63.115 1.00 48.04 261 SER B C 1
ATOM 5877 O O . SER B 1 261 ? 48.593 15.907 64.203 1.00 47.16 261 SER B O 1
ATOM 5880 N N . VAL B 1 262 ? 47.084 15.103 62.752 1.00 50.93 262 VAL B N 1
ATOM 5881 C CA . VAL B 1 262 ? 45.968 15.369 63.653 1.00 54.88 262 VAL B CA 1
ATOM 5882 C C . VAL B 1 262 ? 45.785 14.227 64.648 1.00 57.26 262 VAL B C 1
ATOM 5883 O O . VAL B 1 262 ? 45.155 14.397 65.692 1.00 58.48 262 VAL B O 1
ATOM 5887 N N . GLN B 1 263 ? 46.342 13.067 64.319 1.00 59.72 263 GLN B N 1
ATOM 5888 C CA . GLN B 1 263 ? 46.235 11.891 65.175 1.00 61.99 263 GLN B CA 1
ATOM 5889 C C . GLN B 1 263 ? 47.357 11.846 66.209 1.00 63.24 263 GLN B C 1
ATOM 5890 O O . GLN B 1 263 ? 48.402 12.474 66.032 1.00 63.38 263 GLN B O 1
ATOM 5896 N N . PRO B 1 264 ? 47.148 11.106 67.310 1.00 64.24 264 PRO B N 1
ATOM 5897 C CA . PRO B 1 264 ? 48.146 10.978 68.377 1.00 65.12 264 PRO B CA 1
ATOM 5898 C C . PRO B 1 264 ? 49.213 9.926 68.068 1.00 65.88 264 PRO B C 1
ATOM 5899 O O . PRO B 1 264 ? 49.025 9.075 67.195 1.00 66.34 264 PRO B O 1
ATOM 5903 N N . GLU B 1 265 ? 50.327 9.993 68.793 1.00 66.23 265 GLU B N 1
ATOM 5904 C CA . GLU B 1 265 ? 51.444 9.064 68.622 1.00 66.46 265 GLU B CA 1
ATOM 5905 C C . GLU B 1 265 ? 52.266 9.380 67.381 1.00 65.48 265 GLU B C 1
ATOM 5906 O O . GLU B 1 265 ? 51.852 9.089 66.258 1.00 65.51 265 GLU B O 1
ATOM 5912 N N . LYS B 1 266 ? 53.438 9.967 67.598 1.00 64.59 266 LYS B N 1
ATOM 5913 C CA . LYS B 1 266 ? 54.338 10.338 66.510 1.00 63.84 266 LYS B CA 1
ATOM 5914 C C . LYS B 1 266 ? 54.867 9.093 65.808 1.00 62.40 266 LYS B C 1
ATOM 5915 O O . LYS B 1 266 ? 55.609 9.186 64.831 1.00 63.24 266 LYS B O 1
ATOM 5921 N N . ASN B 1 267 ? 54.474 7.931 66.321 1.00 60.53 267 ASN B N 1
ATOM 5922 C CA . ASN B 1 267 ? 54.890 6.636 65.789 1.00 58.21 267 ASN B CA 1
ATOM 5923 C C . ASN B 1 267 ? 54.700 6.479 64.280 1.00 55.87 267 ASN B C 1
ATOM 5924 O O . ASN B 1 267 ? 55.609 6.036 63.576 1.00 56.41 267 ASN B O 1
ATOM 5929 N N . LEU B 1 268 ? 53.514 6.832 63.797 1.00 52.25 268 LEU B N 1
ATOM 5930 C CA . LEU B 1 268 ? 53.174 6.718 62.381 1.00 48.91 268 LEU B CA 1
ATOM 5931 C C . LEU B 1 268 ? 54.268 7.184 61.417 1.00 45.87 268 LEU B C 1
ATOM 5932 O O . LEU B 1 268 ? 54.695 8.337 61.446 1.00 45.64 268 LEU B O 1
ATOM 5937 N N . ARG B 1 269 ? 54.711 6.269 60.560 1.00 42.29 269 ARG B N 1
ATOM 5938 C CA . ARG B 1 269 ? 55.747 6.556 59.575 1.00 38.76 269 ARG B CA 1
ATOM 5939 C C . ARG B 1 269 ? 55.324 7.725 58.682 1.00 37.54 269 ARG B C 1
ATOM 5940 O O . ARG B 1 269 ? 54.267 7.686 58.049 1.00 34.98 269 ARG B O 1
ATOM 5948 N N . GLY B 1 270 ? 56.150 8.768 58.647 1.00 36.32 270 GLY B N 1
ATOM 5949 C CA . GLY B 1 270 ? 55.848 9.926 57.825 1.00 37.45 270 GLY B CA 1
ATOM 5950 C C . GLY B 1 270 ? 55.185 11.080 58.560 1.00 38.02 270 GLY B C 1
ATOM 5951 O O . GLY B 1 270 ? 55.349 12.237 58.176 1.00 36.93 270 GLY B O 1
ATOM 5952 N N . ARG B 1 271 ? 54.436 10.766 59.612 1.00 39.29 271 ARG B N 1
ATOM 5953 C CA . ARG B 1 271 ? 53.737 11.777 60.405 1.00 41.15 271 ARG B CA 1
ATOM 5954 C C . ARG B 1 271 ? 54.647 12.879 60.951 1.00 41.76 271 ARG B C 1
ATOM 5955 O O . ARG B 1 271 ? 55.707 12.605 61.516 1.00 42.10 271 ARG B O 1
ATOM 5963 N N . ILE B 1 272 ? 54.218 14.127 60.789 1.00 40.76 272 ILE B N 1
ATOM 5964 C CA . ILE B 1 272 ? 54.983 15.268 61.274 1.00 40.43 272 ILE B CA 1
ATOM 5965 C C . ILE B 1 272 ? 54.323 15.864 62.514 1.00 42.06 272 ILE B C 1
ATOM 5966 O O . ILE B 1 272 ? 53.116 16.100 62.530 1.00 42.38 272 ILE B O 1
ATOM 5971 N N . GLU B 1 273 ? 55.123 16.100 63.549 1.00 44.01 273 GLU B N 1
ATOM 5972 C CA . GLU B 1 273 ? 54.636 16.682 64.799 1.00 45.25 273 GLU B CA 1
ATOM 5973 C C . GLU B 1 273 ? 54.710 18.205 64.701 1.00 45.42 273 GLU B C 1
ATOM 5974 O O . GLU B 1 273 ? 55.802 18.776 64.680 1.00 44.23 273 GLU B O 1
ATOM 5980 N N . PHE B 1 274 ? 53.552 18.858 64.629 1.00 46.20 274 PHE B N 1
ATOM 5981 C CA . PHE B 1 274 ? 53.508 20.315 64.530 1.00 47.22 274 PHE B CA 1
ATOM 5982 C C . PHE B 1 274 ? 53.345 20.990 65.881 1.00 49.24 274 PHE B C 1
ATOM 5983 O O . PHE B 1 274 ? 52.427 20.675 66.639 1.00 49.70 274 PHE B O 1
ATOM 5991 N N . GLN B 1 275 ? 54.235 21.932 66.171 1.00 51.11 275 GLN B N 1
ATOM 5992 C CA . GLN B 1 275 ? 54.182 22.665 67.426 1.00 53.55 275 GLN B CA 1
ATOM 5993 C C . GLN B 1 275 ? 54.406 24.153 67.168 1.00 53.85 275 GLN B C 1
ATOM 5994 O O . GLN B 1 275 ? 55.503 24.569 66.798 1.00 54.53 275 GLN B O 1
ATOM 6000 N N . PRO B 1 276 ? 53.359 24.974 67.347 1.00 54.61 276 PRO B N 1
ATOM 6001 C CA . PRO B 1 276 ? 52.017 24.560 67.770 1.00 54.58 276 PRO B CA 1
ATOM 6002 C C . PRO B 1 276 ? 51.325 23.707 66.710 1.00 54.42 276 PRO B C 1
ATOM 6003 O O . PRO B 1 276 ? 51.765 23.655 65.562 1.00 54.40 276 PRO B O 1
ATOM 6007 N N . PRO B 1 277 ? 50.232 23.027 67.085 1.00 53.66 277 PRO B N 1
ATOM 6008 C CA . PRO B 1 277 ? 49.491 22.177 66.150 1.00 53.41 277 PRO B CA 1
ATOM 6009 C C . PRO B 1 277 ? 48.859 22.957 65.002 1.00 53.46 277 PRO B C 1
ATOM 6010 O O . PRO B 1 277 ? 48.746 24.182 65.057 1.00 52.92 277 PRO B O 1
ATOM 6014 N N . LEU B 1 278 ? 48.458 22.237 63.959 1.00 52.44 278 LEU B N 1
ATOM 6015 C CA . LEU B 1 278 ? 47.825 22.858 62.805 1.00 52.51 278 LEU B CA 1
ATOM 6016 C C . LEU B 1 278 ? 46.506 23.478 63.260 1.00 53.10 278 LEU B C 1
ATOM 6017 O O . LEU B 1 278 ? 45.686 22.812 63.894 1.00 52.89 278 LEU B O 1
ATOM 6022 N N . LYS B 1 279 ? 46.309 24.755 62.949 1.00 53.58 279 LYS B N 1
ATOM 6023 C CA . LYS B 1 279 ? 45.089 25.447 63.347 1.00 54.02 279 LYS B CA 1
ATOM 6024 C C . LYS B 1 279 ? 43.830 24.723 62.872 1.00 54.85 279 LYS B C 1
ATOM 6025 O O . LYS B 1 279 ? 43.848 24.015 61.864 1.00 54.48 279 LYS B O 1
ATOM 6031 N N . PRO B 1 280 ? 42.714 24.900 63.600 1.00 55.45 280 PRO B N 1
ATOM 6032 C CA . PRO B 1 280 ? 41.424 24.274 63.289 1.00 55.38 280 PRO B CA 1
ATOM 6033 C C . PRO B 1 280 ? 40.970 24.351 61.834 1.00 55.51 280 PRO B C 1
ATOM 6034 O O . PRO B 1 280 ? 40.376 23.403 61.320 1.00 55.84 280 PRO B O 1
ATOM 6038 N N . VAL B 1 281 ? 41.239 25.471 61.170 1.00 55.31 281 VAL B N 1
ATOM 6039 C CA . VAL B 1 281 ? 40.837 25.616 59.776 1.00 55.33 281 VAL B CA 1
ATOM 6040 C C . VAL B 1 281 ? 41.418 24.458 58.965 1.00 55.64 281 VAL B C 1
ATOM 6041 O O . VAL B 1 281 ? 40.748 23.890 58.101 1.00 54.48 281 VAL B O 1
ATOM 6045 N N . ILE B 1 282 ? 42.665 24.104 59.267 1.00 55.71 282 ILE B N 1
ATOM 6046 C CA . ILE B 1 282 ? 43.352 23.017 58.579 1.00 55.68 282 ILE B CA 1
ATOM 6047 C C . ILE B 1 282 ? 42.771 21.664 58.976 1.00 55.40 282 ILE B C 1
ATOM 6048 O O . ILE B 1 282 ? 42.368 20.875 58.122 1.00 54.15 282 ILE B O 1
ATOM 6053 N N . GLN B 1 283 ? 42.731 21.406 60.279 1.00 56.18 283 GLN B N 1
ATOM 6054 C CA . GLN B 1 283 ? 42.206 20.151 60.807 1.00 57.50 283 GLN B CA 1
ATOM 6055 C C . GLN B 1 283 ? 40.839 19.792 60.233 1.00 57.36 283 GLN B C 1
ATOM 6056 O O . GLN B 1 283 ? 40.625 18.669 59.776 1.00 57.12 283 GLN B O 1
ATOM 6062 N N . ASP B 1 284 ? 39.916 20.749 60.259 1.00 57.95 284 ASP B N 1
ATOM 6063 C CA . ASP B 1 284 ? 38.565 20.524 59.756 1.00 58.70 284 ASP B CA 1
ATOM 6064 C C . ASP B 1 284 ? 38.536 20.169 58.277 1.00 58.60 284 ASP B C 1
ATOM 6065 O O . ASP B 1 284 ? 37.632 19.472 57.819 1.00 58.62 284 ASP B O 1
ATOM 6070 N N . ALA B 1 285 ? 39.526 20.647 57.533 1.00 59.20 285 ALA B N 1
ATOM 6071 C CA . ALA B 1 285 ? 39.579 20.365 56.111 1.00 60.31 285 ALA B CA 1
ATOM 6072 C C . ALA B 1 285 ? 39.770 18.898 55.771 1.00 61.31 285 ALA B C 1
ATOM 6073 O O . ALA B 1 285 ? 39.375 18.455 54.692 1.00 61.49 285 ALA B O 1
ATOM 6074 N N . PHE B 1 286 ? 40.367 18.138 56.685 1.00 62.12 286 PHE B N 1
ATOM 6075 C CA . PHE B 1 286 ? 40.612 16.718 56.450 1.00 64.09 286 PHE B CA 1
ATOM 6076 C C . PHE B 1 286 ? 39.369 15.840 56.564 1.00 65.77 286 PHE B C 1
ATOM 6077 O O . PHE B 1 286 ? 39.412 14.653 56.240 1.00 66.46 286 PHE B O 1
ATOM 6085 N N . ASP B 1 287 ? 38.264 16.420 57.022 1.00 67.59 287 ASP B N 1
ATOM 6086 C CA . ASP B 1 287 ? 37.018 15.672 57.164 1.00 68.97 287 ASP B CA 1
ATOM 6087 C C . ASP B 1 287 ? 36.427 15.323 55.800 1.00 69.92 287 ASP B C 1
ATOM 6088 O O . ASP B 1 287 ? 35.253 14.960 55.696 1.00 70.46 287 ASP B O 1
ATOM 6093 N N . LYS B 1 288 ? 37.244 15.438 54.756 1.00 70.40 288 LYS B N 1
ATOM 6094 C CA . LYS B 1 288 ? 36.808 15.138 53.396 1.00 70.57 288 LYS B CA 1
ATOM 6095 C C . LYS B 1 288 ? 37.968 14.594 52.560 1.00 70.78 288 LYS B C 1
ATOM 6096 O O . LYS B 1 288 ? 39.134 14.759 52.925 1.00 70.36 288 LYS B O 1
ATOM 6102 N N . ILE B 1 289 ? 37.639 13.938 51.447 1.00 70.46 289 ILE B N 1
ATOM 6103 C CA . ILE B 1 289 ? 38.646 13.354 50.560 1.00 69.54 289 ILE B CA 1
ATOM 6104 C C . ILE B 1 289 ? 39.287 12.143 51.247 1.00 68.85 289 ILE B C 1
ATOM 6105 O O . ILE B 1 289 ? 38.956 11.831 52.392 1.00 69.20 289 ILE B O 1
ATOM 6110 N N . HIS B 1 290 ? 40.182 11.458 50.539 1.00 67.57 290 HIS B N 1
ATOM 6111 C CA . HIS B 1 290 ? 40.889 10.288 51.062 1.00 66.52 290 HIS B CA 1
ATOM 6112 C C . HIS B 1 290 ? 40.111 8.973 50.969 1.00 64.84 290 HIS B C 1
ATOM 6113 O O . HIS B 1 290 ? 39.964 8.262 51.966 1.00 64.95 290 HIS B O 1
ATOM 6120 N N . PHE B 1 291 ? 39.630 8.643 49.771 1.00 62.28 291 PHE B N 1
ATOM 6121 C CA . PHE B 1 291 ? 38.879 7.405 49.566 1.00 58.80 291 PHE B CA 1
ATOM 6122 C C . PHE B 1 291 ? 39.368 6.616 48.347 1.00 55.10 291 PHE B C 1
ATOM 6123 O O . PHE B 1 291 ? 39.494 5.389 48.394 1.00 53.49 291 PHE B O 1
ATOM 6131 N N . GLY B 1 292 ? 39.643 7.329 47.258 1.00 51.13 292 GLY B N 1
ATOM 6132 C CA . GLY B 1 292 ? 40.102 6.680 46.042 1.00 45.18 292 GLY B CA 1
ATOM 6133 C C . GLY B 1 292 ? 41.519 6.146 46.121 1.00 41.53 292 GLY B C 1
ATOM 6134 O O . GLY B 1 292 ? 42.243 6.400 47.080 1.00 41.78 292 GLY B O 1
ATOM 6135 N N . ALA B 1 293 ? 41.910 5.392 45.099 1.00 37.50 293 ALA B N 1
ATOM 6136 C CA . ALA B 1 293 ? 43.241 4.811 45.022 1.00 32.57 293 ALA B CA 1
ATOM 6137 C C . ALA B 1 293 ? 43.468 4.283 43.613 1.00 29.83 293 ALA B C 1
ATOM 6138 O O . ALA B 1 293 ? 42.991 3.208 43.263 1.00 29.70 293 ALA B O 1
ATOM 6140 N N . LEU B 1 294 ? 44.183 5.047 42.800 1.00 26.06 294 LEU B N 1
ATOM 6141 C CA . LEU B 1 294 ? 44.465 4.616 41.437 1.00 25.32 294 LEU B CA 1
ATOM 6142 C C . LEU B 1 294 ? 45.677 3.690 41.451 1.00 23.20 294 LEU B C 1
ATOM 6143 O O . LEU B 1 294 ? 46.735 4.044 41.983 1.00 22.70 294 LEU B O 1
ATOM 6148 N N . GLY B 1 295 ? 45.514 2.505 40.871 1.00 23.33 295 GLY B N 1
ATOM 6149 C CA . GLY B 1 295 ? 46.605 1.553 40.813 1.00 23.27 295 GLY B CA 1
ATOM 6150 C C . GLY B 1 295 ? 46.951 1.230 39.372 1.00 24.86 295 GLY B C 1
ATOM 6151 O O . GLY B 1 295 ? 46.167 1.511 38.462 1.00 22.61 295 GLY B O 1
ATOM 6152 N N . LYS B 1 296 ? 48.122 0.637 39.162 1.00 22.84 296 LYS B N 1
ATOM 6153 C CA . LYS B 1 296 ? 48.558 0.277 37.820 1.00 24.93 296 LYS B CA 1
ATOM 6154 C C . LYS B 1 296 ? 49.202 -1.098 37.773 1.00 24.62 296 LYS B C 1
ATOM 6155 O O . LYS B 1 296 ? 49.828 -1.545 38.738 1.00 27.22 296 LYS B O 1
ATOM 6161 N N . VAL B 1 297 ? 49.026 -1.768 36.643 1.00 24.36 297 VAL B N 1
ATOM 6162 C CA . VAL B 1 297 ? 49.603 -3.082 36.410 1.00 23.10 297 VAL B CA 1
ATOM 6163 C C . VAL B 1 297 ? 50.114 -3.032 34.975 1.00 24.50 297 VAL B C 1
ATOM 6164 O O . VAL B 1 297 ? 49.352 -2.717 34.054 1.00 21.38 297 VAL B O 1
ATOM 6168 N N . ILE B 1 298 ? 51.405 -3.306 34.802 1.00 23.04 298 ILE B N 1
ATOM 6169 C CA . ILE B 1 298 ? 52.028 -3.305 33.484 1.00 22.87 298 ILE B CA 1
ATOM 6170 C C . ILE B 1 298 ? 52.213 -4.746 33.020 1.00 23.36 298 ILE B C 1
ATOM 6171 O O . ILE B 1 298 ? 52.834 -5.544 33.714 1.00 23.83 298 ILE B O 1
ATOM 6176 N N . PHE B 1 299 ? 51.664 -5.079 31.855 1.00 23.98 299 PHE B N 1
ATOM 6177 C CA . PHE B 1 299 ? 51.805 -6.423 31.297 1.00 24.97 299 PHE B CA 1
ATOM 6178 C C . PHE B 1 299 ? 52.791 -6.336 30.128 1.00 26.42 299 PHE B C 1
ATOM 6179 O O . PHE B 1 299 ? 52.505 -5.692 29.119 1.00 26.29 299 PHE B O 1
ATOM 6187 N N . GLU B 1 300 ? 53.946 -6.982 30.266 1.00 26.31 300 GLU B N 1
ATOM 6188 C CA . GLU B 1 300 ? 54.982 -6.938 29.233 1.00 27.16 300 GLU B CA 1
ATOM 6189 C C . GLU B 1 300 ? 55.045 -8.192 28.364 1.00 27.84 300 GLU B C 1
ATOM 6190 O O . GLU B 1 300 ? 55.263 -9.292 28.871 1.00 26.70 300 GLU B O 1
ATOM 6196 N N . PHE B 1 301 ? 54.866 -8.024 27.054 1.00 27.67 301 PHE B N 1
ATOM 6197 C CA . PHE B 1 301 ? 54.896 -9.158 26.129 1.00 28.25 301 PHE B CA 1
ATOM 6198 C C . PHE B 1 301 ? 56.170 -9.177 25.288 1.00 28.11 301 PHE B C 1
ATOM 6199 O O . PHE B 1 301 ? 56.838 -8.155 25.147 1.00 26.10 301 PHE B O 1
ATOM 6207 N N . GLU B 1 302 ? 56.499 -10.337 24.722 1.00 30.73 302 GLU B N 1
ATOM 6208 C CA . GLU B 1 302 ? 57.705 -10.452 23.902 1.00 33.27 302 GLU B CA 1
ATOM 6209 C C . GLU B 1 302 ? 57.646 -9.486 22.730 1.00 33.01 302 GLU B C 1
ATOM 6210 O O . GLU B 1 302 ? 58.583 -8.727 22.491 1.00 33.98 302 GLU B O 1
ATOM 6216 N N . GLU B 1 303 ? 56.533 -9.519 22.007 1.00 34.32 303 GLU B N 1
ATOM 6217 C CA . GLU B 1 303 ? 56.334 -8.648 20.858 1.00 35.95 303 GLU B CA 1
ATOM 6218 C C . GLU B 1 303 ? 54.851 -8.479 20.556 1.00 35.54 303 GLU B C 1
ATOM 6219 O O . GLU B 1 303 ? 54.012 -9.237 21.045 1.00 36.74 303 GLU B O 1
ATOM 6225 N N . CYS B 1 304 ? 54.532 -7.476 19.750 1.00 35.67 304 CYS B N 1
ATOM 6226 C CA . CYS B 1 304 ? 53.151 -7.212 19.387 1.00 35.98 304 CYS B CA 1
ATOM 6227 C C . CYS B 1 304 ? 52.683 -8.098 18.246 1.00 36.94 304 CYS B C 1
ATOM 6228 O O . CYS B 1 304 ? 53.281 -8.109 17.171 1.00 37.33 304 CYS B O 1
ATOM 6231 N N . CYS B 1 305 ? 51.618 -8.850 18.496 1.00 35.04 305 CYS B N 1
ATOM 6232 C CA . CYS B 1 305 ? 51.030 -9.712 17.482 1.00 36.46 305 CYS B CA 1
ATOM 6233 C C . CYS B 1 305 ? 49.525 -9.455 17.487 1.00 35.81 305 CYS B C 1
ATOM 6234 O O . CYS B 1 305 ? 48.736 -10.292 17.052 1.00 36.84 305 CYS B O 1
ATOM 6237 N N . TRP B 1 306 ? 49.144 -8.279 17.982 1.00 35.46 306 TRP B N 1
ATOM 6238 C CA . TRP B 1 306 ? 47.740 -7.882 18.067 1.00 33.92 306 TRP B CA 1
ATOM 6239 C C . TRP B 1 306 ? 47.470 -6.580 17.312 1.00 33.53 306 TRP B C 1
ATOM 6240 O O . TRP B 1 306 ? 48.383 -5.801 17.033 1.00 33.77 306 TRP B O 1
ATOM 6251 N N . SER B 1 307 ? 46.205 -6.350 16.988 1.00 33.02 307 SER B N 1
ATOM 6252 C CA . SER B 1 307 ? 45.805 -5.150 16.264 1.00 32.34 307 SER B CA 1
ATOM 6253 C C . SER B 1 307 ? 46.116 -3.869 17.018 1.00 31.79 307 SER B C 1
ATOM 6254 O O . SER B 1 307 ? 45.875 -3.776 18.224 1.00 31.55 307 SER B O 1
ATOM 6257 N N . ASN B 1 308 ? 46.649 -2.880 16.306 1.00 28.61 308 ASN B N 1
ATOM 6258 C CA . ASN B 1 308 ? 46.943 -1.596 16.920 1.00 29.40 308 ASN B CA 1
ATOM 6259 C C . ASN B 1 308 ? 45.949 -0.535 16.463 1.00 29.80 308 ASN B C 1
ATOM 6260 O O . ASN B 1 308 ? 46.303 0.626 16.265 1.00 28.36 308 ASN B O 1
ATOM 6265 N N . GLU B 1 309 ? 44.693 -0.942 16.311 1.00 31.08 309 GLU B N 1
ATOM 6266 C CA . GLU B 1 309 ? 43.645 -0.015 15.898 1.00 30.18 309 GLU B CA 1
ATOM 6267 C C . GLU B 1 309 ? 43.587 1.173 16.859 1.00 29.93 309 GLU B C 1
ATOM 6268 O O . GLU B 1 309 ? 43.437 2.317 16.436 1.00 29.91 309 GLU B O 1
ATOM 6274 N N . SER B 1 310 ? 43.713 0.897 18.155 1.00 28.59 310 SER B N 1
ATOM 6275 C CA . SER B 1 310 ? 43.650 1.947 19.166 1.00 25.42 310 SER B CA 1
ATOM 6276 C C . SER B 1 310 ? 44.574 1.707 20.361 1.00 25.42 310 SER B C 1
ATOM 6277 O O . SER B 1 310 ? 44.923 0.569 20.679 1.00 23.85 310 SER B O 1
ATOM 6280 N N . SER B 1 311 ? 44.957 2.790 21.025 1.00 24.95 311 SER B N 1
ATOM 6281 C CA . SER B 1 311 ? 45.817 2.689 22.198 1.00 25.84 311 SER B CA 1
ATOM 6282 C C . SER B 1 311 ? 44.975 2.790 23.467 1.00 24.26 311 SER B C 1
ATOM 6283 O O . SER B 1 311 ? 45.515 2.813 24.570 1.00 26.10 311 SER B O 1
ATOM 6286 N N . LYS B 1 312 ? 43.656 2.858 23.307 1.00 25.23 312 LYS B N 1
ATOM 6287 C CA . LYS B 1 312 ? 42.746 2.968 24.455 1.00 25.34 312 LYS B CA 1
ATOM 6288 C C . LYS B 1 312 ? 41.726 1.832 24.463 1.00 24.35 312 LYS B C 1
ATOM 6289 O O . LYS B 1 312 ? 40.915 1.703 23.545 1.00 23.53 312 LYS B O 1
ATOM 6295 N N . ILE B 1 313 ? 41.764 1.015 25.513 1.00 23.10 313 ILE B N 1
ATOM 6296 C CA . ILE B 1 313 ? 40.858 -0.120 25.633 1.00 23.15 313 ILE B CA 1
ATOM 6297 C C . ILE B 1 313 ? 40.260 -0.202 27.029 1.00 23.22 313 ILE B C 1
ATOM 6298 O O . ILE B 1 313 ? 40.961 -0.061 28.027 1.00 23.98 313 ILE B O 1
ATOM 6303 N N . VAL B 1 314 ? 38.961 -0.438 27.096 1.00 23.00 314 VAL B N 1
ATOM 6304 C CA . VAL B 1 314 ? 38.300 -0.572 28.384 1.00 22.17 314 VAL B CA 1
ATOM 6305 C C . VAL B 1 314 ? 37.463 -1.839 28.386 1.00 22.32 314 VAL B C 1
ATOM 6306 O O . VAL B 1 314 ? 36.724 -2.097 27.440 1.00 22.70 314 VAL B O 1
ATOM 6310 N N . THR B 1 315 ? 37.610 -2.649 29.430 1.00 21.89 315 THR B N 1
ATOM 6311 C CA . THR B 1 315 ? 36.807 -3.853 29.543 1.00 22.11 315 THR B CA 1
ATOM 6312 C C . THR B 1 315 ? 35.685 -3.482 30.507 1.00 22.95 315 THR B C 1
ATOM 6313 O O . THR B 1 315 ? 35.927 -2.872 31.544 1.00 22.83 315 THR B O 1
ATOM 6317 N N . LEU B 1 316 ? 34.456 -3.806 30.131 1.00 24.98 316 LEU B N 1
ATOM 6318 C CA . LEU B 1 316 ? 33.297 -3.496 30.961 1.00 25.74 316 LEU B CA 1
ATOM 6319 C C . LEU B 1 316 ? 33.012 -4.630 31.937 1.00 25.38 316 LEU B C 1
ATOM 6320 O O . LEU B 1 316 ? 33.171 -5.796 31.594 1.00 22.27 316 LEU B O 1
ATOM 6325 N N . ALA B 1 317 ? 32.604 -4.285 33.155 1.00 24.40 317 ALA B N 1
ATOM 6326 C CA . ALA B 1 317 ? 32.263 -5.306 34.134 1.00 24.46 317 ALA B CA 1
ATOM 6327 C C . ALA B 1 317 ? 31.043 -6.034 33.571 1.00 24.69 317 ALA B C 1
ATOM 6328 O O . ALA B 1 317 ? 30.327 -5.485 32.730 1.00 24.66 317 ALA B O 1
ATOM 6330 N N . ASN B 1 318 ? 30.804 -7.263 34.021 1.00 23.04 318 ASN B N 1
ATOM 6331 C CA . ASN B 1 318 ? 29.655 -8.023 33.540 1.00 25.63 318 ASN B CA 1
ATOM 6332 C C . ASN B 1 318 ? 28.335 -7.320 33.853 1.00 25.89 318 ASN B C 1
ATOM 6333 O O . ASN B 1 318 ? 28.217 -6.615 34.855 1.00 26.04 318 ASN B O 1
ATOM 6338 N N . SER B 1 319 ? 27.349 -7.523 32.987 1.00 25.52 319 SER B N 1
ATOM 6339 C CA . SER B 1 319 ? 26.018 -6.942 33.154 1.00 26.26 319 SER B CA 1
ATOM 6340 C C . SER B 1 319 ? 25.004 -8.053 32.900 1.00 26.46 319 SER B C 1
ATOM 6341 O O . SER B 1 319 ? 25.366 -9.122 32.408 1.00 24.97 319 SER B O 1
ATOM 6344 N N . THR B 1 320 ? 23.738 -7.801 33.212 1.00 26.46 320 THR B N 1
ATOM 6345 C CA . THR B 1 320 ? 22.713 -8.819 33.026 1.00 26.49 320 THR B CA 1
ATOM 6346 C C . THR B 1 320 ? 21.432 -8.308 32.399 1.00 26.59 320 THR B C 1
ATOM 6347 O O . THR B 1 320 ? 21.128 -7.113 32.453 1.00 25.09 320 THR B O 1
ATOM 6351 N N . ASN B 1 321 ? 20.673 -9.226 31.810 1.00 25.69 321 ASN B N 1
ATOM 6352 C CA . ASN B 1 321 ? 19.405 -8.864 31.206 1.00 27.67 321 ASN B CA 1
ATOM 6353 C C . ASN B 1 321 ? 18.372 -8.674 32.313 1.00 28.64 321 ASN B C 1
ATOM 6354 O O . ASN B 1 321 ? 17.410 -7.926 32.147 1.00 29.17 321 ASN B O 1
ATOM 6359 N N . GLU B 1 322 ? 18.569 -9.343 33.446 1.00 28.72 322 GLU B N 1
ATOM 6360 C CA . GLU B 1 322 ? 17.635 -9.185 34.558 1.00 30.44 322 GLU B CA 1
ATOM 6361 C C . GLU B 1 322 ? 17.682 -7.733 35.040 1.00 29.23 322 GLU B C 1
ATOM 6362 O O . GLU B 1 322 ? 16.673 -7.175 35.472 1.00 30.75 322 GLU B O 1
ATOM 6368 N N . PHE B 1 323 ? 18.862 -7.125 34.967 1.00 28.08 323 PHE B N 1
ATOM 6369 C CA . PHE B 1 323 ? 19.017 -5.734 35.375 1.00 25.91 323 PHE B CA 1
ATOM 6370 C C . PHE B 1 323 ? 18.077 -4.859 34.540 1.00 25.87 323 PHE B C 1
ATOM 6371 O O . PHE B 1 323 ? 17.453 -3.929 35.054 1.00 27.29 323 PHE B O 1
ATOM 6379 N N . VAL B 1 324 ? 17.992 -5.160 33.248 1.00 25.54 324 VAL B N 1
ATOM 6380 C CA . VAL B 1 324 ? 17.135 -4.410 32.333 1.00 27.68 324 VAL B CA 1
ATOM 6381 C C . VAL B 1 324 ? 15.669 -4.562 32.722 1.00 29.40 324 VAL B C 1
ATOM 6382 O O . VAL B 1 324 ? 14.925 -3.582 32.774 1.00 28.32 324 VAL B O 1
ATOM 6386 N N . GLU B 1 325 ? 15.264 -5.801 32.989 1.00 30.12 325 GLU B N 1
ATOM 6387 C CA . GLU B 1 325 ? 13.895 -6.107 33.384 1.00 30.13 325 GLU B CA 1
ATOM 6388 C C . GLU B 1 325 ? 13.536 -5.309 34.635 1.00 28.80 325 GLU B C 1
ATOM 6389 O O . GLU B 1 325 ? 12.435 -4.776 34.747 1.00 30.56 325 GLU B O 1
ATOM 6395 N N . ILE B 1 326 ? 14.476 -5.228 35.571 1.00 28.74 326 ILE B N 1
ATOM 6396 C CA . ILE B 1 326 ? 14.267 -4.487 36.809 1.00 29.82 326 ILE B CA 1
ATOM 6397 C C . ILE B 1 326 ? 14.062 -2.999 36.521 1.00 31.25 326 ILE B C 1
ATOM 6398 O O . ILE B 1 326 ? 13.100 -2.396 36.995 1.00 33.41 326 ILE B O 1
ATOM 6403 N N . VAL B 1 327 ? 14.954 -2.410 35.733 1.00 31.39 327 VAL B N 1
ATOM 6404 C CA . VAL B 1 327 ? 14.833 -0.994 35.387 1.00 31.10 327 VAL B CA 1
ATOM 6405 C C . VAL B 1 327 ? 13.499 -0.721 34.687 1.00 31.29 327 VAL B C 1
ATOM 6406 O O . VAL B 1 327 ? 12.875 0.318 34.906 1.00 33.62 327 VAL B O 1
ATOM 6410 N N . ARG B 1 328 ? 13.062 -1.654 33.849 1.00 31.78 328 ARG B N 1
ATOM 6411 C CA . ARG B 1 328 ? 11.796 -1.504 33.133 1.00 34.23 328 ARG B CA 1
ATOM 6412 C C . ARG B 1 328 ? 10.588 -1.553 34.074 1.00 36.59 328 ARG B C 1
ATOM 6413 O O . ARG B 1 328 ? 9.631 -0.796 33.912 1.00 37.65 328 ARG B O 1
ATOM 6421 N N . ASN B 1 329 ? 10.647 -2.439 35.064 1.00 37.67 329 ASN B N 1
ATOM 6422 C CA . ASN B 1 329 ? 9.545 -2.628 36.008 1.00 38.03 329 ASN B CA 1
ATOM 6423 C C . ASN B 1 329 ? 9.466 -1.692 37.207 1.00 37.18 329 ASN B C 1
ATOM 6424 O O . ASN B 1 329 ? 8.379 -1.473 37.739 1.00 39.48 329 ASN B O 1
ATOM 6429 N N . ALA B 1 330 ? 10.597 -1.151 37.646 1.00 37.37 330 ALA B N 1
ATOM 6430 C CA . ALA B 1 330 ? 10.605 -0.265 38.810 1.00 38.37 330 ALA B CA 1
ATOM 6431 C C . ALA B 1 330 ? 9.680 0.940 38.652 1.00 40.01 330 ALA B C 1
ATOM 6432 O O . ALA B 1 330 ? 9.644 1.577 37.598 1.00 38.04 330 ALA B O 1
ATOM 6434 N N . GLU B 1 331 ? 8.933 1.250 39.707 1.00 41.22 331 GLU B N 1
ATOM 6435 C CA . GLU B 1 331 ? 8.016 2.383 39.678 1.00 45.05 331 GLU B CA 1
ATOM 6436 C C . GLU B 1 331 ? 8.641 3.648 40.253 1.00 44.98 331 GLU B C 1
ATOM 6437 O O . GLU B 1 331 ? 8.126 4.747 40.050 1.00 46.27 331 GLU B O 1
ATOM 6443 N N . ASN B 1 332 ? 9.748 3.491 40.970 1.00 44.47 332 ASN B N 1
ATOM 6444 C CA . ASN B 1 332 ? 10.448 4.624 41.562 1.00 44.92 332 ASN B CA 1
ATOM 6445 C C . ASN B 1 332 ? 11.841 4.204 42.016 1.00 44.66 332 ASN B C 1
ATOM 6446 O O . ASN B 1 332 ? 12.178 3.019 41.993 1.00 43.91 332 ASN B O 1
ATOM 6451 N N . LEU B 1 333 ? 12.641 5.179 42.437 1.00 45.17 333 LEU B N 1
ATOM 6452 C CA . LEU B 1 333 ? 14.004 4.920 42.886 1.00 46.85 333 LEU B CA 1
ATOM 6453 C C . LEU B 1 333 ? 14.092 3.914 44.030 1.00 47.01 333 LEU B C 1
ATOM 6454 O O . LEU B 1 333 ? 14.899 2.986 43.984 1.00 46.65 333 LEU B O 1
ATOM 6459 N N . ASP B 1 334 ? 13.269 4.098 45.057 1.00 47.31 334 ASP B N 1
ATOM 6460 C CA . ASP B 1 334 ? 13.284 3.192 46.198 1.00 47.32 334 ASP B CA 1
ATOM 6461 C C . ASP B 1 334 ? 13.003 1.755 45.784 1.00 45.98 334 ASP B C 1
ATOM 6462 O O . ASP B 1 334 ? 13.678 0.833 46.234 1.00 46.37 334 ASP B O 1
ATOM 6467 N N . GLU B 1 335 ? 12.010 1.564 44.924 1.00 44.65 335 GLU B N 1
ATOM 6468 C CA . GLU B 1 335 ? 11.682 0.225 44.459 1.00 44.83 335 GLU B CA 1
ATOM 6469 C C . GLU B 1 335 ? 12.817 -0.321 43.592 1.00 44.39 335 GLU B C 1
ATOM 6470 O O . GLU B 1 335 ? 13.049 -1.526 43.549 1.00 42.88 335 GLU B O 1
ATOM 6476 N N . LEU B 1 336 ? 13.526 0.571 42.906 1.00 43.68 336 LEU B N 1
ATOM 6477 C CA . LEU B 1 336 ? 14.633 0.151 42.058 1.00 43.31 336 LEU B CA 1
ATOM 6478 C C . LEU B 1 336 ? 15.756 -0.407 42.928 1.00 44.41 336 LEU B C 1
ATOM 6479 O O . LEU B 1 336 ? 16.340 -1.438 42.606 1.00 44.23 336 LEU B O 1
ATOM 6484 N N . ASP B 1 337 ? 16.051 0.275 44.031 1.00 46.80 337 ASP B N 1
ATOM 6485 C CA . ASP B 1 337 ? 17.098 -0.170 44.946 1.00 49.67 337 ASP B CA 1
ATOM 6486 C C . ASP B 1 337 ? 16.714 -1.517 45.543 1.00 50.48 337 ASP B C 1
ATOM 6487 O O . ASP B 1 337 ? 17.513 -2.452 45.564 1.00 50.56 337 ASP B O 1
ATOM 6492 N N . SER B 1 338 ? 15.480 -1.602 46.026 1.00 51.67 338 SER B N 1
ATOM 6493 C CA . SER B 1 338 ? 14.968 -2.825 46.626 1.00 52.55 338 SER B CA 1
ATOM 6494 C C . SER B 1 338 ? 15.126 -4.003 45.676 1.00 52.95 338 SER B C 1
ATOM 6495 O O . SER B 1 338 ? 15.667 -5.042 46.050 1.00 52.16 338 SER B O 1
ATOM 6506 N N . LEU B 1 340 ? 17.076 -4.270 43.187 1.00 57.67 340 LEU B N 1
ATOM 6507 C CA . LEU B 1 340 ? 18.492 -4.503 42.942 1.00 59.68 340 LEU B CA 1
ATOM 6508 C C . LEU B 1 340 ? 19.131 -5.178 44.151 1.00 62.21 340 LEU B C 1
ATOM 6509 O O . LEU B 1 340 ? 20.019 -4.621 44.793 1.00 62.84 340 LEU B O 1
ATOM 6514 N N . GLU B 1 341 ? 18.658 -6.383 44.456 1.00 65.68 341 GLU B N 1
ATOM 6515 C CA . GLU B 1 341 ? 19.162 -7.166 45.580 1.00 67.95 341 GLU B CA 1
ATOM 6516 C C . GLU B 1 341 ? 19.125 -8.647 45.228 1.00 69.02 341 GLU B C 1
ATOM 6517 O O . GLU B 1 341 ? 18.153 -9.340 45.534 1.00 68.81 341 GLU B O 1
ATOM 6523 N N . ARG B 1 342 ? 20.180 -9.129 44.581 1.00 70.30 342 ARG B N 1
ATOM 6524 C CA . ARG B 1 342 ? 20.247 -10.534 44.200 1.00 70.94 342 ARG B CA 1
ATOM 6525 C C . ARG B 1 342 ? 21.338 -11.257 44.984 1.00 71.46 342 ARG B C 1
ATOM 6526 O O . ARG B 1 342 ? 22.060 -10.649 45.781 1.00 71.36 342 ARG B O 1
ATOM 6534 N N . GLU B 1 343 ? 21.457 -12.559 44.741 1.00 71.48 343 GLU B N 1
ATOM 6535 C CA . GLU B 1 343 ? 22.458 -13.378 45.409 1.00 72.09 343 GLU B CA 1
ATOM 6536 C C . GLU B 1 343 ? 23.119 -14.326 44.412 1.00 72.44 343 GLU B C 1
ATOM 6537 O O . GLU B 1 343 ? 23.545 -13.910 43.333 1.00 72.21 343 GLU B O 1
ATOM 6543 N N . THR B 1 349 ? 29.969 -15.081 45.270 1.00 59.28 349 THR B N 1
ATOM 6544 C CA . THR B 1 349 ? 30.315 -13.885 44.513 1.00 58.91 349 THR B CA 1
ATOM 6545 C C . THR B 1 349 ? 31.796 -13.878 44.135 1.00 57.09 349 THR B C 1
ATOM 6546 O O . THR B 1 349 ? 32.165 -14.320 43.047 1.00 58.59 349 THR B O 1
ATOM 6550 N N . SER B 1 350 ? 32.632 -13.375 45.041 1.00 53.45 350 SER B N 1
ATOM 6551 C CA . SER B 1 350 ? 34.079 -13.286 44.835 1.00 50.22 350 SER B CA 1
ATOM 6552 C C . SER B 1 350 ? 34.416 -12.353 43.675 1.00 46.19 350 SER B C 1
ATOM 6553 O O . SER B 1 350 ? 33.861 -12.470 42.582 1.00 46.78 350 SER B O 1
ATOM 6556 N N . VAL B 1 351 ? 35.333 -11.426 43.925 1.00 41.17 351 VAL B N 1
ATOM 6557 C CA . VAL B 1 351 ? 35.747 -10.456 42.919 1.00 36.70 351 VAL B CA 1
ATOM 6558 C C . VAL B 1 351 ? 36.680 -11.058 41.872 1.00 33.45 351 VAL B C 1
ATOM 6559 O O . VAL B 1 351 ? 37.642 -11.752 42.204 1.00 31.08 351 VAL B O 1
ATOM 6563 N N . THR B 1 352 ? 36.374 -10.792 40.607 1.00 29.50 352 THR B N 1
ATOM 6564 C CA . THR B 1 352 ? 37.173 -11.283 39.495 1.00 27.81 352 THR B CA 1
ATOM 6565 C C . THR B 1 352 ? 37.523 -10.096 38.604 1.00 27.59 352 THR B C 1
ATOM 6566 O O . THR B 1 352 ? 37.120 -8.966 38.873 1.00 26.56 352 THR B O 1
ATOM 6570 N N . CYS B 1 353 ? 38.270 -10.347 37.539 1.00 25.73 353 CYS B N 1
ATOM 6571 C CA . CYS B 1 353 ? 38.651 -9.268 36.639 1.00 23.99 353 CYS B CA 1
ATOM 6572 C C . CYS B 1 353 ? 37.451 -8.687 35.878 1.00 22.70 353 CYS B C 1
ATOM 6573 O O . CYS B 1 353 ? 37.574 -7.662 35.218 1.00 23.43 353 CYS B O 1
ATOM 6576 N N . TRP B 1 354 ? 36.299 -9.347 35.964 1.00 23.12 354 TRP B N 1
ATOM 6577 C CA . TRP B 1 354 ? 35.091 -8.877 35.285 1.00 23.25 354 TRP B CA 1
ATOM 6578 C C . TRP B 1 354 ? 34.092 -8.233 36.262 1.00 23.93 354 TRP B C 1
ATOM 6579 O O . TRP B 1 354 ? 32.947 -7.945 35.890 1.00 22.58 354 TRP B O 1
ATOM 6590 N N . SER B 1 355 ? 34.532 -8.007 37.499 1.00 23.20 355 SER B N 1
ATOM 6591 C CA . SER B 1 355 ? 33.682 -7.418 38.536 1.00 24.31 355 SER B CA 1
ATOM 6592 C C . SER B 1 355 ? 33.689 -5.895 38.511 1.00 24.77 355 SER B C 1
ATOM 6593 O O . SER B 1 355 ? 32.898 -5.254 39.202 1.00 23.59 355 SER B O 1
ATOM 6596 N N . GLN B 1 356 ? 34.597 -5.323 37.727 1.00 21.83 356 GLN B N 1
ATOM 6597 C CA . GLN B 1 356 ? 34.713 -3.875 37.609 1.00 22.61 356 GLN B CA 1
ATOM 6598 C C . GLN B 1 356 ? 35.353 -3.530 36.274 1.00 21.25 356 GLN B C 1
ATOM 6599 O O . GLN B 1 356 ? 35.980 -4.378 35.638 1.00 21.22 356 GLN B O 1
ATOM 6605 N N . PRO B 1 357 ? 35.192 -2.278 35.824 1.00 21.67 357 PRO B N 1
ATOM 6606 C CA . PRO B 1 357 ? 35.800 -1.898 34.546 1.00 21.23 357 PRO B CA 1
ATOM 6607 C C . PRO B 1 357 ? 37.307 -1.771 34.749 1.00 19.60 357 PRO B C 1
ATOM 6608 O O . PRO B 1 357 ? 37.770 -1.522 35.865 1.00 19.80 357 PRO B O 1
ATOM 6612 N N . LEU B 1 358 ? 38.065 -1.956 33.674 1.00 18.06 358 LEU B N 1
ATOM 6613 C CA . LEU B 1 358 ? 39.522 -1.848 33.724 1.00 20.12 358 LEU B CA 1
ATOM 6614 C C . LEU B 1 358 ? 39.951 -1.103 32.470 1.00 21.02 358 LEU B C 1
ATOM 6615 O O . LEU B 1 358 ? 39.415 -1.341 31.391 1.00 21.60 358 LEU B O 1
ATOM 6620 N N . PHE B 1 359 ? 40.914 -0.202 32.619 1.00 21.09 359 PHE B N 1
ATOM 6621 C CA . PHE B 1 359 ? 41.399 0.598 31.502 1.00 23.12 359 PHE B CA 1
ATOM 6622 C C . PHE B 1 359 ? 42.792 0.157 31.076 1.00 22.93 359 PHE B C 1
ATOM 6623 O O . PHE B 1 359 ? 43.725 0.167 31.876 1.00 23.51 359 PHE B O 1
ATOM 6631 N N . PHE B 1 360 ? 42.923 -0.239 29.813 1.00 23.85 360 PHE B N 1
ATOM 6632 C CA . PHE B 1 360 ? 44.206 -0.684 29.291 1.00 24.14 360 PHE B CA 1
ATOM 6633 C C . PHE B 1 360 ? 44.742 0.252 28.221 1.00 24.52 360 PHE B C 1
ATOM 6634 O O . PHE B 1 360 ? 44.028 0.615 27.287 1.00 25.36 360 PHE B O 1
ATOM 6642 N N . VAL B 1 361 ? 46.001 0.638 28.362 1.00 24.89 361 VAL B N 1
ATOM 6643 C CA . VAL B 1 361 ? 46.648 1.481 27.371 1.00 23.72 361 VAL B CA 1
ATOM 6644 C C . VAL B 1 361 ? 47.506 0.546 26.514 1.00 24.39 361 VAL B C 1
ATOM 6645 O O . VAL B 1 361 ? 48.411 -0.122 27.020 1.00 23.56 361 VAL B O 1
ATOM 6649 N N . ASN B 1 362 ? 47.199 0.476 25.226 1.00 24.87 362 ASN B N 1
ATOM 6650 C CA . ASN B 1 362 ? 47.954 -0.368 24.299 1.00 26.34 362 ASN B CA 1
ATOM 6651 C C . ASN B 1 362 ? 49.158 0.456 23.869 1.00 27.74 362 ASN B C 1
ATOM 6652 O O . ASN B 1 362 ? 49.086 1.206 22.890 1.00 28.20 362 ASN B O 1
ATOM 6657 N N . LEU B 1 363 ? 50.258 0.321 24.609 1.00 26.55 363 LEU B N 1
ATOM 6658 C CA . LEU B 1 363 ? 51.474 1.080 24.331 1.00 25.72 363 LEU B CA 1
ATOM 6659 C C . LEU B 1 363 ? 52.102 0.783 22.978 1.00 27.61 363 LEU B C 1
ATOM 6660 O O . LEU B 1 363 ? 52.915 1.561 22.489 1.00 26.79 363 LEU B O 1
ATOM 6665 N N . SER B 1 364 ? 51.726 -0.336 22.370 1.00 30.44 364 SER B N 1
ATOM 6666 C CA . SER B 1 364 ? 52.278 -0.704 21.075 1.00 30.80 364 SER B CA 1
ATOM 6667 C C . SER B 1 364 ? 51.972 0.372 20.034 1.00 31.92 364 SER B C 1
ATOM 6668 O O . SER B 1 364 ? 52.856 0.802 19.291 1.00 31.03 364 SER B O 1
ATOM 6671 N N . LYS B 1 365 ? 50.723 0.821 19.985 1.00 30.37 365 LYS B N 1
ATOM 6672 C CA . LYS B 1 365 ? 50.354 1.843 19.014 1.00 30.65 365 LYS B CA 1
ATOM 6673 C C . LYS B 1 365 ? 50.973 3.203 19.311 1.00 31.16 365 LYS B C 1
ATOM 6674 O O . LYS B 1 365 ? 51.531 3.844 18.420 1.00 30.33 365 LYS B O 1
ATOM 6680 N N . SER B 1 366 ? 50.894 3.632 20.566 1.00 30.54 366 SER B N 1
ATOM 6681 C CA . SER B 1 366 ? 51.398 4.944 20.957 1.00 31.57 366 SER B CA 1
ATOM 6682 C C . SER B 1 366 ? 52.905 5.117 21.141 1.00 31.61 366 SER B C 1
ATOM 6683 O O . SER B 1 366 ? 53.446 6.178 20.825 1.00 31.25 366 SER B O 1
ATOM 6686 N N . THR B 1 367 ? 53.585 4.095 21.651 1.00 31.12 367 THR B N 1
ATOM 6687 C CA . THR B 1 367 ? 55.024 4.210 21.892 1.00 30.09 367 THR B CA 1
ATOM 6688 C C . THR B 1 367 ? 55.865 3.136 21.223 1.00 29.37 367 THR B C 1
ATOM 6689 O O . THR B 1 367 ? 57.092 3.178 21.299 1.00 30.23 367 THR B O 1
ATOM 6693 N N . GLY B 1 368 ? 55.208 2.164 20.600 1.00 27.84 368 GLY B N 1
ATOM 6694 C CA . GLY B 1 368 ? 55.930 1.101 19.923 1.00 29.41 368 GLY B CA 1
ATOM 6695 C C . GLY B 1 368 ? 56.426 -0.012 20.828 1.00 30.64 368 GLY B C 1
ATOM 6696 O O . GLY B 1 368 ? 57.175 -0.880 20.384 1.00 30.52 368 GLY B O 1
ATOM 6697 N N . VAL B 1 369 ? 56.017 0.013 22.094 1.00 28.51 369 VAL B N 1
ATOM 6698 C CA . VAL B 1 369 ? 56.424 -1.014 23.053 1.00 28.37 369 VAL B CA 1
ATOM 6699 C C . VAL B 1 369 ? 55.317 -2.055 23.228 1.00 27.53 369 VAL B C 1
ATOM 6700 O O . VAL B 1 369 ? 54.147 -1.713 23.418 1.00 28.77 369 VAL B O 1
ATOM 6704 N N . ALA B 1 370 ? 55.702 -3.327 23.166 1.00 26.81 370 ALA B N 1
ATOM 6705 C CA . ALA B 1 370 ? 54.768 -4.440 23.279 1.00 25.99 370 ALA B CA 1
ATOM 6706 C C . ALA B 1 370 ? 54.292 -4.679 24.709 1.00 25.99 370 ALA B C 1
ATOM 6707 O O . ALA B 1 370 ? 54.458 -5.771 25.254 1.00 24.54 370 ALA B O 1
ATOM 6709 N N . SER B 1 371 ? 53.683 -3.658 25.300 1.00 24.96 371 SER B N 1
ATOM 6710 C CA . SER B 1 371 ? 53.184 -3.757 26.666 1.00 24.46 371 SER B CA 1
ATOM 6711 C C . SER B 1 371 ? 51.826 -3.079 26.827 1.00 24.62 371 SER B C 1
ATOM 6712 O O . SER B 1 371 ? 51.438 -2.236 26.014 1.00 24.84 371 SER B O 1
ATOM 6715 N N . PHE B 1 372 ? 51.111 -3.458 27.882 1.00 23.90 372 PHE B N 1
ATOM 6716 C CA . PHE B 1 372 ? 49.815 -2.860 28.204 1.00 25.99 372 PHE B CA 1
ATOM 6717 C C . PHE B 1 372 ? 49.960 -2.176 29.558 1.00 25.14 372 PHE B C 1
ATOM 6718 O O . PHE B 1 372 ? 50.520 -2.758 30.490 1.00 22.78 372 PHE B O 1
ATOM 6742 N N . LEU B 1 375 ? 44.996 0.528 34.331 1.00 20.41 375 LEU B N 1
ATOM 6743 C CA . LEU B 1 375 ? 44.618 1.277 35.523 1.00 22.02 375 LEU B CA 1
ATOM 6744 C C . LEU B 1 375 ? 43.486 0.567 36.246 1.00 21.10 375 LEU B C 1
ATOM 6745 O O . LEU B 1 375 ? 42.591 0.011 35.617 1.00 21.18 375 LEU B O 1
ATOM 6758 N N . GLN B 1 377 ? 40.930 0.614 40.087 1.00 20.88 377 GLN B N 1
ATOM 6759 C CA . GLN B 1 377 ? 40.384 1.481 41.118 1.00 22.06 377 GLN B CA 1
ATOM 6760 C C . GLN B 1 377 ? 40.126 0.784 42.449 1.00 22.30 377 GLN B C 1
ATOM 6761 O O . GLN B 1 377 ? 40.109 -0.442 42.534 1.00 24.26 377 GLN B O 1
ATOM 6767 N N . ALA B 1 378 ? 39.927 1.585 43.489 1.00 23.60 378 ALA B N 1
ATOM 6768 C CA . ALA B 1 378 ? 39.615 1.046 44.805 1.00 23.62 378 ALA B CA 1
ATOM 6769 C C . ALA B 1 378 ? 38.188 0.536 44.652 1.00 24.09 378 ALA B C 1
ATOM 6770 O O . ALA B 1 378 ? 37.384 1.147 43.937 1.00 24.11 378 ALA B O 1
ATOM 6772 N N . PRO B 1 379 ? 37.836 -0.565 45.335 1.00 24.36 379 PRO B N 1
ATOM 6773 C CA . PRO B 1 379 ? 38.636 -1.389 46.248 1.00 25.14 379 PRO B CA 1
ATOM 6774 C C . PRO B 1 379 ? 39.629 -2.378 45.625 1.00 25.75 379 PRO B C 1
ATOM 6775 O O . PRO B 1 379 ? 40.477 -2.920 46.331 1.00 26.58 379 PRO B O 1
ATOM 6779 N N . LEU B 1 380 ? 39.530 -2.625 44.323 1.00 25.77 380 LEU B N 1
ATOM 6780 C CA . LEU B 1 380 ? 40.436 -3.580 43.671 1.00 26.40 380 LEU B CA 1
ATOM 6781 C C . LEU B 1 380 ? 41.915 -3.237 43.868 1.00 25.25 380 LEU B C 1
ATOM 6782 O O . LEU B 1 380 ? 42.730 -4.103 44.183 1.00 25.20 380 LEU B O 1
ATOM 6787 N N . THR B 1 381 ? 42.255 -1.971 43.672 1.00 25.46 381 THR B N 1
ATOM 6788 C CA . THR B 1 381 ? 43.637 -1.519 43.798 1.00 24.19 381 THR B CA 1
ATOM 6789 C C . THR B 1 381 ? 44.379 -2.049 45.022 1.00 25.70 381 THR B C 1
ATOM 6790 O O . THR B 1 381 ? 45.460 -2.626 44.905 1.00 23.59 381 THR B O 1
ATOM 6794 N N . ASN B 1 382 ? 43.798 -1.831 46.194 1.00 25.77 382 ASN B N 1
ATOM 6795 C CA . ASN B 1 382 ? 44.396 -2.261 47.449 1.00 27.54 382 ASN B CA 1
ATOM 6796 C C . ASN B 1 382 ? 44.616 -3.766 47.466 1.00 26.24 382 ASN B C 1
ATOM 6797 O O . ASN B 1 382 ? 45.671 -4.247 47.874 1.00 27.17 382 ASN B O 1
ATOM 6802 N N . HIS B 1 383 ? 43.617 -4.507 47.007 1.00 26.64 383 HIS B N 1
ATOM 6803 C CA . HIS B 1 383 ? 43.701 -5.963 46.971 1.00 27.14 383 HIS B CA 1
ATOM 6804 C C . HIS B 1 383 ? 44.807 -6.457 46.041 1.00 26.25 383 HIS B C 1
ATOM 6805 O O . HIS B 1 383 ? 45.590 -7.339 46.405 1.00 23.08 383 HIS B O 1
ATOM 6812 N N . ILE B 1 384 ? 44.882 -5.893 44.842 1.00 24.18 384 ILE B N 1
ATOM 6813 C CA . ILE B 1 384 ? 45.916 -6.311 43.907 1.00 23.16 384 ILE B CA 1
ATOM 6814 C C . ILE B 1 384 ? 47.315 -5.912 44.374 1.00 24.08 384 ILE B C 1
ATOM 6815 O O . ILE B 1 384 ? 48.249 -6.719 44.303 1.00 25.17 384 ILE B O 1
ATOM 6820 N N . GLU B 1 385 ? 47.483 -4.682 44.853 1.00 24.05 385 GLU B N 1
ATOM 6821 C CA . GLU B 1 385 ? 48.808 -4.274 45.319 1.00 25.52 385 GLU B CA 1
ATOM 6822 C C . GLU B 1 385 ? 49.248 -5.130 46.510 1.00 26.63 385 GLU B C 1
ATOM 6823 O O . GLU B 1 385 ? 50.445 -5.308 46.745 1.00 25.68 385 GLU B O 1
ATOM 6829 N N . SER B 1 386 ? 48.286 -5.672 47.252 1.00 27.88 386 SER B N 1
ATOM 6830 C CA . SER B 1 386 ? 48.615 -6.502 48.411 1.00 29.33 386 SER B CA 1
ATOM 6831 C C . SER B 1 386 ? 49.209 -7.845 47.993 1.00 29.70 386 SER B C 1
ATOM 6832 O O . SER B 1 386 ? 49.871 -8.509 48.792 1.00 30.65 386 SER B O 1
ATOM 6835 N N . ILE B 1 387 ? 48.969 -8.256 46.751 1.00 28.36 387 ILE B N 1
ATOM 6836 C CA . ILE B 1 387 ? 49.520 -9.518 46.259 1.00 27.73 387 ILE B CA 1
ATOM 6837 C C . ILE B 1 387 ? 50.462 -9.260 45.088 1.00 27.47 387 ILE B C 1
ATOM 6838 O O . ILE B 1 387 ? 50.672 -10.132 44.245 1.00 27.01 387 ILE B O 1
ATOM 6843 N N . ARG B 1 388 ? 51.037 -8.063 45.048 1.00 27.50 388 ARG B N 1
ATOM 6844 C CA . ARG B 1 388 ? 51.936 -7.677 43.963 1.00 27.97 388 ARG B CA 1
ATOM 6845 C C . ARG B 1 388 ? 53.158 -8.579 43.793 1.00 30.07 388 ARG B C 1
ATOM 6846 O O . ARG B 1 388 ? 53.777 -8.584 42.728 1.00 30.20 388 ARG B O 1
ATOM 6854 N N . GLU B 1 389 ? 53.505 -9.336 44.834 1.00 30.20 389 GLU B N 1
ATOM 6855 C CA . GLU B 1 389 ? 54.654 -10.241 44.776 1.00 31.38 389 GLU B CA 1
ATOM 6856 C C . GLU B 1 389 ? 54.294 -11.611 44.193 1.00 30.96 389 GLU B C 1
ATOM 6857 O O . GLU B 1 389 ? 55.174 -12.350 43.752 1.00 34.01 389 GLU B O 1
ATOM 6863 N N . ASP B 1 390 ? 53.006 -11.944 44.198 1.00 29.36 390 ASP B N 1
ATOM 6864 C CA . ASP B 1 390 ? 52.532 -13.227 43.685 1.00 28.83 390 ASP B CA 1
ATOM 6865 C C . ASP B 1 390 ? 52.171 -13.120 42.207 1.00 28.35 390 ASP B C 1
ATOM 6866 O O . ASP B 1 390 ? 50.997 -13.023 41.851 1.00 26.70 390 ASP B O 1
ATOM 6871 N N . LYS B 1 391 ? 53.183 -13.153 41.348 1.00 28.12 391 LYS B N 1
ATOM 6872 C CA . LYS B 1 391 ? 52.974 -13.031 39.906 1.00 29.36 391 LYS B CA 1
ATOM 6873 C C . LYS B 1 391 ? 52.039 -14.082 39.310 1.00 28.75 391 LYS B C 1
ATOM 6874 O O . LYS B 1 391 ? 51.233 -13.771 38.431 1.00 28.76 391 LYS B O 1
ATOM 6880 N N . GLU B 1 392 ? 52.145 -15.323 39.778 1.00 29.51 392 GLU B N 1
ATOM 6881 C CA . GLU B 1 392 ? 51.299 -16.399 39.265 1.00 32.21 392 GLU B CA 1
ATOM 6882 C C . GLU B 1 392 ? 49.839 -16.087 39.542 1.00 31.42 392 GLU B C 1
ATOM 6883 O O . GLU B 1 392 ? 48.975 -16.295 38.691 1.00 30.86 392 GLU B O 1
ATOM 6889 N N . ARG B 1 393 ? 49.565 -15.599 40.746 1.00 30.58 393 ARG B N 1
ATOM 6890 C CA . ARG B 1 393 ? 48.203 -15.265 41.120 1.00 29.24 393 ARG B CA 1
ATOM 6891 C C . ARG B 1 393 ? 47.715 -14.073 40.299 1.00 27.85 393 ARG B C 1
ATOM 6892 O O . ARG B 1 393 ? 46.553 -14.024 39.900 1.00 26.80 393 ARG B O 1
ATOM 6900 N N . LEU B 1 394 ? 48.606 -13.117 40.045 1.00 27.11 394 LEU B N 1
ATOM 6901 C CA . LEU B 1 394 ? 48.246 -11.938 39.261 1.00 26.45 394 LEU B CA 1
ATOM 6902 C C . LEU B 1 394 ? 47.841 -12.372 37.858 1.00 26.10 394 LEU B C 1
ATOM 6903 O O . LEU B 1 394 ? 46.830 -11.916 37.321 1.00 25.88 394 LEU B O 1
ATOM 6908 N N . PHE B 1 395 ? 48.636 -13.257 37.260 1.00 25.37 395 PHE B N 1
ATOM 6909 C CA . PHE B 1 395 ? 48.327 -13.737 35.922 1.00 26.02 395 PHE B CA 1
ATOM 6910 C C . PHE B 1 395 ? 46.971 -14.425 35.903 1.00 25.03 395 PHE B C 1
ATOM 6911 O O . PHE B 1 395 ? 46.156 -14.177 35.022 1.00 25.24 395 PHE B O 1
ATOM 6919 N N . SER B 1 396 ? 46.737 -15.302 36.872 1.00 25.27 396 SER B N 1
ATOM 6920 C CA . SER B 1 396 ? 45.469 -16.011 36.941 1.00 25.87 396 SER B CA 1
ATOM 6921 C C . SER B 1 396 ? 44.298 -15.040 37.039 1.00 24.06 396 SER B C 1
ATOM 6922 O O . SER B 1 396 ? 43.266 -15.245 36.409 1.00 23.70 396 SER B O 1
ATOM 6925 N N . PHE B 1 397 ? 44.460 -13.988 37.835 1.00 23.61 397 PHE B N 1
ATOM 6926 C CA . PHE B 1 397 ? 43.387 -13.014 38.016 1.00 22.92 397 PHE B CA 1
ATOM 6927 C C . PHE B 1 397 ? 43.028 -12.271 36.738 1.00 22.61 397 PHE B C 1
ATOM 6928 O O . PHE B 1 397 ? 41.855 -12.130 36.409 1.00 21.87 397 PHE B O 1
ATOM 6936 N N . PHE B 1 398 ? 44.041 -11.802 36.016 1.00 23.94 398 PHE B N 1
ATOM 6937 C CA . PHE B 1 398 ? 43.810 -11.028 34.801 1.00 24.51 398 PHE B CA 1
ATOM 6938 C C . PHE B 1 398 ? 43.750 -11.798 33.486 1.00 24.54 398 PHE B C 1
ATOM 6939 O O . PHE B 1 398 ? 43.338 -11.251 32.465 1.00 23.02 398 PHE B O 1
ATOM 6947 N N . GLN B 1 399 ? 44.144 -13.064 33.507 1.00 25.58 399 GLN B N 1
ATOM 6948 C CA . GLN B 1 399 ? 44.138 -13.870 32.291 1.00 27.31 399 GLN B CA 1
ATOM 6949 C C . GLN B 1 399 ? 42.847 -13.786 31.472 1.00 27.22 399 GLN B C 1
ATOM 6950 O O . GLN B 1 399 ? 42.895 -13.621 30.249 1.00 26.87 399 GLN B O 1
ATOM 6956 N N . PRO B 1 400 ? 41.676 -13.892 32.126 1.00 26.47 400 PRO B N 1
ATOM 6957 C CA . PRO B 1 400 ? 40.458 -13.814 31.313 1.00 26.29 400 PRO B CA 1
ATOM 6958 C C . PRO B 1 400 ? 40.225 -12.499 30.556 1.00 24.36 400 PRO B C 1
ATOM 6959 O O . PRO B 1 400 ? 39.762 -12.532 29.418 1.00 24.53 400 PRO B O 1
ATOM 6963 N N . VAL B 1 401 ? 40.542 -11.352 31.154 1.00 24.37 401 VAL B N 1
ATOM 6964 C CA . VAL B 1 401 ? 40.356 -10.093 30.427 1.00 24.07 401 VAL B CA 1
ATOM 6965 C C . VAL B 1 401 ? 41.457 -9.937 29.390 1.00 24.41 401 VAL B C 1
ATOM 6966 O O . VAL B 1 401 ? 41.227 -9.408 28.309 1.00 25.19 401 VAL B O 1
ATOM 6970 N N . LEU B 1 402 ? 42.654 -10.405 29.715 1.00 24.40 402 LEU B N 1
ATOM 6971 C CA . LEU B 1 402 ? 43.762 -10.329 28.770 1.00 24.07 402 LEU B CA 1
ATOM 6972 C C . LEU B 1 402 ? 43.424 -11.135 27.511 1.00 23.70 402 LEU B C 1
ATOM 6973 O O . LEU B 1 402 ? 43.665 -10.676 26.391 1.00 25.20 402 LEU B O 1
ATOM 6978 N N . ASN B 1 403 ? 42.858 -12.328 27.689 1.00 24.50 403 ASN B N 1
ATOM 6979 C CA . ASN B 1 403 ? 42.497 -13.167 26.545 1.00 25.73 403 ASN B CA 1
ATOM 6980 C C . ASN B 1 403 ? 41.352 -12.567 25.722 1.00 25.97 403 ASN B C 1
ATOM 6981 O O . ASN B 1 403 ? 41.345 -12.666 24.492 1.00 23.54 403 ASN B O 1
ATOM 6986 N N . LYS B 1 404 ? 40.379 -11.952 26.391 1.00 24.71 404 LYS B N 1
ATOM 6987 C CA . LYS B 1 404 ? 39.259 -11.353 25.665 1.00 25.00 404 LYS B CA 1
ATOM 6988 C C . LYS B 1 404 ? 39.749 -10.171 24.836 1.00 23.86 404 LYS B C 1
ATOM 6989 O O . LYS B 1 404 ? 39.279 -9.954 23.713 1.00 24.28 404 LYS B O 1
ATOM 6995 N N . ILE B 1 405 ? 40.685 -9.407 25.394 1.00 23.71 405 ILE B N 1
ATOM 6996 C CA . ILE B 1 405 ? 41.252 -8.261 24.688 1.00 25.18 405 ILE B CA 1
ATOM 6997 C C . ILE B 1 405 ? 41.990 -8.755 23.445 1.00 25.95 405 ILE B C 1
ATOM 6998 O O . ILE B 1 405 ? 41.843 -8.193 22.361 1.00 26.89 405 ILE B O 1
ATOM 7011 N N . LYS B 1 407 ? 41.499 -11.554 21.829 1.00 28.54 407 LYS B N 1
ATOM 7012 C CA . LYS B 1 407 ? 40.527 -12.107 20.890 1.00 29.87 407 LYS B CA 1
ATOM 7013 C C . LYS B 1 407 ? 39.908 -10.975 20.078 1.00 30.56 407 LYS B C 1
ATOM 7014 O O . LYS B 1 407 ? 39.757 -11.079 18.858 1.00 29.69 407 LYS B O 1
ATOM 7020 N N . CYS B 1 408 ? 39.558 -9.891 20.763 1.00 29.60 408 CYS B N 1
ATOM 7021 C CA . CYS B 1 408 ? 38.958 -8.740 20.105 1.00 30.74 408 CYS B CA 1
ATOM 7022 C C . CYS B 1 408 ? 39.978 -7.962 19.283 1.00 30.85 408 CYS B C 1
ATOM 7023 O O . CYS B 1 408 ? 39.604 -7.118 18.476 1.00 32.43 408 CYS B O 1
ATOM 7026 N N . LEU B 1 409 ? 41.264 -8.238 19.485 1.00 30.01 409 LEU B N 1
ATOM 7027 C CA . LEU B 1 409 ? 42.299 -7.535 18.729 1.00 31.26 409 LEU B CA 1
ATOM 7028 C C . LEU B 1 409 ? 42.959 -8.411 17.662 1.00 30.22 409 LEU B C 1
ATOM 7029 O O . LEU B 1 409 ? 44.131 -8.231 17.332 1.00 30.61 409 LEU B O 1
ATOM 7034 N N . ASP B 1 410 ? 42.194 -9.360 17.135 1.00 32.16 410 ASP B N 1
ATOM 7035 C CA . ASP B 1 410 ? 42.661 -10.266 16.088 1.00 33.74 410 ASP B CA 1
ATOM 7036 C C . ASP B 1 410 ? 43.842 -11.143 16.483 1.00 34.19 410 ASP B C 1
ATOM 7037 O O . ASP B 1 410 ? 44.656 -11.511 15.637 1.00 33.22 410 ASP B O 1
ATOM 7042 N N . SER B 1 411 ? 43.939 -11.486 17.762 1.00 33.70 411 SER B N 1
ATOM 7043 C CA . SER B 1 411 ? 45.033 -12.336 18.214 1.00 33.25 411 SER B CA 1
ATOM 7044 C C . SER B 1 411 ? 44.469 -13.548 18.942 1.00 32.69 411 SER B C 1
ATOM 7045 O O . SER B 1 411 ? 43.352 -13.981 18.659 1.00 32.27 411 SER B O 1
ATOM 7048 N N . GLU B 1 412 ? 45.235 -14.103 19.876 1.00 32.33 412 GLU B N 1
ATOM 7049 C CA . GLU B 1 412 ? 44.760 -15.266 20.606 1.00 33.19 412 GLU B CA 1
ATOM 7050 C C . GLU B 1 412 ? 45.190 -15.276 22.066 1.00 31.65 412 GLU B C 1
ATOM 7051 O O . GLU B 1 412 ? 45.858 -14.352 22.541 1.00 31.69 412 GLU B O 1
ATOM 7057 N N . ASP B 1 413 ? 44.794 -16.328 22.776 1.00 31.24 413 ASP B N 1
ATOM 7058 C CA . ASP B 1 413 ? 45.105 -16.472 24.190 1.00 30.39 413 ASP B CA 1
ATOM 7059 C C . ASP B 1 413 ? 46.558 -16.211 24.545 1.00 30.03 413 ASP B C 1
ATOM 7060 O O . ASP B 1 413 ? 47.478 -16.612 23.825 1.00 29.61 413 ASP B O 1
ATOM 7065 N N . VAL B 1 414 ? 46.754 -15.535 25.670 1.00 27.26 414 VAL B N 1
ATOM 7066 C CA . VAL B 1 414 ? 48.086 -15.200 26.147 1.00 27.98 414 VAL B CA 1
ATOM 7067 C C . VAL B 1 414 ? 48.828 -16.425 26.677 1.00 28.60 414 VAL B C 1
ATOM 7068 O O . VAL B 1 414 ? 48.248 -17.268 27.362 1.00 28.50 414 VAL B O 1
ATOM 7072 N N . ILE B 1 415 ? 50.111 -16.514 26.346 1.00 28.77 415 ILE B N 1
ATOM 7073 C CA . ILE B 1 415 ? 50.963 -17.609 26.806 1.00 29.42 415 ILE B CA 1
ATOM 7074 C C . ILE B 1 415 ? 51.775 -17.094 27.994 1.00 29.46 415 ILE B C 1
ATOM 7075 O O . ILE B 1 415 ? 52.471 -16.084 27.882 1.00 31.40 415 ILE B O 1
ATOM 7080 N N . ASP B 1 416 ? 51.686 -17.778 29.130 1.00 29.97 416 ASP B N 1
ATOM 7081 C CA . ASP B 1 416 ? 52.423 -17.372 30.327 1.00 29.73 416 ASP B CA 1
ATOM 7082 C C . ASP B 1 416 ? 53.905 -17.720 30.201 1.00 29.41 416 ASP B C 1
ATOM 7083 O O . ASP B 1 416 ? 54.293 -18.876 30.356 1.00 27.19 416 ASP B O 1
ATOM 7088 N N . GLY B 1 417 ? 54.725 -16.706 29.934 1.00 29.02 417 GLY B N 1
ATOM 7089 C CA . GLY B 1 417 ? 56.153 -16.914 29.793 1.00 30.41 417 GLY B CA 1
ATOM 7090 C C . GLY B 1 417 ? 56.972 -16.145 30.814 1.00 30.23 417 GLY B C 1
ATOM 7091 O O . GLY B 1 417 ? 58.105 -15.756 30.541 1.00 29.94 417 GLY B O 1
ATOM 7100 N N . ARG B 1 419 ? 58.133 -17.358 33.254 1.00 36.87 419 ARG B N 1
ATOM 7101 C CA . ARG B 1 419 ? 59.144 -18.360 33.571 1.00 38.71 419 ARG B CA 1
ATOM 7102 C C . ARG B 1 419 ? 59.335 -18.939 32.172 1.00 37.70 419 ARG B C 1
ATOM 7103 O O . ARG B 1 419 ? 58.817 -20.001 31.840 1.00 37.58 419 ARG B O 1
ATOM 7111 N N . PRO B 1 420 ? 60.076 -18.209 31.327 1.00 39.35 420 PRO B N 1
ATOM 7112 C CA . PRO B 1 420 ? 60.397 -18.521 29.933 1.00 40.24 420 PRO B CA 1
ATOM 7113 C C . PRO B 1 420 ? 60.847 -19.928 29.553 1.00 40.72 420 PRO B C 1
ATOM 7114 O O . PRO B 1 420 ? 61.529 -20.618 30.310 1.00 39.86 420 PRO B O 1
ATOM 7118 N N . ILE B 1 421 ? 60.437 -20.319 28.348 1.00 40.81 421 ILE B N 1
ATOM 7119 C CA . ILE B 1 421 ? 60.759 -21.600 27.734 1.00 40.26 421 ILE B CA 1
ATOM 7120 C C . ILE B 1 421 ? 60.710 -21.365 26.228 1.00 40.10 421 ILE B C 1
ATOM 7121 O O . ILE B 1 421 ? 59.651 -21.466 25.605 1.00 41.18 421 ILE B O 1
ATOM 7126 N N . GLU B 1 422 ? 61.857 -21.023 25.652 1.00 40.00 422 GLU B N 1
ATOM 7127 C CA . GLU B 1 422 ? 61.950 -20.767 24.218 1.00 39.73 422 GLU B CA 1
ATOM 7128 C C . GLU B 1 422 ? 61.277 -21.883 23.416 1.00 41.48 422 GLU B C 1
ATOM 7129 O O . GLU B 1 422 ? 61.690 -23.043 23.477 1.00 41.36 422 GLU B O 1
ATOM 7135 N N . ASN B 1 423 ? 60.228 -21.519 22.679 1.00 42.59 423 ASN B N 1
ATOM 7136 C CA . ASN B 1 423 ? 59.470 -22.465 21.859 1.00 44.04 423 ASN B CA 1
ATOM 7137 C C . ASN B 1 423 ? 58.996 -21.760 20.588 1.00 44.92 423 ASN B C 1
ATOM 7138 O O . ASN B 1 423 ? 58.188 -20.829 20.655 1.00 44.61 423 ASN B O 1
ATOM 7143 N N . ILE B 1 424 ? 59.489 -22.208 19.436 1.00 45.86 424 ILE B N 1
ATOM 7144 C CA . ILE B 1 424 ? 59.119 -21.602 18.158 1.00 47.21 424 ILE B CA 1
ATOM 7145 C C . ILE B 1 424 ? 57.620 -21.663 17.861 1.00 47.60 424 ILE B C 1
ATOM 7146 O O . ILE B 1 424 ? 57.133 -20.973 16.967 1.00 48.67 424 ILE B O 1
ATOM 7151 N N . ALA B 1 425 ? 56.891 -22.484 18.608 1.00 48.33 425 ALA B N 1
ATOM 7152 C CA . ALA B 1 425 ? 55.452 -22.617 18.399 1.00 49.44 425 ALA B CA 1
ATOM 7153 C C . ALA B 1 425 ? 54.686 -21.412 18.940 1.00 49.99 425 ALA B C 1
ATOM 7154 O O . ALA B 1 425 ? 53.462 -21.345 18.821 1.00 50.34 425 ALA B O 1
ATOM 7156 N N . ASN B 1 426 ? 55.405 -20.463 19.531 1.00 49.48 426 ASN B N 1
ATOM 7157 C CA . ASN B 1 426 ? 54.773 -19.272 20.090 1.00 49.32 426 ASN B CA 1
ATOM 7158 C C . ASN B 1 426 ? 54.971 -18.055 19.193 1.00 49.18 426 ASN B C 1
ATOM 7159 O O . ASN B 1 426 ? 54.532 -16.956 19.523 1.00 48.96 426 ASN B O 1
ATOM 7164 N N . ALA B 1 427 ? 55.627 -18.270 18.056 1.00 49.71 427 ALA B N 1
ATOM 7165 C CA . ALA B 1 427 ? 55.930 -17.219 17.086 1.00 50.26 427 ALA B CA 1
ATOM 7166 C C . ALA B 1 427 ? 54.898 -16.099 16.927 1.00 50.37 427 ALA B C 1
ATOM 7167 O O . ALA B 1 427 ? 55.230 -14.923 17.079 1.00 51.54 427 ALA B O 1
ATOM 7169 N N . ASN B 1 428 ? 53.657 -16.455 16.615 1.00 49.94 428 ASN B N 1
ATOM 7170 C CA . ASN B 1 428 ? 52.615 -15.448 16.420 1.00 49.70 428 ASN B CA 1
ATOM 7171 C C . ASN B 1 428 ? 51.572 -15.421 17.533 1.00 47.76 428 ASN B C 1
ATOM 7172 O O . ASN B 1 428 ? 50.391 -15.171 17.284 1.00 47.48 428 ASN B O 1
ATOM 7177 N N . LYS B 1 429 ? 52.014 -15.673 18.760 1.00 44.00 429 LYS B N 1
ATOM 7178 C CA . LYS B 1 429 ? 51.116 -15.670 19.907 1.00 41.01 429 LYS B CA 1
ATOM 7179 C C . LYS B 1 429 ? 51.653 -14.717 20.963 1.00 37.83 429 LYS B C 1
ATOM 7180 O O . LYS B 1 429 ? 52.865 -14.579 21.130 1.00 36.52 429 LYS B O 1
ATOM 7186 N N . PRO B 1 430 ? 50.754 -14.041 21.691 1.00 34.30 430 PRO B N 1
ATOM 7187 C CA . PRO B 1 430 ? 51.184 -13.104 22.730 1.00 32.69 430 PRO B CA 1
ATOM 7188 C C . PRO B 1 430 ? 51.791 -13.838 23.927 1.00 29.52 430 PRO B C 1
ATOM 7189 O O . PRO B 1 430 ? 51.115 -14.608 24.605 1.00 29.74 430 PRO B O 1
ATOM 7193 N N . VAL B 1 431 ? 53.073 -13.605 24.170 1.00 29.25 431 VAL B N 1
ATOM 7194 C CA . VAL B 1 431 ? 53.768 -14.248 25.278 1.00 26.84 431 VAL B CA 1
ATOM 7195 C C . VAL B 1 431 ? 54.074 -13.238 26.373 1.00 25.58 431 VAL B C 1
ATOM 7196 O O . VAL B 1 431 ? 54.877 -12.328 26.179 1.00 24.74 431 VAL B O 1
ATOM 7200 N N . LEU B 1 432 ? 53.431 -13.402 27.524 1.00 26.40 432 LEU B N 1
ATOM 7201 C CA . LEU B 1 432 ? 53.653 -12.505 28.653 1.00 25.35 432 LEU B CA 1
ATOM 7202 C C . LEU B 1 432 ? 54.990 -12.853 29.298 1.00 26.64 432 LEU B C 1
ATOM 7203 O O . LEU B 1 432 ? 55.226 -14.006 29.643 1.00 27.98 432 LEU B O 1
ATOM 7208 N N . ARG B 1 433 ? 55.856 -11.860 29.473 1.00 26.54 433 ARG B N 1
ATOM 7209 C CA . ARG B 1 433 ? 57.165 -12.102 30.070 1.00 28.61 433 ARG B CA 1
ATOM 7210 C C . ARG B 1 433 ? 57.312 -11.525 31.475 1.00 29.19 433 ARG B C 1
ATOM 7211 O O . ARG B 1 433 ? 58.113 -12.016 32.272 1.00 28.21 433 ARG B O 1
ATOM 7219 N N . ASN B 1 434 ? 56.539 -10.492 31.793 1.00 28.91 434 ASN B N 1
ATOM 7220 C CA . ASN B 1 434 ? 56.662 -9.875 33.107 1.00 28.16 434 ASN B CA 1
ATOM 7221 C C . ASN B 1 434 ? 55.453 -9.026 33.482 1.00 28.79 434 ASN B C 1
ATOM 7222 O O . ASN B 1 434 ? 54.763 -8.478 32.618 1.00 27.19 434 ASN B O 1
ATOM 7227 N N . ILE B 1 435 ? 55.203 -8.928 34.782 1.00 26.64 435 ILE B N 1
ATOM 7228 C CA . ILE B 1 435 ? 54.108 -8.116 35.298 1.00 28.35 435 ILE B CA 1
ATOM 7229 C C . ILE B 1 435 ? 54.672 -7.170 36.346 1.00 29.14 435 ILE B C 1
ATOM 7230 O O . ILE B 1 435 ? 55.424 -7.592 37.225 1.00 29.54 435 ILE B O 1
ATOM 7235 N N . ILE B 1 436 ? 54.316 -5.893 36.238 1.00 27.91 436 ILE B N 1
ATOM 7236 C CA . ILE B 1 436 ? 54.762 -4.880 37.185 1.00 28.43 436 ILE B CA 1
ATOM 7237 C C . ILE B 1 436 ? 53.517 -4.301 37.850 1.00 29.16 436 ILE B C 1
ATOM 7238 O O . ILE B 1 436 ? 52.505 -4.061 37.187 1.00 29.15 436 ILE B O 1
ATOM 7243 N N . VAL B 1 437 ? 53.589 -4.082 39.156 1.00 26.53 437 VAL B N 1
ATOM 7244 C CA . VAL B 1 437 ? 52.452 -3.546 39.891 1.00 26.02 437 VAL B CA 1
ATOM 7245 C C . VAL B 1 437 ? 52.852 -2.354 40.749 1.00 25.77 437 VAL B C 1
ATOM 7246 O O . VAL B 1 437 ? 53.951 -2.321 41.303 1.00 26.04 437 VAL B O 1
ATOM 7250 N N . SER B 1 438 ? 51.954 -1.377 40.852 1.00 24.47 438 SER B N 1
ATOM 7251 C CA . SER B 1 438 ? 52.197 -0.192 41.670 1.00 23.26 438 SER B CA 1
ATOM 7252 C C . SER B 1 438 ? 52.160 -0.634 43.138 1.00 23.83 438 SER B C 1
ATOM 7253 O O . SER B 1 438 ? 51.869 -1.796 43.428 1.00 22.67 438 SER B O 1
ATOM 7256 N N . ASN B 1 439 ? 52.452 0.288 44.052 1.00 24.66 439 ASN B N 1
ATOM 7257 C CA . ASN B 1 439 ? 52.448 -0.015 45.481 1.00 28.18 439 ASN B CA 1
ATOM 7258 C C . ASN B 1 439 ? 52.100 1.233 46.307 1.00 28.93 439 ASN B C 1
ATOM 7259 O O . ASN B 1 439 ? 52.413 1.305 47.497 1.00 28.88 439 ASN B O 1
ATOM 7264 N N . TRP B 1 440 ? 51.437 2.205 45.681 1.00 27.48 440 TRP B N 1
ATOM 7265 C CA . TRP B 1 440 ? 51.089 3.457 46.355 1.00 27.45 440 TRP B CA 1
ATOM 7266 C C . TRP B 1 440 ? 50.218 3.352 47.608 1.00 26.56 440 TRP B C 1
ATOM 7267 O O . TRP B 1 440 ? 50.355 4.168 48.520 1.00 29.24 440 TRP B O 1
ATOM 7278 N N . THR B 1 441 ? 49.323 2.371 47.666 1.00 26.29 441 THR B N 1
ATOM 7279 C CA . THR B 1 441 ? 48.466 2.228 48.842 1.00 27.11 441 THR B CA 1
ATOM 7280 C C . THR B 1 441 ? 49.222 1.645 50.038 1.00 29.21 441 THR B C 1
ATOM 7281 O O . THR B 1 441 ? 48.782 1.774 51.180 1.00 30.06 441 THR B O 1
ATOM 7285 N N . ARG B 1 442 ? 50.363 1.017 49.779 1.00 29.90 442 ARG B N 1
ATOM 7286 C CA . ARG B 1 442 ? 51.146 0.407 50.852 1.00 32.22 442 ARG B CA 1
ATOM 7287 C C . ARG B 1 442 ? 52.403 1.209 51.187 1.00 32.30 442 ARG B C 1
ATOM 7288 O O . ARG B 1 442 ? 53.132 0.883 52.124 1.00 33.64 442 ARG B O 1
ATOM 7296 N N . ASP B 1 443 ? 52.642 2.264 50.416 1.00 31.19 443 ASP B N 1
ATOM 7297 C CA . ASP B 1 443 ? 53.796 3.137 50.614 1.00 30.43 443 ASP B CA 1
ATOM 7298 C C . ASP B 1 443 ? 53.436 4.151 51.703 1.00 29.21 443 ASP B C 1
ATOM 7299 O O . ASP B 1 443 ? 52.510 4.941 51.543 1.00 28.73 443 ASP B O 1
ATOM 7304 N N . PRO B 1 444 ? 54.167 4.140 52.828 1.00 28.38 444 PRO B N 1
ATOM 7305 C CA . PRO B 1 444 ? 53.891 5.071 53.929 1.00 29.36 444 PRO B CA 1
ATOM 7306 C C . PRO B 1 444 ? 54.075 6.555 53.601 1.00 30.11 444 PRO B C 1
ATOM 7307 O O . PRO B 1 444 ? 53.543 7.418 54.300 1.00 30.20 444 PRO B O 1
ATOM 7311 N N . TYR B 1 445 ? 54.824 6.846 52.542 1.00 30.76 445 TYR B N 1
ATOM 7312 C CA . TYR B 1 445 ? 55.088 8.226 52.144 1.00 32.61 445 TYR B CA 1
ATOM 7313 C C . TYR B 1 445 ? 54.106 8.746 51.098 1.00 34.82 445 TYR B C 1
ATOM 7314 O O . TYR B 1 445 ? 54.239 9.872 50.613 1.00 35.86 445 TYR B O 1
ATOM 7323 N N . SER B 1 446 ? 53.123 7.919 50.754 1.00 34.15 446 SER B N 1
ATOM 7324 C CA . SER B 1 446 ? 52.089 8.298 49.795 1.00 37.37 446 SER B CA 1
ATOM 7325 C C . SER B 1 446 ? 50.754 7.819 50.353 1.00 40.08 446 SER B C 1
ATOM 7326 O O . SER B 1 446 ? 49.768 8.556 50.351 1.00 40.69 446 SER B O 1
ATOM 7329 N N . ARG B 1 447 ? 50.753 6.582 50.843 1.00 42.92 447 ARG B N 1
ATOM 7330 C CA . ARG B 1 447 ? 49.588 5.931 51.440 1.00 47.64 447 ARG B CA 1
ATOM 7331 C C . ARG B 1 447 ? 48.243 6.543 51.067 1.00 50.94 447 ARG B C 1
ATOM 7332 O O . ARG B 1 447 ? 47.863 6.570 49.896 1.00 52.29 447 ARG B O 1
ATOM 7340 N N . GLY B 1 448 ? 47.531 7.010 52.089 1.00 53.30 448 GLY B N 1
ATOM 7341 C CA . GLY B 1 448 ? 46.232 7.634 51.921 1.00 54.84 448 GLY B CA 1
ATOM 7342 C C . GLY B 1 448 ? 45.459 7.298 50.665 1.00 56.56 448 GLY B C 1
ATOM 7343 O O . GLY B 1 448 ? 45.445 6.151 50.212 1.00 57.66 448 GLY B O 1
ATOM 7344 N N . ALA B 1 449 ? 44.814 8.312 50.096 1.00 55.78 449 ALA B N 1
ATOM 7345 C CA . ALA B 1 449 ? 44.018 8.112 48.899 1.00 53.65 449 ALA B CA 1
ATOM 7346 C C . ALA B 1 449 ? 44.521 8.836 47.667 1.00 52.57 449 ALA B C 1
ATOM 7347 O O . ALA B 1 449 ? 45.602 9.434 47.655 1.00 53.25 449 ALA B O 1
ATOM 7349 N N . TYR B 1 450 ? 43.698 8.764 46.629 1.00 48.50 450 TYR B N 1
ATOM 7350 C CA . TYR B 1 450 ? 43.975 9.372 45.343 1.00 45.80 450 TYR B CA 1
ATOM 7351 C C . TYR B 1 450 ? 42.770 10.205 44.930 1.00 44.95 450 TYR B C 1
ATOM 7352 O O . TYR B 1 450 ? 41.630 9.886 45.276 1.00 45.33 450 TYR B O 1
ATOM 7361 N N . SER B 1 451 ? 43.033 11.278 44.198 1.00 44.17 451 SER B N 1
ATOM 7362 C CA . SER B 1 451 ? 41.976 12.146 43.700 1.00 43.34 451 SER B CA 1
ATOM 7363 C C . SER B 1 451 ? 42.252 12.351 42.222 1.00 42.20 451 SER B C 1
ATOM 7364 O O . SER B 1 451 ? 43.404 12.281 41.789 1.00 41.11 451 SER B O 1
ATOM 7367 N N . ALA B 1 452 ? 41.201 12.582 41.445 1.00 40.24 452 ALA B N 1
ATOM 7368 C CA . ALA B 1 452 ? 41.374 12.792 40.017 1.00 39.09 452 ALA B CA 1
ATOM 7369 C C . ALA B 1 452 ? 42.066 14.126 39.780 1.00 38.14 452 ALA B C 1
ATOM 7370 O O . ALA B 1 452 ? 42.152 14.963 40.677 1.00 36.20 452 ALA B O 1
ATOM 7372 N N . CYS B 1 453 ? 42.580 14.308 38.573 1.00 38.71 453 CYS B N 1
ATOM 7373 C CA . CYS B 1 453 ? 43.228 15.556 38.213 1.00 39.39 453 CYS B CA 1
ATOM 7374 C C . CYS B 1 453 ? 42.142 16.463 37.625 1.00 41.24 453 CYS B C 1
ATOM 7375 O O . CYS B 1 453 ? 41.539 16.133 36.602 1.00 40.77 453 CYS B O 1
ATOM 7378 N N . PHE B 1 454 ? 41.875 17.586 38.290 1.00 43.78 454 PHE B N 1
ATOM 7379 C CA . PHE B 1 454 ? 40.851 18.526 37.832 1.00 46.41 454 PHE B CA 1
ATOM 7380 C C . PHE B 1 454 ? 41.467 19.825 37.321 1.00 47.76 454 PHE B C 1
ATOM 7381 O O . PHE B 1 454 ? 42.435 20.329 37.890 1.00 47.98 454 PHE B O 1
ATOM 7389 N N . PRO B 1 455 ? 40.907 20.387 36.239 1.00 48.98 455 PRO B N 1
ATOM 7390 C CA . PRO B 1 455 ? 41.417 21.638 35.670 1.00 50.17 455 PRO B CA 1
ATOM 7391 C C . PRO B 1 455 ? 40.886 22.859 36.420 1.00 50.92 455 PRO B C 1
ATOM 7392 O O . PRO B 1 455 ? 41.612 23.501 37.178 1.00 51.90 455 PRO B O 1
ATOM 7396 N N . VAL B 1 460 ? 37.293 22.334 48.020 1.00 56.18 460 VAL B N 1
ATOM 7397 C CA . VAL B 1 460 ? 37.742 23.722 48.032 1.00 56.44 460 VAL B CA 1
ATOM 7398 C C . VAL B 1 460 ? 38.285 24.118 49.404 1.00 55.16 460 VAL B C 1
ATOM 7399 O O . VAL B 1 460 ? 39.250 24.874 49.499 1.00 55.68 460 VAL B O 1
ATOM 7403 N N . ASP B 1 461 ? 37.665 23.605 50.463 1.00 54.47 461 ASP B N 1
ATOM 7404 C CA . ASP B 1 461 ? 38.091 23.912 51.826 1.00 54.02 461 ASP B CA 1
ATOM 7405 C C . ASP B 1 461 ? 39.580 23.668 52.031 1.00 52.38 461 ASP B C 1
ATOM 7406 O O . ASP B 1 461 ? 40.286 24.514 52.583 1.00 51.21 461 ASP B O 1
ATOM 7419 N N . VAL B 1 463 ? 41.994 23.408 49.709 1.00 46.15 463 VAL B N 1
ATOM 7420 C CA . VAL B 1 463 ? 42.762 24.337 48.883 1.00 45.29 463 VAL B CA 1
ATOM 7421 C C . VAL B 1 463 ? 42.952 25.676 49.587 1.00 45.01 463 VAL B C 1
ATOM 7422 O O . VAL B 1 463 ? 44.066 26.197 49.662 1.00 44.15 463 VAL B O 1
ATOM 7426 N N . VAL B 1 464 ? 41.857 26.226 50.100 1.00 45.89 464 VAL B N 1
ATOM 7427 C CA . VAL B 1 464 ? 41.882 27.507 50.800 1.00 46.91 464 VAL B CA 1
ATOM 7428 C C . VAL B 1 464 ? 42.788 27.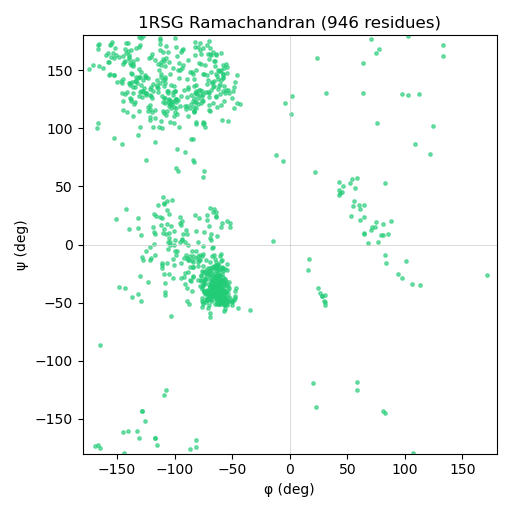466 52.029 1.00 46.60 464 VAL B C 1
ATOM 7429 O O . VAL B 1 464 ? 43.654 28.323 52.200 1.00 47.62 464 VAL B O 1
ATOM 7433 N N . ALA B 1 465 ? 42.581 26.469 52.883 1.00 46.97 465 ALA B N 1
ATOM 7434 C CA . ALA B 1 465 ? 43.380 26.322 54.095 1.00 47.24 465 ALA B CA 1
ATOM 7435 C C . ALA B 1 465 ? 44.866 26.169 53.769 1.00 47.84 465 ALA B C 1
ATOM 7436 O O . ALA B 1 465 ? 45.711 26.863 54.339 1.00 48.44 465 ALA B O 1
ATOM 7446 N N . SER B 1 467 ? 46.657 26.790 50.787 1.00 50.09 467 SER B N 1
ATOM 7447 C CA . SER B 1 467 ? 47.214 27.973 50.138 1.00 51.03 467 SER B CA 1
ATOM 7448 C C . SER B 1 467 ? 47.316 29.151 51.105 1.00 52.36 467 SER B C 1
ATOM 7449 O O . SER B 1 467 ? 47.970 30.152 50.811 1.00 51.75 467 SER B O 1
ATOM 7452 N N . ASN B 1 468 ? 46.667 29.026 52.258 1.00 53.44 468 ASN B N 1
ATOM 7453 C CA . ASN B 1 468 ? 46.689 30.077 53.267 1.00 54.96 468 ASN B CA 1
ATOM 7454 C C . ASN B 1 468 ? 47.882 29.883 54.201 1.00 54.60 468 ASN B C 1
ATOM 7455 O O . ASN B 1 468 ? 48.352 30.831 54.829 1.00 52.62 468 ASN B O 1
ATOM 7460 N N . GLY B 1 469 ? 48.358 28.644 54.286 1.00 54.17 469 GLY B N 1
ATOM 7461 C CA . GLY B 1 469 ? 49.494 28.333 55.135 1.00 54.86 469 GLY B CA 1
ATOM 7462 C C . GLY B 1 469 ? 49.178 28.302 56.620 1.00 54.96 469 GLY B C 1
ATOM 7463 O O . GLY B 1 469 ? 48.125 28.775 57.054 1.00 54.71 469 GLY B O 1
ATOM 7464 N N . GLN B 1 470 ? 50.095 27.731 57.398 1.00 55.01 470 GLN B N 1
ATOM 7465 C CA . GLN B 1 470 ? 49.938 27.646 58.847 1.00 55.15 470 GLN B CA 1
ATOM 7466 C C . GLN B 1 470 ? 50.128 29.053 59.403 1.00 54.74 470 GLN B C 1
ATOM 7467 O O . GLN B 1 470 ? 49.429 29.478 60.323 1.00 55.40 470 GLN B O 1
ATOM 7473 N N . ASP B 1 471 ? 51.096 29.761 58.831 1.00 54.23 471 ASP B N 1
ATOM 7474 C CA . ASP B 1 471 ? 51.400 31.140 59.189 1.00 53.19 471 ASP B CA 1
ATOM 7475 C C . ASP B 1 471 ? 52.322 31.705 58.116 1.00 51.96 471 ASP B C 1
ATOM 7476 O O . ASP B 1 471 ? 52.554 31.056 57.097 1.00 51.74 471 ASP B O 1
ATOM 7481 N N . SER B 1 472 ? 52.840 32.907 58.337 1.00 50.98 472 SER B N 1
ATOM 7482 C CA . SER B 1 472 ? 53.715 33.553 57.360 1.00 50.01 472 SER B CA 1
ATOM 7483 C C . SER B 1 472 ? 55.036 32.820 57.147 1.00 48.91 472 SER B C 1
ATOM 7484 O O . SER B 1 472 ? 55.767 33.113 56.201 1.00 48.38 472 SER B O 1
ATOM 7487 N N . ARG B 1 473 ? 55.333 31.868 58.025 1.00 48.19 473 ARG B N 1
ATOM 7488 C CA . ARG B 1 473 ? 56.578 31.109 57.953 1.00 47.43 473 ARG B CA 1
ATOM 7489 C C . ARG B 1 473 ? 56.372 29.664 57.504 1.00 46.30 473 ARG B C 1
ATOM 7490 O O . ARG B 1 473 ? 57.230 29.092 56.835 1.00 45.38 473 ARG B O 1
ATOM 7498 N N . ILE B 1 474 ? 55.240 29.078 57.884 1.00 45.33 474 ILE B N 1
ATOM 7499 C CA . ILE B 1 474 ? 54.930 27.693 57.533 1.00 44.50 474 ILE B CA 1
ATOM 7500 C C . ILE B 1 474 ? 53.964 27.647 56.353 1.00 43.17 474 ILE B C 1
ATOM 7501 O O . ILE B 1 474 ? 52.768 27.889 56.515 1.00 44.17 474 ILE B O 1
ATOM 7506 N N . ARG B 1 475 ? 54.480 27.318 55.173 1.00 40.64 475 ARG B N 1
ATOM 7507 C CA . ARG B 1 475 ? 53.660 27.263 53.966 1.00 38.39 475 ARG B CA 1
ATOM 7508 C C . ARG B 1 475 ? 53.448 25.835 53.464 1.00 37.03 475 ARG B C 1
ATOM 7509 O O . ARG B 1 475 ? 54.147 24.909 53.882 1.00 36.43 475 ARG B O 1
ATOM 7517 N N . PHE B 1 476 ? 52.480 25.667 52.566 1.00 34.79 476 PHE B N 1
ATOM 7518 C CA . PHE B 1 476 ? 52.173 24.357 51.999 1.00 33.82 476 PHE B CA 1
ATOM 7519 C C . PHE B 1 476 ? 52.069 24.381 50.482 1.00 33.61 476 PHE B C 1
ATOM 7520 O O . PHE B 1 476 ? 51.593 25.350 49.888 1.00 32.46 476 PHE B O 1
ATOM 7528 N N . ALA B 1 477 ? 52.516 23.296 49.862 1.00 31.08 477 ALA B N 1
ATOM 7529 C CA . ALA B 1 477 ? 52.452 23.153 48.421 1.00 30.30 477 ALA B CA 1
ATOM 7530 C C . ALA B 1 477 ? 52.134 21.689 48.151 1.00 30.36 477 ALA B C 1
ATOM 7531 O O . ALA B 1 477 ? 52.203 20.856 49.055 1.00 30.14 477 ALA B O 1
ATOM 7533 N N . GLY B 1 478 ? 51.785 21.377 46.910 1.00 30.34 478 GLY B N 1
ATOM 7534 C CA . GLY B 1 478 ? 51.447 20.011 46.570 1.00 29.87 478 GLY B CA 1
ATOM 7535 C C . GLY B 1 478 ? 50.162 20.005 45.772 1.00 30.16 478 GLY B C 1
ATOM 7536 O O . GLY B 1 478 ? 49.502 21.034 45.656 1.00 30.63 478 GLY B O 1
ATOM 7537 N N . GLU B 1 479 ? 49.805 18.847 45.231 1.00 29.08 479 GLU B N 1
ATOM 7538 C CA . GLU B 1 479 ? 48.603 18.705 44.419 1.00 30.58 479 GLU B CA 1
ATOM 7539 C C . GLU B 1 479 ? 47.301 19.001 45.160 1.00 29.63 479 GLU B C 1
ATOM 7540 O O . GLU B 1 479 ? 46.265 19.212 44.534 1.00 31.34 479 GLU B O 1
ATOM 7546 N N . HIS B 1 480 ? 47.357 19.014 46.486 1.00 28.91 480 HIS B N 1
ATOM 7547 C CA . HIS B 1 480 ? 46.174 19.252 47.309 1.00 30.56 480 HIS B CA 1
ATOM 7548 C C . HIS B 1 480 ? 46.109 20.684 47.821 1.00 31.39 480 HIS B C 1
ATOM 7549 O O . HIS B 1 480 ? 45.301 21.001 48.692 1.00 30.49 480 HIS B O 1
ATOM 7556 N N . THR B 1 481 ? 46.953 21.551 47.280 1.00 31.78 481 THR B N 1
ATOM 7557 C CA . THR B 1 481 ? 46.993 22.931 47.742 1.00 32.99 481 THR B CA 1
ATOM 7558 C C . THR B 1 481 ? 46.611 23.956 46.683 1.00 32.96 481 THR B C 1
ATOM 7559 O O . THR B 1 481 ? 46.760 25.156 46.898 1.00 33.95 481 THR B O 1
ATOM 7563 N N . ILE B 1 482 ? 46.114 23.494 45.545 1.00 33.78 482 ILE B N 1
ATOM 7564 C CA . ILE B 1 482 ? 45.767 24.417 44.475 1.00 35.77 482 ILE B CA 1
ATOM 7565 C C . ILE B 1 482 ? 44.472 24.048 43.753 1.00 36.54 482 ILE B C 1
ATOM 7566 O O . ILE B 1 482 ? 44.107 22.875 43.659 1.00 35.86 482 ILE B O 1
ATOM 7579 N N . ASP B 1 484 ? 43.465 25.264 40.350 1.00 40.29 484 ASP B N 1
ATOM 7580 C CA . ASP B 1 484 ? 43.764 24.975 38.957 1.00 41.01 484 ASP B CA 1
ATOM 7581 C C . ASP B 1 484 ? 44.774 23.831 38.919 1.00 39.26 484 ASP B C 1
ATOM 7582 O O . ASP B 1 484 ? 45.916 23.993 39.344 1.00 39.37 484 ASP B O 1
ATOM 7587 N N . GLY B 1 485 ? 44.350 22.675 38.420 1.00 36.90 485 GLY B N 1
ATOM 7588 C CA . GLY B 1 485 ? 45.250 21.536 38.353 1.00 35.26 485 GLY B CA 1
ATOM 7589 C C . GLY B 1 485 ? 45.240 20.704 39.621 1.00 34.57 485 GLY B C 1
ATOM 7590 O O . GLY B 1 485 ? 46.182 19.957 39.896 1.00 34.56 485 GLY B O 1
ATOM 7591 N N . ALA B 1 486 ? 44.172 20.840 40.402 1.00 31.74 486 ALA B N 1
ATOM 7592 C CA . ALA B 1 486 ? 44.027 20.089 41.637 1.00 31.60 486 ALA B CA 1
ATOM 7593 C C . ALA B 1 486 ? 44.213 18.602 41.344 1.00 31.20 486 ALA B C 1
ATOM 7594 O O . ALA B 1 486 ? 43.614 18.065 40.407 1.00 31.48 486 ALA B O 1
ATOM 7596 N N . GLY B 1 487 ? 45.059 17.950 42.136 1.00 30.44 487 GLY B N 1
ATOM 7597 C CA . GLY B 1 487 ? 45.311 16.531 41.954 1.00 28.79 487 GLY B CA 1
ATOM 7598 C C . GLY B 1 487 ? 46.111 16.211 40.704 1.00 30.31 487 GLY B C 1
ATOM 7599 O O . GLY B 1 487 ? 46.200 15.052 40.304 1.00 31.27 487 GLY B O 1
ATOM 7600 N N . CYS B 1 488 ? 46.693 17.234 40.085 1.00 29.84 488 CYS B N 1
ATOM 7601 C CA . CYS B 1 488 ? 47.479 17.051 38.868 1.00 30.07 488 CYS B CA 1
ATOM 7602 C C . CYS B 1 488 ? 48.963 17.312 39.100 1.00 27.89 488 CYS B C 1
ATOM 7603 O O . CYS B 1 488 ? 49.346 18.037 40.017 1.00 27.32 488 CYS B O 1
ATOM 7606 N N . ALA B 1 489 ? 49.796 16.737 38.242 1.00 26.56 489 ALA B N 1
ATOM 7607 C CA . ALA B 1 489 ? 51.228 16.938 38.347 1.00 26.49 489 ALA B CA 1
ATOM 7608 C C . ALA B 1 489 ? 51.542 18.416 38.113 1.00 27.30 489 ALA B C 1
ATOM 7609 O O . ALA B 1 489 ? 52.391 18.986 38.793 1.00 25.87 489 ALA B O 1
ATOM 7611 N N . TYR B 1 490 ? 50.851 19.045 37.162 1.00 27.26 490 TYR B N 1
ATOM 7612 C CA . TYR B 1 490 ? 51.119 20.453 36.892 1.00 26.52 490 TYR B CA 1
ATOM 7613 C C . TYR B 1 490 ? 50.576 21.348 37.998 1.00 26.98 490 TYR B C 1
ATOM 7614 O O . TYR B 1 490 ? 51.040 22.474 38.182 1.00 27.33 490 TYR B O 1
ATOM 7623 N N . GLY B 1 491 ? 49.605 20.839 38.749 1.00 27.52 491 GLY B N 1
ATOM 7624 C CA . GLY B 1 491 ? 49.061 21.608 39.853 1.00 25.45 491 GLY B CA 1
ATOM 7625 C C . GLY B 1 491 ? 50.089 21.641 40.967 1.00 26.34 491 GLY B C 1
ATOM 7626 O O . GLY B 1 491 ? 50.374 22.694 41.538 1.00 26.10 491 GLY B O 1
ATOM 7627 N N . ALA B 1 492 ? 50.650 20.475 41.278 1.00 25.43 492 ALA B N 1
ATOM 7628 C CA . ALA B 1 492 ? 51.671 20.367 42.315 1.00 25.01 492 ALA B CA 1
ATOM 7629 C C . ALA B 1 492 ? 52.849 21.252 41.909 1.00 25.20 492 ALA B C 1
ATOM 7630 O O . ALA B 1 492 ? 53.391 22.005 42.717 1.00 24.89 492 ALA B O 1
ATOM 7632 N N . TRP B 1 493 ? 53.220 21.148 40.637 1.00 25.26 493 TRP B N 1
ATOM 7633 C CA . TRP B 1 493 ? 54.318 21.914 40.052 1.00 26.40 493 TRP B CA 1
ATOM 7634 C C . TRP B 1 493 ? 54.094 23.417 40.237 1.00 27.46 493 TRP B C 1
ATOM 7635 O O . TRP B 1 493 ? 54.971 24.138 40.730 1.00 27.04 493 TRP B O 1
ATOM 7646 N N . GLU B 1 494 ? 52.914 23.882 39.840 1.00 29.18 494 GLU B N 1
ATOM 7647 C CA . GLU B 1 494 ? 52.562 25.296 39.957 1.00 30.49 494 GLU B CA 1
ATOM 7648 C C . GLU B 1 494 ? 52.520 25.745 41.417 1.00 29.13 494 GLU B C 1
ATOM 7649 O O . GLU B 1 494 ? 52.973 26.840 41.744 1.00 28.91 494 GLU B O 1
ATOM 7655 N N . SER B 1 495 ? 51.979 24.901 42.290 1.00 29.36 495 SER B N 1
ATOM 7656 C CA . SER B 1 495 ? 51.885 25.230 43.710 1.00 30.15 495 SER B CA 1
ATOM 7657 C C . SER B 1 495 ? 53.279 25.429 44.302 1.00 31.72 495 SER B C 1
ATOM 7658 O O . SER B 1 495 ? 53.464 26.206 45.242 1.00 32.20 495 SER B O 1
ATOM 7661 N N . GLY B 1 496 ? 54.260 24.719 43.752 1.00 31.28 496 GLY B N 1
ATOM 7662 C CA . GLY B 1 496 ? 55.619 24.862 44.239 1.00 30.19 496 GLY B CA 1
ATOM 7663 C C . GLY B 1 496 ? 56.167 26.214 43.819 1.00 30.35 496 GLY B C 1
ATOM 7664 O O . GLY B 1 496 ? 56.775 26.932 44.618 1.00 29.65 496 GLY B O 1
ATOM 7665 N N . ARG B 1 497 ? 55.956 26.559 42.552 1.00 29.80 497 ARG B N 1
ATOM 7666 C CA . ARG B 1 497 ? 56.420 27.836 42.023 1.00 31.54 497 ARG B CA 1
ATOM 7667 C C . ARG B 1 497 ? 55.769 28.965 42.813 1.00 31.41 497 ARG B C 1
ATOM 7668 O O . ARG B 1 497 ? 56.407 29.970 43.123 1.00 31.47 497 ARG B O 1
ATOM 7676 N N . ARG B 1 498 ? 54.495 28.776 43.138 1.00 33.05 498 ARG B N 1
ATOM 7677 C CA . ARG B 1 498 ? 53.708 29.749 43.894 1.00 33.92 498 ARG B CA 1
ATOM 7678 C C . ARG B 1 498 ? 54.328 30.090 45.248 1.00 34.32 498 ARG B C 1
ATOM 7679 O O . ARG B 1 498 ? 54.590 31.256 45.545 1.00 33.91 498 ARG B O 1
ATOM 7687 N N . GLU B 1 499 ? 54.548 29.074 46.076 1.00 35.11 499 GLU B N 1
ATOM 7688 C CA . GLU B 1 499 ? 55.127 29.297 47.396 1.00 35.67 499 GLU B CA 1
ATOM 7689 C C . GLU B 1 499 ? 56.542 29.860 47.329 1.00 35.08 499 GLU B C 1
ATOM 7690 O O . GLU B 1 499 ? 56.901 30.737 48.110 1.00 35.21 499 GLU B O 1
ATOM 7696 N N . ALA B 1 500 ? 57.341 29.351 46.396 1.00 34.02 500 ALA B N 1
ATOM 7697 C CA . ALA B 1 500 ? 58.714 29.811 46.237 1.00 34.70 500 ALA B CA 1
ATOM 7698 C C . ALA B 1 500 ? 58.752 31.285 45.844 1.00 35.47 500 ALA B C 1
ATOM 7699 O O . ALA B 1 500 ? 59.541 32.060 46.391 1.00 36.46 500 ALA B O 1
ATOM 7701 N N . THR B 1 501 ? 57.897 31.666 44.899 1.00 34.89 501 THR B N 1
ATOM 7702 C CA . THR B 1 501 ? 57.836 33.050 44.438 1.00 36.54 501 THR B CA 1
ATOM 7703 C C . THR B 1 501 ? 57.377 33.992 45.548 1.00 36.99 501 THR B C 1
ATOM 7704 O O . THR B 1 501 ? 57.855 35.124 45.652 1.00 38.57 501 THR B O 1
ATOM 7708 N N . ARG B 1 502 ? 56.449 33.530 46.378 1.00 36.72 502 ARG B N 1
ATOM 7709 C CA . ARG B 1 502 ? 55.963 34.351 47.480 1.00 37.07 502 ARG B CA 1
ATOM 7710 C C . ARG B 1 502 ? 57.101 34.661 48.442 1.00 36.72 502 ARG B C 1
ATOM 7711 O O . ARG B 1 502 ? 57.241 35.791 48.911 1.00 36.82 502 ARG B O 1
ATOM 7719 N N . ILE B 1 503 ? 57.908 33.646 48.735 1.00 36.09 503 ILE B N 1
ATOM 7720 C CA . ILE B 1 5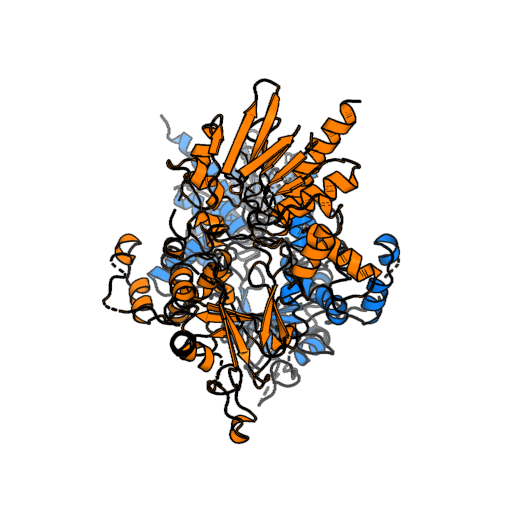03 ? 59.030 33.799 49.650 1.00 35.33 503 ILE B CA 1
ATOM 7721 C C . ILE B 1 503 ? 60.202 34.562 49.035 1.00 34.53 503 ILE B C 1
ATOM 7722 O O . ILE B 1 503 ? 60.829 35.377 49.709 1.00 33.28 503 ILE B O 1
ATOM 7727 N N . SER B 1 504 ? 60.506 34.313 47.764 1.00 34.37 504 SER B N 1
ATOM 7728 C CA . SER B 1 504 ? 61.611 35.034 47.145 1.00 35.62 504 SER B CA 1
ATOM 7729 C C . SER B 1 504 ? 61.301 36.535 47.092 1.00 35.71 504 SER B C 1
ATOM 7730 O O . SER B 1 504 ? 62.192 37.356 47.307 1.00 34.52 504 SER B O 1
ATOM 7733 N N . ASP B 1 505 ? 60.046 36.895 46.813 1.00 35.39 505 ASP B N 1
ATOM 7734 C CA . ASP B 1 505 ? 59.659 38.308 46.772 1.00 36.32 505 ASP B CA 1
ATOM 7735 C C . ASP B 1 505 ? 59.880 38.949 48.141 1.00 36.86 505 ASP B C 1
ATOM 7736 O O . ASP B 1 505 ? 60.411 40.059 48.243 1.00 35.82 505 ASP B O 1
ATOM 7741 N N . LEU B 1 506 ? 59.459 38.244 49.188 1.00 36.84 506 LEU B N 1
ATOM 7742 C CA . LEU B 1 506 ? 59.604 38.726 50.559 1.00 37.70 506 LEU B CA 1
ATOM 7743 C C . LEU B 1 506 ? 61.069 38.923 50.932 1.00 39.31 506 LEU B C 1
ATOM 7744 O O . LEU B 1 506 ? 61.439 39.948 51.512 1.00 39.14 506 LEU B O 1
ATOM 7749 N N . LEU B 1 507 ? 61.897 37.933 50.608 1.00 39.58 507 LEU B N 1
ATOM 7750 C CA . LEU B 1 507 ? 63.324 38.000 50.905 1.00 40.77 507 LEU B CA 1
ATOM 7751 C C . LEU B 1 507 ? 63.999 39.148 50.163 1.00 41.38 507 LEU B C 1
ATOM 7752 O O . LEU B 1 507 ? 64.894 39.799 50.700 1.00 41.11 507 LEU B O 1
ATOM 7757 N N . LYS B 1 508 ? 63.572 39.389 48.927 1.00 41.27 508 LYS B N 1
ATOM 7758 C CA . LYS B 1 508 ? 64.141 40.467 48.124 1.00 42.94 508 LYS B CA 1
ATOM 7759 C C . LYS B 1 508 ? 63.767 41.840 48.678 1.00 43.66 508 LYS B C 1
ATOM 7760 O O . LYS B 1 508 ? 64.558 42.780 48.612 1.00 43.41 508 LYS B O 1
ATOM 7766 N N . LEU B 1 509 ? 62.560 41.952 49.224 1.00 43.20 509 LEU B N 1
ATOM 7767 C CA . LEU B 1 509 ? 62.095 43.217 49.777 1.00 44.60 509 LEU B CA 1
ATOM 7768 C C . LEU B 1 509 ? 62.761 43.568 51.106 1.00 46.27 509 LEU B C 1
ATOM 7769 O O . LEU B 1 509 ? 62.832 44.742 51.476 1.00 44.44 509 LEU B O 1
ATOM 7774 N N . GLU B 1 510 ? 63.250 42.560 51.822 1.00 48.53 510 GLU B N 1
ATOM 7775 C CA . GLU B 1 510 ? 63.902 42.797 53.106 1.00 52.59 510 GLU B CA 1
ATOM 7776 C C . GLU B 1 510 ? 65.087 43.750 52.984 1.00 54.01 510 GLU B C 1
ATOM 7777 O O . GLU B 1 510 ? 65.520 44.341 53.972 1.00 54.21 510 GLU B O 1
ATOM 7783 N N . HIS B 1 511 ? 65.609 43.898 51.770 1.00 56.16 511 HIS B N 1
ATOM 7784 C CA . HIS B 1 511 ? 66.730 44.795 51.557 1.00 58.69 511 HIS B CA 1
ATOM 7785 C C . HIS B 1 511 ? 67.621 44.376 50.405 1.00 60.05 511 HIS B C 1
ATOM 7786 O O . HIS B 1 511 ? 67.434 43.256 49.883 1.00 60.78 511 HIS B O 1
#

InterPro domains:
  IPR002937 Amine oxidase [PF01593] (18-503)
  IPR036188 FAD/NAD(P)-binding domain superfamily [G3DSA:3.50.50.60] (10-503)
  IPR036188 FAD/NAD(P)-binding domain superfamily [SSF51905] (7-507)
  IPR050281 Flavin monoamine oxidase and related enzymes [PTHR10742] (9-507)

Solvent-accessible surface area: 40366 Å² total

Secondary structure (DSSP, 8-state):
-EEEEEEEE--BHHHHHHHHHHHHTT--SEEEE-SSSSSBTT--EEE-GGG-EEESS--EE--TTT-HHHHHHHHHHHHH----EE------EEEETTTEE-TT-TTT-HHHHHH--HHHHHH---BHHHH--HHHHHGGGS-HHHHHHHHHHHGGGHHHHTB-TTTSBHHHH----SS--EEES-HHHHHHHHHTTS-GGGEETT--EEEEEE-TTS-EEEEETTS-EEEEEEEEE---HHHHHGGGSS-S-STT--EEESPPPHHHHHHTTSS-------EEEEESS--S--S-SEEEEPPP--HHHHHHHHH--SHHHHH-----TTSS-EEEE-HHHHTS-SB---BTHHHHHHHTTT-HHHHHHHHHHHHHH--TTS--PPEE----S-EEEEEEE--TTT-TTTTT-----B---------SSSSEEE-STT----BTSHHHHHHHHHHHHHHHHHHHHGGG--/-EEEEEE--BHHHHHHHHHHHHTT--SEEEE-SSSSSBTT--EEE-GGG-EEESS--EE--TTT-HHHHHHHHHHHHH----EE------EEEETTTEE-TT-TTT-HHHHHH--HHHHHHTTT---BHHHH--HHHHHGGGS-HHHHHHHHHHHGGGHHHHTB-TTTSBHHHH----SS--EEES-HHHHHHHHHTTS-GGGEE-S--EEEEEE-TTS-EEEEETTS-EEEEEEEEE---HHHHHHTTSS-TTSTT--EEESPPPHHHHHHTTS---B----EEEEESS--S--S-SEEEEPPP--HHHHHHHHH-SSHHHHH---------TTSS-EEEE-HHHHHS-SB---BTHHHHHHHTTT-HHHHHHHHHHHHHH--TTS--PPEE------GGGTTS-EEEEEEE--TTT-TTT-S-B---B---------SSSSEEE-STT----BTSHHHHHHHHHHHHHHHHHHHHHT-

Organism: Saccharomyces cerevisiae (strain ATCC 204508 / S288c) (NCBI:txid559292)

GO terms:
  GO:0046592 polyamine oxidase activity (F, IDA)
  GO:0046208 spermine catabolic process (P, IGI)
  GO:0005737 cytoplasm (C, HDA)
  GO:0015940 pantothenate biosynthetic process (P, IMP)
  GO:0046208 spermine catabolic process (P, IMP)
  GO:0046592 polyamine oxidase activity (F, IMP)

Radius of gyration: 33.08 Å; Cα contacts (8 Å, |Δi|>4): 1975; chains: 2; bounding box: 90×78×85 Å